Protein 6CVZ (pdb70)

GO terms:
  GO:0061630 ubiquitin protein ligase activity (F, IDA)
  GO:0035861 site of double-strand break (C, IDA)
  GO:0090734 site of DNA damage (C, IDA)
  GO:0005634 nucleus (C, IDA)
  GO:0036297 interstrand cross-link repair (P, IDA)
  GO:0010212 response to ionizing radiation (P, IDA)
  GO:0016567 protein ubiquitination (P, IDA)
  GO:0031297 replication fork processing (P, IDA)
  GO:0006974 DNA damage response (P, IDA)
  GO:0000724 double-strand break repair via homologous recombination (P, IDA)
  GO:0005634 nucleus (C, EXP)
  GO:0005737 cytoplasm (C, EXP)
  GO:0005634 nucleus (C, IMP)
  GO:0036297 interstrand cross-link repair (P, IMP)
  GO:2000001 regulation of DNA damage checkpoint (P, IMP)
  GO:0031571 mitotic G1 DNA damage checkpoint signaling (P, IMP)
  GO:0000724 double-strand break repair via homologous recombination (P, IMP)
  GO:0097371 MDM2/MDM4 family protein binding (F, IPI)
  GO:0005515 protein binding (F, IPI)
  GO:0002039 p53 binding (F, IPI)

Structure (mmCIF, N/CA/C/O backbone):
data_6CVZ
#
_entry.id   6CVZ
#
_cell.length_a   91.991
_cell.length_b   91.991
_cell.length_c   110.738
_cell.angle_alpha   90.000
_cell.angle_beta   90.000
_cell.angle_gamma   120.000
#
_symmetry.space_group_name_H-M   'P 32'
#
loop_
_entity.id
_entity.type
_entity.pdbx_description
1 polymer 'E3 ubiquitin-protein ligase RFWD3'
2 non-polymer 'MAGNESIUM ION'
3 water water
#
loop_
_atom_site.group_PDB
_atom_site.id
_atom_site.type_symbol
_atom_site.label_atom_id
_atom_site.label_alt_id
_atom_site.label_comp_id
_atom_site.label_asym_id
_atom_site.label_entity_id
_atom_site.label_seq_id
_atom_site.pdbx_PDB_ins_code
_atom_site.Cartn_x
_atom_site.Cartn_y
_atom_site.Cartn_z
_atom_site.occupancy
_atom_site.B_iso_or_equiv
_atom_site.auth_seq_id
_atom_site.auth_comp_id
_atom_site.auth_asym_id
_atom_site.auth_atom_id
_atom_site.pdbx_PDB_model_num
ATOM 1 N N . LYS A 1 10 ? -18.601 34.303 -21.625 1.00 58.67 433 LYS A N 1
ATOM 2 C CA . LYS A 1 10 ? -17.667 35.405 -21.239 1.00 59.72 433 LYS A CA 1
ATOM 3 C C . LYS A 1 10 ? -18.332 36.394 -20.278 1.00 60.00 433 LYS A C 1
ATOM 4 O O . LYS A 1 10 ? -19.518 36.702 -20.410 1.00 61.23 433 LYS A O 1
ATOM 6 N N . HIS A 1 11 ? -17.568 36.887 -19.309 1.00 57.20 434 HIS A N 1
ATOM 7 C CA . HIS A 1 11 ? -18.057 37.944 -18.431 1.00 56.66 434 HIS A CA 1
ATOM 8 C C . HIS A 1 11 ? -17.977 39.279 -19.174 1.00 51.58 434 HIS A C 1
ATOM 9 O O . HIS A 1 11 ? -17.235 39.421 -20.144 1.00 49.36 434 HIS A O 1
ATOM 16 N N . LYS A 1 12 ? -18.754 40.251 -18.714 1.00 49.61 435 LYS A N 1
ATOM 17 C CA . LYS A 1 12 ? -18.690 41.607 -19.245 1.00 44.84 435 LYS A CA 1
ATOM 18 C C . LYS A 1 12 ? -19.440 42.552 -18.312 1.00 39.79 435 LYS A C 1
ATOM 19 O O . LYS A 1 12 ? -20.014 42.113 -17.329 1.00 36.27 435 LYS A O 1
ATOM 25 N N . TYR A 1 13 ? -19.428 43.844 -18.623 1.00 36.17 436 TYR A N 1
ATOM 26 C CA . TYR A 1 13 ? -20.155 44.838 -17.825 1.00 34.69 436 TYR A CA 1
ATOM 27 C C . TYR A 1 13 ? -21.634 44.902 -18.213 1.00 34.39 436 TYR A C 1
ATOM 28 O O . TYR A 1 13 ? -21.949 45.056 -19.399 1.00 34.73 436 TYR A O 1
ATOM 37 N N . HIS A 1 14 ? -22.526 44.773 -17.225 1.00 35.85 437 HIS A N 1
ATOM 38 C CA . HIS A 1 14 ? -23.977 44.968 -17.423 1.00 35.80 437 HIS A CA 1
ATOM 39 C C . HIS A 1 14 ? -24.471 46.137 -16.582 1.00 32.49 437 HIS A C 1
ATOM 40 O O . HIS A 1 14 ? -24.087 46.277 -15.434 1.00 33.39 437 HIS A O 1
ATOM 47 N N . PHE A 1 15 ? -25.335 46.954 -17.157 1.00 37.21 438 PHE A N 1
ATOM 48 C CA . PHE A 1 15 ? -25.941 48.095 -16.457 1.00 38.93 438 PHE A CA 1
ATOM 49 C C . PHE A 1 15 ? -26.616 47.681 -15.149 1.00 40.17 438 PHE A C 1
ATOM 50 O O . PHE A 1 15 ? -27.358 46.710 -15.123 1.00 41.95 438 PHE A O 1
ATOM 58 N N . GLN A 1 16 ? -26.350 48.421 -14.077 1.00 41.26 439 GLN A N 1
ATOM 59 C CA . GLN A 1 16 ? -26.957 48.174 -12.761 1.00 44.26 439 GLN A CA 1
ATOM 60 C C . GLN A 1 16 ? -27.975 49.254 -12.389 1.00 43.88 439 GLN A C 1
ATOM 61 O O . GLN A 1 16 ? -29.143 48.962 -12.168 1.00 46.81 439 GLN A O 1
ATOM 67 N N . LYS A 1 17 ? -27.528 50.504 -12.345 1.00 42.87 440 LYS A N 1
ATOM 68 C CA A LYS A 1 17 ? -28.340 51.604 -11.826 0.50 43.03 440 LYS A CA 1
ATOM 69 C CA B LYS A 1 17 ? -28.357 51.603 -11.865 0.50 42.46 440 LYS A CA 1
ATOM 70 C C . LYS A 1 17 ? -27.793 52.944 -12.331 1.00 42.68 440 LYS A C 1
ATOM 71 O O . LYS A 1 17 ? -26.602 53.054 -12.648 1.00 41.42 440 LYS A O 1
ATOM 82 N N . THR A 1 18 ? -28.664 53.947 -12.396 1.00 40.22 441 THR A N 1
ATOM 83 C CA . THR A 1 18 ? -28.305 55.317 -12.748 1.00 41.82 441 THR A CA 1
ATOM 84 C C . THR A 1 18 ? -28.609 56.214 -11.538 1.00 44.30 441 THR A C 1
ATOM 85 O O . THR A 1 18 ? -29.649 56.063 -10.902 1.00 42.58 441 THR A O 1
ATOM 89 N N . PHE A 1 19 ? -27.697 57.128 -11.212 1.00 43.95 442 PHE A N 1
ATOM 90 C CA . PHE A 1 19 ? -27.909 58.086 -10.128 1.00 44.40 442 PHE A CA 1
ATOM 91 C C . PHE A 1 19 ? -27.855 59.498 -10.677 1.00 43.59 442 PHE A C 1
ATOM 92 O O . PHE A 1 19 ? -26.943 59.831 -11.437 1.00 44.06 442 PHE A O 1
ATOM 100 N N . THR A 1 20 ? -28.817 60.335 -10.295 1.00 41.59 443 THR A N 1
ATOM 101 C CA . THR A 1 20 ? -28.728 61.760 -10.605 1.00 40.32 443 THR A CA 1
ATOM 102 C C . THR A 1 20 ? -27.718 62.399 -9.661 1.00 40.00 443 THR A C 1
ATOM 103 O O . THR A 1 20 ? -27.791 62.233 -8.439 1.00 40.27 443 THR A O 1
ATOM 107 N N . VAL A 1 21 ? -26.742 63.086 -10.246 1.00 38.22 444 VAL A N 1
ATOM 108 C CA . VAL A 1 21 ? -25.712 63.775 -9.496 1.00 37.75 444 VAL A CA 1
ATOM 109 C C . VAL A 1 21 ? -26.096 65.249 -9.333 1.00 37.08 444 VAL A C 1
ATOM 110 O O . VAL A 1 21 ? -26.109 65.769 -8.216 1.00 36.00 444 VAL A O 1
ATOM 114 N N . SER A 1 22 ? -26.409 65.894 -10.456 1.00 36.29 445 SER A N 1
ATOM 115 C CA . SER A 1 22 ? -26.630 67.336 -10.519 1.00 36.29 445 SER A CA 1
ATOM 116 C C . SER A 1 22 ? -27.749 67.698 -11.491 1.00 38.13 445 SER A C 1
ATOM 117 O O . SER A 1 22 ? -27.580 67.651 -12.715 1.00 35.24 445 SER A O 1
ATOM 120 N N . GLN A 1 23 ? -28.882 68.120 -10.931 1.00 41.25 446 GLN A N 1
ATOM 121 C CA . GLN A 1 23 ? -29.986 68.616 -11.728 1.00 41.77 446 GLN A CA 1
ATOM 122 C C . GLN A 1 23 ? -29.538 69.817 -12.562 1.00 42.08 446 GLN A C 1
ATOM 123 O O . GLN A 1 23 ? -29.970 69.982 -13.699 1.00 44.07 446 GLN A O 1
ATOM 129 N N . ALA A 1 24 ? -28.645 70.634 -12.014 1.00 40.87 447 ALA A N 1
ATOM 130 C CA . ALA A 1 24 ? -28.130 71.790 -12.743 1.00 40.60 447 ALA A CA 1
ATOM 131 C C . ALA A 1 24 ? -27.076 71.396 -13.789 1.00 39.43 447 ALA A C 1
ATOM 132 O O . ALA A 1 24 ? -26.518 72.267 -14.465 1.00 37.64 447 ALA A O 1
ATOM 134 N N . GLY A 1 25 ? -26.821 70.094 -13.930 1.00 36.36 448 GLY A N 1
ATOM 135 C CA . GLY A 1 25 ? -25.796 69.597 -14.834 1.00 33.04 448 GLY A CA 1
ATOM 136 C C . GLY A 1 25 ? -24.409 70.038 -14.399 1.00 30.53 448 GLY A C 1
ATOM 137 O O . GLY A 1 25 ? -24.127 70.165 -13.203 1.00 29.78 448 GLY A O 1
ATOM 138 N N . ASN A 1 26 ? -23.545 70.231 -15.386 1.00 29.27 449 ASN A N 1
ATOM 139 C CA . ASN A 1 26 ? -22.196 70.750 -15.213 1.00 29.37 449 ASN A CA 1
ATOM 140 C C . ASN A 1 26 ? -21.247 69.842 -14.425 1.00 26.92 449 ASN A C 1
ATOM 141 O O . ASN A 1 26 ? -20.237 70.315 -13.889 1.00 26.34 449 ASN A O 1
ATOM 146 N N . CYS A 1 27 ? -21.564 68.554 -14.374 1.00 26.93 450 CYS A N 1
ATOM 147 C CA . CYS A 1 27 ? -20.635 67.545 -13.854 1.00 26.39 450 CYS A CA 1
ATOM 148 C C . CYS A 1 27 ? -19.530 67.371 -14.871 1.00 26.10 450 CYS A C 1
ATOM 149 O O . CYS A 1 27 ? -19.747 67.589 -16.059 1.00 26.64 450 CYS A O 1
ATOM 152 N N . ARG A 1 28 ? -18.338 66.975 -14.428 1.00 26.54 451 ARG A N 1
ATOM 153 C CA . ARG A 1 28 ? -17.214 66.911 -15.350 1.00 26.27 451 ARG A CA 1
ATOM 154 C C . ARG A 1 28 ? -16.339 65.705 -15.153 1.00 26.53 451 ARG A C 1
ATOM 155 O O . ARG A 1 28 ? -16.052 65.019 -16.126 1.00 25.10 451 ARG A O 1
ATOM 163 N N . ILE A 1 29 ? -15.883 65.473 -13.921 1.00 23.92 452 ILE A N 1
ATOM 164 C CA . ILE A 1 29 ? -14.934 64.385 -13.674 1.00 25.15 452 ILE A CA 1
ATOM 165 C C . ILE A 1 29 ? -15.182 63.639 -12.377 1.00 23.13 452 ILE A C 1
ATOM 166 O O . ILE A 1 29 ? -15.869 64.118 -11.450 1.00 22.86 452 ILE A O 1
ATOM 171 N N . MET A 1 30 ? -14.618 62.436 -12.332 1.00 20.97 453 MET A N 1
ATOM 172 C CA . MET A 1 30 ? -14.804 61.497 -11.240 1.00 21.40 453 MET A CA 1
ATOM 173 C C . MET A 1 30 ? -13.467 60.966 -10.788 1.00 20.38 453 MET A C 1
ATOM 174 O O . MET A 1 30 ? -12.551 60.877 -11.587 1.00 21.65 453 MET A O 1
ATOM 179 N N . ALA A 1 31 ? -13.385 60.571 -9.522 1.00 20.79 454 ALA A N 1
ATOM 180 C CA . ALA A 1 31 ? -12.250 59.832 -9.007 1.00 21.77 454 ALA A CA 1
ATOM 181 C C . ALA A 1 31 ? -12.730 58.829 -7.977 1.00 22.30 454 ALA A C 1
ATOM 182 O O . ALA A 1 31 ? -13.759 59.032 -7.354 1.00 23.93 454 ALA A O 1
ATOM 184 N N . TYR A 1 32 ? -11.994 57.732 -7.824 1.00 22.21 455 TYR A N 1
ATOM 185 C CA . TYR A 1 32 ? -12.329 56.706 -6.831 1.00 23.02 455 TYR A CA 1
ATOM 186 C C . TYR A 1 32 ? -11.248 56.509 -5.769 1.00 22.97 455 TYR A C 1
ATOM 187 O O . TYR A 1 32 ? -10.064 56.371 -6.096 1.00 23.66 455 TYR A O 1
ATOM 196 N N . CYS A 1 33 ? -11.663 56.493 -4.503 1.00 23.93 456 CYS A N 1
ATOM 197 C CA . CYS A 1 33 ? -10.784 56.152 -3.373 1.00 25.15 456 CYS A CA 1
ATOM 198 C C . CYS A 1 33 ? -11.057 54.712 -2.955 1.00 26.26 456 CYS A C 1
ATOM 199 O O . CYS A 1 33 ? -12.092 54.409 -2.328 1.00 24.43 456 CYS A O 1
ATOM 202 N N . ASP A 1 34 ? -10.133 53.827 -3.324 1.00 28.91 457 ASP A N 1
ATOM 203 C CA . ASP A 1 34 ? -10.236 52.399 -3.007 1.00 33.69 457 ASP A CA 1
ATOM 204 C C . ASP A 1 34 ? -10.306 52.148 -1.491 1.00 31.68 457 ASP A C 1
ATOM 205 O O . ASP A 1 34 ? -11.120 51.356 -1.019 1.00 31.23 457 ASP A O 1
ATOM 210 N N . ALA A 1 35 ? -9.475 52.851 -0.731 1.00 31.84 458 ALA A N 1
ATOM 211 C CA . ALA A 1 35 ? -9.381 52.605 0.709 1.00 30.54 458 ALA A CA 1
ATOM 212 C C . ALA A 1 35 ? -10.677 52.932 1.459 1.00 31.37 458 ALA A C 1
ATOM 213 O O . ALA A 1 35 ? -11.027 52.254 2.437 1.00 30.92 458 ALA A O 1
ATOM 215 N N . LEU A 1 36 ? -11.393 53.960 1.015 1.00 28.79 459 LEU A N 1
ATOM 216 C CA . LEU A 1 36 ? -12.620 54.358 1.665 1.00 30.49 459 LEU A CA 1
ATOM 217 C C . LEU A 1 36 ? -13.887 53.954 0.882 1.00 28.64 459 LEU A C 1
ATOM 218 O O . LEU A 1 36 ? -14.987 54.307 1.281 1.00 29.44 459 LEU A O 1
ATOM 223 N N . SER A 1 37 ? -13.729 53.224 -0.221 1.00 28.30 460 SER A N 1
ATOM 224 C CA . SER A 1 37 ? -14.856 52.840 -1.079 1.00 30.18 460 SER A CA 1
ATOM 225 C C . SER A 1 37 ? -15.762 54.012 -1.418 1.00 31.03 460 SER A C 1
ATOM 226 O O . SER A 1 37 ? -16.967 53.999 -1.140 1.00 32.86 460 SER A O 1
ATOM 229 N N . CYS A 1 38 ? -15.178 55.025 -2.046 1.00 27.06 461 CYS A N 1
ATOM 230 C CA . CYS A 1 38 ? -15.870 56.277 -2.262 1.00 28.20 461 CYS A CA 1
ATOM 231 C C . CYS A 1 38 ? -15.597 56.780 -3.665 1.00 26.77 461 CYS A C 1
ATOM 232 O O . CYS A 1 38 ? -14.444 56.987 -4.019 1.00 24.10 461 CYS A O 1
ATOM 235 N N . LEU A 1 39 ? -16.654 56.932 -4.458 1.00 23.91 462 LEU A N 1
ATOM 236 C CA . LEU A 1 39 ? -16.584 57.609 -5.744 1.00 25.79 462 LEU A CA 1
ATOM 237 C C . LEU A 1 39 ? -16.986 59.061 -5.547 1.00 25.74 462 LEU A C 1
ATOM 238 O O . LEU A 1 39 ? -18.042 59.323 -4.955 1.00 28.78 462 LEU A O 1
ATOM 243 N N . VAL A 1 40 ? -16.149 59.995 -6.016 1.00 23.44 463 VAL A N 1
ATOM 244 C CA . VAL A 1 40 ? -16.452 61.431 -5.972 1.00 22.73 463 VAL A CA 1
ATOM 245 C C . VAL A 1 40 ? -16.652 61.972 -7.379 1.00 22.56 463 VAL A C 1
ATOM 246 O O . VAL A 1 40 ? -15.952 61.575 -8.331 1.00 20.78 463 VAL A O 1
ATOM 250 N N A ILE A 1 41 ? -17.619 62.880 -7.515 0.50 22.63 464 ILE A N 1
ATOM 251 N N B ILE A 1 41 ? -17.600 62.895 -7.513 0.50 22.19 464 ILE A N 1
ATOM 252 C CA A ILE A 1 41 ? -18.021 63.433 -8.810 0.50 22.36 464 ILE A CA 1
ATOM 253 C CA B ILE A 1 41 ? -17.980 63.442 -8.811 0.50 21.65 464 ILE A CA 1
ATOM 254 C C A ILE A 1 41 ? -18.073 64.951 -8.708 0.50 22.37 464 ILE A C 1
ATOM 255 C C B ILE A 1 41 ? -18.078 64.951 -8.716 0.50 21.96 464 ILE A C 1
ATOM 256 O O A ILE A 1 41 ? -18.735 65.479 -7.818 0.50 21.56 464 ILE A O 1
ATOM 257 O O B ILE A 1 41 ? -18.773 65.472 -7.845 0.50 21.21 464 ILE A O 1
ATOM 266 N N . SER A 1 42 ? -17.391 65.655 -9.606 1.00 22.07 465 SER A N 1
ATOM 267 C CA . SER A 1 42 ? -17.433 67.110 -9.592 1.00 22.00 465 SER A CA 1
ATOM 268 C C . SER A 1 42 ? -18.815 67.580 -10.049 1.00 23.37 465 SER A C 1
ATOM 269 O O . SER A 1 42 ? -19.396 67.001 -10.959 1.00 22.45 465 SER A O 1
ATOM 272 N N . GLN A 1 43 ? -19.320 68.606 -9.366 1.00 23.17 466 GLN A N 1
ATOM 273 C CA . GLN A 1 43 ? -20.594 69.241 -9.707 1.00 25.03 466 GLN A CA 1
ATOM 274 C C . GLN A 1 43 ? -20.632 70.680 -9.205 1.00 26.14 466 GLN A C 1
ATOM 275 O O . GLN A 1 43 ? -19.919 71.040 -8.276 1.00 24.62 466 GLN A O 1
ATOM 281 N N . PRO A 1 44 ? -21.491 71.514 -9.812 1.00 29.32 467 PRO A N 1
ATOM 282 C CA . PRO A 1 44 ? -21.811 72.781 -9.153 1.00 29.41 467 PRO A CA 1
ATOM 283 C C . PRO A 1 44 ? -22.549 72.522 -7.853 1.00 27.11 467 PRO A C 1
ATOM 284 O O . PRO A 1 44 ? -23.158 71.461 -7.680 1.00 26.72 467 PRO A O 1
ATOM 288 N N . SER A 1 45 ? -22.516 73.479 -6.939 1.00 28.52 468 SER A N 1
ATOM 289 C CA . SER A 1 45 ? -23.190 73.296 -5.641 1.00 30.77 468 SER A CA 1
ATOM 290 C C . SER A 1 45 ? -24.689 73.006 -5.822 1.00 33.24 468 SER A C 1
ATOM 291 O O . SER A 1 45 ? -25.286 73.491 -6.801 1.00 32.34 468 SER A O 1
ATOM 294 N N . PRO A 1 46 ? -25.284 72.179 -4.924 1.00 34.43 469 PRO A N 1
ATOM 295 C CA . PRO A 1 46 ? -26.744 72.007 -4.911 1.00 34.95 469 PRO A CA 1
ATOM 296 C C . PRO A 1 46 ? -27.377 73.369 -4.742 1.00 37.36 469 PRO A C 1
ATOM 297 O O . PRO A 1 46 ? -27.095 74.081 -3.761 1.00 34.86 469 PRO A O 1
ATOM 301 N N . GLN A 1 47 ? -28.178 73.748 -5.726 1.00 37.23 470 GLN A N 1
ATOM 302 C CA . GLN A 1 47 ? -28.583 75.133 -5.876 1.00 38.79 470 GLN A CA 1
ATOM 303 C C . GLN A 1 47 ? -29.658 75.540 -4.880 1.00 36.34 470 GLN A C 1
ATOM 304 O O . GLN A 1 47 ? -30.602 74.791 -4.633 1.00 34.35 470 GLN A O 1
ATOM 310 N N . ALA A 1 48 ? -29.492 76.742 -4.332 1.00 35.47 471 ALA A N 1
ATOM 311 C CA . ALA A 1 48 ? -30.392 77.314 -3.328 1.00 37.86 471 ALA A CA 1
ATOM 312 C C . ALA A 1 48 ? -30.354 76.558 -1.993 1.00 39.07 471 ALA A C 1
ATOM 313 O O . ALA A 1 48 ? -31.251 76.706 -1.162 1.00 37.51 471 ALA A O 1
ATOM 315 N N . SER A 1 49 ? -29.298 75.768 -1.792 1.00 37.60 472 SER A N 1
ATOM 316 C CA . SER A 1 49 ? -29.098 74.989 -0.571 1.00 38.29 472 SER A CA 1
ATOM 317 C C . SER A 1 49 ? -27.716 75.320 0.015 1.00 37.14 472 SER A C 1
ATOM 318 O O . SER A 1 49 ? -27.588 75.710 1.184 1.00 38.50 472 SER A O 1
ATOM 321 N N . PHE A 1 50 ? -26.691 75.174 -0.817 1.00 33.23 473 PHE A N 1
ATOM 322 C CA . PHE A 1 50 ? -25.339 75.619 -0.502 1.00 33.47 473 PHE A CA 1
ATOM 323 C C . PHE A 1 50 ? -25.050 76.896 -1.248 1.00 33.21 473 PHE A C 1
ATOM 324 O O . PHE A 1 50 ? -25.688 77.199 -2.263 1.00 32.75 473 PHE A O 1
ATOM 332 N N . LEU A 1 51 ? -24.027 77.601 -0.784 1.00 34.35 474 LEU A N 1
ATOM 333 C CA . LEU A 1 51 ? -23.503 78.772 -1.484 1.00 35.51 474 LEU A CA 1
ATOM 334 C C . LEU A 1 51 ? -23.007 78.388 -2.882 1.00 34.18 474 LEU A C 1
ATOM 335 O O . LEU A 1 51 ? -22.572 77.277 -3.086 1.00 30.93 474 LEU A O 1
ATOM 340 N N . PRO A 1 52 ? -23.069 79.328 -3.840 1.00 32.98 475 PRO A N 1
ATOM 341 C CA . PRO A 1 52 ? -22.679 79.017 -5.210 1.00 32.39 475 PRO A CA 1
ATOM 342 C C . PRO A 1 52 ? -21.202 78.676 -5.284 1.00 29.00 475 PRO A C 1
ATOM 343 O O . PRO A 1 52 ? -20.396 79.254 -4.562 1.00 27.24 475 PRO A O 1
ATOM 347 N N . GLY A 1 53 ? -20.874 77.746 -6.164 1.00 28.87 476 GLY A N 1
ATOM 348 C CA . GLY A 1 53 ? -19.510 77.249 -6.275 1.00 28.58 476 GLY A CA 1
ATOM 349 C C . GLY A 1 53 ? -19.512 75.874 -6.880 1.00 25.91 476 GLY A C 1
ATOM 350 O O . GLY A 1 53 ? -20.517 75.427 -7.434 1.00 25.72 476 GLY A O 1
ATOM 351 N N . PHE A 1 54 ? -18.373 75.196 -6.741 1.00 26.04 477 PHE A N 1
ATOM 352 C CA . PHE A 1 54 ? -18.164 73.870 -7.259 1.00 25.13 477 PHE A CA 1
ATOM 353 C C . PHE A 1 54 ? -17.539 72.974 -6.185 1.00 24.61 477 PHE A C 1
ATOM 354 O O . PHE A 1 54 ? -16.839 73.436 -5.289 1.00 23.67 477 PHE A O 1
ATOM 362 N N . GLY A 1 55 ? -17.824 71.689 -6.285 1.00 23.59 478 GLY A N 1
ATOM 363 C CA . GLY A 1 55 ? -17.371 70.749 -5.276 1.00 22.83 478 GLY A CA 1
ATOM 364 C C . GLY A 1 55 ? -17.566 69.342 -5.755 1.00 22.28 478 GLY A C 1
ATOM 365 O O . GLY A 1 55 ? -17.672 69.107 -6.959 1.00 21.15 478 GLY A O 1
ATOM 366 N N . VAL A 1 56 ? -17.583 68.396 -4.825 1.00 22.33 479 VAL A N 1
ATOM 367 C CA . VAL A 1 56 ? -17.824 67.015 -5.191 1.00 23.67 479 VAL A CA 1
ATOM 368 C C . VAL A 1 56 ? -18.943 66.414 -4.379 1.00 25.76 479 VAL A C 1
ATOM 369 O O . VAL A 1 56 ? -19.072 66.701 -3.199 1.00 26.73 479 VAL A O 1
ATOM 373 N N . LYS A 1 57 ? -19.731 65.594 -5.062 1.00 30.29 480 LYS A N 1
ATOM 374 C CA . LYS A 1 57 ? -20.629 64.640 -4.440 1.00 31.26 480 LYS A CA 1
ATOM 375 C C . LYS A 1 57 ? -19.853 63.353 -4.174 1.00 31.02 480 LYS A C 1
ATOM 376 O O . LYS A 1 57 ? -19.269 62.781 -5.093 1.00 29.73 480 LYS A O 1
ATOM 379 N N . MET A 1 58 ? -19.839 62.929 -2.918 1.00 30.02 481 MET A N 1
ATOM 380 C CA . MET A 1 58 ? -19.302 61.639 -2.526 1.00 36.04 481 MET A CA 1
ATOM 381 C C . MET A 1 58 ? -20.398 60.602 -2.612 1.00 38.21 481 MET A C 1
ATOM 382 O O . MET A 1 58 ? -21.488 60.804 -2.079 1.00 37.68 481 MET A O 1
ATOM 387 N N . LEU A 1 59 ? -20.101 59.495 -3.272 1.00 38.01 482 LEU A N 1
ATOM 388 C CA . LEU A 1 59 ? -21.005 58.367 -3.352 1.00 39.09 482 LEU A CA 1
ATOM 389 C C . LEU A 1 59 ? -20.314 57.171 -2.695 1.00 38.82 482 LEU A C 1
ATOM 390 O O . LEU A 1 59 ? -19.224 56.782 -3.095 1.00 36.60 482 LEU A O 1
ATOM 395 N N . SER A 1 60 ? -20.944 56.611 -1.666 1.00 37.38 483 SER A N 1
ATOM 396 C CA . SER A 1 60 ? -20.420 55.434 -0.988 1.00 38.83 483 SER A CA 1
ATOM 397 C C . SER A 1 60 ? -20.678 54.190 -1.826 1.00 39.06 483 SER A C 1
ATOM 398 O O . SER A 1 60 ? -21.829 53.814 -2.025 1.00 39.75 483 SER A O 1
ATOM 401 N N . THR A 1 61 ? -19.626 53.535 -2.294 1.00 37.96 484 THR A N 1
ATOM 402 C CA . THR A 1 61 ? -19.799 52.339 -3.117 1.00 39.10 484 THR A CA 1
ATOM 403 C C . THR A 1 61 ? -20.054 51.077 -2.301 1.00 40.25 484 THR A C 1
ATOM 404 O O . THR A 1 61 ? -20.503 50.073 -2.850 1.00 39.96 484 THR A O 1
ATOM 408 N N . ALA A 1 62 ? -19.783 51.117 -1.001 1.00 44.73 485 ALA A N 1
ATOM 409 C CA . ALA A 1 62 ? -20.129 49.994 -0.123 1.00 50.34 485 ALA A CA 1
ATOM 410 C C . ALA A 1 62 ? -21.654 49.862 -0.045 1.00 53.72 485 ALA A C 1
ATOM 411 O O . ALA A 1 62 ? -22.200 48.783 -0.271 1.00 57.45 485 ALA A O 1
ATOM 413 N N . ASN A 1 63 ? -22.323 50.977 0.246 1.00 56.98 486 ASN A N 1
ATOM 414 C CA . ASN A 1 63 ? -23.785 51.029 0.357 1.00 58.78 486 ASN A CA 1
ATOM 415 C C . ASN A 1 63 ? -24.483 51.312 -0.979 1.00 59.29 486 ASN A C 1
ATOM 416 O O . ASN A 1 63 ? -25.680 51.046 -1.119 1.00 54.88 486 ASN A O 1
ATOM 421 N N . MET A 1 64 ? -23.735 51.854 -1.945 1.00 58.65 487 MET A N 1
ATOM 422 C CA . MET A 1 64 ? -24.295 52.436 -3.176 1.00 58.41 487 MET A CA 1
ATOM 423 C C . MET A 1 64 ? -25.394 53.446 -2.833 1.00 56.61 487 MET A C 1
ATOM 424 O O . MET A 1 64 ? -26.445 53.467 -3.464 1.00 55.58 487 MET A O 1
ATOM 429 N N . LYS A 1 65 ? -25.130 54.285 -1.831 1.00 57.78 488 LYS A N 1
ATOM 430 C CA . LYS A 1 65 ? -26.101 55.270 -1.365 1.00 57.95 488 LYS A CA 1
ATOM 431 C C . LYS A 1 65 ? -26.290 56.381 -2.393 1.00 61.78 488 LYS A C 1
ATOM 432 O O . LYS A 1 65 ? -27.416 56.821 -2.652 1.00 65.48 488 LYS A O 1
ATOM 434 N N . SER A 1 67 ? -24.216 60.014 -0.848 1.00 53.11 490 SER A N 1
ATOM 435 C CA . SER A 1 67 ? -23.708 60.527 0.418 1.00 52.76 490 SER A CA 1
ATOM 436 C C . SER A 1 67 ? -23.960 62.024 0.602 1.00 51.38 490 SER A C 1
ATOM 437 O O . SER A 1 67 ? -25.037 62.407 1.053 1.00 53.63 490 SER A O 1
ATOM 439 N N . GLN A 1 68 ? -22.975 62.865 0.271 1.00 46.58 491 GLN A N 1
ATOM 440 C CA . GLN A 1 68 ? -23.067 64.308 0.534 1.00 41.16 491 GLN A CA 1
ATOM 441 C C . GLN A 1 68 ? -22.169 65.156 -0.388 1.00 39.09 491 GLN A C 1
ATOM 442 O O . GLN A 1 68 ? -21.306 64.626 -1.108 1.00 36.21 491 GLN A O 1
ATOM 445 N N . TYR A 1 69 ? -22.390 66.471 -0.335 1.00 34.81 492 TYR A N 1
ATOM 446 C CA . TYR A 1 69 ? -21.651 67.458 -1.126 1.00 30.51 492 TYR A CA 1
ATOM 447 C C . TYR A 1 69 ? -20.625 68.175 -0.261 1.00 29.57 492 TYR A C 1
ATOM 448 O O . TYR A 1 69 ? -20.912 68.571 0.874 1.00 30.66 492 TYR A O 1
ATOM 457 N N . ILE A 1 70 ? -19.429 68.344 -0.808 1.00 27.67 493 ILE A N 1
ATOM 458 C CA . ILE A 1 70 ? -18.353 69.064 -0.153 1.00 26.06 493 ILE A CA 1
ATOM 459 C C . ILE A 1 70 ? -18.040 70.290 -1.018 1.00 24.80 493 ILE A C 1
ATOM 460 O O . ILE A 1 70 ? -17.603 70.115 -2.141 1.00 23.53 493 ILE A O 1
ATOM 465 N N . PRO A 1 71 ? -18.305 71.521 -0.521 1.00 25.21 494 PRO A N 1
ATOM 466 C CA . PRO A 1 71 ? -17.921 72.743 -1.243 1.00 25.40 494 PRO A CA 1
ATOM 467 C C . PRO A 1 71 ? -16.409 72.862 -1.307 1.00 24.71 494 PRO A C 1
ATOM 468 O O . PRO A 1 71 ? -15.756 72.637 -0.301 1.00 25.46 494 PRO A O 1
ATOM 472 N N . MET A 1 72 ? -15.860 73.203 -2.471 1.00 24.24 495 MET A N 1
ATOM 473 C CA . MET A 1 72 ? -14.409 73.276 -2.627 1.00 23.33 495 MET A CA 1
ATOM 474 C C . MET A 1 72 ? -13.894 74.547 -3.335 1.00 22.63 495 MET A C 1
ATOM 475 O O . MET A 1 72 ? -12.961 75.174 -2.845 1.00 24.50 495 MET A O 1
ATOM 480 N N . HIS A 1 73 ? -14.486 74.919 -4.462 1.00 23.04 496 HIS A N 1
ATOM 481 C CA . HIS A 1 73 ? -13.924 75.917 -5.362 1.00 22.99 496 HIS A CA 1
ATOM 482 C C . HIS A 1 73 ? -14.947 76.942 -5.827 1.00 24.84 496 HIS A C 1
ATOM 483 O O . HIS A 1 73 ? -16.166 76.717 -5.747 1.00 25.99 496 HIS A O 1
ATOM 490 N N . GLY A 1 74 ? -14.420 78.027 -6.386 1.00 27.93 497 GLY A N 1
ATOM 491 C CA . GLY A 1 74 ? -15.223 79.156 -6.883 1.00 29.02 497 GLY A CA 1
ATOM 492 C C . GLY A 1 74 ? -15.507 79.100 -8.372 1.00 28.85 497 GLY A C 1
ATOM 493 O O . GLY A 1 74 ? -16.374 79.820 -8.868 1.00 28.33 497 GLY A O 1
ATOM 494 N N . LYS A 1 75 ? -14.786 78.233 -9.092 1.00 28.18 498 LYS A N 1
ATOM 495 C CA . LYS A 1 75 ? -14.980 78.034 -10.530 1.00 28.33 498 LYS A CA 1
ATOM 496 C C . LYS A 1 75 ? -14.812 76.544 -10.872 1.00 26.97 498 LYS A C 1
ATOM 497 O O . LYS A 1 75 ? -14.493 75.750 -9.996 1.00 27.29 498 LYS A O 1
ATOM 503 N N . GLN A 1 76 ? -15.022 76.175 -12.133 1.00 26.05 499 GLN A N 1
ATOM 504 C CA . GLN A 1 76 ? -15.135 74.754 -12.521 1.00 26.35 499 GLN A CA 1
ATOM 505 C C . GLN A 1 76 ? -13.896 73.942 -12.068 1.00 23.47 499 GLN A C 1
ATOM 506 O O . GLN A 1 76 ? -12.784 74.460 -12.011 1.00 21.84 499 GLN A O 1
ATOM 512 N N . ILE A 1 77 ? -14.123 72.669 -11.758 1.00 21.82 500 ILE A N 1
ATOM 513 C CA . ILE A 1 77 ? -13.071 71.763 -11.341 1.00 21.46 500 ILE A CA 1
ATOM 514 C C . ILE A 1 77 ? -12.530 71.098 -12.594 1.00 21.60 500 ILE A C 1
ATOM 515 O O . ILE A 1 77 ? -13.289 70.581 -13.408 1.00 21.98 500 ILE A O 1
ATOM 520 N N A ARG A 1 78 ? -11.209 71.136 -12.779 0.50 22.07 501 ARG A N 1
ATOM 521 N N B ARG A 1 78 ? -11.210 71.134 -12.731 0.50 21.68 501 ARG A N 1
ATOM 522 C CA A ARG A 1 78 ? -10.574 70.542 -13.970 0.50 22.15 501 ARG A CA 1
ATOM 523 C CA B ARG A 1 78 ? -10.533 70.609 -13.904 0.50 21.48 501 ARG A CA 1
ATOM 524 C C A ARG A 1 78 ? -9.701 69.307 -13.688 0.50 21.39 501 ARG A C 1
ATOM 525 C C B ARG A 1 78 ? -9.883 69.244 -13.685 0.50 21.07 501 ARG A C 1
ATOM 526 O O A ARG A 1 78 ? -9.132 68.727 -14.613 0.50 20.95 501 ARG A O 1
ATOM 527 O O B ARG A 1 78 ? -9.728 68.485 -14.653 0.50 20.11 501 ARG A O 1
ATOM 542 N N . GLY A 1 79 ? -9.571 68.912 -12.428 1.00 20.52 502 GLY A N 1
ATOM 543 C CA . GLY A 1 79 ? -8.860 67.661 -12.084 1.00 20.24 502 GLY A CA 1
ATOM 544 C C . GLY A 1 79 ? -9.246 67.183 -10.722 1.00 19.66 502 GLY A C 1
ATOM 545 O O . GLY A 1 79 ? -9.565 67.990 -9.849 1.00 18.56 502 GLY A O 1
ATOM 546 N N . LEU A 1 80 ? -9.239 65.859 -10.537 1.00 19.10 503 LEU A N 1
ATOM 547 C CA . LEU A 1 80 ? -9.534 65.207 -9.269 1.00 18.70 503 LEU A CA 1
ATOM 548 C C . LEU A 1 80 ? -8.682 63.955 -9.223 1.00 19.43 503 LEU A C 1
ATOM 549 O O . LEU A 1 80 ? -8.621 63.212 -10.205 1.00 20.21 503 LEU A O 1
ATOM 554 N N . ALA A 1 81 ? -8.017 63.723 -8.108 1.00 19.15 504 ALA A N 1
ATOM 555 C CA . ALA A 1 81 ? -7.183 62.531 -7.969 1.00 18.88 504 ALA A CA 1
ATOM 556 C C . ALA A 1 81 ? -6.925 62.211 -6.514 1.00 18.62 504 ALA A C 1
ATOM 557 O O . ALA A 1 81 ? -6.655 63.103 -5.712 1.00 17.83 504 ALA A O 1
ATOM 559 N N . PHE A 1 82 ? -6.952 60.923 -6.184 1.00 20.62 505 PHE A N 1
ATOM 560 C CA . PHE A 1 82 ? -6.606 60.471 -4.844 1.00 21.88 505 PHE A CA 1
ATOM 561 C C . PHE A 1 82 ? -5.180 59.944 -4.856 1.00 22.63 505 PHE A C 1
ATOM 562 O O . PHE A 1 82 ? -4.729 59.406 -5.837 1.00 22.98 505 PHE A O 1
ATOM 570 N N A SER A 1 83 ? -4.428 60.135 -3.792 0.50 25.52 506 SER A N 1
ATOM 571 N N B SER A 1 83 ? -4.538 60.072 -3.702 0.50 24.99 506 SER A N 1
ATOM 572 C CA A SER A 1 83 ? -3.175 59.413 -3.761 0.50 27.27 506 SER A CA 1
ATOM 573 C CA B SER A 1 83 ? -3.180 59.608 -3.433 0.50 26.21 506 SER A CA 1
ATOM 574 C C A SER A 1 83 ? -3.297 58.154 -2.984 0.50 28.88 506 SER A C 1
ATOM 575 C C B SER A 1 83 ? -3.195 58.204 -2.815 0.50 28.32 506 SER A C 1
ATOM 576 O O A SER A 1 83 ? -4.129 58.010 -2.100 0.50 26.92 506 SER A O 1
ATOM 577 O O B SER A 1 83 ? -3.891 58.001 -1.824 0.50 26.22 506 SER A O 1
ATOM 582 N N . SER A 1 84 ? -2.421 57.240 -3.350 1.00 31.83 507 SER A N 1
ATOM 583 C CA . SER A 1 84 ? -2.259 55.980 -2.668 1.00 34.14 507 SER A CA 1
ATOM 584 C C . SER A 1 84 ? -1.538 56.152 -1.323 1.00 34.00 507 SER A C 1
ATOM 585 O O . SER A 1 84 ? -1.735 55.351 -0.400 1.00 40.67 507 SER A O 1
ATOM 588 N N . TYR A 1 85 ? -0.763 57.221 -1.169 1.00 27.54 508 TYR A N 1
ATOM 589 C CA . TYR A 1 85 ? 0.018 57.392 0.043 1.00 25.51 508 TYR A CA 1
ATOM 590 C C . TYR A 1 85 ? -0.701 58.086 1.193 1.00 24.09 508 TYR A C 1
ATOM 591 O O . TYR A 1 85 ? -0.339 57.875 2.332 1.00 24.45 508 TYR A O 1
ATOM 600 N N . LEU A 1 86 ? -1.686 58.932 0.897 1.00 21.68 509 LEU A N 1
ATOM 601 C CA . LEU A 1 86 ? -2.358 59.709 1.916 1.00 21.10 509 LEU A CA 1
ATOM 602 C C . LEU A 1 86 ? -3.826 59.349 1.798 1.00 22.02 509 LEU A C 1
ATOM 603 O O . LEU A 1 86 ? -4.510 59.834 0.908 1.00 19.92 509 LEU A O 1
ATOM 608 N N . ARG A 1 87 ? -4.270 58.441 2.665 1.00 21.37 510 ARG A N 1
ATOM 609 C CA . ARG A 1 87 ? -5.592 57.844 2.583 1.00 21.19 510 ARG A CA 1
ATOM 610 C C . ARG A 1 87 ? -6.711 58.885 2.560 1.00 20.04 510 ARG A C 1
ATOM 611 O O . ARG A 1 87 ? -6.870 59.660 3.501 1.00 18.94 510 ARG A O 1
ATOM 619 N N . GLY A 1 88 ? -7.492 58.849 1.486 1.00 19.72 511 GLY A N 1
ATOM 620 C CA . GLY A 1 88 ? -8.668 59.681 1.336 1.00 21.45 511 GLY A CA 1
ATOM 621 C C . GLY A 1 88 ? -8.419 61.144 1.018 1.00 21.19 511 GLY A C 1
ATOM 622 O O . GLY A 1 88 ? -9.350 61.956 1.120 1.00 21.76 511 GLY A O 1
ATOM 623 N N . LEU A 1 89 ? -7.179 61.485 0.651 1.00 20.69 512 LEU A N 1
ATOM 624 C CA . LEU A 1 89 ? -6.821 62.888 0.463 1.00 21.35 512 LEU A CA 1
ATOM 625 C C . LEU A 1 89 ? -6.983 63.248 -1.008 1.00 20.62 512 LEU A C 1
ATOM 626 O O . LEU A 1 89 ? -6.194 62.859 -1.853 1.00 20.11 512 LEU A O 1
ATOM 631 N N . LEU A 1 90 ? -8.066 63.976 -1.288 1.00 19.85 513 LEU A N 1
ATOM 632 C CA . LEU A 1 90 ? -8.454 64.334 -2.645 1.00 19.18 513 LEU A CA 1
ATOM 633 C C . LEU A 1 90 ? -7.748 65.602 -3.134 1.00 18.82 513 LEU A C 1
ATOM 634 O O . LEU A 1 90 ? -7.848 66.649 -2.512 1.00 19.74 513 LEU A O 1
ATOM 639 N N . LEU A 1 91 ? -7.047 65.470 -4.244 1.00 18.04 514 LEU A N 1
ATOM 640 C CA . LEU A 1 91 ? -6.380 66.570 -4.928 1.00 18.18 514 LEU A CA 1
ATOM 641 C C . LEU A 1 91 ? -7.338 67.084 -5.978 1.00 18.89 514 LEU A C 1
ATOM 642 O O . LEU A 1 91 ? -7.916 66.300 -6.719 1.00 18.74 514 LEU A O 1
ATOM 647 N N . SER A 1 92 ? -7.521 68.401 -6.012 1.00 18.07 515 SER A N 1
ATOM 648 C CA . SER A 1 92 ? -8.367 69.036 -6.991 1.00 18.91 515 SER A CA 1
ATOM 649 C C . SER A 1 92 ? -7.660 70.244 -7.594 1.00 19.68 515 SER A C 1
ATOM 650 O O . SER A 1 92 ? -6.799 70.857 -6.939 1.00 19.92 515 SER A O 1
ATOM 653 N N . ALA A 1 93 ? -8.014 70.544 -8.841 1.00 19.70 516 ALA A N 1
ATOM 654 C CA . ALA A 1 93 ? -7.503 71.700 -9.576 1.00 19.75 516 ALA A CA 1
ATOM 655 C C . ALA A 1 93 ? -8.698 72.487 -10.073 1.00 19.96 516 ALA A C 1
ATOM 656 O O . ALA A 1 93 ? -9.669 71.904 -10.495 1.00 20.62 516 ALA A O 1
ATOM 658 N N . SER A 1 94 ? -8.596 73.811 -10.101 1.00 20.62 517 SER A N 1
ATOM 659 C CA . SER A 1 94 ? -9.719 74.606 -10.549 1.00 20.59 517 SER A CA 1
ATOM 660 C C . SER A 1 94 ? -9.277 75.819 -11.348 1.00 20.09 517 SER A C 1
ATOM 661 O O . SER A 1 94 ? -8.200 76.379 -11.145 1.00 19.34 517 SER A O 1
ATOM 664 N N . LEU A 1 95 ? -10.150 76.209 -12.264 1.00 21.61 518 LEU A N 1
ATOM 665 C CA . LEU A 1 95 ? -10.040 77.482 -12.951 1.00 23.22 518 LEU A CA 1
ATOM 666 C C . LEU A 1 95 ? -10.114 78.691 -12.010 1.00 24.88 518 LEU A C 1
ATOM 667 O O . LEU A 1 95 ? -9.886 79.810 -12.461 1.00 25.65 518 LEU A O 1
ATOM 672 N N . ASP A 1 96 ? -10.381 78.487 -10.714 1.00 25.42 519 ASP A N 1
ATOM 673 C CA . ASP A 1 96 ? -10.336 79.564 -9.711 1.00 25.17 519 ASP A CA 1
ATOM 674 C C . ASP A 1 96 ? -8.910 79.921 -9.225 1.00 25.95 519 ASP A C 1
ATOM 675 O O . ASP A 1 96 ? -8.758 80.712 -8.289 1.00 27.00 519 ASP A O 1
ATOM 680 N N . ASN A 1 97 ? -7.898 79.312 -9.857 1.00 25.69 520 ASN A N 1
ATOM 681 C CA . ASN A 1 97 ? -6.462 79.551 -9.654 1.00 26.35 520 ASN A CA 1
ATOM 682 C C . ASN A 1 97 ? -5.865 78.704 -8.537 1.00 24.66 520 ASN A C 1
ATOM 683 O O . ASN A 1 97 ? -4.719 78.927 -8.156 1.00 23.94 520 ASN A O 1
ATOM 688 N N . THR A 1 98 ? -6.606 77.718 -8.039 1.00 23.46 521 THR A N 1
ATOM 689 C CA . THR A 1 98 ? -6.133 76.942 -6.890 1.00 24.93 521 THR A CA 1
ATOM 690 C C . THR A 1 98 ? -6.008 75.425 -7.125 1.00 23.59 521 THR A C 1
ATOM 691 O O . THR A 1 98 ? -6.694 74.824 -7.978 1.00 22.16 521 THR A O 1
ATOM 695 N N . ILE A 1 99 ? -5.067 74.876 -6.374 1.00 23.70 522 ILE A N 1
ATOM 696 C CA . ILE A 1 99 ? -4.945 73.456 -6.054 1.00 23.91 522 ILE A CA 1
ATOM 697 C C . ILE A 1 99 ? -5.410 73.297 -4.603 1.00 23.74 522 ILE A C 1
ATOM 698 O O . ILE A 1 99 ? -4.991 74.052 -3.717 1.00 22.17 522 ILE A O 1
ATOM 703 N N . LYS A 1 100 ? -6.281 72.322 -4.350 1.00 22.09 523 LYS A N 1
ATOM 704 C CA . LYS A 1 100 ? -6.745 72.028 -2.999 1.00 22.11 523 LYS A CA 1
ATOM 705 C C . LYS A 1 100 ? -6.622 70.538 -2.679 1.00 21.15 523 LYS A C 1
ATOM 706 O O . LYS A 1 100 ? -6.579 69.694 -3.590 1.00 20.21 523 LYS A O 1
ATOM 712 N N . LEU A 1 101 ? -6.467 70.272 -1.387 1.00 20.23 524 LEU A N 1
ATOM 713 C CA . LEU A 1 101 ? -6.448 68.947 -0.795 1.00 20.26 524 LEU A CA 1
ATOM 714 C C . LEU A 1 101 ? -7.632 68.930 0.152 1.00 20.43 524 LEU A C 1
ATOM 715 O O . LEU A 1 101 ? -7.761 69.798 1.037 1.00 20.94 524 LEU A O 1
ATOM 720 N N . THR A 1 102 ? -8.497 67.953 -0.054 1.00 19.59 525 THR A N 1
ATOM 721 C CA . THR A 1 102 ? -9.735 67.808 0.691 1.00 21.17 525 THR A CA 1
ATOM 722 C C . THR A 1 102 ? -9.733 66.395 1.236 1.00 22.60 525 THR A C 1
ATOM 723 O O . THR A 1 102 ? -9.472 65.467 0.491 1.00 22.38 525 THR A O 1
ATOM 727 N N . SER A 1 103 ? -9.997 66.237 2.531 1.00 22.37 526 SER A N 1
ATOM 728 C CA . SER A 1 103 ? -9.961 64.915 3.164 1.00 24.68 526 SER A CA 1
ATOM 729 C C . SER A 1 103 ? -11.339 64.287 3.190 1.00 25.19 526 SER A C 1
ATOM 730 O O . SER A 1 103 ? -12.281 64.889 3.711 1.00 23.27 526 SER A O 1
ATOM 733 N N . LEU A 1 104 ? -11.446 63.074 2.650 1.00 26.10 527 LEU A N 1
ATOM 734 C CA . LEU A 1 104 ? -12.692 62.324 2.766 1.00 30.24 527 LEU A CA 1
ATOM 735 C C . LEU A 1 104 ? -12.893 61.815 4.177 1.00 33.49 527 LEU A C 1
ATOM 736 O O . LEU A 1 104 ? -14.022 61.454 4.549 1.00 35.80 527 LEU A O 1
ATOM 741 N N . GLU A 1 105 ? -11.817 61.760 4.965 1.00 33.12 528 GLU A N 1
ATOM 742 C CA . GLU A 1 105 ? -11.944 61.356 6.361 1.00 37.37 528 GLU A CA 1
ATOM 743 C C . GLU A 1 105 ? -12.649 62.458 7.147 1.00 37.91 528 GLU A C 1
ATOM 744 O O . GLU A 1 105 ? -13.574 62.188 7.916 1.00 38.76 528 GLU A O 1
ATOM 750 N N . THR A 1 106 ? -12.224 63.697 6.921 1.00 35.53 529 THR A N 1
ATOM 751 C CA . THR A 1 106 ? -12.742 64.854 7.620 1.00 37.56 529 THR A CA 1
ATOM 752 C C . THR A 1 106 ? -13.915 65.552 6.921 1.00 35.47 529 THR A C 1
ATOM 753 O O . THR A 1 106 ? -14.593 66.341 7.556 1.00 35.65 529 THR A O 1
ATOM 757 N N . ASN A 1 107 ? -14.110 65.300 5.619 1.00 34.43 530 ASN A N 1
ATOM 758 C CA . ASN A 1 107 ? -15.043 66.059 4.756 1.00 33.82 530 ASN A CA 1
ATOM 759 C C . ASN A 1 107 ? -14.797 67.571 4.762 1.00 34.05 530 ASN A C 1
ATOM 760 O O . ASN A 1 107 ? -15.731 68.372 4.722 1.00 32.64 530 ASN A O 1
ATOM 765 N N . THR A 1 108 ? -13.525 67.955 4.761 1.00 31.71 531 THR A N 1
ATOM 766 C CA . THR A 1 108 ? -13.162 69.356 4.734 1.00 30.77 531 THR A CA 1
ATOM 767 C C . THR A 1 108 ? -11.920 69.589 3.885 1.00 28.13 531 THR A C 1
ATOM 768 O O . THR A 1 108 ? -11.091 68.715 3.719 1.00 25.13 531 THR A O 1
ATOM 772 N N . VAL A 1 109 ? -11.812 70.799 3.374 1.00 27.43 532 VAL A N 1
ATOM 773 C CA . VAL A 1 109 ? -10.640 71.228 2.637 1.00 27.57 532 VAL A CA 1
ATOM 774 C C . VAL A 1 109 ? -9.537 71.519 3.650 1.00 27.09 532 VAL A C 1
ATOM 775 O O . VAL A 1 109 ? -9.722 72.325 4.569 1.00 27.16 532 VAL A O 1
ATOM 779 N N . VAL A 1 110 ? -8.399 70.845 3.515 1.00 24.18 533 VAL A N 1
ATOM 780 C CA . VAL A 1 110 ? -7.354 70.981 4.499 1.00 23.87 533 VAL A CA 1
ATOM 781 C C . VAL A 1 110 ? -6.138 71.771 4.023 1.00 24.12 533 VAL A C 1
ATOM 782 O O . VAL A 1 110 ? -5.329 72.153 4.836 1.00 23.40 533 VAL A O 1
ATOM 786 N N A GLN A 1 111 ? -6.010 72.015 2.723 0.50 25.36 534 GLN A N 1
ATOM 787 N N B GLN A 1 111 ? -6.010 71.984 2.713 0.50 22.70 534 GLN A N 1
ATOM 788 C CA A GLN A 1 111 ? -4.876 72.788 2.223 0.50 26.55 534 GLN A CA 1
ATOM 789 C CA B GLN A 1 111 ? -4.884 72.739 2.151 0.50 22.24 534 GLN A CA 1
ATOM 790 C C A GLN A 1 111 ? -5.216 73.385 0.872 0.50 24.75 534 GLN A C 1
ATOM 791 C C B GLN A 1 111 ? -5.311 73.419 0.877 0.50 22.37 534 GLN A C 1
ATOM 792 O O A GLN A 1 111 ? -5.820 72.722 0.036 0.50 23.71 534 GLN A O 1
ATOM 793 O O B GLN A 1 111 ? -6.088 72.858 0.107 0.50 21.60 534 GLN A O 1
ATOM 804 N N . THR A 1 112 ? -4.827 74.646 0.681 1.00 21.73 535 THR A N 1
ATOM 805 C CA . THR A 1 112 ? -5.028 75.359 -0.556 1.00 22.69 535 THR A CA 1
ATOM 806 C C . THR A 1 112 ? -3.719 75.991 -0.987 1.00 23.10 535 THR A C 1
ATOM 807 O O . THR A 1 112 ? -3.027 76.613 -0.148 1.00 24.60 535 THR A O 1
ATOM 811 N N . TYR A 1 113 ? -3.395 75.842 -2.272 1.00 22.24 536 TYR A N 1
ATOM 812 C CA . TYR A 1 113 ? -2.273 76.539 -2.892 1.00 23.80 536 TYR A CA 1
ATOM 813 C C . TYR A 1 113 ? -2.844 77.489 -3.946 1.00 24.65 536 TYR A C 1
ATOM 814 O O . TYR A 1 113 ? -3.652 77.087 -4.787 1.00 23.90 536 TYR A O 1
ATOM 823 N N . ASN A 1 114 ? -2.413 78.745 -3.931 1.00 25.23 537 ASN A N 1
ATOM 824 C CA . ASN A 1 114 ? -2.888 79.711 -4.939 1.00 25.61 537 ASN A CA 1
ATOM 825 C C . ASN A 1 114 ? -1.833 79.746 -6.039 1.00 25.12 537 ASN A C 1
ATOM 826 O O . ASN A 1 114 ? -0.719 80.252 -5.854 1.00 24.75 537 ASN A O 1
ATOM 831 N N . ALA A 1 115 ? -2.182 79.196 -7.193 1.00 24.83 538 ALA A N 1
ATOM 832 C CA . ALA A 1 115 ? -1.229 78.977 -8.254 1.00 25.88 538 ALA A CA 1
ATOM 833 C C . ALA A 1 115 ? -0.982 80.255 -9.048 1.00 27.59 538 ALA A C 1
ATOM 834 O O . ALA A 1 115 ? -0.006 80.337 -9.804 1.00 30.44 538 ALA A O 1
ATOM 836 N N . GLY A 1 116 ? -1.877 81.223 -8.885 1.00 28.81 539 GLY A N 1
ATOM 837 C CA . GLY A 1 116 ? -1.742 82.561 -9.497 1.00 29.97 539 GLY A CA 1
ATOM 838 C C . GLY A 1 116 ? -2.334 82.684 -10.882 1.00 32.70 539 GLY A C 1
ATOM 839 O O . GLY A 1 116 ? -2.336 83.776 -11.455 1.00 31.87 539 GLY A O 1
ATOM 840 N N . ARG A 1 117 ? -2.853 81.571 -11.409 1.00 30.35 540 ARG A N 1
ATOM 841 C CA . ARG A 1 117 ? -3.328 81.461 -12.779 1.00 31.23 540 ARG A CA 1
ATOM 842 C C . ARG A 1 117 ? -4.298 80.262 -12.766 1.00 29.01 540 ARG A C 1
ATOM 843 O O . ARG A 1 117 ? -4.129 79.383 -11.923 1.00 26.37 540 ARG A O 1
ATOM 851 N N . PRO A 1 118 ? -5.275 80.211 -13.690 1.00 27.02 541 PRO A N 1
ATOM 852 C CA . PRO A 1 118 ? -6.182 79.062 -13.737 1.00 25.81 541 PRO A CA 1
ATOM 853 C C . PRO A 1 118 ? -5.438 77.736 -13.873 1.00 24.94 541 PRO A C 1
ATOM 854 O O . PRO A 1 118 ? -4.433 77.649 -14.610 1.00 24.60 541 PRO A O 1
ATOM 858 N N . VAL A 1 119 ? -5.935 76.719 -13.166 1.00 23.42 542 VAL A N 1
ATOM 859 C CA . VAL A 1 119 ? -5.306 75.394 -13.147 1.00 22.31 542 VAL A CA 1
ATOM 860 C C . VAL A 1 119 ? -6.179 74.428 -13.957 1.00 21.72 542 VAL A C 1
ATOM 861 O O . VAL A 1 119 ? -7.335 74.178 -13.599 1.00 23.31 542 VAL A O 1
ATOM 865 N N . TRP A 1 120 ? -5.608 73.893 -15.033 1.00 22.02 543 TRP A N 1
ATOM 866 C CA . TRP A 1 120 ? -6.320 73.075 -15.998 1.00 21.92 543 TRP A CA 1
ATOM 867 C C . TRP A 1 120 ? -6.150 71.564 -15.810 1.00 20.80 543 TRP A C 1
ATOM 868 O O . TRP A 1 120 ? -6.846 70.813 -16.451 1.00 19.59 543 TRP A O 1
ATOM 879 N N . SER A 1 121 ? -5.247 71.141 -14.932 1.00 20.38 544 SER A N 1
ATOM 880 C CA . SER A 1 121 ? -5.020 69.713 -14.675 1.00 19.24 544 SER A CA 1
ATOM 881 C C . SER A 1 121 ? -4.226 69.524 -13.403 1.00 20.25 544 SER A C 1
ATOM 882 O O . SER A 1 121 ? -3.587 70.469 -12.891 1.00 18.32 544 SER A O 1
ATOM 885 N N . CYS A 1 122 ? -4.290 68.309 -12.851 1.00 18.67 545 CYS A N 1
ATOM 886 C CA . CYS A 1 122 ? -3.454 67.963 -11.708 1.00 19.10 545 CYS A CA 1
ATOM 887 C C . CYS A 1 122 ? -3.295 66.453 -11.609 1.00 18.78 545 CYS A C 1
ATOM 888 O O . CYS A 1 122 ? -4.117 65.697 -12.145 1.00 18.25 545 CYS A O 1
ATOM 891 N N . CYS A 1 123 ? -2.242 66.023 -10.920 1.00 19.15 546 CYS A N 1
ATOM 892 C CA . CYS A 1 123 ? -2.107 64.618 -10.582 1.00 19.42 546 CYS A CA 1
ATOM 893 C C . CYS A 1 123 ? -1.103 64.484 -9.469 1.00 19.01 546 CYS A C 1
ATOM 894 O O . CYS A 1 123 ? -0.424 65.453 -9.130 1.00 19.08 546 CYS A O 1
ATOM 897 N N . TRP A 1 124 ? -1.060 63.295 -8.882 1.00 17.97 547 TRP A N 1
ATOM 898 C CA . TRP A 1 124 ? -0.087 62.945 -7.871 1.00 18.41 547 TRP A CA 1
ATOM 899 C C . TRP A 1 124 ? 1.132 62.217 -8.435 1.00 19.32 547 TRP A C 1
ATOM 900 O O . TRP A 1 124 ? 1.036 61.482 -9.421 1.00 20.36 547 TRP A O 1
ATOM 911 N N . CYS A 1 125 ? 2.260 62.376 -7.759 1.00 19.29 548 CYS A N 1
ATOM 912 C CA . CYS A 1 125 ? 3.418 61.527 -7.970 1.00 20.77 548 CYS A CA 1
ATOM 913 C C . CYS A 1 125 ? 3.127 60.124 -7.448 1.00 21.83 548 CYS A C 1
ATOM 914 O O . CYS A 1 125 ? 2.592 59.966 -6.346 1.00 20.90 548 CYS A O 1
ATOM 917 N N . LEU A 1 126 ? 3.503 59.130 -8.237 1.00 21.98 549 LEU A N 1
ATOM 918 C CA . LEU A 1 126 ? 3.365 57.717 -7.861 1.00 24.64 549 LEU A CA 1
ATOM 919 C C . LEU A 1 126 ? 4.704 57.109 -7.488 1.00 25.13 549 LEU A C 1
ATOM 920 O O . LEU A 1 126 ? 4.762 55.952 -7.070 1.00 27.74 549 LEU A O 1
ATOM 925 N N . ASP A 1 127 ? 5.776 57.884 -7.619 1.00 24.51 550 ASP A N 1
ATOM 926 C CA . ASP A 1 127 ? 7.089 57.438 -7.158 1.00 26.08 550 ASP A CA 1
ATOM 927 C C . ASP A 1 127 ? 7.242 57.819 -5.671 1.00 26.95 550 ASP A C 1
ATOM 928 O O . ASP A 1 127 ? 6.231 58.051 -4.996 1.00 28.39 550 ASP A O 1
ATOM 933 N N . GLU A 1 128 ? 8.455 57.862 -5.133 1.00 26.44 551 GLU A N 1
ATOM 934 C CA . GLU A 1 128 ? 8.625 57.970 -3.677 1.00 28.82 551 GLU A CA 1
ATOM 935 C C . GLU A 1 128 ? 8.671 59.405 -3.185 1.00 28.69 551 GLU A C 1
ATOM 936 O O . GLU A 1 128 ? 9.685 59.885 -2.642 1.00 29.29 551 GLU A O 1
ATOM 942 N N . ALA A 1 129 ? 7.552 60.096 -3.380 1.00 25.97 552 ALA A N 1
ATOM 943 C CA . ALA A 1 129 ? 7.386 61.446 -2.886 1.00 26.80 552 ALA A CA 1
ATOM 944 C C . ALA A 1 129 ? 5.906 61.784 -2.814 1.00 25.84 552 ALA A C 1
ATOM 945 O O . ALA A 1 129 ? 5.110 61.267 -3.602 1.00 27.88 552 ALA A O 1
ATOM 947 N N . ASN A 1 130 ? 5.549 62.658 -1.875 1.00 25.39 553 ASN A N 1
ATOM 948 C CA . ASN A 1 130 ? 4.203 63.245 -1.820 1.00 24.31 553 ASN A CA 1
ATOM 949 C C . ASN A 1 130 ? 4.224 64.571 -2.595 1.00 23.42 553 ASN A C 1
ATOM 950 O O . ASN A 1 130 ? 4.150 65.644 -1.996 1.00 23.72 553 ASN A O 1
ATOM 955 N N . TYR A 1 131 ? 4.359 64.471 -3.912 1.00 22.31 554 TYR A N 1
ATOM 956 C CA . TYR A 1 131 ? 4.389 65.596 -4.829 1.00 22.35 554 TYR A CA 1
ATOM 957 C C . TYR A 1 131 ? 3.081 65.697 -5.589 1.00 21.84 554 TYR A C 1
ATOM 958 O O . TYR A 1 131 ? 2.498 64.691 -5.982 1.00 19.54 554 TYR A O 1
ATOM 967 N N . ILE A 1 132 ? 2.683 66.929 -5.831 1.00 21.25 555 ILE A N 1
ATOM 968 C CA . ILE A 1 132 ? 1.532 67.273 -6.626 1.00 22.12 555 ILE A CA 1
ATOM 969 C C . ILE A 1 132 ? 2.016 67.981 -7.875 1.00 21.62 555 ILE A C 1
ATOM 970 O O . ILE A 1 132 ? 2.906 68.827 -7.793 1.00 20.75 555 ILE A O 1
ATOM 975 N N . TYR A 1 133 ? 1.431 67.631 -9.009 1.00 20.22 556 TYR A N 1
ATOM 976 C CA . TYR A 1 133 ? 1.665 68.349 -10.268 1.00 19.95 556 TYR A CA 1
ATOM 977 C C . TYR A 1 133 ? 0.436 69.149 -10.624 1.00 19.74 556 TYR A C 1
ATOM 978 O O . TYR A 1 133 ? -0.666 68.605 -10.662 1.00 19.09 556 TYR A O 1
ATOM 987 N N . ALA A 1 134 ? 0.624 70.443 -10.904 1.00 19.62 557 ALA A N 1
ATOM 988 C CA . ALA A 1 134 ? -0.469 71.353 -11.283 1.00 20.16 557 ALA A CA 1
ATOM 989 C C . ALA A 1 134 ? -0.172 71.996 -12.645 1.00 20.62 557 ALA A C 1
ATOM 990 O O . ALA A 1 134 ? 0.855 72.661 -12.811 1.00 20.41 557 ALA A O 1
ATOM 992 N N . GLY A 1 135 ? -1.060 71.765 -13.613 1.00 19.75 558 GLY A N 1
ATOM 993 C CA . GLY A 1 135 ? -0.880 72.246 -14.972 1.00 20.30 558 GLY A CA 1
ATOM 994 C C . GLY A 1 135 ? -1.632 73.555 -15.102 1.00 21.19 558 GLY A C 1
ATOM 995 O O . GLY A 1 135 ? -2.833 73.602 -14.841 1.00 21.17 558 GLY A O 1
ATOM 996 N N . LEU A 1 136 ? -0.922 74.612 -15.507 1.00 21.61 559 LEU A N 1
ATOM 997 C CA . LEU A 1 136 ? -1.475 75.978 -15.562 1.00 22.90 559 LEU A CA 1
ATOM 998 C C . LEU A 1 136 ? -1.861 76.460 -16.961 1.00 23.10 559 LEU A C 1
ATOM 999 O O . LEU A 1 136 ? -1.469 75.881 -17.983 1.00 23.08 559 LEU A O 1
ATOM 1004 N N . ALA A 1 137 ? -2.603 77.568 -16.992 1.00 25.36 560 ALA A N 1
ATOM 1005 C CA . ALA A 1 137 ? -3.041 78.198 -18.242 1.00 26.55 560 ALA A CA 1
ATOM 1006 C C . ALA A 1 137 ? -1.909 78.605 -19.173 1.00 26.28 560 ALA A C 1
ATOM 1007 O O . ALA A 1 137 ? -2.119 78.683 -20.399 1.00 27.32 560 ALA A O 1
ATOM 1009 N N . ASN A 1 138 ? -0.728 78.865 -18.618 1.00 26.84 561 ASN A N 1
ATOM 1010 C CA . ASN A 1 138 ? 0.441 79.292 -19.425 1.00 27.53 561 ASN A CA 1
ATOM 1011 C C . ASN A 1 138 ? 1.336 78.139 -19.888 1.00 29.78 561 ASN A C 1
ATOM 1012 O O . ASN A 1 138 ? 2.398 78.369 -20.473 1.00 28.96 561 ASN A O 1
ATOM 1017 N N . GLY A 1 139 ? 0.944 76.892 -19.601 1.00 28.02 562 GLY A N 1
ATOM 1018 C CA . GLY A 1 139 ? 1.735 75.740 -20.036 1.00 26.91 562 GLY A CA 1
ATOM 1019 C C . GLY A 1 139 ? 2.793 75.256 -19.073 1.00 25.98 562 GLY A C 1
ATOM 1020 O O . GLY A 1 139 ? 3.491 74.271 -19.353 1.00 28.00 562 GLY A O 1
ATOM 1021 N N . SER A 1 140 ? 2.920 75.925 -17.932 1.00 26.13 563 SER A N 1
ATOM 1022 C CA . SER A 1 140 ? 3.837 75.488 -16.905 1.00 25.47 563 SER A CA 1
ATOM 1023 C C . SER A 1 140 ? 3.186 74.395 -16.058 1.00 24.26 563 SER A C 1
ATOM 1024 O O . SER A 1 140 ? 1.959 74.355 -15.930 1.00 23.59 563 SER A O 1
ATOM 1027 N N . ILE A 1 141 ? 4.029 73.527 -15.511 1.00 22.21 564 ILE A N 1
ATOM 1028 C CA . ILE A 1 141 ? 3.634 72.602 -14.417 1.00 24.01 564 ILE A CA 1
ATOM 1029 C C . ILE A 1 141 ? 4.291 73.084 -13.143 1.00 22.61 564 ILE A C 1
ATOM 1030 O O . ILE A 1 141 ? 5.497 73.230 -13.099 1.00 24.03 564 ILE A O 1
ATOM 1035 N N . LEU A 1 142 ? 3.509 73.326 -12.104 1.00 24.52 565 LEU A N 1
ATOM 1036 C CA . LEU A 1 142 ? 4.064 73.562 -10.781 1.00 23.60 565 LEU A CA 1
ATOM 1037 C C . LEU A 1 142 ? 4.067 72.258 -10.044 1.00 24.53 565 LEU A C 1
ATOM 1038 O O . LEU A 1 142 ? 3.078 71.517 -10.098 1.00 24.59 565 LEU A O 1
ATOM 1043 N N . VAL A 1 143 ? 5.185 71.982 -9.389 1.00 24.29 566 VAL A N 1
ATOM 1044 C CA . VAL A 1 143 ? 5.342 70.835 -8.518 1.00 23.46 566 VAL A CA 1
ATOM 1045 C C . VAL A 1 143 ? 5.250 71.338 -7.076 1.00 25.27 566 VAL A C 1
ATOM 1046 O O . VAL A 1 143 ? 6.053 72.189 -6.637 1.00 25.22 566 VAL A O 1
ATOM 1050 N N . TYR A 1 144 ? 4.260 70.835 -6.338 1.00 21.91 567 TYR A N 1
ATOM 1051 C CA . TYR A 1 144 ? 4.141 71.134 -4.928 1.00 23.52 567 TYR A CA 1
ATOM 1052 C C . TYR A 1 144 ? 4.563 69.907 -4.122 1.00 24.12 567 TYR A C 1
ATOM 1053 O O . TYR A 1 144 ? 4.309 68.753 -4.517 1.00 23.81 567 TYR A O 1
ATOM 1062 N N . ASP A 1 145 ? 5.223 70.165 -3.004 1.00 24.42 568 ASP A N 1
ATOM 1063 C CA . ASP A 1 145 ? 5.570 69.141 -2.025 1.00 25.21 568 ASP A CA 1
ATOM 1064 C C . ASP A 1 145 ? 4.645 69.366 -0.830 1.00 23.32 568 ASP A C 1
ATOM 1065 O O . ASP A 1 145 ? 4.532 70.463 -0.333 1.00 24.51 568 ASP A O 1
ATOM 1070 N N . VAL A 1 146 ? 3.961 68.324 -0.375 1.00 22.88 569 VAL A N 1
ATOM 1071 C CA . VAL A 1 146 ? 3.001 68.473 0.691 1.00 23.42 569 VAL A CA 1
ATOM 1072 C C . VAL A 1 146 ? 3.695 68.970 1.964 1.00 22.79 569 VAL A C 1
ATOM 1073 O O . VAL A 1 146 ? 3.040 69.539 2.819 1.00 24.86 569 VAL A O 1
ATOM 1077 N N . ARG A 1 147 ? 5.003 68.740 2.078 1.00 23.12 570 ARG A N 1
ATOM 1078 C CA . ARG A 1 147 ? 5.802 69.226 3.229 1.00 25.80 570 ARG A CA 1
ATOM 1079 C C . ARG A 1 147 ? 5.956 70.743 3.258 1.00 26.52 570 ARG A C 1
ATOM 1080 O O . ARG A 1 147 ? 6.346 71.293 4.271 1.00 29.28 570 ARG A O 1
ATOM 1088 N N . ASN A 1 148 ? 5.694 71.397 2.133 1.00 25.62 571 ASN A N 1
ATOM 1089 C CA . ASN A 1 148 ? 5.749 72.845 2.024 1.00 25.84 571 ASN A CA 1
ATOM 1090 C C . ASN A 1 148 ? 4.359 73.337 1.656 1.00 25.49 571 ASN A C 1
ATOM 1091 O O . ASN A 1 148 ? 3.905 73.136 0.529 1.00 26.46 571 ASN A O 1
ATOM 1096 N N . THR A 1 149 ? 3.686 73.988 2.597 1.00 26.13 572 THR A N 1
ATOM 1097 C CA . THR A 1 149 ? 2.310 74.467 2.402 1.00 27.52 572 THR A CA 1
ATOM 1098 C C . THR A 1 149 ? 2.165 75.888 1.841 1.00 29.13 572 THR A C 1
ATOM 1099 O O . THR A 1 149 ? 1.046 76.340 1.629 1.00 31.44 572 THR A O 1
ATOM 1103 N N A SER A 1 150 ? 3.271 76.593 1.621 0.80 31.71 573 SER A N 1
ATOM 1104 N N B SER A 1 150 ? 3.285 76.578 1.623 0.20 29.26 573 SER A N 1
ATOM 1105 C CA A SER A 1 150 ? 3.208 77.982 1.188 0.80 34.12 573 SER A CA 1
ATOM 1106 C CA B SER A 1 150 ? 3.275 77.974 1.186 0.20 29.44 573 SER A CA 1
ATOM 1107 C C A SER A 1 150 ? 3.440 78.173 -0.330 0.80 33.27 573 SER A C 1
ATOM 1108 C C B SER A 1 150 ? 3.404 78.122 -0.334 0.20 30.31 573 SER A C 1
ATOM 1109 O O A SER A 1 150 ? 2.763 78.995 -0.947 0.80 32.94 573 SER A O 1
ATOM 1110 O O B SER A 1 150 ? 2.634 78.861 -0.952 0.20 30.23 573 SER A O 1
ATOM 1115 N N . SER A 1 151 ? 4.368 77.417 -0.924 1.00 31.28 574 SER A N 1
ATOM 1116 C CA . SER A 1 151 ? 4.701 77.576 -2.350 1.00 31.23 574 SER A CA 1
ATOM 1117 C C . SER A 1 151 ? 5.183 76.302 -3.052 1.00 28.74 574 SER A C 1
ATOM 1118 O O . SER A 1 151 ? 5.521 75.303 -2.415 1.00 27.40 574 SER A O 1
ATOM 1121 N N . HIS A 1 152 ? 5.229 76.375 -4.384 1.00 28.52 575 HIS A N 1
ATOM 1122 C CA . HIS A 1 152 ? 5.764 75.280 -5.210 1.00 27.50 575 HIS A CA 1
ATOM 1123 C C . HIS A 1 152 ? 7.277 75.179 -5.063 1.00 28.83 575 HIS A C 1
ATOM 1124 O O . HIS A 1 152 ? 7.949 76.170 -4.738 1.00 28.25 575 HIS A O 1
ATOM 1131 N N . VAL A 1 153 ? 7.804 73.985 -5.294 1.00 27.88 576 VAL A N 1
ATOM 1132 C CA . VAL A 1 153 ? 9.225 73.706 -5.151 1.00 27.85 576 VAL A CA 1
ATOM 1133 C C . VAL A 1 153 ? 9.939 73.565 -6.505 1.00 28.59 576 VAL A C 1
ATOM 1134 O O . VAL A 1 153 ? 11.158 73.648 -6.568 1.00 28.69 576 VAL A O 1
ATOM 1138 N N . GLN A 1 154 ? 9.185 73.300 -7.573 1.00 27.73 577 GLN A N 1
ATOM 1139 C CA . GLN A 1 154 ? 9.713 73.294 -8.930 1.00 26.93 577 GLN A CA 1
ATOM 1140 C C . GLN A 1 154 ? 8.681 73.866 -9.880 1.00 28.22 577 GLN A C 1
ATOM 1141 O O . GLN A 1 154 ? 7.458 73.807 -9.641 1.00 28.23 577 GLN A O 1
ATOM 1147 N N . GLU A 1 155 ? 9.171 74.420 -10.981 1.00 28.08 578 GLU A N 1
ATOM 1148 C CA . GLU A 1 155 ? 8.310 74.806 -12.091 1.00 30.19 578 GLU A CA 1
ATOM 1149 C C . GLU A 1 155 ? 8.897 74.207 -13.354 1.00 29.59 578 GLU A C 1
ATOM 1150 O O . GLU A 1 155 ? 10.055 74.448 -13.690 1.00 27.26 578 GLU A O 1
ATOM 1156 N N . LEU A 1 156 ? 8.084 73.435 -14.059 1.00 28.19 579 LEU A N 1
ATOM 1157 C CA . LEU A 1 156 ? 8.498 72.802 -15.301 1.00 27.66 579 LEU A CA 1
ATOM 1158 C C . LEU A 1 156 ? 7.900 73.649 -16.411 1.00 29.27 579 LEU A C 1
ATOM 1159 O O . LEU A 1 156 ? 6.730 73.526 -16.741 1.00 27.51 579 LEU A O 1
ATOM 1164 N N A VAL A 1 157 ? 8.722 74.512 -16.998 0.50 29.72 580 VAL A N 1
ATOM 1165 N N B VAL A 1 157 ? 8.705 74.537 -16.986 0.50 29.15 580 VAL A N 1
ATOM 1166 C CA A VAL A 1 157 ? 8.235 75.533 -17.911 0.50 30.31 580 VAL A CA 1
ATOM 1167 C CA B VAL A 1 157 ? 8.171 75.536 -17.899 0.50 29.31 580 VAL A CA 1
ATOM 1168 C C A VAL A 1 157 ? 7.781 74.921 -19.246 0.50 30.39 580 VAL A C 1
ATOM 1169 C C B VAL A 1 157 ? 7.760 74.914 -19.234 0.50 29.78 580 VAL A C 1
ATOM 1170 O O A VAL A 1 157 ? 8.281 73.879 -19.652 0.50 31.01 580 VAL A O 1
ATOM 1171 O O B VAL A 1 157 ? 8.272 73.874 -19.629 0.50 30.46 580 VAL A O 1
ATOM 1178 N N . ALA A 1 158 ? 6.826 75.569 -19.911 1.00 32.60 581 ALA A N 1
ATOM 1179 C CA . ALA A 1 158 ? 6.348 75.132 -21.226 1.00 36.33 581 ALA A CA 1
ATOM 1180 C C . ALA A 1 158 ? 7.506 75.066 -22.208 1.00 40.51 581 ALA A C 1
ATOM 1181 O O . ALA A 1 158 ? 8.355 75.957 -22.243 1.00 39.43 581 ALA A O 1
ATOM 1183 N N . GLN A 1 159 ? 7.544 73.996 -22.984 1.00 41.98 582 GLN A N 1
ATOM 1184 C CA . GLN A 1 159 ? 8.665 73.736 -23.863 1.00 47.04 582 GLN A CA 1
ATOM 1185 C C . GLN A 1 159 ? 8.508 74.498 -25.172 1.00 49.71 582 GLN A C 1
ATOM 1186 O O . GLN A 1 159 ? 9.434 75.180 -25.613 1.00 54.30 582 GLN A O 1
ATOM 1192 N N . LYS A 1 160 ? 7.338 74.367 -25.784 1.00 50.47 583 LYS A N 1
ATOM 1193 C CA . LYS A 1 160 ? 6.983 75.132 -26.969 1.00 51.20 583 LYS A CA 1
ATOM 1194 C C . LYS A 1 160 ? 6.004 76.255 -26.571 1.00 52.42 583 LYS A C 1
ATOM 1195 O O . LYS A 1 160 ? 6.380 77.161 -25.812 1.00 52.88 583 LYS A O 1
ATOM 1198 N N . ALA A 1 161 ? 4.757 76.187 -27.034 1.00 50.50 584 ALA A N 1
ATOM 1199 C CA . ALA A 1 161 ? 3.782 77.252 -26.803 1.00 48.46 584 ALA A CA 1
ATOM 1200 C C . ALA A 1 161 ? 3.368 77.405 -25.327 1.00 46.35 584 ALA A C 1
ATOM 1201 O O . ALA A 1 161 ? 3.379 76.441 -24.564 1.00 45.11 584 ALA A O 1
ATOM 1203 N N . ARG A 1 162 ? 3.020 78.631 -24.934 1.00 43.07 585 ARG A N 1
ATOM 1204 C CA . ARG A 1 162 ? 2.429 78.888 -23.624 1.00 43.68 585 ARG A CA 1
ATOM 1205 C C . ARG A 1 162 ? 0.915 78.913 -23.782 1.00 43.61 585 ARG A C 1
ATOM 1206 O O . ARG A 1 162 ? 0.335 79.916 -24.207 1.00 48.53 585 ARG A O 1
ATOM 1208 N N . CYS A 1 163 ? 0.292 77.781 -23.462 1.00 36.44 586 CYS A N 1
ATOM 1209 C CA . CYS A 1 163 ? -1.135 77.594 -23.588 1.00 34.47 586 CYS A CA 1
ATOM 1210 C C . CYS A 1 163 ? -1.509 76.470 -22.613 1.00 29.68 586 CYS A C 1
ATOM 1211 O O . CYS A 1 163 ? -0.625 75.774 -22.124 1.00 27.41 586 CYS A O 1
ATOM 1214 N N . PRO A 1 164 ? -2.792 76.342 -22.294 1.00 27.62 587 PRO A N 1
ATOM 1215 C CA . PRO A 1 164 ? -3.147 75.552 -21.115 1.00 26.91 587 PRO A CA 1
ATOM 1216 C C . PRO A 1 164 ? -2.610 74.125 -21.117 1.00 26.30 587 PRO A C 1
ATOM 1217 O O . PRO A 1 164 ? -2.651 73.426 -22.130 1.00 24.27 587 PRO A O 1
ATOM 1221 N N . LEU A 1 165 ? -2.093 73.728 -19.963 1.00 24.63 588 LEU A N 1
ATOM 1222 C CA . LEU A 1 165 ? -1.663 72.375 -19.735 1.00 23.88 588 LEU A CA 1
ATOM 1223 C C . LEU A 1 165 ? -2.888 71.628 -19.199 1.00 23.13 588 LEU A C 1
ATOM 1224 O O . LEU A 1 165 ? -3.235 71.739 -18.017 1.00 22.76 588 LEU A O 1
ATOM 1229 N N . VAL A 1 166 ? -3.524 70.867 -20.084 1.00 21.65 589 VAL A N 1
ATOM 1230 C CA . VAL A 1 166 ? -4.850 70.308 -19.829 1.00 21.60 589 VAL A CA 1
ATOM 1231 C C . VAL A 1 166 ? -4.845 68.862 -19.381 1.00 20.80 589 VAL A C 1
ATOM 1232 O O . VAL A 1 166 ? -5.889 68.357 -18.955 1.00 20.83 589 VAL A O 1
ATOM 1236 N N . SER A 1 167 ? -3.694 68.202 -19.423 1.00 20.35 590 SER A N 1
ATOM 1237 C CA . SER A 1 167 ? -3.618 66.803 -18.982 1.00 19.63 590 SER A CA 1
ATOM 1238 C C . SER A 1 167 ? -2.288 66.452 -18.379 1.00 19.99 590 SER A C 1
ATOM 1239 O O . SER A 1 167 ? -1.209 66.798 -18.956 1.00 19.14 590 SER A O 1
ATOM 1242 N N . LEU A 1 168 ? -2.379 65.790 -17.212 1.00 18.29 591 LEU A N 1
ATOM 1243 C CA . LEU A 1 168 ? -1.259 65.249 -16.476 1.00 18.97 591 LEU A CA 1
ATOM 1244 C C . LEU A 1 168 ? -1.576 63.829 -16.014 1.00 19.53 591 LEU A C 1
ATOM 1245 O O . LEU A 1 168 ? -2.614 63.591 -15.396 1.00 20.09 591 LEU A O 1
ATOM 1250 N N . SER A 1 169 ? -0.663 62.910 -16.296 1.00 20.31 592 SER A N 1
ATOM 1251 C CA . SER A 1 169 ? -0.802 61.523 -15.938 1.00 21.78 592 SER A CA 1
ATOM 1252 C C . SER A 1 169 ? 0.545 60.931 -15.557 1.00 20.33 592 SER A C 1
ATOM 1253 O O . SER A 1 169 ? 1.499 60.986 -16.338 1.00 21.22 592 SER A O 1
ATOM 1256 N N . TYR A 1 170 ? 0.627 60.357 -14.359 1.00 20.29 593 TYR A N 1
ATOM 1257 C CA . TYR A 1 170 ? 1.891 59.874 -13.845 1.00 20.21 593 TYR A CA 1
ATOM 1258 C C . TYR A 1 170 ? 2.136 58.412 -14.228 1.00 22.25 593 TYR A C 1
ATOM 1259 O O . TYR A 1 170 ? 1.260 57.561 -14.056 1.00 22.01 593 TYR A O 1
ATOM 1268 N N . MET A 1 171 ? 3.344 58.149 -14.718 1.00 20.66 594 MET A N 1
ATOM 1269 C CA . MET A 1 171 ? 3.827 56.809 -15.016 1.00 24.86 594 MET A CA 1
ATOM 1270 C C . MET A 1 171 ? 4.886 56.432 -13.974 1.00 23.23 594 MET A C 1
ATOM 1271 O O . MET A 1 171 ? 5.950 57.045 -13.935 1.00 21.75 594 MET A O 1
ATOM 1276 N N . PRO A 1 172 ? 4.599 55.448 -13.121 1.00 25.69 595 PRO A N 1
ATOM 1277 C CA . PRO A 1 172 ? 5.512 55.089 -12.053 1.00 26.72 595 PRO A CA 1
ATOM 1278 C C . PRO A 1 172 ? 6.739 54.356 -12.601 1.00 25.72 595 PRO A C 1
ATOM 1279 O O . PRO A 1 172 ? 6.650 53.744 -13.665 1.00 24.09 595 PRO A O 1
ATOM 1283 N N . ARG A 1 173 ? 7.861 54.434 -11.893 1.00 25.41 596 ARG A N 1
ATOM 1284 C CA . ARG A 1 173 ? 9.015 53.602 -12.203 1.00 29.16 596 ARG A CA 1
ATOM 1285 C C . ARG A 1 173 ? 8.629 52.143 -12.070 1.00 30.07 596 ARG A C 1
ATOM 1286 O O . ARG A 1 173 ? 7.733 51.810 -11.303 1.00 28.34 596 ARG A O 1
ATOM 1290 N N . ALA A 1 174 ? 9.322 51.278 -12.798 1.00 30.31 597 ALA A N 1
ATOM 1291 C CA . ALA A 1 174 ? 9.088 49.847 -12.711 1.00 33.33 597 ALA A CA 1
ATOM 1292 C C . ALA A 1 174 ? 10.351 49.079 -13.079 1.00 36.07 597 ALA A C 1
ATOM 1293 O O . ALA A 1 174 ? 11.227 49.604 -13.762 1.00 37.11 597 ALA A O 1
ATOM 1295 N N . ALA A 1 175 ? 10.422 47.830 -12.635 1.00 38.95 598 ALA A N 1
ATOM 1296 C CA . ALA A 1 175 ? 11.466 46.903 -13.092 1.00 41.42 598 ALA A CA 1
ATOM 1297 C C . ALA A 1 175 ? 11.052 46.321 -14.443 1.00 42.18 598 ALA A C 1
ATOM 1298 O O . ALA A 1 175 ? 10.585 45.187 -14.534 1.00 45.49 598 ALA A O 1
ATOM 1300 N N . SER A 1 176 ? 11.180 47.136 -15.485 1.00 44.00 599 SER A N 1
ATOM 1301 C CA . SER A 1 176 ? 10.823 46.751 -16.840 1.00 42.80 599 SER A CA 1
ATOM 1302 C C . SER A 1 176 ? 11.927 47.204 -17.778 1.00 41.12 599 SER A C 1
ATOM 1303 O O . SER A 1 176 ? 12.318 48.361 -17.785 1.00 40.03 599 SER A O 1
ATOM 1306 N N . ALA A 1 177 ? 12.419 46.271 -18.573 1.00 43.79 600 ALA A N 1
ATOM 1307 C CA . ALA A 1 177 ? 13.498 46.547 -19.499 1.00 42.78 600 ALA A CA 1
ATOM 1308 C C . ALA A 1 177 ? 13.005 47.475 -20.601 1.00 41.45 600 ALA A C 1
ATOM 1309 O O . ALA A 1 177 ? 13.771 48.287 -21.111 1.00 41.11 600 ALA A O 1
ATOM 1311 N N . ALA A 1 178 ? 11.717 47.378 -20.943 1.00 39.75 601 ALA A N 1
ATOM 1312 C CA . ALA A 1 178 ? 11.148 48.206 -22.008 1.00 40.63 601 ALA A CA 1
ATOM 1313 C C . ALA A 1 178 ? 11.175 49.676 -21.623 1.00 39.02 601 ALA A C 1
ATOM 1314 O O . ALA A 1 178 ? 11.597 50.544 -22.418 1.00 39.08 601 ALA A O 1
ATOM 1316 N N . PHE A 1 179 ? 10.738 49.961 -20.397 1.00 33.94 602 PHE A N 1
ATOM 1317 C CA . PHE A 1 179 ? 10.675 51.343 -19.950 1.00 31.76 602 PHE A CA 1
ATOM 1318 C C . PHE A 1 179 ? 10.594 51.430 -18.429 1.00 32.11 602 PHE A C 1
ATOM 1319 O O . PHE A 1 179 ? 9.496 51.397 -17.843 1.00 30.46 602 PHE A O 1
ATOM 1327 N N . PRO A 1 180 ? 11.760 51.538 -17.779 1.00 30.38 603 PRO A N 1
ATOM 1328 C CA . PRO A 1 180 ? 11.804 51.461 -16.337 1.00 29.26 603 PRO A CA 1
ATOM 1329 C C . PRO A 1 180 ? 11.495 52.776 -15.623 1.00 27.42 603 PRO A C 1
ATOM 1330 O O . PRO A 1 180 ? 11.264 52.785 -14.416 1.00 26.17 603 PRO A O 1
ATOM 1334 N N . TYR A 1 181 ? 11.491 53.867 -16.372 1.00 26.47 604 TYR A N 1
ATOM 1335 C CA . TYR A 1 181 ? 11.518 55.182 -15.795 1.00 26.85 604 TYR A CA 1
ATOM 1336 C C . TYR A 1 181 ? 10.131 55.585 -15.344 1.00 26.27 604 TYR A C 1
ATOM 1337 O O . TYR A 1 181 ? 9.135 55.066 -15.821 1.00 26.22 604 TYR A O 1
ATOM 1346 N N . GLY A 1 182 ? 10.116 56.530 -14.429 1.00 26.39 605 GLY A N 1
ATOM 1347 C CA . GLY A 1 182 ? 8.891 57.149 -13.960 1.00 26.08 605 GLY A CA 1
ATOM 1348 C C . GLY A 1 182 ? 8.942 58.630 -14.216 1.00 23.83 605 GLY A C 1
ATOM 1349 O O . GLY A 1 182 ? 10.015 59.229 -14.297 1.00 25.71 605 GLY A O 1
ATOM 1350 N N . GLY A 1 183 ? 7.769 59.221 -14.368 1.00 20.33 606 GLY A N 1
ATOM 1351 C CA . GLY A 1 183 ? 7.639 60.646 -14.485 1.00 20.14 606 GLY A CA 1
ATOM 1352 C C . GLY A 1 183 ? 6.237 61.016 -14.875 1.00 19.17 606 GLY A C 1
ATOM 1353 O O . GLY A 1 183 ? 5.349 60.161 -14.867 1.00 20.27 606 GLY A O 1
ATOM 1354 N N . VAL A 1 184 ? 6.025 62.272 -15.230 1.00 20.27 607 VAL A N 1
ATOM 1355 C CA . VAL A 1 184 ? 4.681 62.727 -15.590 1.00 20.80 607 VAL A CA 1
ATOM 1356 C C . VAL A 1 184 ? 4.514 62.999 -17.078 1.00 21.17 607 VAL A C 1
ATOM 1357 O O . VAL A 1 184 ? 5.290 63.726 -17.685 1.00 21.57 607 VAL A O 1
ATOM 1361 N N . LEU A 1 185 ? 3.502 62.379 -17.678 1.00 19.34 608 LEU A N 1
ATOM 1362 C CA . LEU A 1 185 ? 3.093 62.721 -19.047 1.00 20.25 608 LEU A CA 1
ATOM 1363 C C . LEU A 1 185 ? 2.285 64.006 -18.970 1.00 19.86 608 LEU A C 1
ATOM 1364 O O . LEU A 1 185 ? 1.410 64.143 -18.115 1.00 21.06 608 LEU A O 1
ATOM 1369 N N . ALA A 1 186 ? 2.597 64.952 -19.851 1.00 20.33 609 ALA A N 1
ATOM 1370 C CA . ALA A 1 186 ? 2.005 66.281 -19.824 1.00 20.71 609 ALA A CA 1
ATOM 1371 C C . ALA A 1 186 ? 1.623 66.739 -21.227 1.00 21.87 609 ALA A C 1
ATOM 1372 O O . ALA A 1 186 ? 2.417 66.633 -22.174 1.00 20.84 609 ALA A O 1
ATOM 1374 N N . GLY A 1 187 ? 0.393 67.231 -21.362 1.00 21.27 610 GLY A N 1
ATOM 1375 C CA . GLY A 1 187 ? -0.104 67.665 -22.644 1.00 22.06 610 GLY A CA 1
ATOM 1376 C C . GLY A 1 187 ? -0.716 69.036 -22.531 1.00 23.82 610 GLY A C 1
ATOM 1377 O O . GLY A 1 187 ? -1.577 69.250 -21.668 1.00 22.29 610 GLY A O 1
ATOM 1378 N N . THR A 1 188 ? -0.227 69.975 -23.362 1.00 24.92 611 THR A N 1
ATOM 1379 C CA . THR A 1 188 ? -0.900 71.250 -23.587 1.00 24.48 611 THR A CA 1
ATOM 1380 C C . THR A 1 188 ? -1.722 71.142 -24.853 1.00 25.47 611 THR A C 1
ATOM 1381 O O . THR A 1 188 ? -1.652 70.143 -25.559 1.00 24.19 611 THR A O 1
ATOM 1385 N N . LEU A 1 189 ? -2.449 72.201 -25.188 1.00 26.91 612 LEU A N 1
ATOM 1386 C CA . LEU A 1 189 ? -3.262 72.207 -26.394 1.00 28.82 612 LEU A CA 1
ATOM 1387 C C . LEU A 1 189 ? -2.469 71.988 -27.680 1.00 30.14 612 LEU A C 1
ATOM 1388 O O . LEU A 1 189 ? -3.061 71.598 -28.675 1.00 29.55 612 LEU A O 1
ATOM 1393 N N . GLU A 1 190 ? -1.151 72.224 -27.663 1.00 29.63 613 GLU A N 1
ATOM 1394 C CA . GLU A 1 190 ? -0.336 72.116 -28.864 1.00 32.36 613 GLU A CA 1
ATOM 1395 C C . GLU A 1 190 ? 0.923 71.283 -28.736 1.00 32.46 613 GLU A C 1
ATOM 1396 O O . GLU A 1 190 ? 1.673 71.227 -29.687 1.00 29.56 613 GLU A O 1
ATOM 1402 N N . ASP A 1 191 ? 1.136 70.590 -27.608 1.00 32.61 614 ASP A N 1
ATOM 1403 C CA . ASP A 1 191 ? 2.428 69.981 -27.288 1.00 34.90 614 ASP A CA 1
ATOM 1404 C C . ASP A 1 191 ? 2.271 68.813 -26.301 1.00 31.03 614 ASP A C 1
ATOM 1405 O O . ASP A 1 191 ? 1.361 68.828 -25.480 1.00 28.28 614 ASP A O 1
ATOM 1410 N N . ALA A 1 192 ? 3.151 67.818 -26.381 1.00 28.58 615 ALA A N 1
ATOM 1411 C CA . ALA A 1 192 ? 3.176 66.713 -25.404 1.00 28.49 615 ALA A CA 1
ATOM 1412 C C . ALA A 1 192 ? 4.605 66.344 -25.005 1.00 29.01 615 ALA A C 1
ATOM 1413 O O . ALA A 1 192 ? 5.485 66.231 -25.862 1.00 28.47 615 ALA A O 1
ATOM 1415 N N . SER A 1 193 ? 4.837 66.157 -23.706 1.00 26.34 616 SER A N 1
ATOM 1416 C CA . SER A 1 193 ? 6.149 65.819 -23.186 1.00 25.26 616 SER A CA 1
ATOM 1417 C C . SER A 1 193 ? 6.032 64.787 -22.091 1.00 24.67 616 SER A C 1
ATOM 1418 O O . SER A 1 193 ? 5.011 64.735 -21.395 1.00 25.03 616 SER A O 1
ATOM 1421 N N . PHE A 1 194 ? 7.069 63.974 -21.938 1.00 23.48 617 PHE A N 1
ATOM 1422 C CA . PHE A 1 194 ? 7.277 63.168 -20.738 1.00 23.90 617 PHE A CA 1
ATOM 1423 C C . PHE A 1 194 ? 8.338 63.834 -19.874 1.00 25.64 617 PHE A C 1
ATOM 1424 O O . PHE A 1 194 ? 9.502 63.961 -20.312 1.00 25.94 617 PHE A O 1
ATOM 1432 N N . TRP A 1 195 ? 7.932 64.267 -18.681 1.00 24.67 618 TRP A N 1
ATOM 1433 C CA . TRP A 1 195 ? 8.851 64.813 -17.660 1.00 24.07 618 TRP A CA 1
ATOM 1434 C C . TRP A 1 195 ? 9.359 63.702 -16.730 1.00 25.36 618 TRP A C 1
ATOM 1435 O O . TRP A 1 195 ? 8.695 63.283 -15.760 1.00 25.03 618 TRP A O 1
ATOM 1446 N N . GLU A 1 196 ? 10.538 63.201 -17.071 1.00 23.65 619 GLU A N 1
ATOM 1447 C CA . GLU A 1 196 ? 11.209 62.132 -16.364 1.00 25.06 619 GLU A CA 1
ATOM 1448 C C . GLU A 1 196 ? 11.600 62.628 -14.983 1.00 25.84 619 GLU A C 1
ATOM 1449 O O . GLU A 1 196 ? 12.203 63.696 -14.860 1.00 26.04 619 GLU A O 1
ATOM 1455 N N . GLN A 1 197 ? 11.260 61.865 -13.955 1.00 25.71 620 GLN A N 1
ATOM 1456 C CA . GLN A 1 197 ? 11.728 62.159 -12.599 1.00 26.33 620 GLN A CA 1
ATOM 1457 C C . GLN A 1 197 ? 13.070 61.487 -12.371 1.00 25.73 620 GLN A C 1
ATOM 1458 O O . GLN A 1 197 ? 13.176 60.270 -12.422 1.00 26.35 620 GLN A O 1
ATOM 1464 N N . LYS A 1 198 ? 14.081 62.305 -12.093 1.00 29.04 621 LYS A N 1
ATOM 1465 C CA . LYS A 1 198 ? 15.427 61.828 -11.798 1.00 30.21 621 LYS A CA 1
ATOM 1466 C C . LYS A 1 198 ? 15.530 61.370 -10.356 1.00 32.42 621 LYS A C 1
ATOM 1467 O O . LYS A 1 198 ? 14.664 61.672 -9.544 1.00 30.12 621 LYS A O 1
ATOM 1473 N N . MET A 1 199 ? 16.639 60.703 -10.040 1.00 33.93 622 MET A N 1
ATOM 1474 C CA . MET A 1 199 ? 16.924 60.214 -8.684 1.00 37.14 622 MET A CA 1
ATOM 1475 C C . MET A 1 199 ? 16.866 61.310 -7.628 1.00 35.08 622 MET A C 1
ATOM 1476 O O . MET A 1 199 ? 16.418 61.057 -6.511 1.00 36.63 622 MET A O 1
ATOM 1481 N N . ASP A 1 200 ? 17.302 62.517 -7.986 1.00 32.57 623 ASP A N 1
ATOM 1482 C CA . ASP A 1 200 ? 17.297 63.642 -7.063 1.00 34.25 623 ASP A CA 1
ATOM 1483 C C . ASP A 1 200 ? 15.954 64.366 -7.049 1.00 31.85 623 ASP A C 1
ATOM 1484 O O . ASP A 1 200 ? 15.853 65.448 -6.498 1.00 30.60 623 ASP A O 1
ATOM 1489 N N . PHE A 1 201 ? 14.942 63.777 -7.691 1.00 30.17 624 PHE A N 1
ATOM 1490 C CA . PHE A 1 201 ? 13.562 64.312 -7.717 1.00 29.15 624 PHE A CA 1
ATOM 1491 C C . PHE A 1 201 ? 13.360 65.562 -8.572 1.00 28.42 624 PHE A C 1
ATOM 1492 O O . PHE A 1 201 ? 12.257 66.098 -8.602 1.00 28.49 624 PHE A O 1
ATOM 1500 N N . SER A 1 202 ? 14.392 66.019 -9.301 1.00 27.45 625 SER A N 1
ATOM 1501 C CA . SER A 1 202 ? 14.190 67.007 -10.353 1.00 27.01 625 SER A CA 1
ATOM 1502 C C . SER A 1 202 ? 13.511 66.308 -11.540 1.00 26.27 625 SER A C 1
ATOM 1503 O O . SER A 1 202 ? 13.407 65.084 -11.562 1.00 26.84 625 SER A O 1
ATOM 1506 N N . HIS A 1 203 ? 13.049 67.079 -12.513 1.00 25.78 626 HIS A N 1
ATOM 1507 C CA . HIS A 1 203 ? 12.449 66.498 -13.719 1.00 26.31 626 HIS A CA 1
ATOM 1508 C C . HIS A 1 203 ? 13.096 67.042 -14.990 1.00 27.55 626 HIS A C 1
ATOM 1509 O O . HIS A 1 203 ? 13.505 68.205 -15.041 1.00 30.65 626 HIS A O 1
ATOM 1516 N N . TRP A 1 204 ? 13.139 66.203 -16.015 1.00 27.38 627 TRP A N 1
ATOM 1517 C CA . TRP A 1 204 ? 13.745 66.540 -17.293 1.00 29.87 627 TRP A CA 1
ATOM 1518 C C . TRP A 1 204 ? 12.746 66.217 -18.408 1.00 29.17 627 TRP A C 1
ATOM 1519 O O . TRP A 1 204 ? 12.181 65.126 -18.413 1.00 28.31 627 TRP A O 1
ATOM 1530 N N . PRO A 1 205 ? 12.527 67.164 -19.338 1.00 29.34 628 PRO A N 1
ATOM 1531 C CA . PRO A 1 205 ? 11.532 67.004 -20.401 1.00 29.97 628 PRO A CA 1
ATOM 1532 C C . PRO A 1 205 ? 11.986 66.149 -21.600 1.00 30.85 628 PRO A C 1
ATOM 1533 O O . PRO A 1 205 ? 13.149 66.206 -22.020 1.00 29.48 628 PRO A O 1
ATOM 1537 N N . HIS A 1 206 ? 11.064 65.355 -22.136 1.00 28.55 629 HIS A N 1
ATOM 1538 C CA . HIS A 1 206 ? 11.298 64.579 -23.345 1.00 28.71 629 HIS A CA 1
ATOM 1539 C C . HIS A 1 206 ? 10.121 64.826 -24.254 1.00 29.57 629 HIS A C 1
ATOM 1540 O O . HIS A 1 206 ? 8.987 64.466 -23.913 1.00 27.84 629 HIS A O 1
ATOM 1547 N N . VAL A 1 207 ? 10.372 65.447 -25.407 1.00 28.76 630 VAL A N 1
ATOM 1548 C CA . VAL A 1 207 ? 9.293 65.730 -26.346 1.00 29.86 630 VAL A CA 1
ATOM 1549 C C . VAL A 1 207 ? 8.730 64.398 -26.850 1.00 28.53 630 VAL A C 1
ATOM 1550 O O . VAL A 1 207 ? 9.489 63.481 -27.155 1.00 28.89 630 VAL A O 1
ATOM 1554 N N . LEU A 1 208 ? 7.406 64.284 -26.916 1.00 27.65 631 LEU A N 1
ATOM 1555 C CA . LEU A 1 208 ? 6.786 63.077 -27.448 1.00 28.12 631 LEU A CA 1
ATOM 1556 C C . LEU A 1 208 ? 6.355 63.292 -28.896 1.00 29.22 631 LEU A C 1
ATOM 1557 O O . LEU A 1 208 ? 5.999 64.414 -29.280 1.00 31.31 631 LEU A O 1
ATOM 1562 N N . PRO A 1 209 ? 6.376 62.223 -29.706 1.00 31.27 632 PRO A N 1
ATOM 1563 C CA . PRO A 1 209 ? 6.033 62.366 -31.120 1.00 32.55 632 PRO A CA 1
ATOM 1564 C C . PRO A 1 209 ? 4.515 62.431 -31.347 1.00 34.81 632 PRO A C 1
ATOM 1565 O O . PRO A 1 209 ? 3.930 61.555 -31.984 1.00 38.85 632 PRO A O 1
ATOM 1569 N N . LEU A 1 210 ? 3.904 63.479 -30.810 1.00 35.84 633 LEU A N 1
ATOM 1570 C CA . LEU A 1 210 ? 2.483 63.771 -30.964 1.00 37.53 633 LEU A CA 1
ATOM 1571 C C . LEU A 1 210 ? 2.370 65.241 -31.273 1.00 36.82 633 LEU A C 1
ATOM 1572 O O . LEU A 1 210 ? 3.117 66.043 -30.725 1.00 37.64 633 LEU A O 1
ATOM 1577 N N . GLU A 1 211 ? 1.398 65.603 -32.101 1.00 36.19 634 GLU A N 1
ATOM 1578 C CA . GLU A 1 211 ? 1.179 66.991 -32.468 1.00 37.64 634 GLU A CA 1
ATOM 1579 C C . GLU A 1 211 ? -0.261 67.364 -32.127 1.00 35.06 634 GLU A C 1
ATOM 1580 O O . GLU A 1 211 ? -1.124 67.344 -33.004 1.00 37.58 634 GLU A O 1
ATOM 1586 N N . PRO A 1 212 ? -0.541 67.694 -30.842 1.00 31.72 635 PRO A N 1
ATOM 1587 C CA . PRO A 1 212 ? -1.903 68.087 -30.499 1.00 31.42 635 PRO A CA 1
ATOM 1588 C C . PRO A 1 212 ? -2.343 69.377 -31.178 1.00 32.17 635 PRO A C 1
ATOM 1589 O O . PRO A 1 212 ? -1.517 70.275 -31.412 1.00 32.72 635 PRO A O 1
ATOM 1593 N N . GLY A 1 213 ? -3.637 69.459 -31.458 1.00 30.52 636 GLY A N 1
ATOM 1594 C CA . GLY A 1 213 ? -4.249 70.628 -32.067 1.00 32.86 636 GLY A CA 1
ATOM 1595 C C . GLY A 1 213 ? -5.575 70.950 -31.418 1.00 33.46 636 GLY A C 1
ATOM 1596 O O . GLY A 1 213 ? -6.615 70.907 -32.078 1.00 37.38 636 GLY A O 1
ATOM 1597 N N . GLY A 1 214 ? -5.538 71.245 -30.116 1.00 32.44 637 GLY A N 1
ATOM 1598 C CA . GLY A 1 214 ? -6.703 71.754 -29.381 1.00 32.81 637 GLY A CA 1
ATOM 1599 C C . GLY A 1 214 ? -7.224 70.934 -28.214 1.00 32.56 637 GLY A C 1
ATOM 1600 O O . GLY A 1 214 ? -8.021 71.435 -27.416 1.00 33.03 637 GLY A O 1
ATOM 1601 N N . CYS A 1 215 ? -6.810 69.672 -28.104 1.00 31.06 638 CYS A N 1
ATOM 1602 C CA . CYS A 1 215 ? -7.209 68.863 -26.950 1.00 31.97 638 CYS A CA 1
ATOM 1603 C C . CYS A 1 215 ? -6.315 67.636 -26.864 1.00 28.71 638 CYS A C 1
ATOM 1604 O O . CYS A 1 215 ? -5.750 67.185 -27.879 1.00 27.93 638 CYS A O 1
ATOM 1607 N N . ILE A 1 216 ? -6.160 67.134 -25.645 1.00 24.95 639 ILE A N 1
ATOM 1608 C CA . ILE A 1 216 ? -5.318 65.981 -25.371 1.00 23.53 639 ILE A CA 1
ATOM 1609 C C . ILE A 1 216 ? -5.603 65.480 -23.941 1.00 23.58 639 ILE A C 1
ATOM 1610 O O . ILE A 1 216 ? -5.837 66.290 -23.034 1.00 21.55 639 ILE A O 1
ATOM 1615 N N . ASP A 1 217 ? -5.626 64.152 -23.769 1.00 21.95 640 ASP A N 1
ATOM 1616 C CA . ASP A 1 217 ? -5.907 63.494 -22.482 1.00 22.99 640 ASP A CA 1
ATOM 1617 C C . ASP A 1 217 ? -5.016 62.240 -22.405 1.00 22.56 640 ASP A C 1
ATOM 1618 O O . ASP A 1 217 ? -5.077 61.379 -23.293 1.00 20.55 640 ASP A O 1
ATOM 1623 N N . PHE A 1 218 ? -4.167 62.188 -21.380 1.00 20.15 641 PHE A N 1
ATOM 1624 C CA . PHE A 1 218 ? -3.292 61.065 -21.107 1.00 20.53 641 PHE A CA 1
ATOM 1625 C C . PHE A 1 218 ? -3.930 60.198 -20.010 1.00 20.97 641 PHE A C 1
ATOM 1626 O O . PHE A 1 218 ? -4.376 60.708 -18.981 1.00 19.69 641 PHE A O 1
ATOM 1634 N N . GLN A 1 219 ? -3.920 58.885 -20.210 1.00 20.78 642 GLN A N 1
ATOM 1635 C CA . GLN A 1 219 ? -4.341 57.948 -19.173 1.00 20.98 642 GLN A CA 1
ATOM 1636 C C . GLN A 1 219 ? -3.269 56.877 -19.071 1.00 21.91 642 GLN A C 1
ATOM 1637 O O . GLN A 1 219 ? -2.796 56.402 -20.088 1.00 21.60 642 GLN A O 1
ATOM 1643 N N . THR A 1 220 ? -2.883 56.477 -17.866 1.00 23.25 643 THR A N 1
ATOM 1644 C CA . THR A 1 220 ? -1.780 55.501 -17.770 1.00 26.52 643 THR A CA 1
ATOM 1645 C C . THR A 1 220 ? -2.191 54.172 -17.192 1.00 28.22 643 THR A C 1
ATOM 1646 O O . THR A 1 220 ? -3.038 54.120 -16.340 1.00 29.01 643 THR A O 1
ATOM 1650 N N . GLU A 1 221 ? -1.567 53.112 -17.705 1.00 32.41 644 GLU A N 1
ATOM 1651 C CA . GLU A 1 221 ? -1.705 51.769 -17.179 1.00 36.38 644 GLU A CA 1
ATOM 1652 C C . GLU A 1 221 ? -0.312 51.303 -16.724 1.00 35.95 644 GLU A C 1
ATOM 1653 O O . GLU A 1 221 ? 0.578 51.033 -17.550 1.00 36.22 644 GLU A O 1
ATOM 1659 N N . ASN A 1 222 ? -0.160 51.246 -15.403 1.00 37.86 645 ASN A N 1
ATOM 1660 C CA . ASN A 1 222 ? 1.118 51.027 -14.702 1.00 44.87 645 ASN A CA 1
ATOM 1661 C C . ASN A 1 222 ? 1.885 49.783 -15.102 1.00 46.18 645 ASN A C 1
ATOM 1662 O O . ASN A 1 222 ? 3.056 49.871 -15.499 1.00 48.48 645 ASN A O 1
ATOM 1667 N N . SER A 1 223 ? 1.233 48.633 -14.953 1.00 48.55 646 SER A N 1
ATOM 1668 C CA . SER A 1 223 ? 1.871 47.335 -15.169 1.00 50.08 646 SER A CA 1
ATOM 1669 C C . SER A 1 223 ? 2.462 47.257 -16.558 1.00 49.55 646 SER A C 1
ATOM 1670 O O . SER A 1 223 ? 3.622 46.876 -16.723 1.00 53.65 646 SER A O 1
ATOM 1673 N N . SER A 1 224 ? 1.662 47.655 -17.548 1.00 46.41 647 SER A N 1
ATOM 1674 C CA . SER A 1 224 ? 1.969 47.402 -18.950 1.00 44.00 647 SER A CA 1
ATOM 1675 C C . SER A 1 224 ? 2.859 48.468 -19.606 1.00 39.60 647 SER A C 1
ATOM 1676 O O . SER A 1 224 ? 3.241 48.330 -20.768 1.00 39.51 647 SER A O 1
ATOM 1679 N N . ARG A 1 225 ? 3.183 49.533 -18.877 1.00 35.68 648 ARG A N 1
ATOM 1680 C CA . ARG A 1 225 ? 4.052 50.586 -19.404 1.00 33.41 648 ARG A CA 1
ATOM 1681 C C . ARG A 1 225 ? 3.452 51.192 -20.680 1.00 32.54 648 ARG A C 1
ATOM 1682 O O . ARG A 1 225 ? 4.190 51.556 -21.625 1.00 32.31 648 ARG A O 1
ATOM 1690 N N . HIS A 1 226 ? 2.122 51.234 -20.732 1.00 32.73 649 HIS A N 1
ATOM 1691 C CA . HIS A 1 226 ? 1.411 51.846 -21.854 1.00 32.59 649 HIS A CA 1
ATOM 1692 C C . HIS A 1 226 ? 0.666 53.051 -21.319 1.00 30.39 649 HIS A C 1
ATOM 1693 O O . HIS A 1 226 ? 0.301 53.103 -20.140 1.00 31.12 649 HIS A O 1
ATOM 1700 N N . CYS A 1 227 ? 0.445 54.019 -22.192 1.00 27.93 650 CYS A N 1
ATOM 1701 C CA . CYS A 1 227 ? -0.506 55.071 -21.917 1.00 26.72 650 CYS A CA 1
ATOM 1702 C C . CYS A 1 227 ? -1.518 55.110 -23.052 1.00 24.69 650 CYS A C 1
ATOM 1703 O O . CYS A 1 227 ? -1.262 54.596 -24.149 1.00 26.29 650 CYS A O 1
ATOM 1706 N N . LEU A 1 228 ? -2.676 55.675 -22.761 1.00 21.46 651 LEU A N 1
ATOM 1707 C CA . LEU A 1 228 ? -3.691 55.946 -23.752 1.00 21.51 651 LEU A CA 1
ATOM 1708 C C . LEU A 1 228 ? -3.720 57.455 -23.918 1.00 21.60 651 LEU A C 1
ATOM 1709 O O . LEU A 1 228 ? -3.944 58.171 -22.942 1.00 22.13 651 LEU A O 1
ATOM 1714 N N . VAL A 1 229 ? -3.466 57.923 -25.136 1.00 20.65 652 VAL A N 1
ATOM 1715 C CA . VAL A 1 229 ? -3.464 59.350 -25.424 1.00 23.14 652 VAL A CA 1
ATOM 1716 C C . VAL A 1 229 ? -4.606 59.639 -26.391 1.00 21.81 652 VAL A C 1
ATOM 1717 O O . VAL A 1 229 ? -4.583 59.169 -27.536 1.00 21.50 652 VAL A O 1
ATOM 1721 N N . THR A 1 230 ? -5.593 60.379 -25.906 1.00 22.09 653 THR A N 1
ATOM 1722 C CA . THR A 1 230 ? -6.748 60.789 -26.688 1.00 22.25 653 THR A CA 1
ATOM 1723 C C . THR A 1 230 ? -6.577 62.251 -27.054 1.00 23.18 653 THR A C 1
ATOM 1724 O O . THR A 1 230 ? -6.401 63.111 -26.183 1.00 20.69 653 THR A O 1
ATOM 1728 N N . TYR A 1 231 ? -6.579 62.526 -28.345 1.00 24.25 654 TYR A N 1
ATOM 1729 C CA . TYR A 1 231 ? -6.292 63.875 -28.818 1.00 27.05 654 TYR A CA 1
ATOM 1730 C C . TYR A 1 231 ? -6.774 64.136 -30.234 1.00 28.03 654 TYR A C 1
ATOM 1731 O O . TYR A 1 231 ? -7.077 63.207 -31.007 1.00 26.18 654 TYR A O 1
ATOM 1740 N N . ARG A 1 232 ? -6.802 65.419 -30.578 1.00 29.59 655 ARG A N 1
ATOM 1741 C CA . ARG A 1 232 ? -6.992 65.859 -31.955 1.00 31.17 655 ARG A CA 1
ATOM 1742 C C . ARG A 1 232 ? -5.651 66.315 -32.559 1.00 32.06 655 ARG A C 1
ATOM 1743 O O . ARG A 1 232 ? -4.967 67.173 -32.000 1.00 30.93 655 ARG A O 1
ATOM 1751 N N . PRO A 1 233 ? -5.253 65.730 -33.696 1.00 33.25 656 PRO A N 1
ATOM 1752 C CA . PRO A 1 233 ? -4.030 66.184 -34.352 1.00 34.57 656 PRO A CA 1
ATOM 1753 C C . PRO A 1 233 ? -4.140 67.633 -34.818 1.00 35.62 656 PRO A C 1
ATOM 1754 O O . PRO A 1 233 ? -5.252 68.145 -35.037 1.00 34.77 656 PRO A O 1
ATOM 1758 N N . ASP A 1 234 ? -2.986 68.281 -34.923 1.00 37.78 657 ASP A N 1
ATOM 1759 C CA . ASP A 1 234 ? -2.882 69.652 -35.400 1.00 40.14 657 ASP A CA 1
ATOM 1760 C C . ASP A 1 234 ? -3.027 69.695 -36.920 1.00 41.49 657 ASP A C 1
ATOM 1761 O O . ASP A 1 234 ? -2.064 69.916 -37.639 1.00 44.87 657 ASP A O 1
ATOM 1766 N N . LYS A 1 235 ? -4.246 69.478 -37.391 1.00 44.31 658 LYS A N 1
ATOM 1767 C CA . LYS A 1 235 ? -4.562 69.533 -38.811 1.00 47.90 658 LYS A CA 1
ATOM 1768 C C . LYS A 1 235 ? -5.856 70.322 -38.952 1.00 50.94 658 LYS A C 1
ATOM 1769 O O . LYS A 1 235 ? -6.639 70.420 -37.996 1.00 49.48 658 LYS A O 1
ATOM 1772 N N . ASN A 1 236 ? -6.074 70.903 -40.130 1.00 54.22 659 ASN A N 1
ATOM 1773 C CA . ASN A 1 236 ? -7.254 71.738 -40.361 1.00 55.21 659 ASN A CA 1
ATOM 1774 C C . ASN A 1 236 ? -8.523 70.900 -40.270 1.00 56.69 659 ASN A C 1
ATOM 1775 O O . ASN A 1 236 ? -9.468 71.271 -39.574 1.00 59.10 659 ASN A O 1
ATOM 1777 N N . HIS A 1 237 ? -8.533 69.763 -40.958 1.00 59.12 660 HIS A N 1
ATOM 1778 C CA . HIS A 1 237 ? -9.675 68.861 -40.926 1.00 61.63 660 HIS A CA 1
ATOM 1779 C C . HIS A 1 237 ? -9.185 67.466 -40.559 1.00 59.33 660 HIS A C 1
ATOM 1780 O O . HIS A 1 237 ? -8.481 66.814 -41.327 1.00 59.57 660 HIS A O 1
ATOM 1787 N N . THR A 1 238 ? -9.557 67.032 -39.360 1.00 54.86 661 THR A N 1
ATOM 1788 C CA . THR A 1 238 ? -9.126 65.756 -38.811 1.00 52.43 661 THR A CA 1
ATOM 1789 C C . THR A 1 238 ? -10.203 65.249 -37.857 1.00 50.42 661 THR A C 1
ATOM 1790 O O . THR A 1 238 ? -11.331 65.730 -37.874 1.00 49.59 661 THR A O 1
ATOM 1794 N N . THR A 1 239 ? -9.853 64.283 -37.018 1.00 48.18 662 THR A N 1
ATOM 1795 C CA . THR A 1 239 ? -10.802 63.716 -36.071 1.00 43.93 662 THR A CA 1
ATOM 1796 C C . THR A 1 239 ? -10.058 63.315 -34.786 1.00 38.88 662 THR A C 1
ATOM 1797 O O . THR A 1 239 ? -8.840 63.213 -34.773 1.00 36.20 662 THR A O 1
ATOM 1801 N N . ILE A 1 240 ? -10.790 63.111 -33.705 1.00 36.17 663 ILE A N 1
ATOM 1802 C CA . ILE A 1 240 ? -10.156 62.724 -32.448 1.00 36.33 663 ILE A CA 1
ATOM 1803 C C . ILE A 1 240 ? -9.840 61.243 -32.570 1.00 33.31 663 ILE A C 1
ATOM 1804 O O . ILE A 1 240 ? -10.570 60.498 -33.218 1.00 33.58 663 ILE A O 1
ATOM 1809 N N A ARG A 1 241 ? -8.729 60.840 -31.968 0.50 31.55 664 ARG A N 1
ATOM 1810 N N B ARG A 1 241 ? -8.737 60.833 -31.964 0.50 29.56 664 ARG A N 1
ATOM 1811 C CA A ARG A 1 241 ? -8.344 59.444 -31.899 0.50 31.02 664 ARG A CA 1
ATOM 1812 C CA B ARG A 1 241 ? -8.399 59.428 -31.870 0.50 28.03 664 ARG A CA 1
ATOM 1813 C C A ARG A 1 241 ? -7.755 59.167 -30.516 0.50 29.12 664 ARG A C 1
ATOM 1814 C C B ARG A 1 241 ? -7.732 59.157 -30.529 0.50 27.47 664 ARG A C 1
ATOM 1815 O O A ARG A 1 241 ? -7.275 60.092 -29.833 0.50 26.67 664 ARG A O 1
ATOM 1816 O O B ARG A 1 241 ? -7.174 60.070 -29.890 0.50 25.44 664 ARG A O 1
ATOM 1831 N N . SER A 1 242 ? -7.840 57.905 -30.099 1.00 26.81 665 SER A N 1
ATOM 1832 C CA . SER A 1 242 ? -7.262 57.450 -28.852 1.00 25.76 665 SER A CA 1
ATOM 1833 C C . SER A 1 242 ? -6.201 56.455 -29.247 1.00 26.10 665 SER A C 1
ATOM 1834 O O . SER A 1 242 ? -6.519 55.464 -29.896 1.00 25.81 665 SER A O 1
ATOM 1837 N N . VAL A 1 243 ? -4.941 56.745 -28.907 1.00 24.62 666 VAL A N 1
ATOM 1838 C CA . VAL A 1 243 ? -3.812 55.916 -29.297 1.00 23.03 666 VAL A CA 1
ATOM 1839 C C . VAL A 1 243 ? -3.220 55.209 -28.085 1.00 22.71 666 VAL A C 1
ATOM 1840 O O . VAL A 1 243 ? -2.851 55.852 -27.105 1.00 21.01 666 VAL A O 1
ATOM 1844 N N . LEU A 1 244 ? -3.205 53.880 -28.130 1.00 21.63 667 LEU A N 1
ATOM 1845 C CA . LEU A 1 244 ? -2.558 53.094 -27.108 1.00 22.38 667 LEU A CA 1
ATOM 1846 C C . LEU A 1 244 ? -1.081 53.132 -27.451 1.00 20.98 667 LEU A C 1
ATOM 1847 O O . LEU A 1 244 ? -0.661 52.618 -28.500 1.00 19.80 667 LEU A O 1
ATOM 1852 N N . MET A 1 245 ? -0.305 53.747 -26.569 1.00 23.47 668 MET A N 1
ATOM 1853 C CA . MET A 1 245 ? 1.114 54.012 -26.804 1.00 25.70 668 MET A CA 1
ATOM 1854 C C . MET A 1 245 ? 1.959 53.141 -25.911 1.00 26.80 668 MET A C 1
ATOM 1855 O O . MET A 1 245 ? 1.611 52.931 -24.753 1.00 26.29 668 MET A O 1
ATOM 1860 N N . GLU A 1 246 ? 3.065 52.638 -26.456 1.00 27.52 669 GLU A N 1
ATOM 1861 C CA . GLU A 1 246 ? 4.078 51.939 -25.664 1.00 30.02 669 GLU A CA 1
ATOM 1862 C C . GLU A 1 246 ? 5.243 52.899 -25.443 1.00 29.21 669 GLU A C 1
ATOM 1863 O O . GLU A 1 246 ? 5.785 53.454 -26.390 1.00 29.98 669 GLU A O 1
ATOM 1869 N N . MET A 1 247 ? 5.604 53.112 -24.189 1.00 29.66 670 MET A N 1
ATOM 1870 C CA . MET A 1 247 ? 6.727 53.975 -23.852 1.00 30.65 670 MET A CA 1
ATOM 1871 C C . MET A 1 247 ? 8.033 53.273 -24.248 1.00 31.35 670 MET A C 1
ATOM 1872 O O . MET A 1 247 ? 8.128 52.063 -24.152 1.00 30.40 670 MET A O 1
ATOM 1877 N N . SER A 1 248 ? 9.021 54.037 -24.705 1.00 33.13 671 SER A N 1
ATOM 1878 C CA . SER A 1 248 ? 10.329 53.478 -25.068 1.00 32.81 671 SER A CA 1
ATOM 1879 C C . SER A 1 248 ? 11.435 54.467 -24.730 1.00 32.78 671 SER A C 1
ATOM 1880 O O . SER A 1 248 ? 11.165 55.618 -24.387 1.00 30.88 671 SER A O 1
ATOM 1883 N N . TYR A 1 249 ? 12.683 54.024 -24.862 1.00 32.54 672 TYR A N 1
ATOM 1884 C CA . TYR A 1 249 ? 13.822 54.903 -24.622 1.00 33.08 672 TYR A CA 1
ATOM 1885 C C . TYR A 1 249 ? 15.081 54.385 -25.310 1.00 34.50 672 TYR A C 1
ATOM 1886 O O . TYR A 1 249 ? 15.149 53.211 -25.694 1.00 33.70 672 TYR A O 1
ATOM 1895 N N . ARG A 1 250 ? 16.053 55.284 -25.465 1.00 37.12 673 ARG A N 1
ATOM 1896 C CA . ARG A 1 250 ? 17.441 54.909 -25.763 1.00 39.37 673 ARG A CA 1
ATOM 1897 C C . ARG A 1 250 ? 18.391 55.758 -24.903 1.00 40.43 673 ARG A C 1
ATOM 1898 O O . ARG A 1 250 ? 17.995 56.788 -24.366 1.00 38.90 673 ARG A O 1
ATOM 1901 N N . LEU A 1 251 ? 19.639 55.322 -24.747 1.00 44.43 674 LEU A N 1
ATOM 1902 C CA . LEU A 1 251 ? 20.598 56.085 -23.939 1.00 44.73 674 LEU A CA 1
ATOM 1903 C C . LEU A 1 251 ? 21.407 57.059 -24.795 1.00 45.75 674 LEU A C 1
ATOM 1904 O O . LEU A 1 251 ? 21.776 56.741 -25.919 1.00 46.02 674 LEU A O 1
ATOM 1909 N N . ASP A 1 252 ? 21.654 58.258 -24.273 1.00 47.50 675 ASP A N 1
ATOM 1910 C CA . ASP A 1 252 ? 22.557 59.199 -24.941 1.00 47.68 675 ASP A CA 1
ATOM 1911 C C . ASP A 1 252 ? 24.013 58.865 -24.583 1.00 50.91 675 ASP A C 1
ATOM 1912 O O . ASP A 1 252 ? 24.272 57.854 -23.922 1.00 47.87 675 ASP A O 1
ATOM 1917 N N . ASP A 1 253 ? 24.964 59.687 -25.027 1.00 55.85 676 ASP A N 1
ATOM 1918 C CA . ASP A 1 253 ? 26.390 59.388 -24.807 1.00 57.82 676 ASP A CA 1
ATOM 1919 C C . ASP A 1 253 ? 26.847 59.499 -23.350 1.00 57.28 676 ASP A C 1
ATOM 1920 O O . ASP A 1 253 ? 27.856 58.894 -22.980 1.00 60.52 676 ASP A O 1
ATOM 1925 N N . THR A 1 254 ? 26.112 60.256 -22.535 1.00 53.99 677 THR A N 1
ATOM 1926 C CA . THR A 1 254 ? 26.397 60.366 -21.097 1.00 50.06 677 THR A CA 1
ATOM 1927 C C . THR A 1 254 ? 25.696 59.280 -20.274 1.00 49.18 677 THR A C 1
ATOM 1928 O O . THR A 1 254 ? 25.909 59.188 -19.067 1.00 47.83 677 THR A O 1
ATOM 1930 N N . GLY A 1 255 ? 24.848 58.481 -20.918 1.00 47.90 678 GLY A N 1
ATOM 1931 C CA . GLY A 1 255 ? 24.127 57.402 -20.249 1.00 47.77 678 GLY A CA 1
ATOM 1932 C C . GLY A 1 255 ? 22.749 57.797 -19.754 1.00 44.84 678 GLY A C 1
ATOM 1933 O O . GLY A 1 255 ? 22.078 56.997 -19.107 1.00 44.34 678 GLY A O 1
ATOM 1934 N N . ASN A 1 256 ? 22.325 59.028 -20.036 1.00 44.26 679 ASN A N 1
ATOM 1935 C CA . ASN A 1 256 ? 20.961 59.445 -19.732 1.00 41.81 679 ASN A CA 1
ATOM 1936 C C . ASN A 1 256 ? 19.986 59.008 -20.832 1.00 39.01 679 ASN A C 1
ATOM 1937 O O . ASN A 1 256 ? 20.327 58.988 -22.018 1.00 36.09 679 ASN A O 1
ATOM 1942 N N . PRO A 1 257 ? 18.758 58.664 -20.434 1.00 34.19 680 PRO A N 1
ATOM 1943 C CA . PRO A 1 257 ? 17.782 58.209 -21.411 1.00 32.93 680 PRO A CA 1
ATOM 1944 C C . PRO A 1 257 ? 17.203 59.329 -22.233 1.00 31.63 680 PRO A C 1
ATOM 1945 O O . PRO A 1 257 ? 17.084 60.455 -21.763 1.00 33.25 680 PRO A O 1
ATOM 1949 N N . ILE A 1 258 ? 16.836 59.002 -23.459 1.00 33.76 681 ILE A N 1
ATOM 1950 C CA . ILE A 1 258 ? 15.997 59.846 -24.306 1.00 34.83 681 ILE A CA 1
ATOM 1951 C C . ILE A 1 258 ? 14.674 59.079 -24.412 1.00 34.31 681 ILE A C 1
ATOM 1952 O O . ILE A 1 258 ? 14.655 57.963 -24.906 1.00 33.33 681 ILE A O 1
ATOM 1957 N N . CYS A 1 259 ? 13.578 59.662 -23.927 1.00 33.29 682 CYS A N 1
ATOM 1958 C CA . CYS A 1 259 ? 12.331 58.904 -23.773 1.00 31.43 682 CYS A CA 1
ATOM 1959 C C . CYS A 1 259 ? 11.401 59.226 -24.917 1.00 31.13 682 CYS A C 1
ATOM 1960 O O . CYS A 1 259 ? 11.354 60.350 -25.369 1.00 32.71 682 CYS A O 1
ATOM 1963 N N . SER A 1 260 ? 10.656 58.235 -25.393 1.00 31.92 683 SER A N 1
ATOM 1964 C CA . SER A 1 260 ? 9.682 58.483 -26.465 1.00 32.62 683 SER A CA 1
ATOM 1965 C C . SER A 1 260 ? 8.513 57.523 -26.314 1.00 31.11 683 SER A C 1
ATOM 1966 O O . SER A 1 260 ? 8.352 56.916 -25.265 1.00 29.56 683 SER A O 1
ATOM 1969 N N . CYS A 1 261 ? 7.684 57.407 -27.343 1.00 32.96 684 CYS A N 1
ATOM 1970 C CA . CYS A 1 261 ? 6.644 56.379 -27.340 1.00 31.59 684 CYS A CA 1
ATOM 1971 C C . CYS A 1 261 ? 6.300 56.014 -28.763 1.00 32.27 684 CYS A C 1
ATOM 1972 O O . CYS A 1 261 ? 6.662 56.736 -29.685 1.00 32.37 684 CYS A O 1
ATOM 1975 N N . GLN A 1 262 ? 5.614 54.889 -28.945 1.00 34.41 685 GLN A N 1
ATOM 1976 C CA . GLN A 1 262 ? 5.094 54.532 -30.272 1.00 36.20 685 GLN A CA 1
ATOM 1977 C C . GLN A 1 262 ? 3.715 53.897 -30.227 1.00 31.29 685 GLN A C 1
ATOM 1978 O O . GLN A 1 262 ? 3.372 53.218 -29.264 1.00 28.71 685 GLN A O 1
ATOM 1984 N N . PRO A 1 263 ? 2.921 54.121 -31.286 1.00 30.79 686 PRO A N 1
ATOM 1985 C CA . PRO A 1 263 ? 1.570 53.588 -31.292 1.00 30.20 686 PRO A CA 1
ATOM 1986 C C . PRO A 1 263 ? 1.564 52.080 -31.378 1.00 28.89 686 PRO A C 1
ATOM 1987 O O . PRO A 1 263 ? 2.382 51.495 -32.095 1.00 27.45 686 PRO A O 1
ATOM 1991 N N . VAL A 1 264 ? 0.642 51.485 -30.632 1.00 25.59 687 VAL A N 1
ATOM 1992 C CA . VAL A 1 264 ? 0.295 50.087 -30.729 1.00 24.38 687 VAL A CA 1
ATOM 1993 C C . VAL A 1 264 ? -1.025 49.987 -31.519 1.00 24.88 687 VAL A C 1
ATOM 1994 O O . VAL A 1 264 ? -1.075 49.354 -32.590 1.00 24.15 687 VAL A O 1
ATOM 1998 N N . HIS A 1 265 ? -2.078 50.601 -30.970 1.00 22.61 688 HIS A N 1
ATOM 1999 C CA . HIS A 1 265 ? -3.397 50.640 -31.584 1.00 22.91 688 HIS A CA 1
ATOM 2000 C C . HIS A 1 265 ? -3.883 52.079 -31.651 1.00 24.06 688 HIS A C 1
ATOM 2001 O O . HIS A 1 265 ? -3.631 52.868 -30.737 1.00 24.20 688 HIS A O 1
ATOM 2008 N N . THR A 1 266 ? -4.578 52.411 -32.732 1.00 23.65 689 THR A N 1
ATOM 2009 C CA . THR A 1 266 ? -5.222 53.708 -32.854 1.00 24.62 689 THR A CA 1
ATOM 2010 C C . THR A 1 266 ? -6.717 53.472 -33.039 1.00 26.00 689 THR A C 1
ATOM 2011 O O . THR A 1 266 ? -7.125 52.806 -33.996 1.00 26.43 689 THR A O 1
ATOM 2015 N N . PHE A 1 267 ? -7.523 54.012 -32.123 1.00 24.68 690 PHE A N 1
ATOM 2016 C CA . PHE A 1 267 ? -8.970 53.883 -32.174 1.00 26.80 690 PHE A CA 1
ATOM 2017 C C . PHE A 1 267 ? -9.550 55.239 -32.566 1.00 29.29 690 PHE A C 1
ATOM 2018 O O . PHE A 1 267 ? -9.426 56.228 -31.823 1.00 27.85 690 PHE A O 1
ATOM 2026 N N . PHE A 1 268 ? -10.121 55.310 -33.763 1.00 29.49 691 PHE A N 1
ATOM 2027 C CA . PHE A 1 268 ? -10.615 56.573 -34.266 1.00 31.31 691 PHE A CA 1
ATOM 2028 C C . PHE A 1 268 ? -11.961 56.863 -33.661 1.00 34.52 691 PHE A C 1
ATOM 2029 O O . PHE A 1 268 ? -12.739 55.951 -33.379 1.00 34.93 691 PHE A O 1
ATOM 2037 N N . GLY A 1 269 ? -12.206 58.150 -33.437 1.00 38.98 692 GLY A N 1
ATOM 2038 C CA . GLY A 1 269 ? -13.392 58.609 -32.742 1.00 41.31 692 GLY A CA 1
ATOM 2039 C C . GLY A 1 269 ? -14.072 59.704 -33.522 1.00 44.92 692 GLY A C 1
ATOM 2040 O O . GLY A 1 269 ? -14.201 59.617 -34.746 1.00 47.16 692 GLY A O 1
ATOM 2041 N N . GLY A 1 270 ? -14.468 60.754 -32.812 1.00 48.38 693 GLY A N 1
ATOM 2042 C CA . GLY A 1 270 ? -15.391 61.747 -33.333 1.00 48.19 693 GLY A CA 1
ATOM 2043 C C . GLY A 1 270 ? -14.722 62.980 -33.892 1.00 50.13 693 GLY A C 1
ATOM 2044 O O . GLY A 1 270 ? -13.495 63.064 -33.953 1.00 48.98 693 GLY A O 1
ATOM 2045 N N . PRO A 1 271 ? -15.534 63.961 -34.305 1.00 52.71 694 PRO A N 1
ATOM 2046 C CA . PRO A 1 271 ? -14.996 65.125 -34.991 1.00 51.35 694 PRO A CA 1
ATOM 2047 C C . PRO A 1 271 ? -14.515 66.257 -34.075 1.00 49.82 694 PRO A C 1
ATOM 2048 O O . PRO A 1 271 ? -13.767 67.113 -34.544 1.00 47.10 694 PRO A O 1
ATOM 2052 N N . THR A 1 272 ? -14.913 66.267 -32.795 1.00 49.56 695 THR A N 1
ATOM 2053 C CA . THR A 1 272 ? -14.740 67.470 -31.949 1.00 49.80 695 THR A CA 1
ATOM 2054 C C . THR A 1 272 ? -14.218 67.262 -30.517 1.00 50.62 695 THR A C 1
ATOM 2055 O O . THR A 1 272 ? -14.425 66.202 -29.913 1.00 50.47 695 THR A O 1
ATOM 2059 N N . CYS A 1 273 ? -13.615 68.341 -29.992 1.00 50.16 696 CYS A N 1
ATOM 2060 C CA . CYS A 1 273 ? -12.772 68.362 -28.778 1.00 51.27 696 CYS A CA 1
ATOM 2061 C C . CYS A 1 273 ? -13.430 68.736 -27.458 1.00 50.41 696 CYS A C 1
ATOM 2062 O O . CYS A 1 273 ? -12.810 68.549 -26.428 1.00 47.29 696 CYS A O 1
ATOM 2065 N N . LYS A 1 274 ? -14.622 69.328 -27.450 1.00 54.72 697 LYS A N 1
ATOM 2066 C CA . LYS A 1 274 ? -15.275 69.603 -26.149 1.00 55.77 697 LYS A CA 1
ATOM 2067 C C . LYS A 1 274 ? -16.553 68.796 -25.934 1.00 58.45 697 LYS A C 1
ATOM 2068 O O . LYS A 1 274 ? -16.848 68.376 -24.808 1.00 64.34 697 LYS A O 1
ATOM 2071 N N . LEU A 1 276 ? -14.209 66.001 -25.512 1.00 43.22 699 LEU A N 1
ATOM 2072 C CA . LEU A 1 276 ? -13.223 65.025 -25.092 1.00 42.55 699 LEU A CA 1
ATOM 2073 C C . LEU A 1 276 ? -13.603 64.324 -23.770 1.00 42.75 699 LEU A C 1
ATOM 2074 O O . LEU A 1 276 ? -13.703 64.938 -22.709 1.00 43.32 699 LEU A O 1
ATOM 2079 N N . THR A 1 277 ? -13.816 63.028 -23.872 1.00 36.48 700 THR A N 1
ATOM 2080 C CA . THR A 1 277 ? -14.048 62.159 -22.736 1.00 39.04 700 THR A CA 1
ATOM 2081 C C . THR A 1 277 ? -12.731 61.855 -22.052 1.00 40.09 700 THR A C 1
ATOM 2082 O O . THR A 1 277 ? -11.788 61.366 -22.711 1.00 39.12 700 THR A O 1
ATOM 2086 N N . LYS A 1 278 ? -12.643 62.127 -20.753 1.00 36.32 701 LYS A N 1
ATOM 2087 C CA . LYS A 1 278 ? -11.533 61.573 -19.985 1.00 36.31 701 LYS A CA 1
ATOM 2088 C C . LYS A 1 278 ? -11.713 60.057 -19.971 1.00 38.25 701 LYS A C 1
ATOM 2089 O O . LYS A 1 278 ? -12.574 59.503 -19.272 1.00 41.84 701 LYS A O 1
ATOM 2093 N N . ASN A 1 279 ? -10.883 59.379 -20.742 1.00 33.77 702 ASN A N 1
ATOM 2094 C CA . ASN A 1 279 ? -11.070 57.964 -20.965 1.00 31.38 702 ASN A CA 1
ATOM 2095 C C . ASN A 1 279 ? -10.448 57.135 -19.860 1.00 29.76 702 ASN A C 1
ATOM 2096 O O . ASN A 1 279 ? -10.059 57.670 -18.805 1.00 27.92 702 ASN A O 1
ATOM 2101 N N . ALA A 1 280 ? -10.389 55.825 -20.071 1.00 26.56 703 ALA A N 1
ATOM 2102 C CA . ALA A 1 280 ? -9.831 54.931 -19.084 1.00 26.55 703 ALA A CA 1
ATOM 2103 C C . ALA A 1 280 ? -9.061 53.784 -19.701 1.00 25.17 703 ALA A C 1
ATOM 2104 O O . ALA A 1 280 ? -9.330 53.341 -20.821 1.00 24.62 703 ALA A O 1
ATOM 2106 N N . ILE A 1 281 ? -8.077 53.318 -18.955 1.00 24.01 704 ILE A N 1
ATOM 2107 C CA . ILE A 1 281 ? -7.319 52.153 -19.343 1.00 24.38 704 ILE A CA 1
ATOM 2108 C C . ILE A 1 281 ? -7.013 51.444 -18.033 1.00 25.07 704 ILE A C 1
ATOM 2109 O O . ILE A 1 281 ? -6.675 52.084 -17.048 1.00 24.23 704 ILE A O 1
ATOM 2114 N N . PHE A 1 282 ? -7.250 50.138 -17.993 1.00 25.98 705 PHE A N 1
ATOM 2115 C CA . PHE A 1 282 ? -7.216 49.423 -16.717 1.00 26.82 705 PHE A CA 1
ATOM 2116 C C . PHE A 1 282 ? -7.238 47.920 -16.900 1.00 26.92 705 PHE A C 1
ATOM 2117 O O . PHE A 1 282 ? -7.650 47.421 -17.941 1.00 25.71 705 PHE A O 1
ATOM 2125 N N . GLN A 1 283 ? -6.831 47.212 -15.854 1.00 28.33 706 GLN A N 1
ATOM 2126 C CA . GLN A 1 283 ? -6.766 45.746 -15.878 1.00 31.56 706 GLN A CA 1
ATOM 2127 C C . GLN A 1 283 ? -8.164 45.146 -15.947 1.00 31.97 706 GLN A C 1
ATOM 2128 O O . GLN A 1 283 ? -9.094 45.629 -15.305 1.00 30.18 706 GLN A O 1
ATOM 2134 N N . SER A 1 284 ? -8.314 44.086 -16.743 1.00 34.55 707 SER A N 1
ATOM 2135 C CA . SER A 1 284 ? -9.565 43.340 -16.775 1.00 34.59 707 SER A CA 1
ATOM 2136 C C . SER A 1 284 ? -9.889 42.834 -15.366 1.00 34.09 707 SER A C 1
ATOM 2137 O O . SER A 1 284 ? -8.989 42.398 -14.660 1.00 33.51 707 SER A O 1
ATOM 2140 N N . PRO A 1 285 ? -11.162 42.910 -14.949 1.00 37.16 708 PRO A N 1
ATOM 2141 C CA . PRO A 1 285 ? -11.605 42.268 -13.700 1.00 40.18 708 PRO A CA 1
ATOM 2142 C C . PRO A 1 285 ? -11.274 40.774 -13.614 1.00 46.05 708 PRO A C 1
ATOM 2143 O O . PRO A 1 285 ? -11.111 40.238 -12.513 1.00 48.50 708 PRO A O 1
ATOM 2147 N N . GLU A 1 286 ? -11.154 40.119 -14.768 1.00 47.10 709 GLU A N 1
ATOM 2148 C CA . GLU A 1 286 ? -10.762 38.706 -14.830 1.00 52.25 709 GLU A CA 1
ATOM 2149 C C . GLU A 1 286 ? -9.382 38.369 -14.244 1.00 52.80 709 GLU A C 1
ATOM 2150 O O . GLU A 1 286 ? -9.061 37.193 -14.088 1.00 55.87 709 GLU A O 1
ATOM 2156 N N . ASN A 1 287 ? -8.572 39.377 -13.921 1.00 53.80 710 ASN A N 1
ATOM 2157 C CA . ASN A 1 287 ? -7.240 39.157 -13.316 1.00 54.04 710 ASN A CA 1
ATOM 2158 C C . ASN A 1 287 ? -6.375 38.197 -14.130 1.00 51.56 710 ASN A C 1
ATOM 2159 O O . ASN A 1 287 ? -5.612 37.406 -13.576 1.00 47.40 710 ASN A O 1
ATOM 2164 N N . ASP A 1 288 ? -6.498 38.289 -15.451 1.00 49.40 711 ASP A N 1
ATOM 2165 C CA . ASP A 1 288 ? -5.738 37.454 -16.377 1.00 48.82 711 ASP A CA 1
ATOM 2166 C C . ASP A 1 288 ? -4.588 38.232 -17.022 1.00 47.20 711 ASP A C 1
ATOM 2167 O O . ASP A 1 288 ? -3.921 37.716 -17.916 1.00 50.68 711 ASP A O 1
ATOM 2172 N N . GLY A 1 289 ? -4.359 39.468 -16.567 1.00 44.11 712 GLY A N 1
ATOM 2173 C CA . GLY A 1 289 ? -3.331 40.338 -17.149 1.00 42.09 712 GLY A CA 1
ATOM 2174 C C . GLY A 1 289 ? -3.751 41.088 -18.407 1.00 39.32 712 GLY A C 1
ATOM 2175 O O . GLY A 1 289 ? -2.980 41.909 -18.915 1.00 39.27 712 GLY A O 1
ATOM 2176 N N . ASN A 1 290 ? -4.949 40.801 -18.927 1.00 36.91 713 ASN A N 1
ATOM 2177 C CA . ASN A 1 290 ? -5.509 41.537 -20.070 1.00 37.31 713 ASN A CA 1
ATOM 2178 C C . ASN A 1 290 ? -5.880 42.962 -19.625 1.00 34.37 713 ASN A C 1
ATOM 2179 O O . ASN A 1 290 ? -6.246 43.183 -18.475 1.00 32.99 713 ASN A O 1
ATOM 2184 N N . ILE A 1 291 ? -5.790 43.903 -20.554 1.00 32.57 714 ILE A N 1
ATOM 2185 C CA . ILE A 1 291 ? -6.056 45.317 -20.287 1.00 30.99 714 ILE A CA 1
ATOM 2186 C C . ILE A 1 291 ? -7.228 45.747 -21.153 1.00 29.08 714 ILE A C 1
ATOM 2187 O O . ILE A 1 291 ? -7.359 45.329 -22.306 1.00 27.85 714 ILE A O 1
ATOM 2192 N N . LEU A 1 292 ? -8.095 46.565 -20.572 1.00 28.00 715 LEU A N 1
ATOM 2193 C CA . LEU A 1 292 ? -9.247 47.109 -21.260 1.00 27.96 715 LEU A CA 1
ATOM 2194 C C . LEU A 1 292 ? -9.035 48.590 -21.525 1.00 25.08 715 LEU A C 1
ATOM 2195 O O . LEU A 1 292 ? -8.502 49.307 -20.685 1.00 26.11 715 LEU A O 1
ATOM 2200 N N . VAL A 1 293 ? -9.488 49.048 -22.683 1.00 23.28 716 VAL A N 1
ATOM 2201 C CA . VAL A 1 293 ? -9.394 50.440 -23.056 1.00 24.90 716 VAL A CA 1
ATOM 2202 C C . VAL A 1 293 ? -10.832 50.877 -23.256 1.00 25.79 716 VAL A C 1
ATOM 2203 O O . VAL A 1 293 ? -11.573 50.228 -23.999 1.00 25.41 716 VAL A O 1
ATOM 2207 N N . CYS A 1 294 ? -11.250 51.927 -22.554 1.00 26.67 717 CYS A N 1
ATOM 2208 C CA . CYS A 1 294 ? -12.635 52.395 -22.653 1.00 28.60 717 CYS A CA 1
ATOM 2209 C C . CYS A 1 294 ? -12.581 53.820 -23.180 1.00 29.16 717 CYS A C 1
ATOM 2210 O O . CYS A 1 294 ? -11.876 54.666 -22.611 1.00 27.03 717 CYS A O 1
ATOM 2213 N N . THR A 1 295 ? -13.280 54.068 -24.297 1.00 27.95 718 THR A N 1
ATOM 2214 C CA . THR A 1 295 ? -13.261 55.362 -24.954 1.00 29.72 718 THR A CA 1
ATOM 2215 C C . THR A 1 295 ? -14.682 55.944 -25.111 1.00 32.04 718 THR A C 1
ATOM 2216 O O . THR A 1 295 ? -15.590 55.239 -25.544 1.00 30.35 718 THR A O 1
ATOM 2220 N N . GLY A 1 296 ? -14.852 57.217 -24.745 1.00 32.44 719 GLY A N 1
ATOM 2221 C CA . GLY A 1 296 ? -16.080 57.970 -25.045 1.00 36.00 719 GLY A CA 1
ATOM 2222 C C . GLY A 1 296 ? -15.984 58.656 -26.400 1.00 37.82 719 GLY A C 1
ATOM 2223 O O . GLY A 1 296 ? -15.209 58.225 -27.274 1.00 38.43 719 GLY A O 1
ATOM 2224 N N . ALA A 1 300 ? -20.867 60.977 -30.122 1.00 57.72 723 ALA A N 1
ATOM 2225 C CA . ALA A 1 300 ? -21.729 59.820 -29.911 1.00 56.62 723 ALA A CA 1
ATOM 2226 C C . ALA A 1 300 ? -22.284 59.766 -28.488 1.00 57.59 723 ALA A C 1
ATOM 2227 O O . ALA A 1 300 ? -21.837 60.494 -27.590 1.00 58.80 723 ALA A O 1
ATOM 2229 N N . ASN A 1 301 ? -23.261 58.892 -28.280 1.00 56.65 724 ASN A N 1
ATOM 2230 C CA . ASN A 1 301 ? -23.786 58.656 -26.939 1.00 53.97 724 ASN A CA 1
ATOM 2231 C C . ASN A 1 301 ? -23.447 57.238 -26.521 1.00 49.81 724 ASN A C 1
ATOM 2232 O O . ASN A 1 301 ? -24.310 56.445 -26.153 1.00 50.54 724 ASN A O 1
ATOM 2237 N N . SER A 1 302 ? -22.160 56.926 -26.579 1.00 45.49 725 SER A N 1
ATOM 2238 C CA . SER A 1 302 ? -21.698 55.590 -26.259 1.00 44.31 725 SER A CA 1
ATOM 2239 C C . SER A 1 302 ? -20.325 55.647 -25.598 1.00 37.05 725 SER A C 1
ATOM 2240 O O . SER A 1 302 ? -19.581 56.623 -25.755 1.00 37.34 725 SER A O 1
ATOM 2243 N N . ALA A 1 303 ? -20.034 54.625 -24.811 1.00 32.36 726 ALA A N 1
ATOM 2244 C CA . ALA A 1 303 ? -18.679 54.349 -24.359 1.00 31.04 726 ALA A CA 1
ATOM 2245 C C . ALA A 1 303 ? -18.304 52.976 -24.901 1.00 30.42 726 ALA A C 1
ATOM 2246 O O . ALA A 1 303 ? -19.018 52.006 -24.704 1.00 31.52 726 ALA A O 1
ATOM 2248 N N . LEU A 1 304 ? -17.175 52.914 -25.586 1.00 27.26 727 LEU A N 1
ATOM 2249 C CA . LEU A 1 304 ? -16.703 51.681 -26.205 1.00 27.33 727 LEU A CA 1
ATOM 2250 C C . LEU A 1 304 ? -15.584 51.080 -25.382 1.00 26.67 727 LEU A C 1
ATOM 2251 O O . LEU A 1 304 ? -14.643 51.790 -24.988 1.00 28.23 727 LEU A O 1
ATOM 2256 N N . LEU A 1 305 ? -15.671 49.779 -25.144 1.00 26.25 728 LEU A N 1
ATOM 2257 C CA . LEU A 1 305 ? -14.627 49.025 -24.451 1.00 28.27 728 LEU A CA 1
ATOM 2258 C C . LEU A 1 305 ? -13.867 48.156 -25.432 1.00 27.73 728 LEU A C 1
ATOM 2259 O O . LEU A 1 305 ? -14.482 47.340 -26.126 1.00 25.85 728 LEU A O 1
ATOM 2264 N N . TRP A 1 306 ? -12.542 48.304 -25.443 1.00 24.86 729 TRP A N 1
ATOM 2265 C CA . TRP A 1 306 ? -11.671 47.571 -26.362 1.00 24.95 729 TRP A CA 1
ATOM 2266 C C . TRP A 1 306 ? -10.705 46.674 -25.635 1.00 24.79 729 TRP A C 1
ATOM 2267 O O . TRP A 1 306 ? -10.280 46.975 -24.532 1.00 21.87 729 TRP A O 1
ATOM 2278 N N . ASP A 1 307 ? -10.339 45.572 -26.281 1.00 25.99 730 ASP A N 1
ATOM 2279 C CA . ASP A 1 307 ? -9.312 44.683 -25.753 1.00 26.04 730 ASP A CA 1
ATOM 2280 C C . ASP A 1 307 ? -7.952 45.221 -26.188 1.00 24.40 730 ASP A C 1
ATOM 2281 O O . ASP A 1 307 ? -7.672 45.318 -27.375 1.00 24.21 730 ASP A O 1
ATOM 2286 N N . ALA A 1 308 ? -7.102 45.556 -25.225 1.00 24.63 731 ALA A N 1
ATOM 2287 C CA . ALA A 1 308 ? -5.821 46.182 -25.519 1.00 24.92 731 ALA A CA 1
ATOM 2288 C C . ALA A 1 308 ? -4.855 45.233 -26.235 1.00 27.42 731 ALA A C 1
ATOM 2289 O O . ALA A 1 308 ? -4.068 45.673 -27.075 1.00 27.55 731 ALA A O 1
ATOM 2291 N N . ALA A 1 309 ? -4.920 43.936 -25.923 1.00 28.00 732 ALA A N 1
ATOM 2292 C CA . ALA A 1 309 ? -4.090 42.949 -26.601 1.00 29.62 732 ALA A CA 1
ATOM 2293 C C . ALA A 1 309 ? -4.390 42.900 -28.105 1.00 30.57 732 ALA A C 1
ATOM 2294 O O . ALA A 1 309 ? -3.507 43.164 -28.941 1.00 33.59 732 ALA A O 1
ATOM 2296 N N . SER A 1 310 ? -5.641 42.611 -28.443 1.00 26.05 733 SER A N 1
ATOM 2297 C CA . SER A 1 310 ? -6.017 42.366 -29.819 1.00 25.13 733 SER A CA 1
ATOM 2298 C C . SER A 1 310 ? -6.339 43.623 -30.617 1.00 23.80 733 SER A C 1
ATOM 2299 O O . SER A 1 310 ? -6.208 43.627 -31.847 1.00 22.76 733 SER A O 1
ATOM 2302 N N . GLY A 1 311 ? -6.749 44.682 -29.924 1.00 23.19 734 GLY A N 1
ATOM 2303 C CA . GLY A 1 311 ? -7.273 45.877 -30.579 1.00 24.15 734 GLY A CA 1
ATOM 2304 C C . GLY A 1 311 ? -8.688 45.721 -31.119 1.00 25.67 734 GLY A C 1
ATOM 2305 O O . GLY A 1 311 ? -9.130 46.524 -31.929 1.00 26.04 734 GLY A O 1
ATOM 2306 N N . SER A 1 312 ? -9.421 44.713 -30.659 1.00 26.33 735 SER A N 1
ATOM 2307 C CA . SER A 1 312 ? -10.786 44.485 -31.124 1.00 27.17 735 SER A CA 1
ATOM 2308 C C . SER A 1 312 ? -11.828 44.912 -30.081 1.00 27.84 735 SER A C 1
ATOM 2309 O O . SER A 1 312 ? -11.532 45.047 -28.881 1.00 28.05 735 SER A O 1
ATOM 2312 N N . LEU A 1 313 ? -13.040 45.165 -30.550 1.00 27.24 736 LEU A N 1
ATOM 2313 C CA . LEU A 1 313 ? -14.073 45.736 -29.682 1.00 29.82 736 LEU A CA 1
ATOM 2314 C C . LEU A 1 313 ? -14.727 44.652 -28.832 1.00 31.19 736 LEU A C 1
ATOM 2315 O O . LEU A 1 313 ? -15.081 43.584 -29.341 1.00 31.28 736 LEU A O 1
ATOM 2320 N N . LEU A 1 314 ? -14.871 44.931 -27.536 1.00 30.40 737 LEU A N 1
ATOM 2321 C CA . LEU A 1 314 ? -15.503 44.013 -26.597 1.00 30.65 737 LEU A CA 1
ATOM 2322 C C . LEU A 1 314 ? -16.955 44.367 -26.289 1.00 32.00 737 LEU A C 1
ATOM 2323 O O . LEU A 1 314 ? -17.807 43.478 -26.238 1.00 30.97 737 LEU A O 1
ATOM 2328 N N . GLN A 1 315 ? -17.225 45.648 -26.046 1.00 30.73 738 GLN A N 1
ATOM 2329 C CA . GLN A 1 315 ? -18.571 46.103 -25.648 1.00 33.90 738 GLN A CA 1
ATOM 2330 C C . GLN A 1 315 ? -18.839 47.509 -26.127 1.00 32.17 738 GLN A C 1
ATOM 2331 O O . GLN A 1 315 ? -17.921 48.329 -26.197 1.00 31.20 738 GLN A O 1
ATOM 2337 N N . ASP A 1 316 ? -20.110 47.780 -26.401 1.00 31.80 739 ASP A N 1
ATOM 2338 C CA . ASP A 1 316 ? -20.625 49.106 -26.678 1.00 34.07 739 ASP A CA 1
ATOM 2339 C C . ASP A 1 316 ? -21.648 49.392 -25.571 1.00 36.12 739 ASP A C 1
ATOM 2340 O O . ASP A 1 316 ? -22.734 48.816 -25.577 1.00 36.41 739 ASP A O 1
ATOM 2345 N N . LEU A 1 317 ? -21.296 50.250 -24.610 1.00 36.59 740 LEU A N 1
ATOM 2346 C CA . LEU A 1 317 ? -22.233 50.635 -23.545 1.00 37.38 740 LEU A CA 1
ATOM 2347 C C . LEU A 1 317 ? -23.029 51.866 -23.974 1.00 40.64 740 LEU A C 1
ATOM 2348 O O . LEU A 1 317 ? -22.486 52.974 -24.048 1.00 37.96 740 LEU A O 1
ATOM 2353 N N . GLN A 1 318 ? -24.317 51.677 -24.239 1.00 44.40 741 GLN A N 1
ATOM 2354 C CA . GLN A 1 318 ? -25.164 52.762 -24.733 1.00 47.72 741 GLN A CA 1
ATOM 2355 C C . GLN A 1 318 ? -25.640 53.671 -23.614 1.00 47.87 741 GLN A C 1
ATOM 2356 O O . GLN A 1 318 ? -25.954 53.204 -22.521 1.00 51.94 741 GLN A O 1
ATOM 2362 N N . THR A 1 319 ? -25.692 54.970 -23.896 1.00 48.69 742 THR A N 1
ATOM 2363 C CA . THR A 1 319 ? -26.216 55.952 -22.957 1.00 50.19 742 THR A CA 1
ATOM 2364 C C . THR A 1 319 ? -26.994 57.030 -23.702 1.00 52.56 742 THR A C 1
ATOM 2365 O O . THR A 1 319 ? -26.775 57.270 -24.886 1.00 54.22 742 THR A O 1
ATOM 2369 N N . ASP A 1 320 ? -27.902 57.688 -22.995 1.00 56.64 743 ASP A N 1
ATOM 2370 C CA . ASP A 1 320 ? -28.724 58.733 -23.595 1.00 55.49 743 ASP A CA 1
ATOM 2371 C C . ASP A 1 320 ? -27.963 60.043 -23.819 1.00 53.52 743 ASP A C 1
ATOM 2372 O O . ASP A 1 320 ? -28.431 60.898 -24.573 1.00 52.86 743 ASP A O 1
ATOM 2377 N N . GLN A 1 321 ? -26.801 60.205 -23.183 1.00 48.16 744 GLN A N 1
ATOM 2378 C CA . GLN A 1 321 ? -26.039 61.450 -23.277 1.00 47.16 744 GLN A CA 1
ATOM 2379 C C . GLN A 1 321 ? -24.551 61.173 -23.494 1.00 44.14 744 GLN A C 1
ATOM 2380 O O . GLN A 1 321 ? -24.082 60.077 -23.203 1.00 44.99 744 GLN A O 1
ATOM 2386 N N . PRO A 1 322 ? -23.802 62.166 -24.007 1.00 42.57 745 PRO A N 1
ATOM 2387 C CA . PRO A 1 322 ? -22.351 61.995 -24.164 1.00 39.87 745 PRO A CA 1
ATOM 2388 C C . PRO A 1 322 ? -21.650 61.678 -22.833 1.00 38.12 745 PRO A C 1
ATOM 2389 O O . PRO A 1 322 ? -22.017 62.229 -21.786 1.00 35.53 745 PRO A O 1
ATOM 2393 N N . VAL A 1 323 ? -20.647 60.808 -22.893 1.00 35.30 746 VAL A N 1
ATOM 2394 C CA . VAL A 1 323 ? -19.896 60.400 -21.713 1.00 33.03 746 VAL A CA 1
ATOM 2395 C C . VAL A 1 323 ? -18.701 61.310 -21.536 1.00 30.55 746 VAL A C 1
ATOM 2396 O O . VAL A 1 323 ? -17.875 61.442 -22.434 1.00 30.84 746 VAL A O 1
ATOM 2400 N N . LEU A 1 324 ? -18.617 61.935 -20.363 1.00 27.86 747 LEU A N 1
ATOM 2401 C CA . LEU A 1 324 ? -17.556 62.890 -20.065 1.00 27.66 747 LEU A CA 1
ATOM 2402 C C . LEU A 1 324 ? -16.362 62.263 -19.335 1.00 25.20 747 LEU A C 1
ATOM 2403 O O . LEU A 1 324 ? -15.251 62.782 -19.411 1.00 24.33 747 LEU A O 1
ATOM 2408 N N . ASP A 1 325 ? -16.599 61.165 -18.632 1.00 24.41 748 ASP A N 1
ATOM 2409 C CA . ASP A 1 325 ? -15.562 60.500 -17.840 1.00 23.85 748 ASP A CA 1
ATOM 2410 C C . ASP A 1 325 ? -15.983 59.067 -17.577 1.00 22.90 748 ASP A C 1
ATOM 2411 O O . ASP A 1 325 ? -17.180 58.765 -17.512 1.00 23.21 748 ASP A O 1
ATOM 2416 N N . ILE A 1 326 ? -14.992 58.199 -17.420 1.00 22.50 749 ILE A N 1
ATOM 2417 C CA . ILE A 1 326 ? -15.190 56.762 -17.195 1.00 22.59 749 ILE A CA 1
ATOM 2418 C C . ILE A 1 326 ? -14.254 56.356 -16.060 1.00 23.89 749 ILE A C 1
ATOM 2419 O O . ILE A 1 326 ? -13.078 56.735 -16.086 1.00 22.87 749 ILE A O 1
ATOM 2424 N N . CYS A 1 327 ? -14.752 55.606 -15.068 1.00 23.35 750 CYS A N 1
ATOM 2425 C CA . CYS A 1 327 ? -13.971 55.267 -13.887 1.00 24.95 750 CYS A CA 1
ATOM 2426 C C . CYS A 1 327 ? -14.295 53.855 -13.414 1.00 24.98 750 CYS A C 1
ATOM 2427 O O . CYS A 1 327 ? -15.415 53.598 -13.001 1.00 25.50 750 CYS A O 1
ATOM 2430 N N . PRO A 1 328 ? -13.317 52.934 -13.488 1.00 25.20 751 PRO A N 1
ATOM 2431 C CA . PRO A 1 328 ? -13.498 51.605 -12.904 1.00 26.81 751 PRO A CA 1
ATOM 2432 C C . PRO A 1 328 ? -13.314 51.637 -11.396 1.00 28.22 751 PRO A C 1
ATOM 2433 O O . PRO A 1 328 ? -12.539 52.465 -10.865 1.00 25.99 751 PRO A O 1
ATOM 2437 N N . PHE A 1 329 ? -14.021 50.764 -10.697 1.00 27.82 752 PHE A N 1
ATOM 2438 C CA . PHE A 1 329 ? -13.803 50.613 -9.263 1.00 30.27 752 PHE A CA 1
ATOM 2439 C C . PHE A 1 329 ? -14.127 49.205 -8.776 1.00 31.57 752 PHE A C 1
ATOM 2440 O O . PHE A 1 329 ? -14.852 48.453 -9.437 1.00 28.73 752 PHE A O 1
ATOM 2448 N N . GLU A 1 330 ? -13.521 48.835 -7.654 1.00 34.91 753 GLU A N 1
ATOM 2449 C CA . GLU A 1 330 ? -13.775 47.534 -7.016 1.00 38.56 753 GLU A CA 1
ATOM 2450 C C . GLU A 1 330 ? -14.286 47.756 -5.600 1.00 41.13 753 GLU A C 1
ATOM 2451 O O . GLU A 1 330 ? -13.775 48.619 -4.879 1.00 41.45 753 GLU A O 1
ATOM 2457 N N . VAL A 1 331 ? -15.308 46.997 -5.219 1.00 41.53 754 VAL A N 1
ATOM 2458 C CA . VAL A 1 331 ? -15.833 47.041 -3.852 1.00 45.33 754 VAL A CA 1
ATOM 2459 C C . VAL A 1 331 ? -16.472 45.687 -3.494 1.00 46.89 754 VAL A C 1
ATOM 2460 O O . VAL A 1 331 ? -17.248 45.130 -4.275 1.00 46.44 754 VAL A O 1
ATOM 2464 N N . ASN A 1 332 ? -16.108 45.153 -2.327 1.00 50.23 755 ASN A N 1
ATOM 2465 C CA . ASN A 1 332 ? -16.638 43.867 -1.835 1.00 51.26 755 ASN A CA 1
ATOM 2466 C C . ASN A 1 332 ? -16.436 42.707 -2.823 1.00 50.65 755 ASN A C 1
ATOM 2467 O O . ASN A 1 332 ? -17.376 41.974 -3.123 1.00 51.35 755 ASN A O 1
ATOM 2472 N N . ARG A 1 333 ? -15.207 42.561 -3.326 1.00 51.89 756 ARG A N 1
ATOM 2473 C CA . ARG A 1 333 ? -14.843 41.493 -4.276 1.00 50.49 756 ARG A CA 1
ATOM 2474 C C . ARG A 1 333 ? -15.645 41.480 -5.592 1.00 51.11 756 ARG A C 1
ATOM 2475 O O . ARG A 1 333 ? -15.784 40.429 -6.228 1.00 52.83 756 ARG A O 1
ATOM 2477 N N . ASN A 1 334 ? -16.152 42.642 -6.005 1.00 46.97 757 ASN A N 1
ATOM 2478 C CA . ASN A 1 334 ? -16.878 42.790 -7.269 1.00 44.16 757 ASN A CA 1
ATOM 2479 C C . ASN A 1 334 ? -16.336 44.010 -8.009 1.00 40.98 757 ASN A C 1
ATOM 2480 O O . ASN A 1 334 ? -15.929 44.985 -7.376 1.00 38.35 757 ASN A O 1
ATOM 2485 N N . SER A 1 335 ? -16.337 43.941 -9.338 1.00 37.79 758 SER A N 1
ATOM 2486 C CA . SER A 1 335 ? -15.819 45.012 -10.194 1.00 34.42 758 SER A CA 1
ATOM 2487 C C . SER A 1 335 ? -16.941 45.749 -10.901 1.00 33.52 758 SER A C 1
ATOM 2488 O O . SER A 1 335 ? -17.929 45.145 -11.348 1.00 31.79 758 SER A O 1
ATOM 2491 N N . TYR A 1 336 ? -16.774 47.067 -11.001 1.00 30.48 759 TYR A N 1
ATOM 2492 C CA . TYR A 1 336 ? -17.780 47.950 -11.548 1.00 29.69 759 TYR A CA 1
ATOM 2493 C C . TYR A 1 336 ? -17.158 48.960 -12.490 1.00 27.48 759 TYR A C 1
ATOM 2494 O O . TYR A 1 336 ? -15.946 49.170 -12.478 1.00 26.88 759 TYR A O 1
ATOM 2503 N N . LEU A 1 337 ? -18.013 49.598 -13.266 1.00 27.31 760 LEU A N 1
ATOM 2504 C CA . LEU A 1 337 ? -17.606 50.698 -14.142 1.00 28.63 760 LEU A CA 1
ATOM 2505 C C . LEU A 1 337 ? -18.621 51.809 -13.999 1.00 27.77 760 LEU A C 1
ATOM 2506 O O . LEU A 1 337 ? -19.818 51.532 -14.004 1.00 28.27 760 LEU A O 1
ATOM 2511 N N . ALA A 1 338 ? -18.142 53.050 -13.838 1.00 25.62 761 ALA A N 1
ATOM 2512 C CA . ALA A 1 338 ? -18.995 54.231 -13.844 1.00 25.26 761 ALA A CA 1
ATOM 2513 C C . ALA A 1 338 ? -18.735 55.081 -15.076 1.00 25.06 761 ALA A C 1
ATOM 2514 O O . ALA A 1 338 ? -17.579 55.343 -15.439 1.00 24.72 761 ALA A O 1
ATOM 2516 N N . THR A 1 339 ? -19.805 55.499 -15.732 1.00 25.03 762 THR A N 1
ATOM 2517 C CA . THR A 1 339 ? -19.725 56.467 -16.803 1.00 26.27 762 THR A CA 1
ATOM 2518 C C . THR A 1 339 ? -20.481 57.707 -16.347 1.00 27.14 762 THR A C 1
ATOM 2519 O O . THR A 1 339 ? -21.549 57.602 -15.765 1.00 28.57 762 THR A O 1
ATOM 2523 N N . LEU A 1 340 ? -19.891 58.869 -16.590 1.00 26.53 763 LEU A N 1
ATOM 2524 C CA . LEU A 1 340 ? -20.428 60.143 -16.144 1.00 25.91 763 LEU A CA 1
ATOM 2525 C C . LEU A 1 340 ? -20.938 60.897 -17.330 1.00 26.66 763 LEU A C 1
ATOM 2526 O O . LEU A 1 340 ? -20.242 60.994 -18.344 1.00 26.07 763 LEU A O 1
ATOM 2531 N N . THR A 1 341 ? -22.171 61.397 -17.231 1.00 28.82 764 THR A N 1
ATOM 2532 C CA . THR A 1 341 ? -22.679 62.379 -18.178 1.00 31.54 764 THR A CA 1
ATOM 2533 C C . THR A 1 341 ? -22.881 63.719 -17.454 1.00 33.46 764 THR A C 1
ATOM 2534 O O . THR A 1 341 ? -22.578 63.839 -16.268 1.00 35.71 764 THR A O 1
ATOM 2538 N N . GLU A 1 342 ? -23.427 64.710 -18.153 1.00 32.46 765 GLU A N 1
ATOM 2539 C CA . GLU A 1 342 ? -23.540 66.059 -17.587 1.00 34.55 765 GLU A CA 1
ATOM 2540 C C . GLU A 1 342 ? -24.375 66.136 -16.279 1.00 32.12 765 GLU A C 1
ATOM 2541 O O . GLU A 1 342 ? -24.086 66.955 -15.400 1.00 28.37 765 GLU A O 1
ATOM 2547 N N . LYS A 1 343 ? -25.392 65.288 -16.154 1.00 31.53 766 LYS A N 1
ATOM 2548 C CA . LYS A 1 343 ? -26.256 65.269 -14.975 1.00 35.01 766 LYS A CA 1
ATOM 2549 C C . LYS A 1 343 ? -26.165 63.994 -14.132 1.00 33.96 766 LYS A C 1
ATOM 2550 O O . LYS A 1 343 ? -26.441 64.030 -12.928 1.00 32.12 766 LYS A O 1
ATOM 2556 N N . MET A 1 344 ? -25.790 62.880 -14.761 1.00 34.46 767 MET A N 1
ATOM 2557 C CA . MET A 1 344 ? -25.964 61.546 -14.182 1.00 35.50 767 MET A CA 1
ATOM 2558 C C . MET A 1 344 ? -24.694 60.694 -14.241 1.00 32.85 767 MET A C 1
ATOM 2559 O O . MET A 1 344 ? -23.793 60.969 -15.022 1.00 33.70 767 MET A O 1
ATOM 2564 N N . VAL A 1 345 ? -24.653 59.661 -13.411 1.00 30.56 768 VAL A N 1
ATOM 2565 C CA . VAL A 1 345 ? -23.598 58.646 -13.443 1.00 30.99 768 VAL A CA 1
ATOM 2566 C C . VAL A 1 345 ? -24.278 57.289 -13.573 1.00 31.86 768 VAL A C 1
ATOM 2567 O O . VAL A 1 345 ? -25.301 57.019 -12.904 1.00 33.69 768 VAL A O 1
ATOM 2571 N N . HIS A 1 346 ? -23.737 56.465 -14.460 1.00 28.51 769 HIS A N 1
ATOM 2572 C CA . HIS A 1 346 ? -24.258 55.116 -14.700 1.00 31.05 769 HIS A CA 1
ATOM 2573 C C . HIS A 1 346 ? -23.294 54.091 -14.157 1.00 30.32 769 HIS A C 1
ATOM 2574 O O . HIS A 1 346 ? -22.079 54.173 -14.405 1.00 29.33 769 HIS A O 1
ATOM 2581 N N . ILE A 1 347 ? -23.832 53.149 -13.394 1.00 28.29 770 ILE A N 1
ATOM 2582 C CA . ILE A 1 347 ? -23.050 52.117 -12.787 1.00 30.27 770 ILE A CA 1
ATOM 2583 C C . ILE A 1 347 ? -23.325 50.800 -13.496 1.00 31.79 770 ILE A C 1
ATOM 2584 O O . ILE A 1 347 ? -24.494 50.390 -13.647 1.00 30.12 770 ILE A O 1
ATOM 2589 N N . TYR A 1 348 ? -22.236 50.153 -13.903 1.00 30.14 771 TYR A N 1
ATOM 2590 C CA . TYR A 1 348 ? -22.246 48.852 -14.559 1.00 31.43 771 TYR A CA 1
ATOM 2591 C C . TYR A 1 348 ? -21.478 47.880 -13.673 1.00 32.62 771 TYR A C 1
ATOM 2592 O O . TYR A 1 348 ? -20.535 48.274 -12.977 1.00 33.95 771 TYR A O 1
ATOM 2601 N N . LYS A 1 349 ? -21.885 46.608 -13.676 1.00 32.20 772 LYS A N 1
ATOM 2602 C CA . LYS A 1 349 ? -21.200 45.574 -12.906 1.00 33.16 772 LYS A CA 1
ATOM 2603 C C . LYS A 1 349 ? -20.653 44.486 -13.822 1.00 33.03 772 LYS A C 1
ATOM 2604 O O . LYS A 1 349 ? -21.293 44.115 -14.807 1.00 30.74 772 LYS A O 1
ATOM 2610 N N . TRP A 1 350 ? -19.473 43.971 -13.480 1.00 34.16 773 TRP A N 1
ATOM 2611 C CA . TRP A 1 350 ? -18.840 42.908 -14.243 1.00 35.93 773 TRP A CA 1
ATOM 2612 C C . TRP A 1 350 ? -19.454 41.576 -13.819 1.00 38.22 773 TRP A C 1
ATOM 2613 O O . TRP A 1 350 ? -19.398 41.212 -12.645 1.00 35.57 773 TRP A O 1
ATOM 2624 N N . GLU A 1 351 ? -20.017 40.862 -14.790 1.00 42.66 774 GLU A N 1
ATOM 2625 C CA . GLU A 1 351 ? -20.863 39.694 -14.528 1.00 49.08 774 GLU A CA 1
ATOM 2626 C C . GLU A 1 351 ? -20.732 38.671 -15.650 1.00 52.14 774 GLU A C 1
ATOM 2627 O O . GLU A 1 351 ? -20.807 39.039 -16.819 1.00 52.51 774 GLU A O 1
ATOM 2634 N N . HIS B 1 11 ? -20.504 -12.174 -10.408 1.00 48.97 434 HIS B N 1
ATOM 2635 C CA . HIS B 1 11 ? -20.374 -11.159 -9.318 1.00 46.50 434 HIS B CA 1
ATOM 2636 C C . HIS B 1 11 ? -20.141 -9.769 -9.910 1.00 44.99 434 HIS B C 1
ATOM 2637 O O . HIS B 1 11 ? -19.493 -9.630 -10.953 1.00 45.02 434 HIS B O 1
ATOM 2639 N N . LYS B 1 12 ? -20.684 -8.750 -9.248 1.00 43.55 435 LYS B N 1
ATOM 2640 C CA . LYS B 1 12 ? -20.681 -7.383 -9.784 1.00 43.73 435 LYS B CA 1
ATOM 2641 C C . LYS B 1 12 ? -21.229 -6.407 -8.756 1.00 40.53 435 LYS B C 1
ATOM 2642 O O . LYS B 1 12 ? -21.705 -6.811 -7.699 1.00 40.15 435 LYS B O 1
ATOM 2646 N N . TYR B 1 13 ? -21.154 -5.123 -9.069 1.00 40.32 436 TYR B N 1
ATOM 2647 C CA . TYR B 1 13 ? -21.682 -4.093 -8.191 1.00 38.24 436 TYR B CA 1
ATOM 2648 C C . TYR B 1 13 ? -23.144 -3.790 -8.485 1.00 41.24 436 TYR B C 1
ATOM 2649 O O . TYR B 1 13 ? -23.532 -3.622 -9.643 1.00 40.73 436 TYR B O 1
ATOM 2658 N N . HIS B 1 14 ? -23.928 -3.688 -7.416 1.00 40.00 437 HIS B N 1
ATOM 2659 C CA . HIS B 1 14 ? -25.345 -3.364 -7.488 1.00 40.18 437 HIS B CA 1
ATOM 2660 C C . HIS B 1 14 ? -25.625 -2.049 -6.786 1.00 38.63 437 HIS B C 1
ATOM 2661 O O . HIS B 1 14 ? -25.195 -1.850 -5.642 1.00 36.46 437 HIS B O 1
ATOM 2668 N N . PHE B 1 15 ? -26.359 -1.159 -7.451 1.00 37.69 438 PHE B N 1
ATOM 2669 C CA . PHE B 1 15 ? -26.695 0.122 -6.856 1.00 41.03 438 PHE B CA 1
ATOM 2670 C C . PHE B 1 15 ? -27.493 -0.082 -5.570 1.00 43.67 438 PHE B C 1
ATOM 2671 O O . PHE B 1 15 ? -28.395 -0.911 -5.526 1.00 43.91 438 PHE B O 1
ATOM 2679 N N . GLN B 1 16 ? -27.152 0.686 -4.539 1.00 45.70 439 GLN B N 1
ATOM 2680 C CA . GLN B 1 16 ? -27.848 0.628 -3.258 1.00 48.63 439 GLN B CA 1
ATOM 2681 C C . GLN B 1 16 ? -28.602 1.926 -3.012 1.00 49.09 439 GLN B C 1
ATOM 2682 O O . GLN B 1 16 ? -29.828 1.928 -2.967 1.00 48.93 439 GLN B O 1
ATOM 2688 N N . LYS B 1 17 ? -27.876 3.028 -2.838 1.00 49.41 440 LYS B N 1
ATOM 2689 C CA . LYS B 1 17 ? -28.530 4.317 -2.593 1.00 50.12 440 LYS B CA 1
ATOM 2690 C C . LYS B 1 17 ? -27.647 5.505 -2.936 1.00 48.32 440 LYS B C 1
ATOM 2691 O O . LYS B 1 17 ? -26.440 5.376 -3.145 1.00 44.69 440 LYS B O 1
ATOM 2694 N N . THR B 1 18 ? -28.283 6.665 -2.995 1.00 49.17 441 THR B N 1
ATOM 2695 C CA . THR B 1 18 ? -27.618 7.909 -3.319 1.00 51.57 441 THR B CA 1
ATOM 2696 C C . THR B 1 18 ? -27.721 8.838 -2.128 1.00 52.36 441 THR B C 1
ATOM 2697 O O . THR B 1 18 ? -28.690 8.776 -1.376 1.00 52.17 441 THR B O 1
ATOM 2701 N N . PHE B 1 19 ? -26.701 9.675 -1.954 1.00 53.73 442 PHE B N 1
ATOM 2702 C CA . PHE B 1 19 ? -26.677 10.685 -0.901 1.00 54.98 442 PHE B CA 1
ATOM 2703 C C . PHE B 1 19 ? -26.320 12.033 -1.502 1.00 52.28 442 PHE B C 1
ATOM 2704 O O . PHE B 1 19 ? -25.524 12.109 -2.427 1.00 52.99 442 PHE B O 1
ATOM 2712 N N . THR B 1 20 ? -26.933 13.094 -0.991 1.00 52.36 443 THR B N 1
ATOM 2713 C CA . THR B 1 20 ? -26.666 14.434 -1.488 1.00 51.92 443 THR B CA 1
ATOM 2714 C C . THR B 1 20 ? -25.655 15.136 -0.598 1.00 50.93 443 THR B C 1
ATOM 2715 O O . THR B 1 20 ? -25.984 15.598 0.488 1.00 54.27 443 THR B O 1
ATOM 2719 N N . VAL B 1 21 ? -24.424 15.217 -1.088 1.00 49.83 444 VAL B N 1
ATOM 2720 C CA . VAL B 1 21 ? -23.313 15.805 -0.342 1.00 49.93 444 VAL B CA 1
ATOM 2721 C C . VAL B 1 21 ? -23.358 17.331 -0.385 1.00 51.56 444 VAL B C 1
ATOM 2722 O O . VAL B 1 21 ? -23.049 17.980 0.610 1.00 54.33 444 VAL B O 1
ATOM 2726 N N . SER B 1 22 ? -23.737 17.901 -1.530 1.00 52.99 445 SER B N 1
ATOM 2727 C CA . SER B 1 22 ? -23.678 19.353 -1.711 1.00 53.89 445 SER B CA 1
ATOM 2728 C C . SER B 1 22 ? -24.712 19.900 -2.697 1.00 56.43 445 SER B C 1
ATOM 2729 O O . SER B 1 22 ? -24.550 19.765 -3.916 1.00 56.32 445 SER B O 1
ATOM 2732 N N . GLN B 1 23 ? -25.750 20.546 -2.157 1.00 58.42 446 GLN B N 1
ATOM 2733 C CA . GLN B 1 23 ? -26.748 21.280 -2.954 1.00 56.73 446 GLN B CA 1
ATOM 2734 C C . GLN B 1 23 ? -26.108 22.162 -4.027 1.00 56.92 446 GLN B C 1
ATOM 2735 O O . GLN B 1 23 ? -26.392 22.009 -5.217 1.00 57.46 446 GLN B O 1
ATOM 2737 N N . ALA B 1 24 ? -25.231 23.066 -3.595 1.00 56.00 447 ALA B N 1
ATOM 2738 C CA . ALA B 1 24 ? -24.546 24.000 -4.488 1.00 55.83 447 ALA B CA 1
ATOM 2739 C C . ALA B 1 24 ? -23.609 23.308 -5.491 1.00 58.21 447 ALA B C 1
ATOM 2740 O O . ALA B 1 24 ? -23.246 23.895 -6.515 1.00 57.33 447 ALA B O 1
ATOM 2742 N N . GLY B 1 25 ? -23.203 22.078 -5.184 1.00 56.40 448 GLY B N 1
ATOM 2743 C CA . GLY B 1 25 ? -22.306 21.320 -6.047 1.00 54.33 448 GLY B CA 1
ATOM 2744 C C . GLY B 1 25 ? -20.850 21.629 -5.753 1.00 50.14 448 GLY B C 1
ATOM 2745 O O . GLY B 1 25 ? -20.499 22.002 -4.636 1.00 51.44 448 GLY B O 1
ATOM 2746 N N . ASN B 1 26 ? -20.008 21.456 -6.766 1.00 48.35 449 ASN B N 1
ATOM 2747 C CA . ASN B 1 26 ? -18.572 21.709 -6.674 1.00 46.88 449 ASN B CA 1
ATOM 2748 C C . ASN B 1 26 ? -17.833 20.686 -5.794 1.00 45.02 449 ASN B C 1
ATOM 2749 O O . ASN B 1 26 ? -16.754 20.974 -5.270 1.00 46.08 449 ASN B O 1
ATOM 2751 N N . CYS B 1 27 ? -18.404 19.493 -5.640 1.00 45.63 450 CYS B N 1
ATOM 2752 C CA . CYS B 1 27 ? -17.670 18.379 -5.049 1.00 43.71 450 CYS B CA 1
ATOM 2753 C C . CYS B 1 27 ? -16.603 17.962 -6.044 1.00 41.83 450 CYS B C 1
ATOM 2754 O O . CYS B 1 27 ? -16.773 18.161 -7.242 1.00 41.98 450 CYS B O 1
ATOM 2757 N N . ARG B 1 28 ? -15.499 17.401 -5.555 1.00 38.78 451 ARG B N 1
ATOM 2758 C CA . ARG B 1 28 ? -14.402 17.042 -6.457 1.00 38.48 451 ARG B CA 1
ATOM 2759 C C . ARG B 1 28 ? -13.716 15.721 -6.128 1.00 37.36 451 ARG B C 1
ATOM 2760 O O . ARG B 1 28 ? -13.538 14.879 -7.020 1.00 32.38 451 ARG B O 1
ATOM 2763 N N . ILE B 1 29 ? -13.325 15.523 -4.871 1.00 34.51 452 ILE B N 1
ATOM 2764 C CA . ILE B 1 29 ? -12.534 14.348 -4.547 1.00 34.32 452 ILE B CA 1
ATOM 2765 C C . ILE B 1 29 ? -12.962 13.682 -3.252 1.00 33.39 452 ILE B C 1
ATOM 2766 O O . ILE B 1 29 ? -13.504 14.330 -2.351 1.00 33.90 452 ILE B O 1
ATOM 2771 N N . MET B 1 30 ? -12.740 12.374 -3.202 1.00 32.48 453 MET B N 1
ATOM 2772 C CA . MET B 1 30 ? -13.036 11.537 -2.047 1.00 34.13 453 MET B CA 1
ATOM 2773 C C . MET B 1 30 ? -11.807 10.789 -1.584 1.00 34.36 453 MET B C 1
ATOM 2774 O O . MET B 1 30 ? -10.911 10.514 -2.379 1.00 33.18 453 MET B O 1
ATOM 2779 N N . ALA B 1 31 ? -11.827 10.374 -0.321 1.00 31.12 454 ALA B N 1
ATOM 2780 C CA . ALA B 1 31 ? -10.868 9.411 0.200 1.00 31.15 454 ALA B CA 1
ATOM 2781 C C . ALA B 1 31 ? -11.506 8.640 1.339 1.00 31.66 454 ALA B C 1
ATOM 2782 O O . ALA B 1 31 ? -12.416 9.151 2.010 1.00 32.68 454 ALA B O 1
ATOM 2784 N N . TYR B 1 32 ? -11.002 7.429 1.571 1.00 31.81 455 TYR B N 1
ATOM 2785 C CA . TYR B 1 32 ? -11.572 6.527 2.567 1.00 32.74 455 TYR B CA 1
ATOM 2786 C C . TYR B 1 32 ? -10.571 6.189 3.665 1.00 33.94 455 TYR B C 1
ATOM 2787 O O . TYR B 1 32 ? -9.445 5.807 3.368 1.00 34.32 455 TYR B O 1
ATOM 2796 N N . CYS B 1 33 ? -10.991 6.305 4.922 1.00 33.34 456 CYS B N 1
ATOM 2797 C CA . CYS B 1 33 ? -10.202 5.818 6.048 1.00 34.44 456 CYS B CA 1
ATOM 2798 C C . CYS B 1 33 ? -10.752 4.472 6.522 1.00 36.24 456 CYS B C 1
ATOM 2799 O O . CYS B 1 33 ? -11.808 4.418 7.146 1.00 35.49 456 CYS B O 1
ATOM 2802 N N . ASP B 1 34 ? -10.035 3.393 6.216 1.00 39.07 457 ASP B N 1
ATOM 2803 C CA . ASP B 1 34 ? -10.492 2.040 6.537 1.00 43.48 457 ASP B CA 1
ATOM 2804 C C . ASP B 1 34 ? -10.594 1.773 8.040 1.00 44.32 457 ASP B C 1
ATOM 2805 O O . ASP B 1 34 ? -11.587 1.220 8.505 1.00 44.92 457 ASP B O 1
ATOM 2810 N N . ALA B 1 35 ? -9.569 2.166 8.789 1.00 43.51 458 ALA B N 1
ATOM 2811 C CA . ALA B 1 35 ? -9.516 1.888 10.223 1.00 44.53 458 ALA B CA 1
ATOM 2812 C C . ALA B 1 35 ? -10.674 2.510 11.011 1.00 44.67 458 ALA B C 1
ATOM 2813 O O . ALA B 1 35 ? -11.088 1.964 12.033 1.00 42.64 458 ALA B O 1
ATOM 2815 N N . LEU B 1 36 ? -11.182 3.655 10.548 1.00 45.11 459 LEU B N 1
ATOM 2816 C CA . LEU B 1 36 ? -12.319 4.318 11.194 1.00 44.85 459 LEU B CA 1
ATOM 2817 C C . LEU B 1 36 ? -13.602 4.273 10.354 1.00 43.25 459 LEU B C 1
ATOM 2818 O O . LEU B 1 36 ? -14.568 4.941 10.695 1.00 39.34 459 LEU B O 1
ATOM 2823 N N . SER B 1 37 ? -13.597 3.515 9.255 1.00 44.44 460 SER B N 1
ATOM 2824 C CA . SER B 1 37 ? -14.779 3.354 8.394 1.00 44.02 460 SER B CA 1
ATOM 2825 C C . SER B 1 37 ? -15.456 4.682 8.035 1.00 43.15 460 SER B C 1
ATOM 2826 O O . SER B 1 37 ? -16.653 4.878 8.242 1.00 42.08 460 SER B O 1
ATOM 2829 N N . CYS B 1 38 ? -14.671 5.588 7.467 1.00 42.30 461 CYS B N 1
ATOM 2830 C CA . CYS B 1 38 ? -15.136 6.932 7.178 1.00 41.98 461 CYS B CA 1
ATOM 2831 C C . CYS B 1 38 ? -14.737 7.345 5.754 1.00 42.34 461 CYS B C 1
ATOM 2832 O O . CYS B 1 38 ? -13.556 7.255 5.377 1.00 39.59 461 CYS B O 1
ATOM 2835 N N . LEU B 1 39 ? -15.727 7.774 4.968 1.00 37.57 462 LEU B N 1
ATOM 2836 C CA . LEU B 1 39 ? -15.496 8.358 3.652 1.00 39.01 462 LEU B CA 1
ATOM 2837 C C . LEU B 1 39 ? -15.540 9.873 3.786 1.00 36.37 462 LEU B C 1
ATOM 2838 O O . LEU B 1 39 ? -16.439 10.408 4.434 1.00 39.84 462 LEU B O 1
ATOM 2843 N N . VAL B 1 40 ? -14.563 10.563 3.212 1.00 33.55 463 VAL B N 1
ATOM 2844 C CA . VAL B 1 40 ? -14.570 12.022 3.182 1.00 33.01 463 VAL B CA 1
ATOM 2845 C C . VAL B 1 40 ? -14.685 12.532 1.735 1.00 32.88 463 VAL B C 1
ATOM 2846 O O . VAL B 1 40 ? -14.095 11.940 0.820 1.00 32.32 463 VAL B O 1
ATOM 2850 N N . ILE B 1 41 ? -15.472 13.600 1.543 1.00 30.37 464 ILE B N 1
ATOM 2851 C CA . ILE B 1 41 ? -15.779 14.182 0.234 1.00 32.74 464 ILE B CA 1
ATOM 2852 C C . ILE B 1 41 ? -15.491 15.674 0.284 1.00 32.61 464 ILE B C 1
ATOM 2853 O O . ILE B 1 41 ? -16.010 16.348 1.161 1.00 32.31 464 ILE B O 1
ATOM 2858 N N . SER B 1 42 ? -14.704 16.198 -0.653 1.00 31.37 465 SER B N 1
ATOM 2859 C CA . SER B 1 42 ? -14.469 17.633 -0.722 1.00 34.30 465 SER B CA 1
ATOM 2860 C C . SER B 1 42 ? -15.712 18.376 -1.238 1.00 37.02 465 SER B C 1
ATOM 2861 O O . SER B 1 42 ? -16.446 17.876 -2.088 1.00 35.24 465 SER 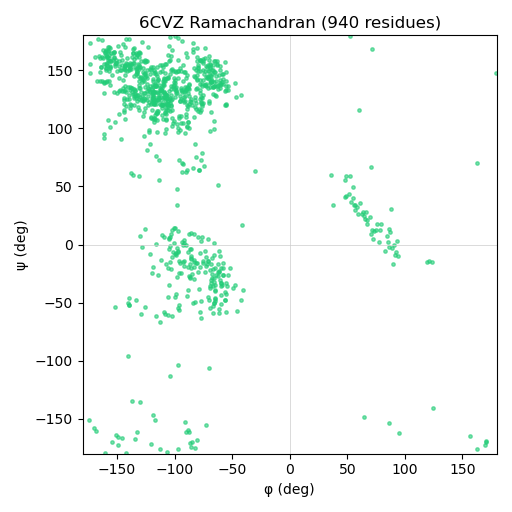B O 1
ATOM 2864 N N . GLN B 1 43 ? -15.927 19.569 -0.699 1.00 39.49 466 GLN B N 1
ATOM 2865 C CA . GLN B 1 43 ? -17.082 20.387 -1.030 1.00 43.02 466 GLN B CA 1
ATOM 2866 C C . GLN B 1 43 ? -16.867 21.837 -0.578 1.00 44.62 466 GLN B C 1
ATOM 2867 O O . GLN B 1 43 ? -16.123 22.089 0.373 1.00 40.66 466 GLN B O 1
ATOM 2873 N N . PRO B 1 44 ? -17.521 22.798 -1.253 1.00 48.45 467 PRO B N 1
ATOM 2874 C CA . PRO B 1 44 ? -17.527 24.160 -0.724 1.00 48.72 467 PRO B CA 1
ATOM 2875 C C . PRO B 1 44 ? -18.360 24.208 0.550 1.00 47.85 467 PRO B C 1
ATOM 2876 O O . PRO B 1 44 ? -19.268 23.392 0.715 1.00 47.94 467 PRO B O 1
ATOM 2880 N N . SER B 1 45 ? -18.044 25.146 1.437 1.00 48.93 468 SER B N 1
ATOM 2881 C CA . SER B 1 45 ? -18.738 25.262 2.722 1.00 53.15 468 SER B CA 1
ATOM 2882 C C . SER B 1 45 ? -20.247 25.395 2.523 1.00 53.01 468 SER B C 1
ATOM 2883 O O . SER B 1 45 ? -20.679 26.159 1.666 1.00 52.77 468 SER B O 1
ATOM 2886 N N . PRO B 1 46 ? -21.044 24.625 3.287 1.00 57.30 469 PRO B N 1
ATOM 2887 C CA . PRO B 1 46 ? -22.489 24.854 3.336 1.00 59.48 469 PRO B CA 1
ATOM 2888 C C . PRO B 1 46 ? -22.828 26.201 3.977 1.00 59.40 469 PRO B C 1
ATOM 2889 O O . PRO B 1 46 ? -22.803 27.229 3.298 1.00 61.40 469 PRO B O 1
ATOM 2893 N N . PRO B 1 52 ? -17.382 29.121 5.493 1.00 46.33 475 PRO B N 1
ATOM 2894 C CA . PRO B 1 52 ? -16.628 30.113 4.722 1.00 50.59 475 PRO B CA 1
ATOM 2895 C C . PRO B 1 52 ? -15.336 29.493 4.172 1.00 49.11 475 PRO B C 1
ATOM 2896 O O . PRO B 1 52 ? -14.338 29.422 4.889 1.00 48.76 475 PRO B O 1
ATOM 2898 N N . GLY B 1 53 ? -15.377 29.030 2.916 1.00 49.06 476 GLY B N 1
ATOM 2899 C CA . GLY B 1 53 ? -14.237 28.366 2.263 1.00 45.85 476 GLY B CA 1
ATOM 2900 C C . GLY B 1 53 ? -14.572 26.976 1.732 1.00 45.41 476 GLY B C 1
ATOM 2901 O O . GLY B 1 53 ? -15.663 26.757 1.187 1.00 41.11 476 GLY B O 1
ATOM 2902 N N . PHE B 1 54 ? -13.623 26.044 1.889 1.00 41.81 477 PHE B N 1
ATOM 2903 C CA . PHE B 1 54 ? -13.779 24.645 1.465 1.00 42.15 477 PHE B CA 1
ATOM 2904 C C . PHE B 1 54 ? -13.392 23.668 2.570 1.00 37.40 477 PHE B C 1
ATOM 2905 O O . PHE B 1 54 ? -12.595 23.992 3.445 1.00 38.87 477 PHE B O 1
ATOM 2913 N N . GLY B 1 55 ? -13.960 22.469 2.518 1.00 36.03 478 GLY B N 1
ATOM 2914 C CA . GLY B 1 55 ? -13.673 21.431 3.509 1.00 35.10 478 GLY B CA 1
ATOM 2915 C C . GLY B 1 55 ? -14.245 20.100 3.095 1.00 35.48 478 GLY B C 1
ATOM 2916 O O . GLY B 1 55 ? -14.485 19.883 1.913 1.00 37.72 478 GLY B O 1
ATOM 2917 N N . VAL B 1 56 ? -14.459 19.196 4.049 1.00 38.60 479 VAL B N 1
ATOM 2918 C CA . VAL B 1 56 ? -14.977 17.859 3.725 1.00 40.29 479 VAL B CA 1
ATOM 2919 C C . VAL B 1 56 ? -16.245 17.484 4.491 1.00 43.58 479 VAL B C 1
ATOM 2920 O O . VAL B 1 56 ? -16.416 17.850 5.654 1.00 42.07 479 VAL B O 1
ATOM 2924 N N . LYS B 1 57 ? -17.130 16.748 3.821 1.00 44.42 480 LYS B N 1
ATOM 2925 C CA . LYS B 1 57 ? -18.239 16.103 4.504 1.00 46.04 480 LYS B CA 1
ATOM 2926 C C . LYS B 1 57 ? -17.733 14.722 4.867 1.00 45.30 480 LYS B C 1
ATOM 2927 O O . LYS B 1 57 ? -17.293 13.986 3.997 1.00 41.92 480 LYS B O 1
ATOM 2930 N N . MET B 1 58 ? -17.756 14.393 6.151 1.00 48.42 481 MET B N 1
ATOM 2931 C CA . MET B 1 58 ? -17.540 13.022 6.595 1.00 53.02 481 MET B CA 1
ATOM 2932 C C . MET B 1 58 ? -18.769 12.187 6.284 1.00 56.70 481 MET B C 1
ATOM 2933 O O . MET B 1 58 ? -19.860 12.714 6.077 1.00 62.35 481 MET B O 1
ATOM 2938 N N . LEU B 1 59 ? -18.582 10.878 6.261 1.00 58.12 482 LEU B N 1
ATOM 2939 C CA . LEU B 1 59 ? -19.686 9.942 6.104 1.00 58.94 482 LEU B CA 1
ATOM 2940 C C . LEU B 1 59 ? -19.254 8.593 6.659 1.00 57.43 482 LEU B C 1
ATOM 2941 O O . LEU B 1 59 ? -18.419 7.909 6.062 1.00 53.36 482 LEU B O 1
ATOM 2946 N N . SER B 1 60 ? -19.799 8.234 7.820 1.00 53.38 483 SER B N 1
ATOM 2947 C CA . SER B 1 60 ? -19.509 6.947 8.442 1.00 55.12 483 SER B CA 1
ATOM 2948 C C . SER B 1 60 ? -20.161 5.855 7.605 1.00 54.44 483 SER B C 1
ATOM 2949 O O . SER B 1 60 ? -21.371 5.899 7.374 1.00 52.25 483 SER B O 1
ATOM 2952 N N . THR B 1 61 ? -19.371 4.885 7.148 1.00 52.71 484 THR B N 1
ATOM 2953 C CA . THR B 1 61 ? -19.905 3.813 6.301 1.00 52.35 484 THR B CA 1
ATOM 2954 C C . THR B 1 61 ? -20.506 2.653 7.093 1.00 53.61 484 THR B C 1
ATOM 2955 O O . THR B 1 61 ? -21.036 1.713 6.503 1.00 51.77 484 THR B O 1
ATOM 2959 N N . ALA B 1 62 ? -20.410 2.706 8.419 1.00 57.39 485 ALA B N 1
ATOM 2960 C CA . ALA B 1 62 ? -21.184 1.812 9.283 1.00 60.71 485 ALA B CA 1
ATOM 2961 C C . ALA B 1 62 ? -22.613 2.361 9.470 1.00 63.06 485 ALA B C 1
ATOM 2962 O O . ALA B 1 62 ? -23.593 1.636 9.286 1.00 62.00 485 ALA B O 1
ATOM 2964 N N . ASN B 1 63 ? -22.716 3.644 9.817 1.00 65.56 486 ASN B N 1
ATOM 2965 C CA . ASN B 1 63 ? -24.006 4.311 10.030 1.00 69.15 486 ASN B CA 1
ATOM 2966 C C . ASN B 1 63 ? -24.697 4.659 8.710 1.00 73.06 486 ASN B C 1
ATOM 2967 O O . ASN B 1 63 ? -25.887 4.395 8.536 1.00 77.36 486 ASN B O 1
ATOM 2969 N N . MET B 1 64 ? -23.944 5.272 7.799 1.00 75.59 487 MET B N 1
ATOM 2970 C CA . MET B 1 64 ? -24.408 5.593 6.448 1.00 78.05 487 MET B CA 1
ATOM 2971 C C . MET B 1 64 ? -25.449 6.709 6.479 1.00 78.89 487 MET B C 1
ATOM 2972 O O . MET B 1 64 ? -25.206 7.777 7.045 1.00 81.99 487 MET B O 1
ATOM 2977 N N . SER B 1 67 ? -22.959 12.481 8.456 1.00 60.61 490 SER B N 1
ATOM 2978 C CA . SER B 1 67 ? -21.932 12.989 9.363 1.00 59.94 490 SER B CA 1
ATOM 2979 C C . SER B 1 67 ? -21.703 14.497 9.184 1.00 57.71 490 SER B C 1
ATOM 2980 O O . SER B 1 67 ? -22.463 15.170 8.494 1.00 57.99 490 SER B O 1
ATOM 2982 N N . GLN B 1 68 ? -20.652 15.021 9.810 1.00 59.41 491 GLN B N 1
ATOM 2983 C CA . GLN B 1 68 ? -20.422 16.468 9.864 1.00 57.61 491 GLN B CA 1
ATOM 2984 C C . GLN B 1 68 ? -19.713 17.030 8.627 1.00 56.70 491 GLN B C 1
ATOM 2985 O O . GLN B 1 68 ? -19.162 16.276 7.810 1.00 53.88 491 GLN B O 1
ATOM 2987 N N . TYR B 1 69 ? -19.760 18.361 8.503 1.00 53.17 492 TYR B N 1
ATOM 2988 C CA . TYR B 1 69 ? -18.891 19.123 7.604 1.00 54.03 492 TYR B CA 1
ATOM 2989 C C . TYR B 1 69 ? -17.718 19.703 8.403 1.00 55.03 492 TYR B C 1
ATOM 2990 O O . TYR B 1 69 ? -17.913 20.240 9.492 1.00 56.70 492 TYR B O 1
ATOM 2999 N N . ILE B 1 70 ? -16.505 19.600 7.860 1.00 53.58 493 ILE B N 1
ATOM 3000 C CA . ILE B 1 70 ? -15.306 20.106 8.529 1.00 52.53 493 ILE B CA 1
ATOM 3001 C C . ILE B 1 70 ? -14.689 21.201 7.659 1.00 51.50 493 ILE B C 1
ATOM 3002 O O . ILE B 1 70 ? -14.352 20.946 6.505 1.00 47.58 493 ILE B O 1
ATOM 3007 N N . PRO B 1 71 ? -14.554 22.429 8.198 1.00 51.65 494 PRO B N 1
ATOM 3008 C CA . PRO B 1 71 ? -13.935 23.488 7.397 1.00 50.62 494 PRO B CA 1
ATOM 3009 C C . PRO B 1 71 ? -12.419 23.328 7.388 1.00 46.67 494 PRO B C 1
ATOM 3010 O O . PRO B 1 71 ? -11.828 22.951 8.405 1.00 45.48 494 PRO B O 1
ATOM 3014 N N . MET B 1 72 ? -11.787 23.591 6.250 1.00 46.33 495 MET B N 1
ATOM 3015 C CA . MET B 1 72 ? -10.365 23.271 6.110 1.00 42.48 495 MET B CA 1
ATOM 3016 C C . MET B 1 72 ? -9.540 24.319 5.381 1.00 40.38 495 MET B C 1
ATOM 3017 O O . MET B 1 72 ? -8.505 24.748 5.884 1.00 42.08 495 MET B O 1
ATOM 3022 N N . HIS B 1 73 ? -9.986 24.724 4.199 1.00 37.79 496 HIS B N 1
ATOM 3023 C CA . HIS B 1 73 ? -9.202 25.593 3.337 1.00 36.93 496 HIS B CA 1
ATOM 3024 C C . HIS B 1 73 ? -9.991 26.791 2.837 1.00 38.04 496 HIS B C 1
ATOM 3025 O O . HIS B 1 73 ? -11.224 26.810 2.886 1.00 42.28 496 HIS B O 1
ATOM 3032 N N . GLY B 1 74 ? -9.260 27.771 2.323 1.00 40.82 497 GLY B N 1
ATOM 3033 C CA . GLY B 1 74 ? -9.837 28.996 1.770 1.00 41.76 497 GLY B CA 1
ATOM 3034 C C . GLY B 1 74 ? -10.112 28.909 0.283 1.00 43.92 497 GLY B C 1
ATOM 3035 O O . GLY B 1 74 ? -10.820 29.756 -0.266 1.00 42.26 497 GLY B O 1
ATOM 3036 N N . LYS B 1 75 ? -9.554 27.890 -0.371 1.00 42.66 498 LYS B N 1
ATOM 3037 C CA . LYS B 1 75 ? -9.785 27.653 -1.788 1.00 42.20 498 LYS B CA 1
ATOM 3038 C C . LYS B 1 75 ? -9.960 26.153 -2.087 1.00 40.64 498 LYS B C 1
ATOM 3039 O O . LYS B 1 75 ? -9.877 25.316 -1.179 1.00 40.49 498 LYS B O 1
ATOM 3045 N N . GLN B 1 76 ? -10.240 25.839 -3.355 1.00 38.07 499 GLN B N 1
ATOM 3046 C CA . GLN B 1 76 ? -10.540 24.481 -3.819 1.00 38.09 499 GLN B CA 1
ATOM 3047 C C . GLN B 1 76 ? -9.511 23.470 -3.290 1.00 33.71 499 GLN B C 1
ATOM 3048 O O . GLN B 1 76 ? -8.303 23.757 -3.240 1.00 30.82 499 GLN B O 1
ATOM 3054 N N . ILE B 1 77 ? -10.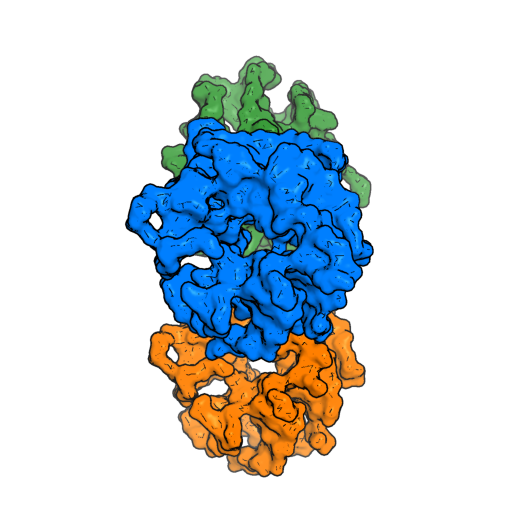009 22.311 -2.878 1.00 30.97 500 ILE B N 1
ATOM 3055 C CA . ILE B 1 77 ? -9.170 21.230 -2.384 1.00 31.25 500 ILE B CA 1
ATOM 3056 C C . ILE B 1 77 ? -8.733 20.374 -3.574 1.00 30.94 500 ILE B C 1
ATOM 3057 O O . ILE B 1 77 ? -9.561 19.964 -4.395 1.00 29.96 500 ILE B O 1
ATOM 3062 N N A ARG B 1 78 ? -7.432 20.103 -3.663 0.50 31.97 501 ARG B N 1
ATOM 3063 N N B ARG B 1 78 ? -7.430 20.107 -3.612 0.50 30.93 501 ARG B N 1
ATOM 3064 C CA A ARG B 1 78 ? -6.856 19.365 -4.801 0.50 32.67 501 ARG B CA 1
ATOM 3065 C CA B ARG B 1 78 ? -6.755 19.445 -4.726 0.50 31.02 501 ARG B CA 1
ATOM 3066 C C A ARG B 1 78 ? -6.231 18.009 -4.431 0.50 31.12 501 ARG B C 1
ATOM 3067 C C B ARG B 1 78 ? -6.357 17.990 -4.439 0.50 30.33 501 ARG B C 1
ATOM 3068 O O A ARG B 1 78 ? -5.682 17.324 -5.296 0.50 32.01 501 ARG B O 1
ATOM 3069 O O B ARG B 1 78 ? -6.137 17.210 -5.370 0.50 31.38 501 ARG B O 1
ATOM 3084 N N . GLY B 1 79 ? -6.306 17.618 -3.162 1.00 29.25 502 GLY B N 1
ATOM 3085 C CA . GLY B 1 79 ? -5.878 16.289 -2.765 1.00 29.08 502 GLY B CA 1
ATOM 3086 C C . GLY B 1 79 ? -6.411 15.948 -1.392 1.00 28.64 502 GLY B C 1
ATOM 3087 O O . GLY B 1 79 ? -6.543 16.806 -0.543 1.00 28.44 502 GLY B O 1
ATOM 3088 N N . LEU B 1 80 ? -6.749 14.684 -1.204 1.00 27.93 503 LEU B N 1
ATOM 3089 C CA . LEU B 1 80 ? -7.153 14.165 0.087 1.00 26.98 503 LEU B CA 1
ATOM 3090 C C . LEU B 1 80 ? -6.582 12.770 0.187 1.00 26.65 503 LEU B C 1
ATOM 3091 O O . LEU B 1 80 ? -6.691 12.007 -0.775 1.00 26.99 503 LEU B O 1
ATOM 3096 N N . ALA B 1 81 ? -5.944 12.437 1.309 1.00 25.75 504 ALA B N 1
ATOM 3097 C CA . ALA B 1 81 ? -5.365 11.102 1.477 1.00 26.77 504 ALA B CA 1
ATOM 3098 C C . ALA B 1 81 ? -5.139 10.734 2.939 1.00 26.58 504 ALA B C 1
ATOM 3099 O O . ALA B 1 81 ? -4.691 11.562 3.726 1.00 26.39 504 ALA B O 1
ATOM 3101 N N . PHE B 1 82 ? -5.415 9.478 3.283 1.00 27.87 505 PHE B N 1
ATOM 3102 C CA . PHE B 1 82 ? -5.108 8.959 4.629 1.00 30.19 505 PHE B CA 1
ATOM 3103 C C . PHE B 1 82 ? -3.855 8.094 4.633 1.00 30.85 505 PHE B C 1
ATOM 3104 O O . PHE B 1 82 ? -3.585 7.395 3.664 1.00 31.69 505 PHE B O 1
ATOM 3112 N N A SER B 1 83 ? -3.076 8.145 5.709 0.50 33.59 506 SER B N 1
ATOM 3113 N N B SER B 1 83 ? -3.115 8.129 5.737 0.50 34.09 506 SER B N 1
ATOM 3114 C CA A SER B 1 83 ? -1.917 7.265 5.810 0.50 34.26 506 SER B CA 1
ATOM 3115 C CA B SER B 1 83 ? -1.908 7.322 5.897 0.50 35.12 506 SER B CA 1
ATOM 3116 C C A SER B 1 83 ? -2.255 6.008 6.547 0.50 35.42 506 SER B C 1
ATOM 3117 C C B SER B 1 83 ? -2.226 6.018 6.589 0.50 35.89 506 SER B C 1
ATOM 3118 O O A SER B 1 83 ? -3.068 6.014 7.462 0.50 33.73 506 SER B O 1
ATOM 3119 O O B SER B 1 83 ? -3.019 6.001 7.523 0.50 34.14 506 SER B O 1
ATOM 3124 N N . SER B 1 84 ? -1.583 4.933 6.149 1.00 37.83 507 SER B N 1
ATOM 3125 C CA . SER B 1 84 ? -1.673 3.665 6.828 1.00 39.52 507 SER B CA 1
ATOM 3126 C C . SER B 1 84 ? -1.010 3.782 8.211 1.00 35.90 507 SER B C 1
ATOM 3127 O O . SER B 1 84 ? -1.437 3.131 9.174 1.00 41.27 507 SER B O 1
ATOM 3130 N N . TYR B 1 85 ? -0.027 4.674 8.335 1.00 29.57 508 TYR B N 1
ATOM 3131 C CA . TYR B 1 85 ? 0.733 4.789 9.582 1.00 28.54 508 TYR B CA 1
ATOM 3132 C C . TYR B 1 85 ? 0.142 5.642 10.708 1.00 26.75 508 TYR B C 1
ATOM 3133 O O . TYR B 1 85 ? 0.457 5.407 11.853 1.00 28.61 508 TYR B O 1
ATOM 3142 N N . LEU B 1 86 ? -0.636 6.661 10.391 1.00 26.17 509 LEU B N 1
ATOM 3143 C CA . LEU B 1 86 ? -1.126 7.599 11.398 1.00 27.22 509 LEU B CA 1
ATOM 3144 C C . LEU B 1 86 ? -2.647 7.568 11.329 1.00 27.74 509 LEU B C 1
ATOM 3145 O O . LEU B 1 86 ? -3.245 8.207 10.471 1.00 26.30 509 LEU B O 1
ATOM 3150 N N . ARG B 1 87 ? -3.256 6.781 12.212 1.00 28.41 510 ARG B N 1
ATOM 3151 C CA . ARG B 1 87 ? -4.697 6.481 12.122 1.00 29.89 510 ARG B CA 1
ATOM 3152 C C . ARG B 1 87 ? -5.592 7.715 12.087 1.00 28.68 510 ARG B C 1
ATOM 3153 O O . ARG B 1 87 ? -5.571 8.538 12.994 1.00 27.27 510 ARG B O 1
ATOM 3161 N N . GLY B 1 88 ? -6.356 7.841 11.006 1.00 29.51 511 GLY B N 1
ATOM 3162 C CA . GLY B 1 88 ? -7.317 8.927 10.834 1.00 30.91 511 GLY B CA 1
ATOM 3163 C C . GLY B 1 88 ? -6.752 10.306 10.530 1.00 30.55 511 GLY B C 1
ATOM 3164 O O . GLY B 1 88 ? -7.480 11.306 10.592 1.00 30.61 511 GLY B O 1
ATOM 3165 N N . LEU B 1 89 ? -5.462 10.381 10.207 1.00 29.15 512 LEU B N 1
ATOM 3166 C CA . LEU B 1 89 ? -4.830 11.657 9.940 1.00 29.41 512 LEU B CA 1
ATOM 3167 C C . LEU B 1 89 ? -4.994 11.989 8.456 1.00 29.32 512 LEU B C 1
ATOM 3168 O O . LEU B 1 89 ? -4.336 11.397 7.612 1.00 29.00 512 LEU B O 1
ATOM 3173 N N . LEU B 1 90 ? -5.882 12.933 8.153 1.00 29.91 513 LEU B N 1
ATOM 3174 C CA . LEU B 1 90 ? -6.205 13.290 6.779 1.00 29.93 513 LEU B CA 1
ATOM 3175 C C . LEU B 1 90 ? -5.236 14.322 6.253 1.00 28.87 513 LEU B C 1
ATOM 3176 O O . LEU B 1 90 ? -5.100 15.393 6.836 1.00 28.69 513 LEU B O 1
ATOM 3181 N N . LEU B 1 91 ? -4.607 14.007 5.127 1.00 27.99 514 LEU B N 1
ATOM 3182 C CA . LEU B 1 91 ? -3.747 14.936 4.427 1.00 27.59 514 LEU B CA 1
ATOM 3183 C C . LEU B 1 91 ? -4.590 15.617 3.366 1.00 27.99 514 LEU B C 1
ATOM 3184 O O . LEU B 1 91 ? -5.344 14.954 2.645 1.00 26.15 514 LEU B O 1
ATOM 3189 N N . SER B 1 92 ? -4.479 16.939 3.286 1.00 27.50 515 SER B N 1
ATOM 3190 C CA . SER B 1 92 ? -5.170 17.687 2.254 1.00 28.80 515 SER B CA 1
ATOM 3191 C C . SER B 1 92 ? -4.231 18.704 1.635 1.00 28.75 515 SER B C 1
ATOM 3192 O O . SER B 1 92 ? -3.284 19.154 2.276 1.00 27.87 515 SER B O 1
ATOM 3195 N N . ALA B 1 93 ? -4.494 19.052 0.378 1.00 28.92 516 ALA B N 1
ATOM 3196 C CA . ALA B 1 93 ? -3.721 20.052 -0.342 1.00 28.83 516 ALA B CA 1
ATOM 3197 C C . ALA B 1 93 ? -4.708 20.989 -1.015 1.00 28.09 516 ALA B C 1
ATOM 3198 O O . ALA B 1 93 ? -5.783 20.555 -1.415 1.00 28.36 516 ALA B O 1
ATOM 3200 N N . SER B 1 94 ? -4.332 22.251 -1.181 1.00 28.45 517 SER B N 1
ATOM 3201 C CA . SER B 1 94 ? -5.274 23.261 -1.658 1.00 28.57 517 SER B CA 1
ATOM 3202 C C . SER B 1 94 ? -4.611 24.353 -2.480 1.00 28.42 517 SER B C 1
ATOM 3203 O O . SER B 1 94 ? -3.419 24.657 -2.321 1.00 27.29 517 SER B O 1
ATOM 3206 N N . LEU B 1 95 ? -5.403 24.946 -3.369 1.00 29.57 518 LEU B N 1
ATOM 3207 C CA . LEU B 1 95 ? -4.970 26.111 -4.132 1.00 32.17 518 LEU B CA 1
ATOM 3208 C C . LEU B 1 95 ? -4.731 27.354 -3.255 1.00 32.78 518 LEU B C 1
ATOM 3209 O O . LEU B 1 95 ? -4.172 28.335 -3.721 1.00 35.27 518 LEU B O 1
ATOM 3214 N N . ASP B 1 96 ? -5.112 27.291 -1.988 1.00 34.02 519 ASP B N 1
ATOM 3215 C CA . ASP B 1 96 ? -4.816 28.359 -1.033 1.00 36.45 519 ASP B CA 1
ATOM 3216 C C . ASP B 1 96 ? -3.356 28.352 -0.561 1.00 39.15 519 ASP B C 1
ATOM 3217 O O . ASP B 1 96 ? -3.006 29.082 0.353 1.00 39.12 519 ASP B O 1
ATOM 3222 N N . ASN B 1 97 ? -2.532 27.494 -1.166 1.00 39.54 520 ASN B N 1
ATOM 3223 C CA . ASN B 1 97 ? -1.091 27.386 -0.901 1.00 37.17 520 ASN B CA 1
ATOM 3224 C C . ASN B 1 97 ? -0.718 26.497 0.294 1.00 34.11 520 ASN B C 1
ATOM 3225 O O . ASN B 1 97 ? 0.457 26.437 0.666 1.00 32.97 520 ASN B O 1
ATOM 3230 N N . THR B 1 98 ? -1.678 25.799 0.888 1.00 31.28 521 THR B N 1
ATOM 3231 C CA . THR B 1 98 ? -1.365 25.001 2.067 1.00 31.94 521 THR B CA 1
ATOM 3232 C C . THR B 1 98 ? -1.486 23.497 1.855 1.00 30.29 521 THR B C 1
ATOM 3233 O O . THR B 1 98 ? -2.186 23.009 0.960 1.00 29.77 521 THR B O 1
ATOM 3237 N N . ILE B 1 99 ? -0.731 22.789 2.674 1.00 31.17 522 ILE B N 1
ATOM 3238 C CA . ILE B 1 99 ? -0.917 21.389 2.947 1.00 31.08 522 ILE B CA 1
ATOM 3239 C C . ILE B 1 99 ? -1.391 21.372 4.390 1.00 31.89 522 ILE B C 1
ATOM 3240 O O . ILE B 1 99 ? -0.829 22.080 5.259 1.00 32.69 522 ILE B O 1
ATOM 3245 N N . LYS B 1 100 ? -2.415 20.593 4.674 1.00 28.47 523 LYS B N 1
ATOM 3246 C CA . LYS B 1 100 ? -2.889 20.494 6.044 1.00 29.85 523 LYS B CA 1
ATOM 3247 C C . LYS B 1 100 ? -3.049 19.043 6.457 1.00 28.08 523 LYS B C 1
ATOM 3248 O O . LYS B 1 100 ? -3.248 18.162 5.612 1.00 29.37 523 LYS B O 1
ATOM 3254 N N . LEU B 1 101 ? -2.890 18.806 7.755 1.00 27.92 524 LEU B N 1
ATOM 3255 C CA . LEU B 1 101 ? -3.227 17.548 8.387 1.00 27.73 524 LEU B CA 1
ATOM 3256 C C . LEU B 1 101 ? -4.394 17.803 9.314 1.00 28.91 524 LEU B C 1
ATOM 3257 O O . LEU B 1 101 ? -4.339 18.731 10.137 1.00 30.67 524 LEU B O 1
ATOM 3262 N N . THR B 1 102 ? -5.419 16.967 9.206 1.00 29.35 525 THR B N 1
ATOM 3263 C CA . THR B 1 102 ? -6.631 17.097 10.011 1.00 32.03 525 THR B CA 1
ATOM 3264 C C . THR B 1 102 ? -6.932 15.744 10.618 1.00 32.52 525 THR B C 1
ATOM 3265 O O . THR B 1 102 ? -6.999 14.762 9.898 1.00 30.70 525 THR B O 1
ATOM 3269 N N . SER B 1 103 ? -7.100 15.689 11.939 1.00 34.19 526 SER B N 1
ATOM 3270 C CA . SER B 1 103 ? -7.367 14.420 12.611 1.00 35.81 526 SER B CA 1
ATOM 3271 C C . SER B 1 103 ? -8.863 14.192 12.697 1.00 37.13 526 SER B C 1
ATOM 3272 O O . SER B 1 103 ? -9.605 15.091 13.087 1.00 37.52 526 SER B O 1
ATOM 3275 N N . LEU B 1 104 ? -9.301 12.992 12.330 1.00 41.39 527 LEU B N 1
ATOM 3276 C CA . LEU B 1 104 ? -10.705 12.617 12.460 1.00 48.36 527 LEU B CA 1
ATOM 3277 C C . LEU B 1 104 ? -11.055 12.208 13.893 1.00 52.85 527 LEU B C 1
ATOM 3278 O O . LEU B 1 104 ? -12.215 12.287 14.294 1.00 53.10 527 LEU B O 1
ATOM 3283 N N . GLU B 1 105 ? -10.067 11.784 14.673 1.00 54.99 528 GLU B N 1
ATOM 3284 C CA . GLU B 1 105 ? -10.324 11.471 16.079 1.00 60.05 528 GLU B CA 1
ATOM 3285 C C . GLU B 1 105 ? -10.933 12.693 16.762 1.00 61.36 528 GLU B C 1
ATOM 3286 O O . GLU B 1 105 ? -11.880 12.571 17.538 1.00 60.45 528 GLU B O 1
ATOM 3292 N N . THR B 1 106 ? -10.405 13.869 16.431 1.00 64.96 529 THR B N 1
ATOM 3293 C CA . THR B 1 106 ? -10.823 15.124 17.053 1.00 65.11 529 THR B CA 1
ATOM 3294 C C . THR B 1 106 ? -11.488 16.120 16.080 1.00 63.01 529 THR B C 1
ATOM 3295 O O . THR B 1 106 ? -11.887 17.211 16.481 1.00 61.58 529 THR B O 1
ATOM 3299 N N . ASN B 1 107 ? -11.619 15.740 14.812 1.00 61.31 530 ASN B N 1
ATOM 3300 C CA . ASN B 1 107 ? -12.176 16.618 13.777 1.00 59.81 530 ASN B CA 1
ATOM 3301 C C . ASN B 1 107 ? -11.561 18.020 13.801 1.00 58.68 530 ASN B C 1
ATOM 3302 O O . ASN B 1 107 ? -12.266 19.014 13.615 1.00 60.11 530 ASN B O 1
ATOM 3304 N N . THR B 1 108 ? -10.245 18.084 14.013 1.00 54.60 531 THR B N 1
ATOM 3305 C CA . THR B 1 108 ? -9.510 19.352 14.076 1.00 51.70 531 THR B CA 1
ATOM 3306 C C . THR B 1 108 ? -8.240 19.323 13.229 1.00 46.66 531 THR B C 1
ATOM 3307 O O . THR B 1 108 ? -7.597 18.283 13.083 1.00 41.13 531 THR B O 1
ATOM 3311 N N . VAL B 1 109 ? -7.881 20.491 12.702 1.00 43.62 532 VAL B N 1
ATOM 3312 C CA . VAL B 1 109 ? -6.637 20.668 11.965 1.00 40.55 532 VAL B CA 1
ATOM 3313 C C . VAL B 1 109 ? -5.482 20.707 12.956 1.00 41.20 532 VAL B C 1
ATOM 3314 O O . VAL B 1 109 ? -5.456 21.552 13.851 1.00 43.27 532 VAL B O 1
ATOM 3318 N N . VAL B 1 110 ? -4.531 19.790 12.802 1.00 37.59 533 VAL B N 1
ATOM 3319 C CA . VAL B 1 110 ? -3.411 19.681 13.741 1.00 36.02 533 VAL B CA 1
ATOM 3320 C C . VAL B 1 110 ? -2.083 20.190 13.206 1.00 35.63 533 VAL B C 1
ATOM 3321 O O . VAL B 1 110 ? -1.123 20.304 13.967 1.00 38.85 533 VAL B O 1
ATOM 3325 N N A GLN B 1 111 ? -2.018 20.497 11.911 0.50 35.36 534 GLN B N 1
ATOM 3326 N N B GLN B 1 111 ? -2.027 20.502 11.912 0.50 35.52 534 GLN B N 1
ATOM 3327 C CA A GLN B 1 111 ? -0.778 20.967 11.290 0.50 35.15 534 GLN B CA 1
ATOM 3328 C CA B GLN B 1 111 ? -0.792 20.965 11.282 0.50 35.43 534 GLN B CA 1
ATOM 3329 C C A GLN B 1 111 ? -1.064 21.635 9.945 0.50 34.77 534 GLN B C 1
ATOM 3330 C C B GLN B 1 111 ? -1.077 21.643 9.944 0.50 34.91 534 GLN B C 1
ATOM 3331 O O A GLN B 1 111 ? -1.894 21.161 9.171 0.50 34.60 534 GLN B O 1
ATOM 3332 O O B GLN B 1 111 ? -1.917 21.184 9.173 0.50 34.68 534 GLN B O 1
ATOM 3343 N N . THR B 1 112 ? -0.380 22.746 9.688 1.00 34.31 535 THR B N 1
ATOM 3344 C CA . THR B 1 112 ? -0.462 23.446 8.426 1.00 35.36 535 THR B CA 1
ATOM 3345 C C . THR B 1 112 ? 0.942 23.757 7.936 1.00 33.98 535 THR B C 1
ATOM 3346 O O . THR B 1 112 ? 1.760 24.264 8.686 1.00 36.36 535 THR B O 1
ATOM 3350 N N . TYR B 1 113 ? 1.208 23.451 6.671 1.00 32.66 536 TYR B N 1
ATOM 3351 C CA . TYR B 1 113 ? 2.413 23.885 5.992 1.00 33.38 536 TYR B CA 1
ATOM 3352 C C . TYR B 1 113 ? 2.023 24.876 4.910 1.00 37.01 536 TYR B C 1
ATOM 3353 O O . TYR B 1 113 ? 1.083 24.620 4.160 1.00 38.86 536 TYR B O 1
ATOM 3362 N N . ASN B 1 114 ? 2.730 26.008 4.836 1.00 39.44 537 ASN B N 1
ATOM 3363 C CA . ASN B 1 114 ? 2.543 26.981 3.762 1.00 41.00 537 ASN B CA 1
ATOM 3364 C C . ASN B 1 114 ? 3.578 26.742 2.667 1.00 41.24 537 ASN B C 1
ATOM 3365 O O . ASN B 1 114 ? 4.758 27.000 2.863 1.00 40.47 537 ASN B O 1
ATOM 3370 N N . ALA B 1 115 ? 3.122 26.275 1.511 1.00 41.18 538 ALA B N 1
ATOM 3371 C CA . ALA B 1 115 ? 4.015 25.917 0.413 1.00 42.94 538 ALA B CA 1
ATOM 3372 C C . ALA B 1 115 ? 4.523 27.136 -0.365 1.00 44.87 538 ALA B C 1
ATOM 3373 O O . ALA B 1 115 ? 5.544 27.049 -1.065 1.00 43.70 538 ALA B O 1
ATOM 3375 N N . GLY B 1 116 ? 3.831 28.267 -0.233 1.00 44.18 539 GLY B N 1
ATOM 3376 C CA . GLY B 1 116 ? 4.244 29.514 -0.894 1.00 46.52 539 GLY B CA 1
ATOM 3377 C C . GLY B 1 116 ? 3.629 29.730 -2.269 1.00 45.93 539 GLY B C 1
ATOM 3378 O O . GLY B 1 116 ? 3.791 30.801 -2.863 1.00 47.15 539 GLY B O 1
ATOM 3379 N N . ARG B 1 117 ? 2.957 28.698 -2.785 1.00 43.85 540 ARG B N 1
ATOM 3380 C CA . ARG B 1 117 ? 2.282 28.723 -4.077 1.00 41.17 540 ARG B CA 1
ATOM 3381 C C . ARG B 1 117 ? 1.130 27.720 -4.006 1.00 38.49 540 ARG B C 1
ATOM 3382 O O . ARG B 1 117 ? 1.090 26.904 -3.101 1.00 35.55 540 ARG B O 1
ATOM 3390 N N . PRO B 1 118 ? 0.194 27.769 -4.967 1.00 37.29 541 PRO B N 1
ATOM 3391 C CA . PRO B 1 118 ? -0.906 26.810 -4.929 1.00 36.43 541 PRO B CA 1
ATOM 3392 C C . PRO B 1 118 ? -0.444 25.346 -5.010 1.00 35.19 541 PRO B C 1
ATOM 3393 O O . PRO B 1 118 ? 0.489 25.019 -5.750 1.00 32.76 541 PRO B O 1
ATOM 3397 N N . VAL B 1 119 ? -1.103 24.479 -4.251 1.00 34.31 542 VAL B N 1
ATOM 3398 C CA . VAL B 1 119 ? -0.749 23.067 -4.218 1.00 32.11 542 VAL B CA 1
ATOM 3399 C C . VAL B 1 119 ? -1.793 22.296 -4.996 1.00 30.91 542 VAL B C 1
ATOM 3400 O O . VAL B 1 119 ? -2.973 22.310 -4.646 1.00 31.46 542 VAL B O 1
ATOM 3404 N N . TRP B 1 120 ? -1.337 21.616 -6.047 1.00 30.18 543 TRP B N 1
ATOM 3405 C CA . TRP B 1 120 ? -2.207 20.944 -6.988 1.00 27.88 543 TRP B CA 1
ATOM 3406 C C . TRP B 1 120 ? -2.371 19.441 -6.774 1.00 26.55 543 TRP B C 1
ATOM 3407 O O . TRP B 1 120 ? -3.204 18.818 -7.436 1.00 26.11 543 TRP B O 1
ATOM 3418 N N . SER B 1 121 ? -1.599 18.862 -5.857 1.00 25.34 544 SER B N 1
ATOM 3419 C CA . SER B 1 121 ? -1.706 17.447 -5.564 1.00 23.97 544 SER B CA 1
ATOM 3420 C C . SER B 1 121 ? -0.983 17.144 -4.264 1.00 25.19 544 SER B C 1
ATOM 3421 O O . SER B 1 121 ? -0.171 17.935 -3.807 1.00 24.97 544 SER B O 1
ATOM 3424 N N . CYS B 1 122 ? -1.283 15.998 -3.672 1.00 24.62 545 CYS B N 1
ATOM 3425 C CA . CYS B 1 122 ? -0.527 15.515 -2.505 1.00 25.46 545 CYS B CA 1
ATOM 3426 C C . CYS B 1 122 ? -0.675 13.987 -2.369 1.00 25.63 545 CYS B C 1
ATOM 3427 O O . CYS B 1 122 ? -1.622 13.409 -2.903 1.00 24.98 545 CYS B O 1
ATOM 3430 N N . CYS B 1 123 ? 0.266 13.336 -1.682 1.00 24.04 546 CYS B N 1
ATOM 3431 C CA . CYS B 1 123 ? 0.109 11.935 -1.301 1.00 23.85 546 CYS B CA 1
ATOM 3432 C C . CYS B 1 123 ? 1.049 11.603 -0.143 1.00 22.42 546 CYS B C 1
ATOM 3433 O O . CYS B 1 123 ? 1.912 12.393 0.194 1.00 23.87 546 CYS B O 1
ATOM 3436 N N . TRP B 1 124 ? 0.822 10.450 0.469 1.00 23.83 547 TRP B N 1
ATOM 3437 C CA . TRP B 1 124 ? 1.643 9.912 1.545 1.00 22.83 547 TRP B CA 1
ATOM 3438 C C . TRP B 1 124 ? 2.700 8.962 1.004 1.00 22.62 547 TRP B C 1
ATOM 3439 O O . TRP B 1 124 ? 2.496 8.270 0.003 1.00 22.54 547 TRP B O 1
ATOM 3450 N N . CYS B 1 125 ? 3.827 8.910 1.701 1.00 24.20 548 CYS B N 1
ATOM 3451 C CA . CYS B 1 125 ? 4.843 7.889 1.467 1.00 24.61 548 CYS B CA 1
ATOM 3452 C C . CYS B 1 125 ? 4.320 6.572 2.015 1.00 24.14 548 CYS B C 1
ATOM 3453 O O . CYS B 1 125 ? 3.698 6.559 3.094 1.00 25.11 548 CYS B O 1
ATOM 3456 N N . LEU B 1 126 ? 4.504 5.491 1.264 1.00 23.89 549 LEU B N 1
ATOM 3457 C CA . LEU B 1 126 ? 4.098 4.143 1.712 1.00 25.44 549 LEU B CA 1
ATOM 3458 C C . LEU B 1 126 ? 5.262 3.302 2.224 1.00 26.68 549 LEU B C 1
ATOM 3459 O O . LEU B 1 126 ? 5.048 2.210 2.711 1.00 27.08 549 LEU B O 1
ATOM 3464 N N . ASP B 1 127 ? 6.488 3.791 2.104 1.00 27.71 550 ASP B N 1
ATOM 3465 C CA . ASP B 1 127 ? 7.642 3.039 2.605 1.00 29.37 550 ASP B CA 1
ATOM 3466 C C . ASP B 1 127 ? 7.887 3.490 4.052 1.00 30.20 550 ASP B C 1
ATOM 3467 O O . ASP B 1 127 ? 6.944 3.935 4.715 1.00 29.31 550 ASP B O 1
ATOM 3472 N N . GLU B 1 128 ? 9.120 3.404 4.549 1.00 29.65 551 GLU B N 1
ATOM 3473 C CA . GLU B 1 128 ? 9.379 3.496 5.988 1.00 31.68 551 GLU B CA 1
ATOM 3474 C C . GLU B 1 128 ? 9.710 4.924 6.438 1.00 31.38 551 GLU B C 1
ATOM 3475 O O . GLU B 1 128 ? 10.808 5.217 6.939 1.00 31.53 551 GLU B O 1
ATOM 3481 N N . ALA B 1 129 ? 8.741 5.812 6.244 1.00 27.67 552 ALA B N 1
ATOM 3482 C CA . ALA B 1 129 ? 8.829 7.192 6.707 1.00 29.32 552 ALA B CA 1
ATOM 3483 C C . ALA B 1 129 ? 7.423 7.759 6.790 1.00 29.21 552 ALA B C 1
ATOM 3484 O O . ALA B 1 129 ? 6.517 7.297 6.086 1.00 30.63 552 ALA B O 1
ATOM 3486 N N . ASN B 1 130 ? 7.257 8.770 7.637 1.00 27.92 553 ASN B N 1
ATOM 3487 C CA . ASN B 1 130 ? 6.023 9.526 7.694 1.00 29.02 553 ASN B CA 1
ATOM 3488 C C . ASN B 1 130 ? 6.249 10.777 6.824 1.00 28.82 553 ASN B C 1
ATOM 3489 O O . ASN B 1 130 ? 6.399 11.875 7.352 1.00 29.92 553 ASN B O 1
ATOM 3494 N N . TYR B 1 131 ? 6.285 10.585 5.505 1.00 26.76 554 TYR B N 1
ATOM 3495 C CA . TYR B 1 131 ? 6.588 11.634 4.529 1.00 26.83 554 TYR B CA 1
ATOM 3496 C C . TYR B 1 131 ? 5.341 12.02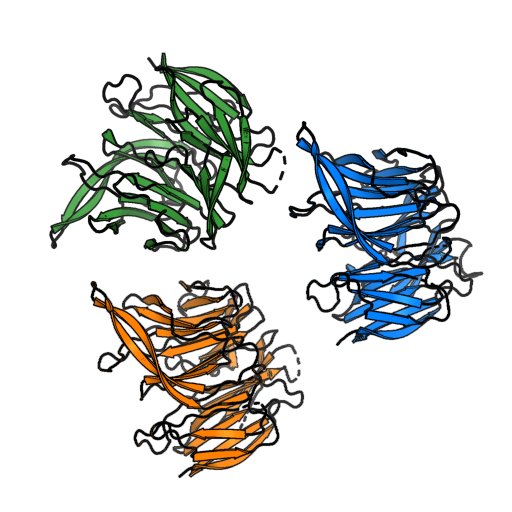0 3.737 1.00 24.81 554 TYR B C 1
ATOM 3497 O O . TYR B 1 131 ? 4.519 11.176 3.432 1.00 24.98 554 TYR B O 1
ATOM 3506 N N . ILE B 1 132 ? 5.224 13.305 3.433 1.00 25.02 555 ILE B N 1
ATOM 3507 C CA . ILE B 1 132 ? 4.144 13.859 2.618 1.00 25.51 555 ILE B CA 1
ATOM 3508 C C . ILE B 1 132 ? 4.753 14.429 1.346 1.00 25.44 555 ILE B C 1
ATOM 3509 O O . ILE B 1 132 ? 5.794 15.079 1.410 1.00 28.62 555 ILE B O 1
ATOM 3514 N N . TYR B 1 133 ? 4.127 14.178 0.200 1.00 25.00 556 TYR B N 1
ATOM 3515 C CA . TYR B 1 133 ? 4.535 14.800 -1.068 1.00 24.14 556 TYR B CA 1
ATOM 3516 C C . TYR B 1 133 ? 3.480 15.811 -1.461 1.00 25.50 556 TYR B C 1
ATOM 3517 O O . TYR B 1 133 ? 2.295 15.485 -1.425 1.00 24.22 556 TYR B O 1
ATOM 3526 N N . ALA B 1 134 ? 3.919 17.021 -1.814 1.00 26.88 557 ALA B N 1
ATOM 3527 C CA . ALA B 1 134 ? 3.039 18.125 -2.207 1.00 27.94 557 ALA B CA 1
ATOM 3528 C C . ALA B 1 134 ? 3.465 18.642 -3.566 1.00 26.45 557 ALA B C 1
ATOM 3529 O O . ALA B 1 134 ? 4.594 19.128 -3.721 1.00 27.97 557 ALA B O 1
ATOM 3531 N N . GLY B 1 135 ? 2.577 18.536 -4.556 1.00 26.81 558 GLY B N 1
ATOM 3532 C CA . GLY B 1 135 ? 2.878 18.957 -5.924 1.00 26.06 558 GLY B CA 1
ATOM 3533 C C . GLY B 1 135 ? 2.446 20.407 -6.108 1.00 28.51 558 GLY B C 1
ATOM 3534 O O . GLY B 1 135 ? 1.299 20.742 -5.845 1.00 28.15 558 GLY B O 1
ATOM 3535 N N . LEU B 1 136 ? 3.355 21.258 -6.582 1.00 28.89 559 LEU B N 1
ATOM 3536 C CA . LEU B 1 136 ? 3.104 22.686 -6.635 1.00 27.72 559 LEU B CA 1
ATOM 3537 C C . LEU B 1 136 ? 2.810 23.175 -8.054 1.00 30.04 559 LEU B C 1
ATOM 3538 O O . LEU B 1 136 ? 2.964 22.444 -9.032 1.00 27.65 559 LEU B O 1
ATOM 3543 N N . ALA B 1 137 ? 2.386 24.432 -8.145 1.00 30.46 560 ALA B N 1
ATOM 3544 C CA . ALA B 1 137 ? 2.010 25.049 -9.415 1.00 31.39 560 ALA B CA 1
ATOM 3545 C C . ALA B 1 137 ? 3.192 25.243 -10.386 1.00 32.93 560 ALA B C 1
ATOM 3546 O O . ALA B 1 137 ? 2.992 25.386 -11.594 1.00 33.31 560 ALA B O 1
ATOM 3548 N N . ASN B 1 138 ? 4.414 25.257 -9.852 1.00 33.79 561 ASN B N 1
ATOM 3549 C CA . ASN B 1 138 ? 5.627 25.440 -10.645 1.00 33.16 561 ASN B CA 1
ATOM 3550 C C . ASN B 1 138 ? 6.329 24.129 -11.009 1.00 33.46 561 ASN B C 1
ATOM 3551 O O . ASN B 1 138 ? 7.470 24.137 -11.486 1.00 34.54 561 ASN B O 1
ATOM 3556 N N . GLY B 1 139 ? 5.653 23.007 -10.784 1.00 30.70 562 GLY B N 1
ATOM 3557 C CA . GLY B 1 139 ? 6.181 21.701 -11.142 1.00 29.85 562 GLY B CA 1
ATOM 3558 C C . GLY B 1 139 ? 7.076 21.062 -10.099 1.00 29.82 562 GLY B C 1
ATOM 3559 O O . GLY B 1 139 ? 7.529 19.934 -10.304 1.00 30.59 562 GLY B O 1
ATOM 3560 N N . SER B 1 140 ? 7.345 21.751 -8.988 1.00 29.73 563 SER B N 1
ATOM 3561 C CA . SER B 1 140 ? 8.122 21.136 -7.905 1.00 29.98 563 SER B CA 1
ATOM 3562 C C . SER B 1 140 ? 7.268 20.206 -7.045 1.00 29.26 563 SER B C 1
ATOM 3563 O O . SER B 1 140 ? 6.049 20.370 -6.966 1.00 27.89 563 SER B O 1
ATOM 3566 N N . ILE B 1 141 ? 7.933 19.229 -6.422 1.00 28.60 564 ILE B N 1
ATOM 3567 C CA . ILE B 1 141 ? 7.349 18.420 -5.361 1.00 29.11 564 ILE B CA 1
ATOM 3568 C C . ILE B 1 141 ? 8.071 18.753 -4.069 1.00 30.20 564 ILE B C 1
ATOM 3569 O O . ILE B 1 141 ? 9.283 18.588 -3.997 1.00 30.14 564 ILE B O 1
ATOM 3574 N N . LEU B 1 142 ? 7.339 19.221 -3.058 1.00 31.01 565 LEU B N 1
ATOM 3575 C CA . LEU B 1 142 ? 7.918 19.407 -1.722 1.00 30.47 565 LEU B CA 1
ATOM 3576 C C . LEU B 1 142 ? 7.693 18.128 -0.933 1.00 30.47 565 LEU B C 1
ATOM 3577 O O . LEU B 1 142 ? 6.628 17.512 -1.006 1.00 28.57 565 LEU B O 1
ATOM 3582 N N . VAL B 1 143 ? 8.735 17.692 -0.242 1.00 29.21 566 VAL B N 1
ATOM 3583 C CA . VAL B 1 143 ? 8.634 16.582 0.679 1.00 29.30 566 VAL B CA 1
ATOM 3584 C C . VAL B 1 143 ? 8.624 17.134 2.107 1.00 29.38 566 VAL B C 1
ATOM 3585 O O . VAL B 1 143 ? 9.526 17.893 2.510 1.00 27.80 566 VAL B O 1
ATOM 3589 N N . TYR B 1 144 ? 7.608 16.750 2.868 1.00 27.79 567 TYR B N 1
ATOM 3590 C CA . TYR B 1 144 ? 7.514 17.125 4.271 1.00 27.83 567 TYR B CA 1
ATOM 3591 C C . TYR B 1 144 ? 7.620 15.866 5.135 1.00 27.94 567 TYR B C 1
ATOM 3592 O O . TYR B 1 144 ? 7.120 14.790 4.782 1.00 27.83 567 TYR B O 1
ATOM 3601 N N . ASP B 1 145 ? 8.299 16.018 6.263 1.00 28.52 568 ASP B N 1
ATOM 3602 C CA . ASP B 1 145 ? 8.452 14.994 7.275 1.00 29.12 568 ASP B CA 1
ATOM 3603 C C . ASP B 1 145 ? 7.607 15.458 8.452 1.00 29.79 568 ASP B C 1
ATOM 3604 O O . ASP B 1 145 ? 7.747 16.589 8.914 1.00 28.85 568 ASP B O 1
ATOM 3609 N N . VAL B 1 146 ? 6.722 14.587 8.925 1.00 29.13 569 VAL B N 1
ATOM 3610 C CA . VAL B 1 146 ? 5.798 14.953 9.987 1.00 31.91 569 VAL B CA 1
ATOM 3611 C C . VAL B 1 146 ? 6.560 15.335 11.273 1.00 31.01 569 VAL B C 1
ATOM 3612 O O . VAL B 1 146 ? 6.040 16.079 12.095 1.00 30.05 569 VAL B O 1
ATOM 3616 N N . ARG B 1 147 ? 7.796 14.845 11.424 1.00 30.26 570 ARG B N 1
ATOM 3617 C CA . ARG B 1 147 ? 8.642 15.187 12.584 1.00 30.54 570 ARG B CA 1
ATOM 3618 C C . ARG B 1 147 ? 9.166 16.629 12.530 1.00 32.26 570 ARG B C 1
ATOM 3619 O O . ARG B 1 147 ? 9.662 17.150 13.537 1.00 31.03 570 ARG B O 1
ATOM 3627 N N . ASN B 1 148 ? 9.106 17.257 11.350 1.00 32.44 571 ASN B N 1
ATOM 3628 C CA . ASN B 1 148 ? 9.564 18.628 11.173 1.00 32.94 571 ASN B CA 1
ATOM 3629 C C . ASN B 1 148 ? 8.371 19.506 10.816 1.00 33.99 571 ASN B C 1
ATOM 3630 O O . ASN B 1 148 ? 7.851 19.456 9.697 1.00 32.43 571 ASN B O 1
ATOM 3635 N N . THR B 1 149 ? 7.943 20.327 11.773 1.00 32.97 572 THR B N 1
ATOM 3636 C CA . THR B 1 149 ? 6.716 21.116 11.625 1.00 34.25 572 THR B CA 1
ATOM 3637 C C . THR B 1 149 ? 6.956 22.510 11.044 1.00 35.77 572 THR B C 1
ATOM 3638 O O . THR B 1 149 ? 6.010 23.269 10.893 1.00 36.41 572 THR B O 1
ATOM 3642 N N . SER B 1 150 ? 8.210 22.845 10.724 1.00 36.92 573 SER B N 1
ATOM 3643 C CA . SER B 1 150 ? 8.563 24.218 10.330 1.00 38.71 573 SER B CA 1
ATOM 3644 C C . SER B 1 150 ? 8.807 24.398 8.828 1.00 39.21 573 SER B C 1
ATOM 3645 O O . SER B 1 150 ? 8.498 25.461 8.275 1.00 38.51 573 SER B O 1
ATOM 3648 N N . SER B 1 151 ? 9.369 23.384 8.168 1.00 37.83 574 SER B N 1
ATOM 3649 C CA . SER B 1 151 ? 9.589 23.466 6.723 1.00 37.61 574 SER B CA 1
ATOM 3650 C C . SER B 1 151 ? 9.710 22.103 6.064 1.00 33.68 574 SER B C 1
ATOM 3651 O O . SER B 1 151 ? 9.816 21.089 6.733 1.00 32.08 574 SER B O 1
ATOM 3654 N N . HIS B 1 152 ? 9.700 22.107 4.736 1.00 33.36 575 HIS B N 1
ATOM 3655 C CA . HIS B 1 152 ? 9.946 20.897 3.944 1.00 32.94 575 HIS B CA 1
ATOM 3656 C C . HIS B 1 152 ? 11.382 20.400 4.098 1.00 33.07 575 HIS B C 1
ATOM 3657 O O . HIS B 1 152 ? 12.284 21.181 4.393 1.00 32.81 575 HIS B O 1
ATOM 3664 N N . VAL B 1 153 ? 11.586 19.102 3.893 1.00 32.00 576 VAL B N 1
ATOM 3665 C CA . VAL B 1 153 ? 12.908 18.498 4.007 1.00 32.76 576 VAL B CA 1
ATOM 3666 C C . VAL B 1 153 ? 13.578 18.198 2.637 1.00 33.93 576 VAL B C 1
ATOM 3667 O O . VAL B 1 153 ? 14.787 18.031 2.572 1.00 31.46 576 VAL B O 1
ATOM 3671 N N . GLN B 1 154 ? 12.797 18.103 1.558 1.00 32.70 577 GLN B N 1
ATOM 3672 C CA . GLN B 1 154 ? 13.353 18.000 0.203 1.00 30.55 577 GLN B CA 1
ATOM 3673 C C . GLN B 1 154 ? 12.478 18.774 -0.769 1.00 32.76 577 GLN B C 1
ATOM 3674 O O . GLN B 1 154 ? 11.286 18.995 -0.522 1.00 28.54 577 GLN B O 1
ATOM 3680 N N . GLU B 1 155 ? 13.098 19.227 -1.856 1.00 33.70 578 GLU B N 1
ATOM 3681 C CA . GLU B 1 155 ? 12.364 19.766 -2.998 1.00 34.69 578 GLU B CA 1
ATOM 3682 C C . GLU B 1 155 ? 12.850 19.027 -4.238 1.00 36.31 578 GLU B C 1
ATOM 3683 O O . GLU B 1 155 ? 14.061 18.992 -4.530 1.00 37.18 578 GLU B O 1
ATOM 3689 N N . LEU B 1 156 ? 11.910 18.409 -4.942 1.00 32.33 579 LEU B N 1
ATOM 3690 C CA . LEU B 1 156 ? 12.210 17.657 -6.155 1.00 33.25 579 LEU B CA 1
ATOM 3691 C C . LEU B 1 156 ? 11.790 18.554 -7.303 1.00 33.00 579 LEU B C 1
ATOM 3692 O O . LEU B 1 156 ? 10.601 18.711 -7.568 1.00 29.23 579 LEU B O 1
ATOM 3697 N N . VAL B 1 157 ? 12.757 19.211 -7.941 1.00 32.70 580 VAL B N 1
ATOM 3698 C CA . VAL B 1 157 ? 12.403 20.298 -8.867 1.00 33.24 580 VAL B CA 1
ATOM 3699 C C . VAL B 1 157 ? 11.853 19.768 -10.176 1.00 32.98 580 VAL B C 1
ATOM 3700 O O . VAL B 1 157 ? 12.130 18.644 -10.573 1.00 32.57 580 VAL B O 1
ATOM 3704 N N . ALA B 1 158 ? 11.076 20.607 -10.845 1.00 37.51 581 ALA B N 1
ATOM 3705 C CA . ALA B 1 158 ? 10.547 20.272 -12.154 1.00 39.43 581 ALA B CA 1
ATOM 3706 C C . ALA B 1 158 ? 11.690 19.923 -13.106 1.00 42.26 581 ALA B C 1
ATOM 3707 O O . ALA B 1 158 ? 12.671 20.655 -13.206 1.00 41.61 581 ALA B O 1
ATOM 3709 N N . GLN B 1 159 ? 11.540 18.809 -13.806 1.00 44.43 582 GLN B N 1
ATOM 3710 C CA . GLN B 1 159 ? 12.549 18.315 -14.725 1.00 49.80 582 GLN B CA 1
ATOM 3711 C C . GLN B 1 159 ? 12.520 19.093 -16.029 1.00 50.99 582 GLN B C 1
ATOM 3712 O O . GLN B 1 159 ? 13.518 19.693 -16.427 1.00 51.52 582 GLN B O 1
ATOM 3718 N N . LYS B 1 160 ? 11.365 19.071 -16.683 1.00 52.87 583 LYS B N 1
ATOM 3719 C CA . LYS B 1 160 ? 11.168 19.796 -17.924 1.00 52.14 583 LYS B CA 1
ATOM 3720 C C . LYS B 1 160 ? 10.501 21.129 -17.584 1.00 50.25 583 LYS B C 1
ATOM 3721 O O . LYS B 1 160 ? 11.170 22.024 -17.059 1.00 52.89 583 LYS B O 1
ATOM 3725 N N . ALA B 1 161 ? 9.199 21.257 -17.836 1.00 47.52 584 ALA B N 1
ATOM 3726 C CA . ALA B 1 161 ? 8.522 22.549 -17.726 1.00 45.43 584 ALA B CA 1
ATOM 3727 C C . ALA B 1 161 ? 7.923 22.789 -16.339 1.00 42.86 584 ALA B C 1
ATOM 3728 O O . ALA B 1 161 ? 7.503 21.853 -15.648 1.00 37.48 584 ALA B O 1
ATOM 3730 N N . ARG B 1 162 ? 7.893 24.058 -15.942 1.00 43.26 585 ARG B N 1
ATOM 3731 C CA . ARG B 1 162 ? 7.377 24.472 -14.646 1.00 42.48 585 ARG B CA 1
ATOM 3732 C C . ARG B 1 162 ? 5.858 24.634 -14.704 1.00 44.24 585 ARG B C 1
ATOM 3733 O O . ARG B 1 162 ? 5.332 25.738 -14.560 1.00 46.09 585 ARG B O 1
ATOM 3735 N N . CYS B 1 163 ? 5.173 23.511 -14.907 1.00 41.72 586 CYS B N 1
ATOM 3736 C CA . CYS B 1 163 ? 3.729 23.459 -15.049 1.00 41.50 586 CYS B CA 1
ATOM 3737 C C . CYS B 1 163 ? 3.157 22.793 -13.807 1.00 36.66 586 CYS B C 1
ATOM 3738 O O . CYS B 1 163 ? 3.843 21.999 -13.174 1.00 36.11 586 CYS B O 1
ATOM 3741 N N . PRO B 1 164 ? 1.901 23.114 -13.449 1.00 33.35 587 PRO B N 1
ATOM 3742 C CA . PRO B 1 164 ? 1.276 22.488 -12.293 1.00 31.48 587 PRO B CA 1
ATOM 3743 C C . PRO B 1 164 ? 1.521 20.984 -12.183 1.00 30.62 587 PRO B C 1
ATOM 3744 O O . PRO B 1 164 ? 1.305 20.245 -13.146 1.00 29.15 587 PRO B O 1
ATOM 3748 N N . LEU B 1 165 ? 1.971 20.545 -11.009 1.00 29.12 588 LEU B N 1
ATOM 3749 C CA . LEU B 1 165 ? 2.062 19.111 -10.718 1.00 28.93 588 LEU B CA 1
ATOM 3750 C C . LEU B 1 165 ? 0.736 18.639 -10.150 1.00 26.68 588 LEU B C 1
ATOM 3751 O O . LEU B 1 165 ? 0.450 18.818 -8.965 1.00 26.69 588 LEU B O 1
ATOM 3756 N N . VAL B 1 166 ? -0.060 18.025 -11.012 1.00 25.12 589 VAL B N 1
ATOM 3757 C CA . VAL B 1 166 ? -1.456 17.739 -10.731 1.00 25.96 589 VAL B CA 1
ATOM 3758 C C . VAL B 1 166 ? -1.754 16.327 -10.229 1.00 25.34 589 VAL B C 1
ATOM 3759 O O . VAL B 1 166 ? -2.892 16.039 -9.855 1.00 23.74 589 VAL B O 1
ATOM 3763 N N . SER B 1 167 ? -0.751 15.450 -10.206 1.00 25.06 590 SER B N 1
ATOM 3764 C CA . SER B 1 167 ? -0.983 14.069 -9.786 1.00 23.65 590 SER B CA 1
ATOM 3765 C C . SER B 1 167 ? 0.236 13.434 -9.134 1.00 24.00 590 SER B C 1
ATOM 3766 O O . SER B 1 167 ? 1.332 13.498 -9.686 1.00 21.13 590 SER B O 1
ATOM 3769 N N . LEU B 1 168 ? 0.005 12.825 -7.967 1.00 23.72 591 LEU B N 1
ATOM 3770 C CA . LEU B 1 168 ? 1.032 12.106 -7.199 1.00 23.93 591 LEU B CA 1
ATOM 3771 C C . LEU B 1 168 ? 0.486 10.757 -6.749 1.00 25.59 591 LEU B C 1
ATOM 3772 O O . LEU B 1 168 ? -0.586 10.679 -6.164 1.00 24.82 591 LEU B O 1
ATOM 3777 N N . SER B 1 169 ? 1.206 9.681 -7.033 1.00 25.21 592 SER B N 1
ATOM 3778 C CA . SER B 1 169 ? 0.757 8.365 -6.635 1.00 26.49 592 SER B CA 1
ATOM 3779 C C . SER B 1 169 ? 1.959 7.524 -6.235 1.00 25.97 592 SER B C 1
ATOM 3780 O O . SER B 1 169 ? 2.894 7.400 -6.997 1.00 22.91 592 SER B O 1
ATOM 3783 N N . TYR B 1 170 ? 1.915 6.956 -5.038 1.00 24.78 593 TYR B N 1
ATOM 3784 C CA . TYR B 1 170 ? 3.082 6.261 -4.486 1.00 24.37 593 TYR B CA 1
ATOM 3785 C C . TYR B 1 170 ? 3.052 4.766 -4.788 1.00 25.51 593 TYR B C 1
ATOM 3786 O O . TYR B 1 170 ? 2.032 4.101 -4.599 1.00 24.06 593 TYR B O 1
ATOM 3795 N N . MET B 1 171 ? 4.184 4.244 -5.256 1.00 24.66 594 MET B N 1
ATOM 3796 C CA . MET B 1 171 ? 4.365 2.830 -5.516 1.00 26.59 594 MET B CA 1
ATOM 3797 C C . MET B 1 171 ? 5.220 2.289 -4.352 1.00 26.55 594 MET B C 1
ATOM 3798 O O . MET B 1 171 ? 6.375 2.709 -4.203 1.00 22.87 594 MET B O 1
ATOM 3803 N N . PRO B 1 172 ? 4.663 1.381 -3.517 1.00 26.52 595 PRO B N 1
ATOM 3804 C CA . PRO B 1 172 ? 5.457 0.865 -2.407 1.00 28.27 595 PRO B CA 1
ATOM 3805 C C . PRO B 1 172 ? 6.658 0.033 -2.876 1.00 27.12 595 PRO B C 1
ATOM 3806 O O . PRO B 1 172 ? 6.578 -0.631 -3.910 1.00 27.27 595 PRO B O 1
ATOM 3810 N N . ARG B 1 173 ? 7.735 0.060 -2.108 1.00 28.86 596 ARG B N 1
ATOM 3811 C CA . ARG B 1 173 ? 8.868 -0.838 -2.347 1.00 31.58 596 ARG B CA 1
ATOM 3812 C C . ARG B 1 173 ? 8.403 -2.271 -2.098 1.00 33.20 596 ARG B C 1
ATOM 3813 O O . ARG B 1 173 ? 7.640 -2.513 -1.155 1.00 32.26 596 ARG B O 1
ATOM 3821 N N . ALA B 1 174 ? 8.838 -3.208 -2.942 1.00 32.60 597 ALA B N 1
ATOM 3822 C CA . ALA B 1 174 ? 8.539 -4.630 -2.761 1.00 32.63 597 ALA B CA 1
ATOM 3823 C C . ALA B 1 174 ? 9.709 -5.487 -3.256 1.00 34.00 597 ALA B C 1
ATOM 3824 O O . ALA B 1 174 ? 9.742 -5.874 -4.418 1.00 29.41 597 ALA B O 1
ATOM 3826 N N . ALA B 1 175 ? 10.642 -5.796 -2.355 1.00 37.15 598 ALA B N 1
ATOM 3827 C CA . ALA B 1 175 ? 11.959 -6.337 -2.727 1.00 40.51 598 ALA B CA 1
ATOM 3828 C C . ALA B 1 175 ? 11.936 -7.602 -3.587 1.00 43.95 598 ALA B C 1
ATOM 3829 O O . ALA B 1 175 ? 12.810 -7.773 -4.428 1.00 51.12 598 ALA B O 1
ATOM 3831 N N . SER B 1 176 ? 10.954 -8.481 -3.412 1.00 44.50 599 SER B N 1
ATOM 3832 C CA . SER B 1 176 ? 10.929 -9.703 -4.239 1.00 47.94 599 SER B CA 1
ATOM 3833 C C . SER B 1 176 ? 10.149 -9.566 -5.573 1.00 47.01 599 SER B C 1
ATOM 3834 O O . SER B 1 176 ? 10.088 -10.517 -6.355 1.00 45.51 599 SER B O 1
ATOM 3837 N N . ALA B 1 177 ? 9.571 -8.399 -5.846 1.00 40.86 600 ALA B N 1
ATOM 3838 C CA . ALA B 1 177 ? 8.750 -8.246 -7.042 1.00 40.83 600 ALA B CA 1
ATOM 3839 C C . ALA B 1 177 ? 9.607 -8.028 -8.285 1.00 39.74 600 ALA B C 1
ATOM 3840 O O . ALA B 1 177 ? 10.779 -7.651 -8.191 1.00 36.40 600 ALA B O 1
ATOM 3842 N N . ALA B 1 178 ? 9.011 -8.261 -9.449 1.00 43.11 601 ALA B N 1
ATOM 3843 C CA . ALA B 1 178 ? 9.666 -7.985 -10.740 1.00 42.09 601 ALA B CA 1
ATOM 3844 C C . ALA B 1 178 ? 10.053 -6.509 -10.916 1.00 39.51 601 ALA B C 1
ATOM 3845 O O . ALA B 1 178 ? 11.072 -6.229 -11.528 1.00 39.27 601 ALA B O 1
ATOM 3847 N N . PHE B 1 179 ? 9.241 -5.573 -10.405 1.00 35.78 602 PHE B N 1
ATOM 3848 C CA . PHE B 1 179 ? 9.656 -4.162 -10.266 1.00 31.44 602 PHE B CA 1
ATOM 3849 C C . PHE B 1 179 ? 9.677 -3.858 -8.769 1.00 29.45 602 PHE B C 1
ATOM 3850 O O . PHE B 1 179 ? 8.635 -3.562 -8.195 1.00 29.14 602 PHE B O 1
ATOM 3858 N N . PRO B 1 180 ? 10.860 -3.945 -8.121 1.00 28.00 603 PRO B N 1
ATOM 3859 C CA . PRO B 1 180 ? 10.926 -3.901 -6.664 1.00 27.25 603 PRO B CA 1
ATOM 3860 C C . PRO B 1 180 ? 10.985 -2.522 -6.011 1.00 25.76 603 PRO B C 1
ATOM 3861 O O . PRO B 1 180 ? 10.817 -2.410 -4.807 1.00 25.44 603 PRO B O 1
ATOM 3865 N N . TYR B 1 181 ? 11.222 -1.490 -6.803 1.00 27.13 604 TYR B N 1
ATOM 3866 C CA . TYR B 1 181 ? 11.480 -0.150 -6.308 1.00 26.82 604 TYR B CA 1
ATOM 3867 C C . TYR B 1 181 ? 10.244 0.543 -5.777 1.00 27.56 604 TYR B C 1
ATOM 3868 O O . TYR B 1 181 ? 9.134 0.301 -6.237 1.00 26.08 604 TYR B O 1
ATOM 3877 N N . GLY B 1 182 ? 10.466 1.400 -4.792 1.00 26.48 605 GLY B N 1
ATOM 3878 C CA . GLY B 1 182 ? 9.406 2.221 -4.244 1.00 27.09 605 GLY B CA 1
ATOM 3879 C C . GLY B 1 182 ? 9.684 3.661 -4.586 1.00 26.98 605 GLY B C 1
ATOM 3880 O O . GLY B 1 182 ? 10.851 4.082 -4.688 1.00 27.58 605 GLY B O 1
ATOM 3881 N N . GLY B 1 183 ? 8.620 4.435 -4.768 1.00 24.35 606 GLY B N 1
ATOM 3882 C CA . GLY B 1 183 ? 8.787 5.844 -5.061 1.00 23.96 606 GLY B CA 1
ATOM 3883 C C . GLY B 1 183 ? 7.498 6.488 -5.477 1.00 23.08 606 GLY B C 1
ATOM 3884 O O . GLY B 1 183 ? 6.455 5.844 -5.424 1.00 22.32 606 GLY B O 1
ATOM 3885 N N . VAL B 1 184 ? 7.574 7.741 -5.918 1.00 23.53 607 VAL B N 1
ATOM 3886 C CA . VAL B 1 184 ? 6.342 8.457 -6.272 1.00 24.51 607 VAL B CA 1
ATOM 3887 C C . VAL B 1 184 ? 6.274 8.741 -7.764 1.00 24.07 607 VAL B C 1
ATOM 3888 O O . VAL B 1 184 ? 7.178 9.327 -8.343 1.00 23.75 607 VAL B O 1
ATOM 3892 N N . LEU B 1 185 ? 5.174 8.315 -8.370 1.00 23.29 608 LEU B N 1
ATOM 3893 C CA . LEU B 1 185 ? 4.831 8.706 -9.734 1.00 24.02 608 LEU B CA 1
ATOM 3894 C C . LEU B 1 185 ? 4.253 10.115 -9.722 1.00 24.39 608 LEU B C 1
ATOM 3895 O O . LEU B 1 185 ? 3.379 10.428 -8.893 1.00 23.88 608 LEU B O 1
ATOM 3900 N N . ALA B 1 186 ? 4.775 10.973 -10.603 1.00 23.30 609 ALA B N 1
ATOM 3901 C CA . ALA B 1 186 ? 4.441 12.395 -10.615 1.00 23.56 609 ALA B CA 1
ATOM 3902 C C . ALA B 1 186 ? 4.126 12.846 -12.032 1.00 24.68 609 ALA B C 1
ATOM 3903 O O . ALA B 1 186 ? 4.937 12.629 -12.950 1.00 23.00 609 ALA B O 1
ATOM 3905 N N . GLY B 1 187 ? 2.971 13.501 -12.202 1.00 24.55 610 GLY B N 1
ATOM 3906 C CA . GLY B 1 187 ? 2.603 14.077 -13.489 1.00 24.89 610 GLY B CA 1
ATOM 3907 C C . GLY B 1 187 ? 2.352 15.575 -13.409 1.00 25.16 610 GLY B C 1
ATOM 3908 O O . GLY B 1 187 ? 1.641 16.039 -12.513 1.00 24.04 610 GLY B O 1
ATOM 3909 N N . THR B 1 188 ? 2.946 16.318 -14.344 1.00 25.68 611 THR B N 1
ATOM 3910 C CA . THR B 1 188 ? 2.576 17.705 -14.622 1.00 26.66 611 THR B CA 1
ATOM 3911 C C . THR B 1 188 ? 1.675 17.736 -15.857 1.00 27.53 611 THR B C 1
ATOM 3912 O O . THR B 1 188 ? 1.370 16.691 -16.465 1.00 26.45 611 THR B O 1
ATOM 3916 N N . LEU B 1 189 ? 1.250 18.934 -16.237 1.00 29.05 612 LEU B N 1
ATOM 3917 C CA . LEU B 1 189 ? 0.415 19.105 -17.408 1.00 31.24 612 LEU B CA 1
ATOM 3918 C C . LEU B 1 189 ? 1.149 18.650 -18.690 1.00 30.80 612 LEU B C 1
ATOM 3919 O O . LEU B 1 189 ? 0.504 18.270 -19.677 1.00 31.38 612 LEU B O 1
ATOM 3924 N N . GLU B 1 190 ? 2.485 18.645 -18.657 1.00 31.15 613 GLU B N 1
ATOM 3925 C CA . GLU B 1 190 ? 3.295 18.348 -19.844 1.00 33.53 613 GLU B CA 1
ATOM 3926 C C . GLU B 1 190 ? 4.257 17.165 -19.727 1.00 32.43 613 GLU B C 1
ATOM 3927 O O . GLU B 1 190 ? 4.884 16.797 -20.718 1.00 29.42 613 GLU B O 1
ATOM 3933 N N . ASP B 1 191 ? 4.429 16.580 -18.545 1.00 33.06 614 ASP B N 1
ATOM 3934 C CA . ASP B 1 191 ? 5.420 15.513 -18.417 1.00 33.12 614 ASP B CA 1
ATOM 3935 C C . ASP B 1 191 ? 5.167 14.593 -17.221 1.00 31.48 614 ASP B C 1
ATOM 3936 O O . ASP B 1 191 ? 4.265 14.839 -16.409 1.00 30.43 614 ASP B O 1
ATOM 3941 N N . ALA B 1 192 ? 5.904 13.489 -17.165 1.00 28.83 615 ALA B N 1
ATOM 3942 C CA . ALA B 1 192 ? 5.726 12.549 -16.075 1.00 27.99 615 ALA B CA 1
ATOM 3943 C C . ALA B 1 192 ? 7.023 11.858 -15.736 1.00 27.81 615 ALA B C 1
ATOM 3944 O O . ALA B 1 192 ? 7.815 11.525 -16.627 1.00 24.92 615 ALA B O 1
ATOM 3946 N N . SER B 1 193 ? 7.205 11.629 -14.435 1.00 26.91 616 SER B N 1
ATOM 3947 C CA . SER B 1 193 ? 8.407 11.030 -13.879 1.00 26.98 616 SER B CA 1
ATOM 3948 C C . SER B 1 193 ? 8.058 10.034 -12.770 1.00 26.32 616 SER B C 1
ATOM 3949 O O . SER B 1 193 ? 6.999 10.141 -12.131 1.00 23.31 616 SER B O 1
ATOM 3952 N N . PHE B 1 194 ? 8.931 9.054 -12.560 1.00 25.55 617 PHE B N 1
ATOM 3953 C CA . PHE B 1 194 ? 8.910 8.244 -11.342 1.00 25.67 617 PHE B CA 1
ATOM 3954 C C . PHE B 1 194 ? 10.094 8.714 -10.513 1.00 27.01 617 PHE B C 1
ATOM 3955 O O . PHE B 1 194 ? 11.246 8.692 -10.972 1.00 27.63 617 PHE B O 1
ATOM 3963 N N . TRP B 1 195 ? 9.801 9.182 -9.308 1.00 25.45 618 TRP B N 1
ATOM 3964 C CA . TRP B 1 195 ? 10.833 9.626 -8.391 1.00 26.56 618 TRP B CA 1
ATOM 3965 C C . TRP B 1 195 ? 11.107 8.461 -7.450 1.00 27.03 618 TRP B C 1
ATOM 3966 O O . TRP B 1 195 ? 10.381 8.237 -6.478 1.00 25.53 618 TRP B O 1
ATOM 3977 N N . GLU B 1 196 ? 12.144 7.694 -7.778 1.00 26.48 619 GLU B N 1
ATOM 3978 C CA . GLU B 1 196 ? 12.565 6.560 -6.958 1.00 26.64 619 GLU B CA 1
ATOM 3979 C C . GLU B 1 196 ? 13.036 7.057 -5.598 1.00 26.59 619 GLU B C 1
ATOM 3980 O O . GLU B 1 196 ? 13.865 7.964 -5.520 1.00 27.22 619 GLU B O 1
ATOM 3986 N N . GLN B 1 197 ? 12.495 6.482 -4.528 1.00 26.06 620 GLN B N 1
ATOM 3987 C CA . GLN B 1 197 ? 13.019 6.750 -3.194 1.00 27.88 620 GLN B CA 1
ATOM 3988 C C . GLN B 1 197 ? 14.131 5.742 -2.895 1.00 27.86 620 GLN B C 1
ATOM 3989 O O . GLN B 1 197 ? 13.892 4.538 -2.844 1.00 27.44 620 GLN B O 1
ATOM 3995 N N . LYS B 1 198 ? 15.341 6.255 -2.727 1.00 31.73 621 LYS B N 1
ATOM 3996 C CA . LYS B 1 198 ? 16.517 5.426 -2.478 1.00 33.41 621 LYS B CA 1
ATOM 3997 C C . LYS B 1 198 ? 16.644 5.095 -0.993 1.00 34.96 621 LYS B C 1
ATOM 3998 O O . LYS B 1 198 ? 15.918 5.629 -0.162 1.00 34.32 621 LYS B O 1
ATOM 4004 N N . MET B 1 199 ? 17.605 4.236 -0.672 1.00 40.79 622 MET B N 1
ATOM 4005 C CA . MET B 1 199 ? 17.735 3.667 0.662 1.00 44.52 622 MET B CA 1
ATOM 4006 C C . MET B 1 199 ? 17.936 4.756 1.723 1.00 41.06 622 MET B C 1
ATOM 4007 O O . MET B 1 199 ? 17.433 4.623 2.839 1.00 42.18 622 MET B O 1
ATOM 4012 N N . ASP B 1 200 ? 18.616 5.847 1.353 1.00 37.06 623 ASP B N 1
ATOM 4013 C CA . ASP B 1 200 ? 18.857 6.990 2.255 1.00 37.86 623 ASP B CA 1
ATOM 4014 C C . ASP B 1 200 ? 17.745 8.045 2.265 1.00 34.61 623 ASP B C 1
ATOM 4015 O O . ASP B 1 200 ? 17.917 9.142 2.827 1.00 33.57 623 ASP B O 1
ATOM 4020 N N . PHE B 1 201 ? 16.621 7.734 1.620 1.00 35.20 624 PHE B N 1
ATOM 4021 C CA . PHE B 1 201 ? 15.444 8.605 1.604 1.00 32.83 624 PHE B CA 1
ATOM 4022 C C . PHE B 1 201 ? 15.528 9.808 0.652 1.00 32.93 624 PHE B C 1
ATOM 4023 O O . PHE B 1 201 ? 14.604 10.612 0.596 1.00 32.35 624 PHE B O 1
ATOM 4031 N N . SER B 1 202 ? 16.631 9.928 -0.092 1.00 31.61 625 SER B N 1
ATOM 4032 C CA . SER B 1 202 ? 16.704 10.842 -1.221 1.00 29.06 625 SER B CA 1
ATOM 4033 C C . SER B 1 202 ? 15.816 10.307 -2.353 1.00 27.75 625 SER B C 1
ATOM 4034 O O . SER B 1 202 ? 15.449 9.135 -2.364 1.00 26.81 625 SER B O 1
ATOM 4037 N N . HIS B 1 203 ? 15.472 11.173 -3.303 1.00 28.66 626 HIS B N 1
ATOM 4038 C CA . HIS B 1 203 ? 14.617 10.779 -4.432 1.00 30.09 626 HIS B CA 1
ATOM 4039 C C . HIS B 1 203 ? 15.308 11.067 -5.751 1.00 30.11 626 HIS B C 1
ATOM 4040 O O . HIS B 1 203 ? 15.930 12.097 -5.887 1.00 32.59 626 HIS B O 1
ATOM 4047 N N . TRP B 1 204 ? 15.199 10.138 -6.698 1.00 31.23 627 TRP B N 1
ATOM 4048 C CA . TRP B 1 204 ? 15.878 10.261 -7.985 1.00 33.54 627 TRP B CA 1
ATOM 4049 C C . TRP B 1 204 ? 14.868 10.167 -9.141 1.00 30.84 627 TRP B C 1
ATOM 4050 O O . TRP B 1 204 ? 14.130 9.171 -9.241 1.00 28.21 627 TRP B O 1
ATOM 4061 N N . PRO B 1 205 ? 14.850 11.192 -10.027 1.00 29.31 628 PRO B N 1
ATOM 4062 C CA . PRO B 1 205 ? 13.879 11.238 -11.120 1.00 29.42 628 PRO B CA 1
ATOM 4063 C C . PRO B 1 205 ? 14.177 10.307 -12.295 1.00 30.49 628 PRO B C 1
ATOM 4064 O O . PRO B 1 205 ? 15.332 10.212 -12.761 1.00 28.98 628 PRO B O 1
ATOM 4068 N N . HIS B 1 206 ? 13.131 9.633 -12.768 1.00 28.10 629 HIS B N 1
ATOM 4069 C CA . HIS B 1 206 ? 13.174 8.802 -13.953 1.00 29.41 629 HIS B CA 1
ATOM 4070 C C . HIS B 1 206 ? 12.063 9.240 -14.919 1.00 29.68 629 HIS B C 1
ATOM 4071 O O . HIS B 1 206 ? 10.859 9.037 -14.629 1.00 27.26 629 HIS B O 1
ATOM 4078 N N . VAL B 1 207 ? 12.442 9.769 -16.084 1.00 30.70 630 VAL B N 1
ATOM 4079 C CA . VAL B 1 207 ? 11.437 10.234 -17.048 1.00 32.08 630 VAL B CA 1
ATOM 4080 C C . VAL B 1 207 ? 10.643 9.053 -17.579 1.00 30.81 630 VAL B C 1
ATOM 4081 O O . VAL B 1 207 ? 11.207 8.011 -17.918 1.00 27.93 630 VAL B O 1
ATOM 4085 N N . LEU B 1 208 ? 9.322 9.212 -17.653 1.00 28.25 631 LEU B N 1
ATOM 4086 C CA . LEU B 1 208 ? 8.458 8.151 -18.166 1.00 29.41 631 LEU B CA 1
ATOM 4087 C C . LEU B 1 208 ? 8.046 8.447 -19.606 1.00 29.63 631 LEU B C 1
ATOM 4088 O O . LEU B 1 208 ? 7.918 9.600 -19.962 1.00 31.69 631 LEU B O 1
ATOM 4093 N N . PRO B 1 209 ? 7.831 7.407 -20.422 1.00 31.96 632 PRO B N 1
ATOM 4094 C CA . PRO B 1 209 ? 7.483 7.570 -21.849 1.00 32.79 632 PRO B CA 1
ATOM 4095 C C . PRO B 1 209 ? 6.037 8.024 -22.048 1.00 32.38 632 PRO B C 1
ATOM 4096 O O . PRO B 1 209 ? 5.201 7.276 -22.556 1.00 34.48 632 PRO B O 1
ATOM 4100 N N . LEU B 1 210 ? 5.761 9.248 -21.626 1.00 34.38 633 LEU B N 1
ATOM 4101 C CA . LEU B 1 210 ? 4.413 9.799 -21.621 1.00 37.21 633 LEU B CA 1
ATOM 4102 C C . LEU B 1 210 ? 4.520 11.277 -21.931 1.00 37.30 633 LEU B C 1
ATOM 4103 O O . LEU B 1 210 ? 5.334 11.965 -21.330 1.00 39.12 633 LEU B O 1
ATOM 4108 N N . GLU B 1 211 ? 3.703 11.759 -22.863 1.00 37.18 634 GLU B N 1
ATOM 4109 C CA . GLU B 1 211 ? 3.637 13.181 -23.180 1.00 37.43 634 GLU B CA 1
ATOM 4110 C C . GLU B 1 211 ? 2.218 13.664 -22.953 1.00 34.26 634 GLU B C 1
ATOM 4111 O O . GLU B 1 211 ? 1.405 13.700 -23.894 1.00 36.09 634 GLU B O 1
ATOM 4117 N N . PRO B 1 212 ? 1.904 14.045 -21.709 1.00 32.45 635 PRO B N 1
ATOM 4118 C CA . PRO B 1 212 ? 0.564 14.566 -21.479 1.00 33.62 635 PRO B CA 1
ATOM 4119 C C . PRO B 1 212 ? 0.388 15.925 -22.143 1.00 31.54 635 PRO B C 1
ATOM 4120 O O . PRO B 1 212 ? 1.370 16.633 -22.377 1.00 30.53 635 PRO B O 1
ATOM 4124 N N . GLY B 1 213 ? -0.855 16.260 -22.460 1.00 31.79 636 GLY B N 1
ATOM 4125 C CA . GLY B 1 213 ? -1.179 17.545 -23.078 1.00 32.72 636 GLY B CA 1
ATOM 4126 C C . GLY B 1 213 ? -2.318 18.212 -22.352 1.00 33.28 636 GLY B C 1
ATOM 4127 O O . GLY B 1 213 ? -3.364 18.483 -22.953 1.00 35.40 636 GLY B O 1
ATOM 4128 N N . GLY B 1 214 ? -2.130 18.458 -21.059 1.00 30.71 637 GLY B N 1
ATOM 4129 C CA . GLY B 1 214 ? -3.069 19.267 -20.280 1.00 32.45 637 GLY B CA 1
ATOM 4130 C C . GLY B 1 214 ? -3.670 18.626 -19.046 1.00 33.02 637 GLY B C 1
ATOM 4131 O O . GLY B 1 214 ? -4.258 19.321 -18.226 1.00 33.23 637 GLY B O 1
ATOM 4132 N N . CYS B 1 215 ? -3.560 17.301 -18.916 1.00 33.43 638 CYS B N 1
ATOM 4133 C CA . CYS B 1 215 ? -4.105 16.613 -17.746 1.00 34.03 638 CYS B CA 1
ATOM 4134 C C . CYS B 1 215 ? -3.537 15.204 -17.645 1.00 31.79 638 CYS B C 1
ATOM 4135 O O . CYS B 1 215 ? -3.234 14.572 -18.649 1.00 29.17 638 CYS B O 1
ATOM 4138 N N . ILE B 1 216 ? -3.401 14.723 -16.416 1.00 29.89 639 ILE B N 1
ATOM 4139 C CA . ILE B 1 216 ? -2.834 13.407 -16.154 1.00 26.59 639 ILE B CA 1
ATOM 4140 C C . ILE B 1 216 ? -3.174 13.021 -14.722 1.00 27.46 639 ILE B C 1
ATOM 4141 O O . ILE B 1 216 ? -3.181 13.885 -13.846 1.00 28.01 639 ILE B O 1
ATOM 4146 N N . ASP B 1 217 ? -3.493 11.745 -14.507 1.00 26.74 640 ASP B N 1
ATOM 4147 C CA . ASP B 1 217 ? -3.887 11.203 -13.198 1.00 27.90 640 ASP B CA 1
ATOM 4148 C C . ASP B 1 217 ? -3.288 9.807 -13.086 1.00 25.43 640 ASP B C 1
ATOM 4149 O O . ASP B 1 217 ? -3.585 8.946 -13.910 1.00 27.67 640 ASP B O 1
ATOM 4154 N N . PHE B 1 218 ? -2.434 9.620 -12.082 1.00 24.94 641 PHE B N 1
ATOM 4155 C CA . PHE B 1 218 ? -1.831 8.321 -11.749 1.00 25.27 641 PHE B CA 1
ATOM 4156 C C . PHE B 1 218 ? -2.558 7.642 -10.590 1.00 24.69 641 PHE B C 1
ATOM 4157 O O . PHE B 1 218 ? -2.801 8.274 -9.562 1.00 24.59 641 PHE B O 1
ATOM 4165 N N . GLN B 1 219 ? -2.872 6.361 -10.754 1.00 24.22 642 GLN B N 1
ATOM 4166 C CA . GLN B 1 219 ? -3.469 5.542 -9.709 1.00 27.10 642 GLN B CA 1
ATOM 4167 C C . GLN B 1 219 ? -2.699 4.236 -9.631 1.00 26.85 642 GLN B C 1
ATOM 4168 O O . GLN B 1 219 ? -2.469 3.604 -10.651 1.00 27.11 642 GLN B O 1
ATOM 4174 N N . THR B 1 220 ? -2.263 3.844 -8.443 1.00 27.39 643 THR B N 1
ATOM 4175 C CA . THR B 1 220 ? -1.430 2.653 -8.312 1.00 28.94 643 THR B CA 1
ATOM 4176 C C . THR B 1 220 ? -2.208 1.530 -7.634 1.00 30.74 643 THR B C 1
ATOM 4177 O O . THR B 1 220 ? -2.963 1.775 -6.696 1.00 31.41 643 THR B O 1
ATOM 4181 N N . GLU B 1 221 ? -2.011 0.307 -8.120 1.00 31.62 644 GLU B N 1
ATOM 4182 C CA . GLU B 1 221 ? -2.613 -0.877 -7.510 1.00 33.91 644 GLU B CA 1
ATOM 4183 C C . GLU B 1 221 ? -1.503 -1.713 -6.860 1.00 34.90 644 GLU B C 1
ATOM 4184 O O . GLU B 1 221 ? -0.643 -2.295 -7.556 1.00 34.82 644 GLU B O 1
ATOM 4190 N N . ASN B 1 222 ? -1.525 -1.753 -5.531 1.00 35.25 645 ASN B N 1
ATOM 4191 C CA . ASN B 1 222 ? -0.403 -2.295 -4.750 1.00 42.28 645 ASN B CA 1
ATOM 4192 C C . ASN B 1 222 ? -0.150 -3.816 -4.919 1.00 43.27 645 ASN B C 1
ATOM 4193 O O . ASN B 1 222 ? 1.004 -4.243 -4.915 1.00 41.50 645 ASN B O 1
ATOM 4198 N N . SER B 1 223 ? -1.197 -4.632 -5.075 1.00 45.13 646 SER B N 1
ATOM 4199 C CA . SER B 1 223 ? -0.997 -6.093 -5.193 1.00 46.25 646 SER B CA 1
ATOM 4200 C C . SER B 1 223 ? -0.343 -6.532 -6.526 1.00 46.08 646 SER B C 1
ATOM 4201 O O . SER B 1 223 ? 0.625 -7.294 -6.529 1.00 46.24 646 SER B O 1
ATOM 4204 N N . SER B 1 224 ? -0.851 -6.031 -7.645 1.00 42.16 647 SER B N 1
ATOM 4205 C CA . SER B 1 224 ? -0.301 -6.350 -8.970 1.00 39.82 647 SER B CA 1
ATOM 4206 C C . SER B 1 224 ? 0.902 -5.482 -9.329 1.00 36.27 647 SER B C 1
ATOM 4207 O O . SER B 1 224 ? 1.653 -5.799 -10.256 1.00 32.01 647 SER B O 1
ATOM 4210 N N . ARG B 1 225 ? 1.038 -4.352 -8.642 1.00 35.02 648 ARG B N 1
ATOM 4211 C CA . ARG B 1 225 ? 2.082 -3.377 -8.943 1.00 33.34 648 ARG B CA 1
ATOM 4212 C C . ARG B 1 225 ? 1.973 -2.755 -10.357 1.00 34.11 648 ARG B C 1
ATOM 4213 O O . ARG B 1 225 ? 2.956 -2.301 -10.9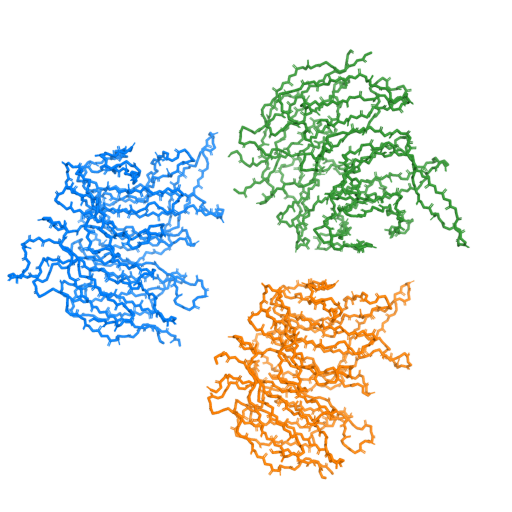17 1.00 34.53 648 ARG B O 1
ATOM 4221 N N . HIS B 1 226 ? 0.766 -2.710 -10.913 1.00 33.56 649 HIS B N 1
ATOM 4222 C CA . HIS B 1 226 ? 0.514 -1.901 -12.102 1.00 32.52 649 HIS B CA 1
ATOM 4223 C C . HIS B 1 226 ? 0.081 -0.505 -11.669 1.00 31.36 649 HIS B C 1
ATOM 4224 O O . HIS B 1 226 ? -0.268 -0.268 -10.500 1.00 27.74 649 HIS B O 1
ATOM 4231 N N . CYS B 1 227 ? 0.114 0.431 -12.607 1.00 31.66 650 CYS B N 1
ATOM 4232 C CA . CYS B 1 227 ? -0.511 1.724 -12.377 1.00 32.35 650 CYS B CA 1
ATOM 4233 C C . CYS B 1 227 ? -1.441 2.009 -13.531 1.00 30.98 650 CYS B C 1
ATOM 4234 O O . CYS B 1 227 ? -1.261 1.471 -14.638 1.00 30.22 650 CYS B O 1
ATOM 4237 N N . LEU B 1 228 ? -2.473 2.790 -13.241 1.00 26.25 651 LEU B N 1
ATOM 4238 C CA . LEU B 1 228 ? -3.389 3.263 -14.251 1.00 24.70 651 LEU B CA 1
ATOM 4239 C C . LEU B 1 228 ? -3.053 4.710 -14.458 1.00 25.07 651 LEU B C 1
ATOM 4240 O O . LEU B 1 228 ? -3.028 5.469 -13.498 1.00 26.81 651 LEU B O 1
ATOM 4245 N N . VAL B 1 229 ? -2.741 5.084 -15.698 1.00 23.95 652 VAL B N 1
ATOM 4246 C CA . VAL B 1 229 ? -2.437 6.464 -16.023 1.00 26.11 652 VAL B CA 1
ATOM 4247 C C . VAL B 1 229 ? -3.523 6.955 -16.966 1.00 25.82 652 VAL B C 1
ATOM 4248 O O . VAL B 1 229 ? -3.634 6.463 -18.079 1.00 26.00 652 VAL B O 1
ATOM 4252 N N . THR B 1 230 ? -4.329 7.899 -16.508 1.00 26.41 653 THR B N 1
ATOM 4253 C CA . THR B 1 230 ? -5.381 8.487 -17.339 1.00 25.52 653 THR B CA 1
ATOM 4254 C C . THR B 1 230 ? -4.908 9.878 -17.753 1.00 25.14 653 THR B C 1
ATOM 4255 O O . THR B 1 230 ? -4.545 10.671 -16.905 1.00 24.14 653 THR B O 1
ATOM 4259 N N . TYR B 1 231 ? -4.885 10.164 -19.056 1.00 25.75 654 TYR B N 1
ATOM 4260 C CA . TYR B 1 231 ? -4.323 11.425 -19.537 1.00 26.99 654 TYR B CA 1
ATOM 4261 C C . TYR B 1 231 ? -4.805 11.763 -20.948 1.00 26.00 654 TYR B C 1
ATOM 4262 O O . TYR B 1 231 ? -5.369 10.919 -21.653 1.00 26.40 654 TYR B O 1
ATOM 4271 N N . ARG B 1 232 ? -4.610 13.016 -21.328 1.00 28.13 655 ARG B N 1
ATOM 4272 C CA . ARG B 1 232 ? -4.850 13.464 -22.704 1.00 30.59 655 ARG B CA 1
ATOM 4273 C C . ARG B 1 232 ? -3.485 13.663 -23.350 1.00 30.57 655 ARG B C 1
ATOM 4274 O O . ARG B 1 232 ? -2.657 14.383 -22.810 1.00 30.15 655 ARG B O 1
ATOM 4282 N N . PRO B 1 233 ? -3.220 12.995 -24.484 1.00 32.11 656 PRO B N 1
ATOM 4283 C CA . PRO B 1 233 ? -1.932 13.206 -25.159 1.00 33.84 656 PRO B CA 1
ATOM 4284 C C . PRO B 1 233 ? -1.770 14.632 -25.642 1.00 33.61 656 PRO B C 1
ATOM 4285 O O . PRO B 1 233 ? -2.767 15.332 -25.868 1.00 33.04 656 PRO B O 1
ATOM 4289 N N . ASP B 1 234 ? -0.521 15.043 -25.792 1.00 36.30 657 ASP B N 1
ATOM 4290 C CA . ASP B 1 234 ? -0.181 16.345 -26.352 1.00 38.72 657 ASP B CA 1
ATOM 4291 C C . ASP B 1 234 ? -0.382 16.290 -27.864 1.00 37.38 657 ASP B C 1
ATOM 4292 O O . ASP B 1 234 ? 0.573 16.117 -28.610 1.00 38.52 657 ASP B O 1
ATOM 4297 N N . LYS B 1 235 ? -1.638 16.402 -28.294 1.00 36.64 658 LYS B N 1
ATOM 4298 C CA . LYS B 1 235 ? -2.004 16.485 -29.707 1.00 38.83 658 LYS B CA 1
ATOM 4299 C C . LYS B 1 235 ? -2.989 17.631 -29.847 1.00 41.09 658 LYS B C 1
ATOM 4300 O O . LYS B 1 235 ? -3.573 18.082 -28.850 1.00 40.48 658 LYS B O 1
ATOM 4304 N N . ASN B 1 236 ? -3.201 18.090 -31.077 1.00 41.04 659 ASN B N 1
ATOM 4305 C CA . ASN B 1 236 ? -4.205 19.117 -31.321 1.00 42.98 659 ASN B CA 1
ATOM 4306 C C . ASN B 1 236 ? -5.596 18.571 -31.025 1.00 41.40 659 ASN B C 1
ATOM 4307 O O . ASN B 1 236 ? -6.351 19.186 -30.288 1.00 41.19 659 ASN B O 1
ATOM 4312 N N . HIS B 1 237 ? -5.920 17.408 -31.586 1.00 43.10 660 HIS B N 1
ATOM 4313 C CA . HIS B 1 237 ? -7.250 16.835 -31.454 1.00 43.41 660 HIS B CA 1
ATOM 4314 C C . HIS B 1 237 ? -7.127 15.374 -31.043 1.00 44.75 660 HIS B C 1
ATOM 4315 O O . HIS B 1 237 ? -6.546 14.565 -31.776 1.00 41.07 660 HIS B O 1
ATOM 4322 N N . THR B 1 238 ? -7.651 15.025 -29.872 1.00 43.77 661 THR B N 1
ATOM 4323 C CA . THR B 1 238 ? -7.363 13.702 -29.306 1.00 45.57 661 THR B CA 1
ATOM 4324 C C . THR B 1 238 ? -8.344 13.321 -28.212 1.00 46.38 661 THR B C 1
ATOM 4325 O O . THR B 1 238 ? -9.215 14.111 -27.835 1.00 47.55 661 THR B O 1
ATOM 4329 N N . THR B 1 239 ? -8.187 12.095 -27.721 1.00 45.93 662 THR B N 1
ATOM 4330 C CA . THR B 1 239 ? -9.071 11.499 -26.723 1.00 45.48 662 THR B CA 1
ATOM 4331 C C . THR B 1 239 ? -8.337 11.401 -25.376 1.00 39.49 662 THR B C 1
ATOM 4332 O O . THR B 1 239 ? -7.111 11.370 -25.327 1.00 37.71 662 THR B O 1
ATOM 4336 N N . ILE B 1 240 ? -9.084 11.365 -24.287 1.00 37.95 663 ILE B N 1
ATOM 4337 C CA . ILE B 1 240 ? -8.541 10.884 -23.016 1.00 36.45 663 ILE B CA 1
ATOM 4338 C C . ILE B 1 240 ? -8.390 9.371 -23.127 1.00 33.64 663 ILE B C 1
ATOM 4339 O O . ILE B 1 240 ? -9.286 8.696 -23.632 1.00 34.13 663 ILE B O 1
ATOM 4344 N N A ARG B 1 241 ? -7.269 8.830 -22.659 0.50 31.66 664 ARG B N 1
ATOM 4345 N N B ARG B 1 241 ? -7.271 8.841 -22.647 0.50 31.29 664 ARG B N 1
ATOM 4346 C CA A ARG B 1 241 ? -7.137 7.370 -22.538 0.50 29.92 664 ARG B CA 1
ATOM 4347 C CA B ARG B 1 241 ? -7.105 7.389 -22.534 0.50 29.41 664 ARG B CA 1
ATOM 4348 C C A ARG B 1 241 ? -6.599 6.998 -21.168 0.50 28.92 664 ARG B C 1
ATOM 4349 C C B ARG B 1 241 ? -6.651 7.034 -21.128 0.50 28.55 664 ARG B C 1
ATOM 4350 O O A ARG B 1 241 ? -5.814 7.743 -20.588 0.50 26.75 664 ARG B O 1
ATOM 4351 O O B ARG B 1 241 ? -5.985 7.833 -20.477 0.50 26.08 664 ARG B O 1
ATOM 4366 N N . SER B 1 242 ? -7.044 5.850 -20.663 1.00 27.72 665 SER B N 1
ATOM 4367 C CA . SER B 1 242 ? -6.559 5.296 -19.394 1.00 27.31 665 SER B CA 1
ATOM 4368 C C . SER B 1 242 ? -5.724 4.087 -19.767 1.00 27.54 665 SER B C 1
ATOM 4369 O O . SER B 1 242 ? -6.243 3.130 -20.354 1.00 29.53 665 SER B O 1
ATOM 4372 N N . VAL B 1 243 ? -4.442 4.125 -19.422 1.00 26.24 666 VAL B N 1
ATOM 4373 C CA . VAL B 1 243 ? -3.494 3.097 -19.816 1.00 26.31 666 VAL B CA 1
ATOM 4374 C C . VAL B 1 243 ? -3.074 2.315 -18.582 1.00 27.14 666 VAL B C 1
ATOM 4375 O O . VAL B 1 243 ? -2.589 2.902 -17.621 1.00 25.09 666 VAL B O 1
ATOM 4379 N N . LEU B 1 244 ? -3.331 1.009 -18.599 1.00 27.15 667 LEU B N 1
ATOM 4380 C CA . LEU B 1 244 ? -2.852 0.109 -17.565 1.00 27.49 667 LEU B CA 1
ATOM 4381 C C . LEU B 1 244 ? -1.395 -0.118 -17.917 1.00 27.77 667 LEU B C 1
ATOM 4382 O O . LEU B 1 244 ? -1.092 -0.700 -18.972 1.00 28.14 667 LEU B O 1
ATOM 4387 N N . MET B 1 245 ? -0.508 0.369 -17.051 1.00 28.70 668 MET B N 1
ATOM 4388 C CA . MET B 1 245 ? 0.935 0.344 -17.292 1.00 31.25 668 MET B CA 1
ATOM 4389 C C . MET B 1 245 ? 1.622 -0.659 -16.389 1.00 33.64 668 MET B C 1
ATOM 4390 O O . MET B 1 245 ? 1.180 -0.879 -15.252 1.00 31.60 668 MET B O 1
ATOM 4395 N N . GLU B 1 246 ? 2.701 -1.260 -16.897 1.00 33.59 669 GLU B N 1
ATOM 4396 C CA . GLU B 1 246 ? 3.575 -2.089 -16.072 1.00 34.95 669 GLU B CA 1
ATOM 4397 C C . GLU B 1 246 ? 4.928 -1.430 -15.984 1.00 34.49 669 GLU B C 1
ATOM 4398 O O . GLU B 1 246 ? 5.516 -1.052 -17.003 1.00 37.14 669 GLU B O 1
ATOM 4404 N N . MET B 1 247 ? 5.396 -1.244 -14.758 1.00 30.70 670 MET B N 1
ATOM 4405 C CA . MET B 1 247 ? 6.668 -0.586 -14.522 1.00 31.62 670 MET B CA 1
ATOM 4406 C C . MET B 1 247 ? 7.787 -1.512 -14.970 1.00 30.19 670 MET B C 1
ATOM 4407 O O . MET B 1 247 ? 7.626 -2.726 -14.930 1.00 31.82 670 MET B O 1
ATOM 4412 N N . SER B 1 248 ? 8.897 -0.944 -15.417 1.00 30.71 671 SER B N 1
ATOM 4413 C CA . SER B 1 248 ? 10.033 -1.764 -15.865 1.00 31.73 671 SER B CA 1
ATOM 4414 C C . SER B 1 248 ? 11.337 -1.062 -15.573 1.00 29.67 671 SER B C 1
ATOM 4415 O O . SER B 1 248 ? 11.352 0.136 -15.271 1.00 27.13 671 SER B O 1
ATOM 4418 N N . TYR B 1 249 ? 12.443 -1.804 -15.643 1.00 30.29 672 TYR B N 1
ATOM 4419 C CA . TYR B 1 249 ? 13.747 -1.194 -15.438 1.00 30.34 672 TYR B CA 1
ATOM 4420 C C . TYR B 1 249 ? 14.883 -1.935 -16.158 1.00 31.22 672 TYR B C 1
ATOM 4421 O O . TYR B 1 249 ? 14.727 -3.088 -16.558 1.00 32.47 672 TYR B O 1
ATOM 4430 N N . ARG B 1 250 ? 15.990 -1.217 -16.339 1.00 34.33 673 ARG B N 1
ATOM 4431 C CA . ARG B 1 250 ? 17.315 -1.767 -16.670 1.00 35.08 673 ARG B CA 1
ATOM 4432 C C . ARG B 1 250 ? 18.310 -1.224 -15.642 1.00 37.18 673 ARG B C 1
ATOM 4433 O O . ARG B 1 250 ? 18.078 -0.172 -15.048 1.00 33.07 673 ARG B O 1
ATOM 4441 N N . LEU B 1 251 ? 19.439 -1.907 -15.454 1.00 35.47 674 LEU B N 1
ATOM 4442 C CA . LEU B 1 251 ? 20.459 -1.434 -14.526 1.00 35.80 674 LEU B CA 1
ATOM 4443 C C . LEU B 1 251 ? 21.553 -0.669 -15.243 1.00 36.68 674 LEU B C 1
ATOM 4444 O O . LEU B 1 251 ? 21.934 -1.035 -16.345 1.00 36.59 674 LEU B O 1
ATOM 4449 N N . ASP B 1 252 ? 22.069 0.377 -14.606 1.00 38.43 675 ASP B N 1
ATOM 4450 C CA . ASP B 1 252 ? 23.256 1.074 -15.105 1.00 39.32 675 ASP B CA 1
ATOM 4451 C C . ASP B 1 252 ? 24.538 0.380 -14.589 1.00 39.14 675 ASP B C 1
ATOM 4452 O O . ASP B 1 252 ? 24.472 -0.669 -13.948 1.00 36.35 675 ASP B O 1
ATOM 4457 N N . ASP B 1 253 ? 25.684 0.979 -14.879 1.00 40.94 676 ASP B N 1
ATOM 4458 C CA . ASP B 1 253 ? 26.988 0.401 -14.556 1.00 44.06 676 ASP B CA 1
ATOM 4459 C C . ASP B 1 253 ? 27.352 0.467 -13.065 1.00 43.05 676 ASP B C 1
ATOM 4460 O O . ASP B 1 253 ? 28.406 -0.034 -12.666 1.00 42.85 676 ASP B O 1
ATOM 4465 N N . THR B 1 254 ? 26.524 1.125 -12.255 1.00 40.72 677 THR B N 1
ATOM 4466 C CA . THR B 1 254 ? 26.743 1.173 -10.813 1.00 39.05 677 THR B CA 1
ATOM 4467 C C . THR B 1 254 ? 25.703 0.345 -10.055 1.00 37.61 677 THR B C 1
ATOM 4468 O O . THR B 1 254 ? 25.673 0.370 -8.833 1.00 38.25 677 THR B O 1
ATOM 4472 N N . GLY B 1 255 ? 24.862 -0.386 -10.774 1.00 33.95 678 GLY B N 1
ATOM 4473 C CA . GLY B 1 255 ? 23.843 -1.231 -10.152 1.00 36.21 678 GLY B CA 1
ATOM 4474 C C . GLY B 1 255 ? 22.611 -0.471 -9.691 1.00 33.40 678 GLY B C 1
ATOM 4475 O O . GLY B 1 255 ? 21.845 -0.967 -8.858 1.00 32.65 678 GLY B O 1
ATOM 4476 N N . ASN B 1 256 ? 22.437 0.738 -10.216 1.00 35.28 679 ASN B N 1
ATOM 4477 C CA . ASN B 1 256 ? 21.219 1.516 -10.008 1.00 37.04 679 ASN B CA 1
ATOM 4478 C C . ASN B 1 256 ? 20.271 1.337 -11.205 1.00 36.46 679 ASN B C 1
ATOM 4479 O O . ASN B 1 256 ? 20.710 1.134 -12.345 1.00 33.79 679 ASN B O 1
ATOM 4484 N N . PRO B 1 257 ? 18.962 1.421 -10.955 1.00 34.05 680 PRO B N 1
ATOM 4485 C CA . PRO B 1 257 ? 18.007 1.240 -12.049 1.00 33.42 680 PRO B CA 1
ATOM 4486 C C . PRO B 1 257 ? 17.809 2.466 -12.947 1.00 32.51 680 PRO B C 1
ATOM 4487 O O . PRO B 1 257 ? 18.000 3.595 -12.516 1.00 30.51 680 PRO B O 1
ATOM 4491 N N . ILE B 1 258 ? 17.447 2.201 -14.197 1.00 32.64 681 ILE B N 1
ATOM 4492 C CA . ILE B 1 258 ? 16.852 3.181 -15.103 1.00 34.75 681 ILE B CA 1
ATOM 4493 C C . ILE B 1 258 ? 15.418 2.716 -15.261 1.00 33.40 681 ILE B C 1
ATOM 4494 O O . ILE B 1 258 ? 15.170 1.702 -15.880 1.00 34.96 681 ILE B O 1
ATOM 4499 N N . CYS B 1 259 ? 14.475 3.443 -14.663 1.00 34.45 682 CYS B N 1
ATOM 4500 C CA . CYS B 1 259 ? 13.067 3.041 -14.648 1.00 31.84 682 CYS B CA 1
ATOM 4501 C C . CYS B 1 259 ? 12.269 3.573 -15.834 1.00 30.62 682 CYS B C 1
ATOM 4502 O O . CYS B 1 259 ? 12.488 4.674 -16.299 1.00 31.57 682 CYS B O 1
ATOM 4505 N N . SER B 1 260 ? 11.348 2.749 -16.307 1.00 29.72 683 SER B N 1
ATOM 4506 C CA . SER B 1 260 ? 10.414 3.134 -17.344 1.00 31.57 683 SER B CA 1
ATOM 4507 C C . SER B 1 260 ? 9.067 2.451 -17.111 1.00 29.63 683 SER B C 1
ATOM 4508 O O . SER B 1 260 ? 8.808 1.919 -16.036 1.00 31.87 683 SER B O 1
ATOM 4511 N N . CYS B 1 261 ? 8.204 2.473 -18.114 1.00 30.28 684 CYS B N 1
ATOM 4512 C CA . CYS B 1 261 ? 6.976 1.726 -18.063 1.00 32.96 684 CYS B CA 1
ATOM 4513 C C . CYS B 1 261 ? 6.504 1.436 -19.470 1.00 32.78 684 CYS B C 1
ATOM 4514 O O . CYS B 1 261 ? 6.990 2.023 -20.429 1.00 35.52 684 CYS B O 1
ATOM 4517 N N . GLN B 1 262 ? 5.580 0.503 -19.588 1.00 35.54 685 GLN B N 1
ATOM 4518 C CA . GLN B 1 262 ? 4.989 0.201 -20.877 1.00 38.49 685 GLN B CA 1
ATOM 4519 C C . GLN B 1 262 ? 3.523 -0.203 -20.727 1.00 35.49 685 GLN B C 1
ATOM 4520 O O . GLN B 1 262 ? 3.114 -0.768 -19.705 1.00 35.01 685 GLN B O 1
ATOM 4526 N N . PRO B 1 263 ? 2.729 0.079 -21.757 1.00 31.56 686 PRO B N 1
ATOM 4527 C CA . PRO B 1 263 ? 1.302 -0.208 -21.716 1.00 30.26 686 PRO B CA 1
ATOM 4528 C C . PRO B 1 263 ? 0.992 -1.693 -21.786 1.00 30.02 686 PRO B C 1
ATOM 4529 O O . PRO B 1 263 ? 1.679 -2.440 -22.496 1.00 30.52 686 PRO B O 1
ATOM 4533 N N . VAL B 1 264 ? -0.038 -2.095 -21.059 1.00 27.87 687 VAL B N 1
ATOM 4534 C CA . VAL B 1 264 ? -0.635 -3.410 -21.155 1.00 29.11 687 VAL B CA 1
ATOM 4535 C C . VAL B 1 264 ? -1.974 -3.284 -21.888 1.00 28.04 687 VAL B C 1
ATOM 4536 O O . VAL B 1 264 ? -2.153 -3.878 -22.965 1.00 27.26 687 VAL B O 1
ATOM 4540 N N . HIS B 1 265 ? -2.897 -2.502 -21.321 1.00 27.24 688 HIS B N 1
ATOM 4541 C CA . HIS B 1 265 ? -4.179 -2.173 -21.992 1.00 26.60 688 HIS B CA 1
ATOM 4542 C C . HIS B 1 265 ? -4.329 -0.667 -22.094 1.00 27.51 688 HIS B C 1
ATOM 4543 O O . HIS B 1 265 ? -3.954 0.057 -21.170 1.00 25.61 688 HIS B O 1
ATOM 4550 N N . THR B 1 266 ? -4.909 -0.204 -23.206 1.00 26.98 689 THR B N 1
ATOM 4551 C CA . THR B 1 266 ? -5.267 1.202 -23.377 1.00 28.41 689 THR B CA 1
ATOM 4552 C C . THR B 1 266 ? -6.770 1.270 -23.590 1.00 28.99 689 THR B C 1
ATOM 4553 O O . THR B 1 266 ? -7.281 0.720 -24.561 1.00 28.22 689 THR B O 1
ATOM 4557 N N . PHE B 1 267 ? -7.470 1.899 -22.649 1.00 29.91 690 PHE B N 1
ATOM 4558 C CA . PHE B 1 267 ? -8.915 2.093 -22.732 1.00 31.68 690 PHE B CA 1
ATOM 4559 C C . PHE B 1 267 ? -9.244 3.554 -23.066 1.00 34.15 690 PHE B C 1
ATOM 4560 O O . PHE B 1 267 ? -8.904 4.469 -22.317 1.00 32.03 690 PHE B O 1
ATOM 4568 N N . PHE B 1 268 ? -9.922 3.777 -24.185 1.00 36.35 691 PHE B N 1
ATOM 4569 C CA . PHE B 1 268 ? -10.199 5.139 -24.625 1.00 37.45 691 PHE B CA 1
ATOM 4570 C C . PHE B 1 268 ? -11.412 5.749 -23.937 1.00 40.83 691 PHE B C 1
ATOM 4571 O O . PHE B 1 268 ? -12.386 5.065 -23.619 1.00 43.73 691 PHE B O 1
ATOM 4579 N N . GLY B 1 269 ? -11.312 7.052 -23.686 1.00 43.48 692 GLY B N 1
ATOM 4580 C CA . GLY B 1 269 ? -12.311 7.807 -22.939 1.00 49.78 692 GLY B CA 1
ATOM 4581 C C . GLY B 1 269 ? -12.894 8.901 -23.809 1.00 53.16 692 GLY B C 1
ATOM 4582 O O . GLY B 1 269 ? -13.007 8.724 -25.020 1.00 56.20 692 GLY B O 1
ATOM 4583 N N . GLY B 1 270 ? -13.243 10.030 -23.189 1.00 58.73 693 GLY B N 1
ATOM 4584 C CA . GLY B 1 270 ? -13.850 11.170 -23.885 1.00 62.34 693 GLY B CA 1
ATOM 4585 C C . GLY B 1 270 ? -12.827 12.116 -24.488 1.00 65.10 693 GLY B C 1
ATOM 4586 O O . GLY B 1 270 ? -11.639 11.796 -24.525 1.00 66.72 693 GLY B O 1
ATOM 4587 N N . PRO B 1 271 ? -13.275 13.292 -24.976 1.00 62.76 694 PRO B N 1
ATOM 4588 C CA . PRO B 1 271 ? -12.347 14.244 -25.583 1.00 59.96 694 PRO B CA 1
ATOM 4589 C C . PRO B 1 271 ? -11.900 15.367 -24.644 1.00 56.55 694 PRO B C 1
ATOM 4590 O O . PRO B 1 271 ? -11.049 16.172 -25.031 1.00 57.12 694 PRO B O 1
ATOM 4594 N N . THR B 1 272 ? -12.440 15.389 -23.422 1.00 54.36 695 THR B N 1
ATOM 4595 C CA . THR B 1 272 ? -12.305 16.512 -22.490 1.00 52.09 695 THR B CA 1
ATOM 4596 C C . THR B 1 272 ? -11.471 16.158 -21.259 1.00 50.44 695 THR B C 1
ATOM 4597 O O . THR B 1 272 ? -11.691 15.112 -20.657 1.00 46.48 695 THR B O 1
ATOM 4601 N N . CYS B 1 273 ? -10.550 17.053 -20.887 1.00 49.43 696 CYS B N 1
ATOM 4602 C CA . CYS B 1 273 ? -9.829 16.991 -19.603 1.00 52.73 696 CYS B CA 1
ATOM 4603 C C . CYS B 1 273 ? -10.689 17.470 -18.450 1.00 56.13 696 CYS B C 1
ATOM 4604 O O . CYS B 1 273 ? -10.983 16.713 -17.524 1.00 58.11 696 CYS B O 1
ATOM 4607 N N . LYS B 1 274 ? -11.067 18.749 -18.510 1.00 56.03 697 LYS B N 1
ATOM 4608 C CA . LYS B 1 274 ? -11.717 19.445 -17.394 1.00 55.61 697 LYS B CA 1
ATOM 4609 C C . LYS B 1 274 ? -12.543 18.508 -16.525 1.00 53.78 697 LYS B C 1
ATOM 4610 O O . LYS B 1 274 ? -12.418 18.530 -15.304 1.00 53.24 697 LYS B O 1
ATOM 4612 N N . THR B 1 277 ? -10.958 14.184 -13.467 1.00 47.62 700 THR B N 1
ATOM 4613 C CA . THR B 1 277 ? -11.369 12.788 -13.613 1.00 45.11 700 THR B CA 1
ATOM 4614 C C . THR B 1 277 ? -10.454 11.772 -12.888 1.00 49.49 700 THR B C 1
ATOM 4615 O O . THR B 1 277 ? -9.743 10.989 -13.547 1.00 50.74 700 THR B O 1
ATOM 4617 N N . LYS B 1 278 ? -10.480 11.752 -11.553 1.00 46.07 701 LYS B N 1
ATOM 4618 C CA . LYS B 1 278 ? -9.742 10.710 -10.816 1.00 46.19 701 LYS B CA 1
ATOM 4619 C C . LYS B 1 278 ? -10.429 9.385 -11.068 1.00 45.97 701 LYS B C 1
ATOM 4620 O O . LYS B 1 278 ? -11.661 9.321 -11.135 1.00 47.24 701 LYS B O 1
ATOM 4626 N N . ASN B 1 279 ? -9.617 8.350 -11.251 1.00 41.54 702 ASN B N 1
ATOM 4627 C CA . ASN B 1 279 ? -10.088 7.025 -11.621 1.00 41.70 702 ASN B CA 1
ATOM 4628 C C . ASN B 1 279 ? -9.683 6.026 -10.555 1.00 39.69 702 ASN B C 1
ATOM 4629 O O . ASN B 1 279 ? -9.196 6.416 -9.478 1.00 37.62 702 ASN B O 1
ATOM 4634 N N . ALA B 1 280 ? -9.880 4.738 -10.815 1.00 35.07 703 ALA B N 1
ATOM 4635 C CA . ALA B 1 280 ? -9.525 3.778 -9.805 1.00 33.87 703 ALA B CA 1
ATOM 4636 C C . ALA B 1 280 ? -9.040 2.479 -10.375 1.00 32.22 703 ALA B C 1
ATOM 4637 O O . ALA B 1 280 ? -9.425 2.074 -11.484 1.00 32.09 703 ALA B O 1
ATOM 4639 N N . ILE B 1 281 ? -8.168 1.842 -9.609 1.00 28.63 704 ILE B N 1
ATOM 4640 C CA . ILE B 1 281 ? -7.724 0.503 -9.912 1.00 28.74 704 ILE B CA 1
ATOM 4641 C C . ILE B 1 281 ? -7.595 -0.197 -8.576 1.00 29.18 704 ILE B C 1
ATOM 4642 O O . ILE B 1 281 ? -7.009 0.348 -7.640 1.00 28.70 704 ILE B O 1
ATOM 4647 N N . PHE B 1 282 ? -8.164 -1.393 -8.478 1.00 30.14 705 PHE B N 1
ATOM 4648 C CA . PHE B 1 282 ? -8.196 -2.104 -7.209 1.00 31.04 705 PHE B CA 1
ATOM 4649 C C . PHE B 1 282 ? -8.508 -3.580 -7.392 1.00 32.68 705 PHE B C 1
ATOM 4650 O O . PHE B 1 282 ? -9.027 -4.004 -8.432 1.00 31.28 705 PHE B O 1
ATOM 4658 N N . GLN B 1 283 ? -8.169 -4.347 -6.363 1.00 33.91 706 GLN B N 1
ATOM 4659 C CA . GLN B 1 283 ? -8.436 -5.781 -6.302 1.00 37.99 706 GLN B CA 1
ATOM 4660 C C . GLN B 1 283 ? -9.919 -6.081 -6.383 1.00 37.58 706 GLN B C 1
ATOM 4661 O O . GLN B 1 283 ? -10.730 -5.385 -5.769 1.00 36.85 706 GLN B O 1
ATOM 4667 N N . SER B 1 284 ? -10.287 -7.109 -7.132 1.00 37.97 707 SER B N 1
ATOM 4668 C CA . SER B 1 284 ? -11.667 -7.570 -7.106 1.00 40.44 707 SER B CA 1
ATOM 4669 C C . SER B 1 284 ? -12.015 -7.994 -5.682 1.00 39.85 707 SER B C 1
ATOM 4670 O O . SER B 1 284 ? -11.195 -8.616 -5.009 1.00 41.23 707 SER B O 1
ATOM 4673 N N . PRO B 1 285 ? -13.217 -7.641 -5.207 1.00 41.65 708 PRO B N 1
ATOM 4674 C CA . PRO B 1 285 ? -13.668 -8.083 -3.879 1.00 44.06 708 PRO B CA 1
ATOM 4675 C C . PRO B 1 285 ? -13.704 -9.592 -3.678 1.00 46.73 708 PRO B C 1
ATOM 4676 O O . PRO B 1 285 ? -13.791 -10.048 -2.536 1.00 48.41 708 PRO B O 1
ATOM 4680 N N . GLU B 1 286 ? -13.647 -10.365 -4.763 1.00 49.93 709 GLU B N 1
ATOM 4681 C CA . GLU B 1 286 ? -13.577 -11.823 -4.643 1.00 53.35 709 GLU B CA 1
ATOM 4682 C C . GLU B 1 286 ? -12.230 -12.310 -4.109 1.00 55.23 709 GLU B C 1
ATOM 4683 O O . GLU B 1 286 ? -12.112 -13.472 -3.709 1.00 55.40 709 GLU B O 1
ATOM 4689 N N . ASN B 1 287 ? -11.225 -11.432 -4.095 1.00 55.73 710 ASN B N 1
ATOM 4690 C CA . ASN B 1 287 ? -9.902 -11.787 -3.603 1.00 59.17 710 ASN B CA 1
ATOM 4691 C C . ASN B 1 287 ? -9.430 -13.056 -4.317 1.00 60.37 710 ASN B C 1
ATOM 4692 O O . ASN B 1 287 ? -9.180 -14.091 -3.693 1.00 62.90 710 ASN B O 1
ATOM 4697 N N . ASP B 1 288 ? -9.360 -12.964 -5.641 1.00 57.81 711 ASP B N 1
ATOM 4698 C CA . ASP B 1 288 ? -8.971 -14.084 -6.500 1.00 58.04 711 ASP B CA 1
ATOM 4699 C C . ASP B 1 288 ? -7.813 -13.713 -7.423 1.00 53.76 711 ASP B C 1
ATOM 4700 O O . ASP B 1 288 ? -7.519 -14.433 -8.372 1.00 52.97 711 ASP B O 1
ATOM 4705 N N . GLY B 1 289 ? -7.161 -12.586 -7.147 1.00 50.17 712 GLY B N 1
ATOM 4706 C CA . GLY B 1 289 ? -6.106 -12.077 -8.014 1.00 50.51 712 GLY B CA 1
ATOM 4707 C C . GLY B 1 289 ? -6.571 -11.146 -9.131 1.00 46.28 712 GLY B C 1
ATOM 4708 O O . GLY B 1 289 ? -5.750 -10.441 -9.701 1.00 44.43 712 GLY B O 1
ATOM 4709 N N . ASN B 1 290 ? -7.867 -11.132 -9.452 1.00 46.07 713 ASN B N 1
ATOM 4710 C CA . ASN B 1 290 ? -8.373 -10.274 -10.535 1.00 44.09 713 ASN B CA 1
ATOM 4711 C C . ASN B 1 290 ? -8.348 -8.817 -10.093 1.00 41.42 713 ASN B C 1
ATOM 4712 O O . ASN B 1 290 ? -8.618 -8.514 -8.926 1.00 40.56 713 ASN B O 1
ATOM 4717 N N . ILE B 1 291 ? -8.023 -7.924 -11.027 1.00 36.65 714 ILE B N 1
ATOM 4718 C CA . ILE B 1 291 ? -7.971 -6.494 -10.756 1.00 35.90 714 ILE B CA 1
ATOM 4719 C C . ILE B 1 291 ? -9.048 -5.806 -11.571 1.00 34.57 714 ILE B C 1
ATOM 4720 O O . ILE B 1 291 ? -9.305 -6.186 -12.705 1.00 32.93 714 ILE B O 1
ATOM 4725 N N . LEU B 1 292 ? -9.685 -4.805 -10.977 1.00 34.83 715 LEU B N 1
ATOM 4726 C CA . LEU B 1 292 ? -10.666 -4.015 -11.684 1.00 34.94 715 LEU B CA 1
ATOM 4727 C C . LEU B 1 292 ? -10.075 -2.653 -11.989 1.00 34.39 715 LEU B C 1
ATOM 4728 O O . LEU B 1 292 ? -9.323 -2.101 -11.191 1.00 33.28 715 LEU B O 1
ATOM 4733 N N . VAL B 1 293 ? -10.428 -2.126 -13.157 1.00 32.81 716 VAL B N 1
ATOM 4734 C CA . VAL B 1 293 ? -10.031 -0.797 -13.585 1.00 30.74 716 VAL B CA 1
ATOM 4735 C C . VAL B 1 293 ? -11.327 -0.036 -13.805 1.00 31.54 716 VAL B C 1
ATOM 4736 O O . VAL B 1 293 ? -12.202 -0.511 -14.518 1.00 29.91 716 VAL B O 1
ATOM 4740 N N A CYS B 1 294 ? -11.432 1.146 -13.210 0.70 32.80 717 CYS B N 1
ATOM 4741 N N B CYS B 1 294 ? -11.441 1.129 -13.175 0.30 32.08 717 CYS B N 1
ATOM 4742 C CA A CYS B 1 294 ? -12.651 1.941 -13.269 0.70 35.61 717 CYS B CA 1
ATOM 4743 C CA B CYS B 1 294 ? -12.633 1.962 -13.280 0.30 33.48 717 CYS B CA 1
ATOM 4744 C C A CYS B 1 294 ? -12.342 3.301 -13.867 0.70 38.95 717 CYS B C 1
ATOM 4745 C C B CYS B 1 294 ? -12.283 3.285 -13.917 0.30 36.21 717 CYS B C 1
ATOM 4746 O O A CYS B 1 294 ? -11.552 4.068 -13.298 0.70 41.89 717 CYS B O 1
ATOM 4747 O O B CYS B 1 294 ? -11.407 4.007 -13.432 0.30 37.47 717 CYS B O 1
ATOM 4752 N N . THR B 1 295 ? -12.971 3.590 -15.012 1.00 36.70 718 THR B N 1
ATOM 4753 C CA . THR B 1 295 ? -12.718 4.791 -15.778 1.00 38.56 718 THR B CA 1
ATOM 4754 C C . THR B 1 295 ? -14.024 5.582 -15.900 1.00 40.79 718 THR B C 1
ATOM 4755 O O . THR B 1 295 ? -15.041 5.030 -16.315 1.00 37.73 718 THR B O 1
ATOM 4759 N N . GLY B 1 296 ? -13.995 6.862 -15.533 1.00 40.39 719 GLY B N 1
ATOM 4760 C CA . GLY B 1 296 ? -15.114 7.773 -15.834 1.00 41.84 719 GLY B CA 1
ATOM 4761 C C . GLY B 1 296 ? -15.138 8.112 -17.317 1.00 44.46 719 GLY B C 1
ATOM 4762 O O . GLY B 1 296 ? -14.309 7.606 -18.087 1.00 42.89 719 GLY B O 1
ATOM 4763 N N . ALA B 1 299 ? -17.604 13.404 -20.667 1.00 68.33 722 ALA B N 1
ATOM 4764 C CA . ALA B 1 299 ? -18.355 13.131 -21.891 1.00 68.87 722 ALA B CA 1
ATOM 4765 C C . ALA B 1 299 ? -19.238 11.870 -21.796 1.00 67.66 722 ALA B C 1
ATOM 4766 O O . ALA B 1 299 ? -19.436 11.164 -22.794 1.00 70.56 722 ALA B O 1
ATOM 4768 N N . ALA B 1 300 ? -19.774 11.605 -20.603 1.00 62.16 723 ALA B N 1
ATOM 4769 C CA . ALA B 1 300 ? -20.712 10.496 -20.386 1.00 58.97 723 ALA B CA 1
ATOM 4770 C C . ALA B 1 300 ? -21.283 10.521 -18.963 1.00 57.28 723 ALA B C 1
ATOM 4771 O O . ALA B 1 300 ? -20.668 11.053 -18.039 1.00 58.10 723 ALA B O 1
ATOM 4773 N N . ASN B 1 301 ? -22.457 9.928 -18.786 1.00 54.88 724 ASN B N 1
ATOM 4774 C CA . ASN B 1 301 ? -22.975 9.658 -17.448 1.00 53.52 724 ASN B CA 1
ATOM 4775 C C . ASN B 1 301 ? -22.655 8.196 -17.112 1.00 49.48 724 ASN B C 1
ATOM 4776 O O . ASN B 1 301 ? -23.515 7.448 -16.648 1.00 42.45 724 ASN B O 1
ATOM 4781 N N . SER B 1 302 ? -21.404 7.804 -17.351 1.00 48.55 725 SER B N 1
ATOM 4782 C CA . SER B 1 302 ? -20.982 6.420 -17.198 1.00 48.79 725 SER B CA 1
ATOM 4783 C C . SER B 1 302 ? -19.706 6.332 -16.375 1.00 46.29 725 SER B C 1
ATOM 4784 O O . SER B 1 302 ? -18.814 7.174 -16.496 1.00 45.16 725 SER B O 1
ATOM 4787 N N . ALA B 1 303 ? -19.659 5.321 -15.513 1.00 42.43 726 ALA B N 1
ATOM 4788 C CA . ALA B 1 303 ? -18.402 4.784 -15.009 1.00 39.12 726 ALA B CA 1
ATOM 4789 C C . ALA B 1 303 ? -18.280 3.358 -15.539 1.00 34.78 726 ALA B C 1
ATOM 4790 O O . ALA B 1 303 ? -19.175 2.537 -15.343 1.00 34.65 726 ALA B O 1
ATOM 4792 N N . LEU B 1 304 ? -17.179 3.066 -16.223 1.00 32.90 727 LEU B N 1
ATOM 4793 C CA . LEU B 1 304 ? -16.960 1.738 -16.792 1.00 31.75 727 LEU B CA 1
ATOM 4794 C C . LEU B 1 304 ? -16.033 0.936 -15.920 1.00 30.72 727 LEU B C 1
ATOM 4795 O O . LEU B 1 304 ? -14.996 1.454 -15.506 1.00 29.77 727 LEU B O 1
ATOM 4800 N N . LEU B 1 305 ? -16.395 -0.320 -15.648 1.00 31.05 728 LEU B N 1
ATOM 4801 C CA . LEU B 1 305 ? -15.516 -1.248 -14.931 1.00 33.69 728 LEU B CA 1
ATOM 4802 C C . LEU B 1 305 ? -14.968 -2.287 -15.896 1.00 34.19 728 LEU B C 1
ATOM 4803 O O . LEU B 1 305 ? -15.741 -2.955 -16.578 1.00 32.27 728 LEU B O 1
ATOM 4808 N N . TRP B 1 306 ? -13.644 -2.419 -15.935 1.00 32.18 729 TRP B N 1
ATOM 4809 C CA . TRP B 1 306 ? -12.976 -3.325 -16.846 1.00 31.85 729 TRP B CA 1
ATOM 4810 C C . TRP B 1 306 ? -12.223 -4.424 -16.088 1.00 32.35 729 TRP B C 1
ATOM 4811 O O . TRP B 1 306 ? -11.681 -4.187 -15.017 1.00 29.03 729 TRP B O 1
ATOM 4822 N N . ASP B 1 307 ? -12.171 -5.610 -16.686 1.00 33.47 730 ASP B N 1
ATOM 4823 C CA . ASP B 1 307 ? -11.293 -6.680 -16.221 1.00 34.67 730 ASP B CA 1
ATOM 4824 C C . ASP B 1 307 ? -9.870 -6.422 -16.686 1.00 35.42 730 ASP B C 1
ATOM 4825 O O . ASP B 1 307 ? -9.600 -6.423 -17.897 1.00 38.43 730 ASP B O 1
ATOM 4830 N N . ALA B 1 308 ? -8.959 -6.217 -15.736 1.00 34.65 731 ALA B N 1
ATOM 4831 C CA . ALA B 1 308 ? -7.565 -5.866 -16.051 1.00 35.19 731 ALA B CA 1
ATOM 4832 C C . ALA B 1 308 ? -6.782 -6.988 -16.724 1.00 36.62 731 ALA B C 1
ATOM 4833 O O . ALA B 1 308 ? -5.818 -6.726 -17.461 1.00 35.02 731 ALA B O 1
ATOM 4835 N N . ALA B 1 309 ? -7.159 -8.231 -16.432 1.00 37.51 732 ALA B N 1
ATOM 4836 C CA . ALA B 1 309 ? -6.506 -9.385 -17.040 1.00 38.91 732 ALA B CA 1
ATOM 4837 C C . ALA B 1 309 ? -6.801 -9.411 -18.539 1.00 39.54 732 ALA B C 1
ATOM 4838 O O . ALA B 1 309 ? -5.885 -9.334 -19.353 1.00 43.30 732 ALA B O 1
ATOM 4840 N N . SER B 1 310 ? -8.086 -9.477 -18.887 1.00 35.01 733 SER B N 1
ATOM 4841 C CA . SER B 1 310 ? -8.514 -9.691 -20.273 1.00 35.94 733 SER B CA 1
ATOM 4842 C C . SER B 1 310 ? -8.627 -8.406 -21.099 1.00 34.59 733 SER B C 1
ATOM 4843 O O . SER B 1 310 ? -8.471 -8.438 -22.312 1.00 31.85 733 SER B O 1
ATOM 4846 N N . GLY B 1 311 ? -8.927 -7.294 -20.439 1.00 34.61 734 GLY B N 1
ATOM 4847 C CA . GLY B 1 311 ? -9.132 -6.013 -21.115 1.00 36.28 734 GLY B CA 1
ATOM 4848 C C . GLY B 1 311 ? -10.555 -5.790 -21.612 1.00 37.58 734 GLY B C 1
ATOM 4849 O O . GLY B 1 311 ? -10.803 -4.868 -22.388 1.00 39.17 734 GLY B O 1
ATOM 4850 N N . SER B 1 312 ? -11.504 -6.608 -21.166 1.00 38.45 735 SER B N 1
ATOM 4851 C CA . SER B 1 312 ? -12.887 -6.471 -21.631 1.00 38.99 735 SER B CA 1
ATOM 4852 C C . SER B 1 312 ? -13.756 -5.813 -20.565 1.00 40.95 735 SER B C 1
ATOM 4853 O O . SER B 1 312 ? -13.428 -5.821 -19.379 1.00 42.37 735 SER B O 1
ATOM 4856 N N . LEU B 1 313 ? -14.873 -5.243 -20.998 1.00 39.67 736 LEU B N 1
ATOM 4857 C CA . LEU B 1 313 ? -15.791 -4.568 -20.093 1.00 37.88 736 LEU B CA 1
ATOM 4858 C C . LEU B 1 313 ? -16.542 -5.549 -19.183 1.00 38.03 736 LEU B C 1
ATOM 4859 O O . LEU B 1 313 ? -17.045 -6.567 -19.646 1.00 34.38 736 LEU B O 1
ATOM 4864 N N . LEU B 1 314 ? -16.624 -5.229 -17.888 1.00 37.65 737 LEU B N 1
ATOM 4865 C CA . LEU B 1 314 ? -17.424 -6.021 -16.950 1.00 37.34 737 LEU B CA 1
ATOM 4866 C C . LEU B 1 314 ? -18.791 -5.413 -16.681 1.00 35.71 737 LEU B C 1
ATOM 4867 O O . LEU B 1 314 ? -19.792 -6.129 -16.620 1.00 34.21 737 LEU B O 1
ATOM 4872 N N . GLN B 1 315 ? -18.819 -4.094 -16.506 1.00 35.48 738 GLN B N 1
ATOM 4873 C CA . GLN B 1 315 ? -20.001 -3.369 -16.074 1.00 37.93 738 GLN B CA 1
ATOM 4874 C C . GLN B 1 315 ? -19.966 -1.923 -16.540 1.00 37.73 738 GLN B C 1
ATOM 4875 O O . GLN B 1 315 ? -18.902 -1.316 -16.584 1.00 34.59 738 GLN B O 1
ATOM 4881 N N . ASP B 1 316 ? -21.140 -1.379 -16.853 1.00 38.81 739 ASP B N 1
ATOM 4882 C CA . ASP B 1 316 ? -21.323 0.041 -17.165 1.00 40.17 739 ASP B CA 1
ATOM 4883 C C . ASP B 1 316 ? -22.247 0.603 -16.077 1.00 41.09 739 ASP B C 1
ATOM 4884 O O . ASP B 1 316 ? -23.436 0.284 -16.059 1.00 39.86 739 ASP B O 1
ATOM 4889 N N . LEU B 1 317 ? -21.710 1.407 -15.159 1.00 39.90 740 LEU B N 1
ATOM 4890 C CA . LEU B 1 317 ? -22.533 2.016 -14.104 1.00 42.38 740 LEU B CA 1
ATOM 4891 C C . LEU B 1 317 ? -23.115 3.342 -14.584 1.00 41.73 740 LEU B C 1
ATOM 4892 O O . LEU B 1 317 ? -22.404 4.339 -14.669 1.00 40.45 740 LEU B O 1
ATOM 4897 N N . GLN B 1 318 ? -24.407 3.358 -14.904 1.00 45.05 741 GLN B N 1
ATOM 4898 C CA . GLN B 1 318 ? -25.049 4.562 -15.453 1.00 50.66 741 GLN B CA 1
ATOM 4899 C C . GLN B 1 318 ? -25.562 5.467 -14.343 1.00 51.37 741 GLN B C 1
ATOM 4900 O O . GLN B 1 318 ? -26.133 4.985 -13.365 1.00 53.81 741 GLN B O 1
ATOM 4906 N N . THR B 1 319 ? -25.358 6.774 -14.509 1.00 52.16 742 THR B N 1
ATOM 4907 C CA . THR B 1 319 ? -25.868 7.786 -13.580 1.00 55.21 742 THR B CA 1
ATOM 4908 C C . THR B 1 319 ? -26.512 8.931 -14.377 1.00 59.64 742 THR B C 1
ATOM 4909 O O . THR B 1 319 ? -26.763 8.782 -15.572 1.00 60.32 742 THR B O 1
ATOM 4913 N N . ASP B 1 320 ? -26.794 10.056 -13.718 1.00 62.76 743 ASP B N 1
ATOM 4914 C CA . ASP B 1 320 ? -27.398 11.221 -14.377 1.00 67.24 743 ASP B CA 1
ATOM 4915 C C . ASP B 1 320 ? -26.409 12.364 -14.650 1.00 67.89 743 ASP B C 1
ATOM 4916 O O . ASP B 1 320 ? -26.717 13.263 -15.436 1.00 68.22 743 ASP B O 1
ATOM 4921 N N . GLN B 1 321 ? -25.237 12.334 -14.009 1.00 68.38 744 GLN B N 1
ATOM 4922 C CA . GLN B 1 321 ? -24.191 13.344 -14.237 1.00 67.20 744 GLN B CA 1
ATOM 4923 C C . GLN B 1 321 ? -22.806 12.693 -14.361 1.00 63.23 744 GLN B C 1
ATOM 4924 O O . GLN B 1 321 ? -22.654 11.506 -14.077 1.00 67.24 744 GLN B O 1
ATOM 4930 N N . PRO B 1 322 ? -21.796 13.465 -14.802 1.00 58.60 745 PRO B N 1
ATOM 4931 C CA . PRO B 1 322 ? -20.422 12.959 -14.929 1.00 56.28 745 PRO B CA 1
ATOM 4932 C C . PRO B 1 322 ? -19.742 12.581 -13.601 1.00 53.50 745 PRO B C 1
ATOM 4933 O O . PRO B 1 322 ? -19.838 13.314 -12.613 1.00 50.21 745 PRO B O 1
ATOM 4937 N N . VAL B 1 323 ? -19.051 11.445 -13.594 1.00 49.85 746 VAL B N 1
ATOM 4938 C CA . VAL B 1 323 ? -18.359 10.971 -12.399 1.00 46.20 746 VAL B CA 1
ATOM 4939 C C . VAL B 1 323 ? -17.003 11.665 -12.279 1.00 44.19 746 VAL B C 1
ATOM 4940 O O . VAL B 1 323 ? -16.180 11.612 -13.190 1.00 43.70 746 VAL B O 1
ATOM 4944 N N . LEU B 1 324 ? -16.774 12.304 -11.141 1.00 40.34 747 LEU B N 1
ATOM 4945 C CA . LEU B 1 324 ? -15.540 13.044 -10.896 1.00 40.60 747 LEU B CA 1
ATOM 4946 C C . LEU B 1 324 ? -14.505 12.233 -10.128 1.00 37.98 747 LEU B C 1
ATOM 4947 O O . LEU B 1 324 ? -13.306 12.516 -10.225 1.00 37.29 747 LEU B O 1
ATOM 4952 N N . ASP B 1 325 ? -14.964 11.237 -9.366 1.00 36.42 748 ASP B N 1
ATOM 4953 C CA . ASP B 1 325 ? -14.070 10.407 -8.559 1.00 34.36 748 ASP B CA 1
ATOM 4954 C C . ASP B 1 325 ? -14.699 9.044 -8.279 1.00 33.02 748 ASP B C 1
ATOM 4955 O O . ASP B 1 325 ? -15.934 8.909 -8.218 1.00 31.55 748 ASP B O 1
ATOM 4960 N N . ILE B 1 326 ? -13.846 8.033 -8.101 1.00 29.14 749 ILE B N 1
ATOM 4961 C CA . ILE B 1 326 ? -14.300 6.677 -7.837 1.00 29.54 749 ILE B CA 1
ATOM 4962 C C . ILE B 1 326 ? -13.477 6.110 -6.683 1.00 30.15 749 ILE B C 1
ATOM 4963 O O . ILE B 1 326 ? -12.252 6.226 -6.686 1.00 28.28 749 ILE B O 1
ATOM 4968 N N . CYS B 1 327 ? -14.151 5.513 -5.702 1.00 31.21 750 CYS B N 1
ATOM 4969 C CA . CYS B 1 327 ? -13.476 5.028 -4.502 1.00 32.24 750 CYS B CA 1
ATOM 4970 C C . CYS B 1 327 ? -14.091 3.721 -3.977 1.00 32.34 750 CYS B C 1
ATOM 4971 O O . CYS B 1 327 ? -15.253 3.692 -3.575 1.00 32.42 750 CYS B O 1
ATOM 4974 N N . PRO B 1 328 ? -13.316 2.626 -3.992 1.00 32.46 751 PRO B N 1
ATOM 4975 C CA . PRO B 1 328 ? -13.818 1.394 -3.403 1.00 32.98 751 PRO B CA 1
ATOM 4976 C C . PRO B 1 328 ? -13.658 1.445 -1.892 1.00 35.07 751 PRO B C 1
ATOM 4977 O O . PRO B 1 328 ? -12.742 2.099 -1.394 1.00 34.63 751 PRO B O 1
ATOM 4981 N N . PHE B 1 329 ? -14.543 0.786 -1.163 1.00 33.57 752 PHE B N 1
ATOM 4982 C CA . PHE B 1 329 ? -14.325 0.612 0.268 1.00 35.94 752 PHE B CA 1
ATOM 498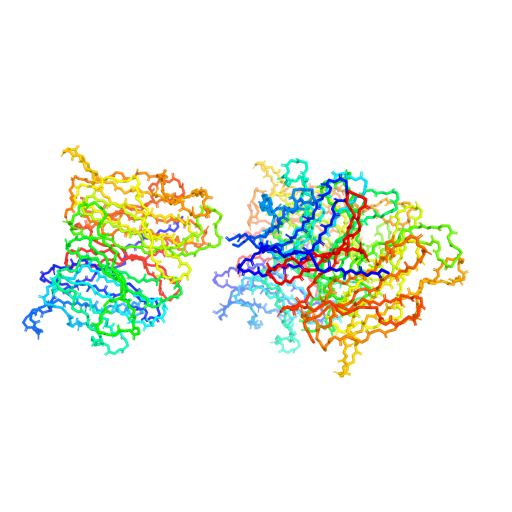3 C C . PHE B 1 329 ? -14.993 -0.635 0.806 1.00 38.25 752 PHE B C 1
ATOM 4984 O O . PHE B 1 329 ? -15.844 -1.244 0.148 1.00 37.74 752 PHE B O 1
ATOM 4992 N N . GLU B 1 330 ? -14.584 -1.004 2.011 1.00 41.03 753 GLU B N 1
ATOM 4993 C CA . GLU B 1 330 ? -15.096 -2.179 2.693 1.00 44.90 753 GLU B CA 1
ATOM 4994 C C . GLU B 1 330 ? -15.536 -1.798 4.095 1.00 46.51 753 GLU B C 1
ATOM 4995 O O . GLU B 1 330 ? -14.928 -0.936 4.738 1.00 47.76 753 GLU B O 1
ATOM 5001 N N . VAL B 1 331 ? -16.610 -2.434 4.550 1.00 47.86 754 VAL B N 1
ATOM 5002 C CA . VAL B 1 331 ? -17.048 -2.340 5.936 1.00 51.60 754 VAL B CA 1
ATOM 5003 C C . VAL B 1 331 ? -17.996 -3.502 6.265 1.00 53.08 754 VAL B C 1
ATOM 5004 O O . VAL B 1 331 ? -18.844 -3.858 5.453 1.00 50.44 754 VAL B O 1
ATOM 5008 N N . ASN B 1 332 ? -17.834 -4.085 7.453 1.00 57.36 755 ASN B N 1
ATOM 5009 C CA . ASN B 1 332 ? -18.650 -5.220 7.908 1.00 58.75 755 ASN B CA 1
ATOM 5010 C C . ASN B 1 332 ? -18.516 -6.455 7.011 1.00 58.10 755 ASN B C 1
ATOM 5011 O O . ASN B 1 332 ? -19.474 -7.209 6.836 1.00 61.43 755 ASN B O 1
ATOM 5016 N N . ARG B 1 333 ? -17.315 -6.673 6.481 1.00 56.77 756 ARG B N 1
ATOM 5017 C CA . ARG B 1 333 ? -17.055 -7.758 5.525 1.00 56.62 756 ARG B CA 1
ATOM 5018 C C . ARG B 1 333 ? -17.962 -7.701 4.274 1.00 56.23 756 ARG B C 1
ATOM 5019 O O . ARG B 1 333 ? -18.353 -8.733 3.725 1.00 56.32 756 ARG B O 1
ATOM 5021 N N . ASN B 1 334 ? -18.289 -6.487 3.839 1.00 50.87 757 ASN B N 1
ATOM 5022 C CA . ASN B 1 334 ? -18.918 -6.255 2.547 1.00 48.38 757 ASN B CA 1
ATOM 5023 C C . ASN B 1 334 ? -18.045 -5.277 1.778 1.00 45.63 757 ASN B C 1
ATOM 5024 O O . ASN B 1 334 ? -17.369 -4.444 2.374 1.00 41.11 757 ASN B O 1
ATOM 5029 N N . SER B 1 335 ? -18.064 -5.385 0.454 1.00 44.36 758 SER B N 1
ATOM 5030 C CA . SER B 1 335 ? -17.304 -4.481 -0.405 1.00 42.85 758 SER B CA 1
ATOM 5031 C C . SER B 1 335 ? -18.244 -3.560 -1.163 1.00 40.20 758 SER B C 1
ATOM 5032 O O . SER B 1 335 ? -19.282 -3.993 -1.656 1.00 39.84 758 SER B O 1
ATOM 5035 N N . TYR B 1 336 ? -17.868 -2.283 -1.236 1.00 36.74 759 TYR B N 1
ATOM 5036 C CA . TYR B 1 336 ? -18.681 -1.262 -1.858 1.00 35.74 759 TYR B CA 1
ATOM 5037 C C . TYR B 1 336 ? -17.857 -0.442 -2.828 1.00 34.68 759 TYR B C 1
ATOM 5038 O O . TYR B 1 336 ? -16.624 -0.476 -2.798 1.00 32.65 759 TYR B O 1
ATOM 5047 N N . LEU B 1 337 ? -18.557 0.294 -3.679 1.00 33.99 760 LEU B N 1
ATOM 5048 C CA . LEU B 1 337 ? -17.932 1.259 -4.578 1.00 33.17 760 LEU B CA 1
ATOM 5049 C C . LEU B 1 337 ? -18.677 2.570 -4.458 1.00 33.65 760 LEU B C 1
ATOM 5050 O O . LEU B 1 337 ? -19.903 2.594 -4.454 1.00 33.96 760 LEU B O 1
ATOM 5055 N N . ALA B 1 338 ? -17.931 3.659 -4.355 1.00 32.43 761 ALA B N 1
ATOM 5056 C CA . ALA B 1 338 ? -18.517 4.990 -4.353 1.00 33.10 761 ALA B CA 1
ATOM 5057 C C . ALA B 1 338 ? -18.133 5.723 -5.637 1.00 34.42 761 ALA B C 1
ATOM 5058 O O . ALA B 1 338 ? -16.967 5.707 -6.048 1.00 33.85 761 ALA B O 1
ATOM 5060 N N . THR B 1 339 ? -19.121 6.342 -6.283 1.00 35.53 762 THR B N 1
ATOM 5061 C CA . THR B 1 339 ? -18.874 7.244 -7.403 1.00 35.10 762 THR B CA 1
ATOM 5062 C C . THR B 1 339 ? -19.344 8.631 -7.006 1.00 35.00 762 THR B C 1
ATOM 5063 O O . THR B 1 339 ? -20.387 8.787 -6.394 1.00 36.00 762 THR B O 1
ATOM 5067 N N . LEU B 1 340 ? -18.556 9.641 -7.337 1.00 35.97 763 LEU B N 1
ATOM 5068 C CA . LEU B 1 340 ? -18.861 11.002 -6.928 1.00 36.26 763 LEU B CA 1
ATOM 5069 C C . LEU B 1 340 ? -19.181 11.883 -8.134 1.00 36.80 763 LEU B C 1
ATOM 5070 O O . LEU B 1 340 ? -18.423 11.931 -9.090 1.00 34.52 763 LEU B O 1
ATOM 5075 N N . THR B 1 341 ? -20.297 12.599 -8.054 1.00 39.04 764 THR B N 1
ATOM 5076 C CA . THR B 1 341 ? -20.637 13.640 -9.006 1.00 42.40 764 THR B CA 1
ATOM 5077 C C . THR B 1 341 ? -20.462 15.019 -8.350 1.00 43.22 764 THR B C 1
ATOM 5078 O O . THR B 1 341 ? -20.052 15.107 -7.196 1.00 40.93 764 THR B O 1
ATOM 5082 N N . GLU B 1 342 ? -20.770 16.079 -9.096 1.00 46.19 765 GLU B N 1
ATOM 5083 C CA . GLU B 1 342 ? -20.824 17.461 -8.574 1.00 49.47 765 GLU B CA 1
ATOM 5084 C C . GLU B 1 342 ? -21.492 17.591 -7.200 1.00 49.11 765 GLU B C 1
ATOM 5085 O O . GLU B 1 342 ? -20.985 18.280 -6.314 1.00 48.11 765 GLU B O 1
ATOM 5091 N N . LYS B 1 343 ? -22.653 16.966 -7.051 1.00 47.73 766 LYS B N 1
ATOM 5092 C CA . LYS B 1 343 ? -23.459 17.127 -5.847 1.00 50.32 766 LYS B CA 1
ATOM 5093 C C . LYS B 1 343 ? -23.695 15.832 -5.065 1.00 50.02 766 LYS B C 1
ATOM 5094 O O . LYS B 1 343 ? -24.042 15.880 -3.888 1.00 51.72 766 LYS B O 1
ATOM 5096 N N . MET B 1 344 ? -23.527 14.678 -5.697 1.00 47.04 767 MET B N 1
ATOM 5097 C CA . MET B 1 344 ? -23.986 13.443 -5.080 1.00 50.13 767 MET B CA 1
ATOM 5098 C C . MET B 1 344 ? -22.938 12.339 -5.097 1.00 46.79 767 MET B C 1
ATOM 5099 O O . MET B 1 344 ? -22.037 12.331 -5.944 1.00 44.82 767 MET B O 1
ATOM 5104 N N . VAL B 1 345 ? -23.066 11.417 -4.151 1.00 44.35 768 VAL B N 1
ATOM 5105 C CA . VAL B 1 345 ? -22.228 10.222 -4.106 1.00 46.07 768 VAL B CA 1
ATOM 5106 C C . VAL B 1 345 ? -23.136 8.994 -4.213 1.00 44.06 768 VAL B C 1
ATOM 5107 O O . VAL B 1 345 ? -24.106 8.858 -3.471 1.00 41.14 768 VAL B O 1
ATOM 5111 N N . HIS B 1 346 ? -22.848 8.121 -5.173 1.00 43.12 769 HIS B N 1
ATOM 5112 C CA . HIS B 1 346 ? -23.637 6.900 -5.351 1.00 41.07 769 HIS B CA 1
ATOM 5113 C C . HIS B 1 346 ? -22.917 5.735 -4.740 1.00 38.94 769 HIS B C 1
ATOM 5114 O O . HIS B 1 346 ? -21.701 5.624 -4.868 1.00 37.17 769 HIS B O 1
ATOM 5121 N N . ILE B 1 347 ? -23.670 4.858 -4.087 1.00 36.82 770 ILE B N 1
ATOM 5122 C CA . ILE B 1 347 ? -23.099 3.738 -3.378 1.00 35.61 770 ILE B CA 1
ATOM 5123 C C . ILE B 1 347 ? -23.580 2.423 -3.964 1.00 37.72 770 ILE B C 1
ATOM 5124 O O . ILE B 1 347 ? -24.795 2.143 -4.009 1.00 35.95 770 ILE B O 1
ATOM 5129 N N . TYR B 1 348 ? -22.615 1.623 -4.406 1.00 36.01 771 TYR B N 1
ATOM 5130 C CA . TYR B 1 348 ? -22.879 0.307 -4.960 1.00 37.13 771 TYR B CA 1
ATOM 5131 C C . TYR B 1 348 ? -22.344 -0.755 -4.011 1.00 36.90 771 TYR B C 1
ATOM 5132 O O . TYR B 1 348 ? -21.370 -0.526 -3.309 1.00 38.56 771 TYR B O 1
ATOM 5141 N N . LYS B 1 349 ? -22.983 -1.918 -3.985 1.00 37.60 772 LYS B N 1
ATOM 5142 C CA . LYS B 1 349 ? -22.547 -3.028 -3.131 1.00 37.92 772 LYS B CA 1
ATOM 5143 C C . LYS B 1 349 ? -22.178 -4.212 -4.005 1.00 37.27 772 LYS B C 1
ATOM 5144 O O . LYS B 1 349 ? -22.951 -4.597 -4.892 1.00 35.42 772 LYS B O 1
ATOM 5148 N N . TRP B 1 350 ? -21.001 -4.788 -3.762 1.00 38.75 773 TRP B N 1
ATOM 5149 C CA . TRP B 1 350 ? -20.578 -5.990 -4.470 1.00 41.30 773 TRP B CA 1
ATOM 5150 C C . TRP B 1 350 ? -21.413 -7.179 -4.011 1.00 44.75 773 TRP B C 1
ATOM 5151 O O . TRP B 1 350 ? -21.433 -7.499 -2.817 1.00 43.90 773 TRP B O 1
ATOM 5162 N N . GLU B 1 351 ? -22.099 -7.815 -4.957 1.00 46.94 774 GLU B N 1
ATOM 5163 C CA . GLU B 1 351 ? -22.801 -9.077 -4.706 1.00 53.39 774 GLU B CA 1
ATOM 5164 C C . GLU B 1 351 ? -22.470 -10.073 -5.809 1.00 55.39 774 GLU B C 1
ATOM 5165 O O . GLU B 1 351 ? -22.575 -9.757 -6.996 1.00 54.16 774 GLU B O 1
ATOM 5172 N N . HIS C 1 11 ? 61.710 44.075 -0.878 1.00 51.93 434 HIS C N 1
ATOM 5173 C CA . HIS C 1 11 ? 60.622 44.670 -1.710 1.00 50.30 434 HIS C CA 1
ATOM 5174 C C . HIS C 1 11 ? 59.259 44.591 -1.021 1.00 51.08 434 HIS C C 1
ATOM 5175 O O . HIS C 1 11 ? 59.048 43.793 -0.093 1.00 47.37 434 HIS C O 1
ATOM 5177 N N . LYS C 1 12 ? 58.342 45.433 -1.489 1.00 49.29 435 LYS C N 1
ATOM 5178 C CA . LYS C 1 12 ? 56.972 45.448 -1.007 1.00 47.54 435 LYS C CA 1
ATOM 5179 C C . LYS C 1 12 ? 56.083 46.149 -2.031 1.00 46.14 435 LYS C C 1
ATOM 5180 O O . LYS C 1 12 ? 56.560 46.564 -3.085 1.00 47.19 435 LYS C O 1
ATOM 5184 N N . TYR C 1 13 ? 54.794 46.265 -1.731 1.00 44.99 436 TYR C N 1
ATOM 5185 C CA . TYR C 1 13 ? 53.851 46.925 -2.625 1.00 45.57 436 TYR C CA 1
ATOM 5186 C C . TYR C 1 13 ? 53.715 48.412 -2.294 1.00 46.90 436 TYR C C 1
ATOM 5187 O O . TYR C 1 13 ? 53.500 48.773 -1.135 1.00 48.57 436 TYR C O 1
ATOM 5196 N N . HIS C 1 14 ? 53.814 49.254 -3.323 1.00 49.01 437 HIS C N 1
ATOM 5197 C CA . HIS C 1 14 ? 53.718 50.722 -3.191 1.00 48.31 437 HIS C CA 1
ATOM 5198 C C . HIS C 1 14 ? 52.540 51.279 -3.995 1.00 47.14 437 HIS C C 1
ATOM 5199 O O . HIS C 1 14 ? 52.428 51.023 -5.187 1.00 48.61 437 HIS C O 1
ATOM 5206 N N . PHE C 1 15 ? 51.666 52.044 -3.353 1.00 47.54 438 PHE C N 1
ATOM 5207 C CA . PHE C 1 15 ? 50.489 52.598 -4.028 1.00 49.15 438 PHE C CA 1
ATOM 5208 C C . PHE C 1 15 ? 50.864 53.379 -5.294 1.00 51.96 438 PHE C C 1
ATOM 5209 O O . PHE C 1 15 ? 51.821 54.151 -5.291 1.00 52.37 438 PHE C O 1
ATOM 5217 N N . GLN C 1 16 ? 50.099 53.161 -6.361 1.00 51.50 439 GLN C N 1
ATOM 5218 C CA . GLN C 1 16 ? 50.307 53.818 -7.649 1.00 52.71 439 GLN C CA 1
ATOM 5219 C C . GLN C 1 16 ? 49.130 54.714 -8.017 1.00 51.66 439 GLN C C 1
ATOM 5220 O O . GLN C 1 16 ? 49.295 55.922 -8.170 1.00 53.71 439 GLN C O 1
ATOM 5224 N N . LYS C 1 17 ? 47.943 54.135 -8.169 1.00 50.69 440 LYS C N 1
ATOM 5225 C CA . LYS C 1 17 ? 46.792 54.916 -8.615 1.00 49.82 440 LYS C CA 1
ATOM 5226 C C . LYS C 1 17 ? 45.479 54.299 -8.196 1.00 49.57 440 LYS C C 1
ATOM 5227 O O . LYS C 1 17 ? 45.405 53.094 -7.941 1.00 49.09 440 LYS C O 1
ATOM 5229 N N . THR C 1 18 ? 44.450 55.145 -8.144 1.00 48.50 441 THR C N 1
ATOM 5230 C CA . THR C 1 18 ? 43.087 54.752 -7.790 1.00 50.47 441 THR C CA 1
ATOM 5231 C C . THR C 1 18 ? 42.136 55.126 -8.914 1.00 53.21 441 THR C C 1
ATOM 5232 O O . THR C 1 18 ? 42.193 56.237 -9.438 1.00 56.04 441 THR C O 1
ATOM 5236 N N . PHE C 1 19 ? 41.264 54.193 -9.274 1.00 56.22 442 PHE C N 1
ATOM 5237 C CA . PHE C 1 19 ? 40.285 54.404 -10.327 1.00 58.22 442 PHE C CA 1
ATOM 5238 C C . PHE C 1 19 ? 38.907 54.212 -9.735 1.00 57.34 442 PHE C C 1
ATOM 5239 O O . PHE C 1 19 ? 38.671 53.243 -9.023 1.00 57.34 442 PHE C O 1
ATOM 5247 N N . THR C 1 20 ? 38.010 55.154 -10.002 1.00 58.30 443 THR C N 1
ATOM 5248 C CA . THR C 1 20 ? 36.626 55.047 -9.552 1.00 59.22 443 THR C CA 1
ATOM 5249 C C . THR C 1 20 ? 35.903 54.046 -10.446 1.00 59.15 443 THR C C 1
ATOM 5250 O O . THR C 1 20 ? 35.845 54.232 -11.658 1.00 57.19 443 THR C O 1
ATOM 5254 N N . VAL C 1 21 ? 35.364 52.990 -9.847 1.00 59.97 444 VAL C N 1
ATOM 5255 C CA . VAL C 1 21 ? 34.623 51.965 -10.584 1.00 61.19 444 VAL C CA 1
ATOM 5256 C C . VAL C 1 21 ? 33.144 52.312 -10.671 1.00 61.51 444 VAL C C 1
ATOM 5257 O O . VAL C 1 21 ? 32.527 52.177 -11.730 1.00 60.72 444 VAL C O 1
ATOM 5259 N N . SER C 1 22 ? 32.584 52.751 -9.544 1.00 60.98 445 SER C N 1
ATOM 5260 C CA . SER C 1 22 ? 31.154 53.010 -9.432 1.00 60.97 445 SER C CA 1
ATOM 5261 C C . SER C 1 22 ? 30.855 54.013 -8.313 1.00 61.54 445 SER C C 1
ATOM 5262 O O . SER C 1 22 ? 30.845 53.655 -7.132 1.00 57.54 445 SER C O 1
ATOM 5265 N N . GLN C 1 23 ? 30.610 55.266 -8.694 1.00 66.49 446 GLN C N 1
ATOM 5266 C CA . GLN C 1 23 ? 30.185 56.301 -7.742 1.00 67.30 446 GLN C CA 1
ATOM 5267 C C . GLN C 1 23 ? 28.833 55.952 -7.099 1.00 67.30 446 GLN C C 1
ATOM 5268 O O . GLN C 1 23 ? 28.547 56.382 -5.981 1.00 68.78 446 GLN C O 1
ATOM 5270 N N . ALA C 1 24 ? 28.011 55.176 -7.807 1.00 66.08 447 ALA C N 1
ATOM 5271 C CA . ALA C 1 24 ? 26.774 54.637 -7.243 1.00 65.93 447 ALA C CA 1
ATOM 5272 C C . ALA C 1 24 ? 27.044 53.606 -6.146 1.00 67.78 447 ALA C C 1
ATOM 5273 O O . ALA C 1 24 ? 26.192 53.383 -5.287 1.00 73.08 447 ALA C O 1
ATOM 5275 N N . GLY C 1 25 ? 28.213 52.961 -6.197 1.00 66.48 448 GLY C N 1
ATOM 5276 C CA . GLY C 1 25 ? 28.659 52.031 -5.149 1.00 62.29 448 GLY C CA 1
ATOM 5277 C C . GLY C 1 25 ? 28.342 50.573 -5.446 1.00 58.28 448 GLY C C 1
ATOM 5278 O O . GLY C 1 25 ? 28.090 50.200 -6.594 1.00 57.42 448 GLY C O 1
ATOM 5279 N N . ASN C 1 26 ? 28.380 49.748 -4.402 1.00 53.35 449 ASN C N 1
ATOM 5280 C CA . ASN C 1 26 ? 27.975 48.335 -4.469 1.00 48.90 449 ASN C CA 1
ATOM 5281 C C . ASN C 1 26 ? 28.835 47.409 -5.374 1.00 46.95 449 ASN C C 1
ATOM 5282 O O . ASN C 1 26 ? 28.339 46.379 -5.837 1.00 44.04 449 ASN C O 1
ATOM 5285 N N . CYS C 1 27 ? 30.104 47.759 -5.614 1.00 46.96 450 CYS C N 1
ATOM 5286 C CA . CYS C 1 27 ? 31.057 46.817 -6.234 1.00 47.26 450 CYS C CA 1
ATOM 5287 C C . CYS C 1 27 ? 31.299 45.671 -5.267 1.00 45.47 450 CYS C C 1
ATOM 5288 O O . CYS C 1 27 ? 31.226 45.860 -4.049 1.00 44.10 450 CYS C O 1
ATOM 5291 N N . ARG C 1 28 ? 31.597 44.492 -5.801 1.00 43.67 451 ARG C N 1
ATOM 5292 C CA . ARG C 1 28 ? 31.678 43.294 -4.974 1.00 45.13 451 ARG C CA 1
ATOM 5293 C C . ARG C 1 28 ? 32.970 42.507 -5.192 1.00 44.80 451 ARG C C 1
ATOM 5294 O O . ARG C 1 28 ? 33.744 42.320 -4.257 1.00 41.87 451 ARG C O 1
ATOM 5298 N N . ILE C 1 29 ? 33.202 42.053 -6.419 1.00 43.74 452 ILE C N 1
ATOM 5299 C CA . ILE C 1 29 ? 34.315 41.142 -6.682 1.00 44.00 452 ILE C CA 1
ATOM 5300 C C . ILE C 1 29 ? 35.071 41.460 -7.959 1.00 41.19 452 ILE C C 1
ATOM 5301 O O . ILE C 1 29 ? 34.536 42.094 -8.876 1.00 38.47 452 ILE C O 1
ATOM 5306 N N . MET C 1 30 ? 36.338 41.042 -7.969 1.00 36.64 453 MET C N 1
ATOM 5307 C CA . MET C 1 30 ? 37.227 41.191 -9.096 1.00 37.36 453 MET C CA 1
ATOM 5308 C C . MET C 1 30 ? 37.711 39.819 -9.545 1.00 36.25 453 MET C C 1
ATOM 5309 O O . MET C 1 30 ? 37.847 38.894 -8.727 1.00 34.37 453 MET C O 1
ATOM 5314 N N . ALA C 1 31 ? 37.986 39.714 -10.841 1.00 33.58 454 ALA C N 1
ATOM 5315 C CA . ALA C 1 31 ? 38.753 38.598 -11.403 1.00 34.19 454 ALA C CA 1
ATOM 5316 C C . ALA C 1 31 ? 39.713 39.133 -12.462 1.00 35.91 454 ALA C C 1
ATOM 5317 O O . ALA C 1 31 ? 39.491 40.210 -13.050 1.00 36.23 454 ALA C O 1
ATOM 5319 N N . TYR C 1 32 ? 40.805 38.409 -12.679 1.00 34.82 455 TYR C N 1
ATOM 5320 C CA . TYR C 1 32 ? 41.811 38.840 -13.640 1.00 36.45 455 TYR C CA 1
ATOM 5321 C C . TYR C 1 32 ? 41.943 37.800 -14.733 1.00 37.43 455 TYR C C 1
ATOM 5322 O O . TYR C 1 32 ? 42.026 36.598 -14.452 1.00 39.09 455 TYR C O 1
ATOM 5331 N N . CYS C 1 33 ? 41.929 38.264 -15.976 1.00 36.81 456 CYS C N 1
ATOM 5332 C CA . CYS C 1 33 ? 42.252 37.415 -17.101 1.00 37.98 456 CYS C CA 1
ATOM 5333 C C . CYS C 1 33 ? 43.673 37.747 -17.512 1.00 38.30 456 CYS C C 1
ATOM 5334 O O . CYS C 1 33 ? 43.944 38.829 -18.025 1.00 39.17 456 CYS C O 1
ATOM 5337 N N . ASP C 1 34 ? 44.585 36.818 -17.236 1.00 41.45 457 ASP C N 1
ATOM 5338 C CA . ASP C 1 34 ? 45.997 37.008 -17.517 1.00 45.51 457 ASP C CA 1
ATOM 5339 C C . ASP C 1 34 ? 46.236 37.120 -19.020 1.00 44.97 457 ASP C C 1
ATOM 5340 O O . ASP C 1 34 ? 47.025 37.956 -19.466 1.00 44.38 457 ASP C O 1
ATOM 5345 N N . ALA C 1 35 ? 45.517 36.311 -19.799 1.00 45.95 458 ALA C N 1
ATOM 5346 C CA . ALA C 1 35 ? 45.743 36.228 -21.248 1.00 45.46 458 ALA C CA 1
ATOM 5347 C C . ALA C 1 35 ? 45.415 37.531 -21.970 1.00 45.46 458 ALA C C 1
ATOM 5348 O O . ALA C 1 35 ? 46.136 37.944 -22.881 1.00 46.28 458 ALA C O 1
ATOM 5350 N N . LEU C 1 36 ? 44.334 38.178 -21.551 1.00 46.39 459 LEU C N 1
ATOM 5351 C CA . LEU C 1 36 ? 43.904 39.441 -22.144 1.00 46.56 459 LEU C CA 1
ATOM 5352 C C . LEU C 1 36 ? 44.305 40.655 -21.305 1.00 46.93 459 LEU C C 1
ATOM 5353 O O . LEU C 1 36 ? 43.806 41.756 -21.535 1.00 46.86 459 LEU C O 1
ATOM 5358 N N . SER C 1 37 ? 45.209 40.455 -20.346 1.00 46.98 460 SER C N 1
ATOM 5359 C CA . SER C 1 37 ? 45.625 41.508 -19.423 1.00 48.36 460 SER C CA 1
ATOM 5360 C C . SER C 1 37 ? 44.465 42.448 -19.050 1.00 47.84 460 SER C C 1
ATOM 5361 O O . SER C 1 37 ? 44.517 43.659 -19.289 1.00 45.26 460 SER C O 1
ATOM 5364 N N . CYS C 1 38 ? 43.429 41.862 -18.452 1.00 44.86 461 CYS C N 1
ATOM 5365 C CA . CYS C 1 38 ? 42.170 42.547 -18.200 1.00 46.29 461 CYS C CA 1
ATOM 5366 C C . CYS C 1 38 ? 41.587 42.215 -16.820 1.00 45.65 461 CYS C C 1
ATOM 5367 O O . CYS C 1 38 ? 41.245 41.058 -16.528 1.00 42.41 461 CYS C O 1
ATOM 5370 N N . LEU C 1 39 ? 41.469 43.235 -15.976 1.00 42.68 462 LEU C N 1
ATOM 5371 C CA . LEU C 1 39 ? 40.812 43.096 -14.684 1.00 41.47 462 LEU C CA 1
ATOM 5372 C C . LEU C 1 39 ? 39.325 43.369 -14.880 1.00 42.27 462 LEU C C 1
ATOM 5373 O O . LEU C 1 39 ? 38.965 44.327 -15.560 1.00 44.49 462 LEU C O 1
ATOM 5378 N N . VAL C 1 40 ? 38.467 42.529 -14.301 1.00 38.95 463 VAL C N 1
ATOM 5379 C CA . VAL C 1 40 ? 37.029 42.756 -14.329 1.00 39.56 463 VAL C CA 1
ATOM 5380 C C . VAL C 1 40 ? 36.482 42.897 -12.907 1.00 39.46 463 VAL C C 1
ATOM 5381 O O . VAL C 1 40 ? 36.759 42.060 -12.030 1.00 37.49 463 VAL C O 1
ATOM 5385 N N . ILE C 1 41 ? 35.723 43.973 -12.705 1.00 37.21 464 ILE C N 1
ATOM 5386 C CA . ILE C 1 41 ? 35.183 44.372 -11.395 1.00 39.34 464 ILE C CA 1
ATOM 5387 C C . ILE C 1 41 ? 33.670 44.329 -11.500 1.00 40.00 464 ILE C C 1
ATOM 5388 O O . ILE C 1 41 ? 33.113 44.997 -12.373 1.00 42.35 464 ILE C O 1
ATOM 5393 N N . SER C 1 42 ? 32.992 43.586 -10.627 1.00 37.64 465 SER C N 1
ATOM 5394 C CA . SER C 1 42 ? 31.529 43.600 -10.625 1.00 39.68 465 SER C CA 1
ATOM 5395 C C . SER C 1 42 ? 31.011 44.955 -10.113 1.00 40.82 465 SER C C 1
ATOM 5396 O O . SER C 1 42 ? 31.601 45.547 -9.217 1.00 38.53 465 SER C O 1
ATOM 5399 N N . GLN C 1 43 ? 29.923 45.437 -10.705 1.00 42.34 466 GLN C N 1
ATOM 5400 C CA . GLN C 1 43 ? 29.330 46.721 -10.335 1.00 42.67 466 GLN C CA 1
ATOM 5401 C C . GLN C 1 43 ? 27.900 46.725 -10.852 1.00 43.98 466 GLN C C 1
ATOM 5402 O O . GLN C 1 43 ? 27.597 46.016 -11.810 1.00 41.04 466 GLN C O 1
ATOM 5408 N N . PRO C 1 44 ? 27.017 47.520 -10.227 1.00 46.10 467 PRO C N 1
ATOM 5409 C CA . PRO C 1 44 ? 25.699 47.732 -10.848 1.00 49.20 467 PRO C CA 1
ATOM 5410 C C . PRO C 1 44 ? 25.799 48.689 -12.048 1.00 49.31 467 PRO C C 1
ATOM 5411 O O . PRO C 1 44 ? 26.780 49.439 -12.156 1.00 48.76 467 PRO C O 1
ATOM 5415 N N . SER C 1 45 ? 24.818 48.657 -12.951 1.00 53.93 468 SER C N 1
ATOM 5416 C CA . SER C 1 45 ? 24.844 49.555 -14.119 1.00 55.40 468 SER C CA 1
ATOM 5417 C C . SER C 1 45 ? 24.800 51.009 -13.648 1.00 56.06 468 SER C C 1
ATOM 5418 O O . SER C 1 45 ? 24.011 51.334 -12.769 1.00 59.33 468 SER C O 1
ATOM 5421 N N . PRO C 1 46 ? 25.670 51.878 -14.210 1.00 59.02 469 PRO C N 1
ATOM 5422 C CA . PRO C 1 46 ? 25.847 53.270 -13.759 1.00 59.38 469 PRO C CA 1
ATOM 5423 C C . PRO C 1 46 ? 24.554 54.020 -13.416 1.00 61.67 469 PRO C C 1
ATOM 5424 O O . PRO C 1 46 ? 23.590 53.974 -14.177 1.00 60.35 469 PRO C O 1
ATOM 5428 N N . PRO C 1 52 ? 18.126 48.219 -12.372 1.00 56.76 475 PRO C N 1
ATOM 5429 C CA . PRO C 1 52 ? 18.075 46.893 -11.764 1.00 58.48 475 PRO C CA 1
ATOM 5430 C C . PRO C 1 52 ? 18.987 45.887 -12.496 1.00 56.51 475 PRO C C 1
ATOM 5431 O O . PRO C 1 52 ? 18.542 44.797 -12.872 1.00 56.14 475 PRO C O 1
ATOM 5435 N N . GLY C 1 53 ? 20.250 46.264 -12.695 1.00 54.53 476 GLY C N 1
ATOM 5436 C CA . GLY C 1 53 ? 21.197 45.441 -13.456 1.00 55.00 476 GLY C CA 1
ATOM 5437 C C . GLY C 1 53 ? 22.589 45.374 -12.853 1.00 53.55 476 GLY C C 1
ATOM 5438 O O . GLY C 1 53 ? 23.009 46.271 -12.109 1.00 50.74 476 GLY C O 1
ATOM 5439 N N . PHE C 1 54 ? 23.304 44.304 -13.203 1.00 54.21 477 PHE C N 1
ATOM 5440 C CA . PHE C 1 54 ? 24.646 44.030 -12.693 1.00 52.71 477 PHE C CA 1
ATOM 5441 C C . PHE C 1 54 ? 25.550 43.414 -13.757 1.00 50.32 477 PHE C C 1
ATOM 5442 O O . PHE C 1 54 ? 25.105 42.651 -14.613 1.00 45.81 477 PHE C O 1
ATOM 5450 N N . GLY C 1 55 ? 26.829 43.763 -13.683 1.00 49.74 478 GLY C N 1
ATOM 5451 C CA . GLY C 1 55 ? 27.826 43.251 -14.609 1.00 48.50 478 GLY C CA 1
ATOM 5452 C C . GLY C 1 55 ? 29.203 43.705 -14.190 1.00 46.93 478 GLY C C 1
ATOM 5453 O O . GLY C 1 55 ? 29.448 43.950 -13.012 1.00 47.07 478 GLY C O 1
ATOM 5454 N N . VAL C 1 56 ? 30.098 43.850 -15.156 1.00 45.88 479 VAL C N 1
ATOM 5455 C CA . VAL C 1 56 ? 31.478 44.176 -14.849 1.00 45.82 479 VAL C CA 1
ATOM 5456 C C . VAL C 1 56 ? 31.986 45.318 -15.701 1.00 48.39 479 VAL C C 1
ATOM 5457 O O . VAL C 1 56 ? 31.606 45.449 -16.869 1.00 48.19 479 VAL C O 1
ATOM 5461 N N . LYS C 1 57 ? 32.845 46.139 -15.104 1.00 48.93 480 LYS C N 1
ATOM 5462 C CA . LYS C 1 57 ? 33.677 47.046 -15.869 1.00 53.05 480 LYS C CA 1
ATOM 5463 C C . LYS C 1 57 ? 34.986 46.330 -16.184 1.00 54.64 480 LYS C C 1
ATOM 5464 O O . LYS C 1 57 ? 35.638 45.801 -15.281 1.00 51.06 480 LYS C O 1
ATOM 5470 N N . MET C 1 58 ? 35.360 46.307 -17.462 1.00 56.52 481 MET C N 1
ATOM 5471 C CA . MET C 1 58 ? 36.671 45.814 -17.882 1.00 57.86 481 MET C CA 1
ATOM 5472 C C . MET C 1 58 ? 37.723 46.905 -17.744 1.00 54.89 481 MET C C 1
ATOM 5473 O O . MET C 1 58 ? 37.720 47.872 -18.509 1.00 55.39 481 MET C O 1
ATOM 5478 N N . LEU C 1 59 ? 38.628 46.743 -16.785 1.00 51.48 482 LEU C N 1
ATOM 5479 C CA . LEU C 1 59 ? 39.802 47.599 -16.696 1.00 53.15 482 LEU C CA 1
ATOM 5480 C C . LEU C 1 59 ? 40.955 46.908 -17.409 1.00 56.24 482 LEU C C 1
ATOM 5481 O O . LEU C 1 59 ? 41.459 45.873 -16.951 1.00 55.88 482 LEU C O 1
ATOM 5483 N N . SER C 1 60 ? 41.360 47.456 -18.550 1.00 58.42 483 SER C N 1
ATOM 5484 C CA . SER C 1 60 ? 42.579 46.988 -19.191 1.00 59.83 483 SER C CA 1
ATOM 5485 C C . SER C 1 60 ? 43.723 47.409 -18.286 1.00 58.75 483 SER C C 1
ATOM 5486 O O . SER C 1 60 ? 43.666 48.483 -17.693 1.00 58.62 483 SER C O 1
ATOM 5489 N N . THR C 1 61 ? 44.737 46.555 -18.164 1.00 57.35 484 THR C N 1
ATOM 5490 C CA . THR C 1 61 ? 45.941 46.867 -17.391 1.00 58.51 484 THR C CA 1
ATOM 5491 C C . THR C 1 61 ? 47.140 47.229 -18.293 1.00 62.83 484 THR C C 1
ATOM 5492 O O . THR C 1 61 ? 48.270 47.359 -17.812 1.00 58.27 484 THR C O 1
ATOM 5496 N N . ALA C 1 62 ? 46.881 47.388 -19.593 1.00 67.92 485 ALA C N 1
ATOM 5497 C CA . ALA C 1 62 ? 47.839 47.987 -20.523 1.00 72.83 485 ALA C CA 1
ATOM 5498 C C . ALA C 1 62 ? 47.488 49.464 -20.698 1.00 75.63 485 ALA C C 1
ATOM 5499 O O . ALA C 1 62 ? 48.326 50.341 -20.483 1.00 76.33 485 ALA C O 1
ATOM 5501 N N . ASN C 1 63 ? 46.240 49.730 -21.081 1.00 79.21 486 ASN C N 1
ATOM 5502 C CA . ASN C 1 63 ? 45.716 51.096 -21.131 1.00 83.62 486 ASN C CA 1
ATOM 5503 C C . ASN C 1 63 ? 45.634 51.707 -19.725 1.00 88.26 486 ASN C C 1
ATOM 5504 O O . ASN C 1 63 ? 45.807 52.915 -19.557 1.00 89.47 486 ASN C O 1
ATOM 5506 N N . MET C 1 64 ? 45.371 50.858 -18.729 1.00 90.92 487 MET C N 1
ATOM 5507 C CA . MET C 1 64 ? 45.232 51.262 -17.321 1.00 89.90 487 MET C CA 1
ATOM 5508 C C . MET C 1 64 ? 44.166 52.350 -17.150 1.00 90.08 487 MET C C 1
ATOM 5509 O O . MET C 1 64 ? 44.284 53.232 -16.300 1.00 92.78 487 MET C O 1
ATOM 5514 N N . LYS C 1 65 ? 43.123 52.263 -17.972 1.00 89.09 488 LYS C N 1
ATOM 5515 C CA . LYS C 1 65 ? 41.969 53.145 -17.892 1.00 89.23 488 LYS C CA 1
ATOM 5516 C C . LYS C 1 65 ? 40.729 52.291 -18.122 1.00 90.22 488 LYS C C 1
ATOM 5517 O O . LYS C 1 65 ? 40.790 51.280 -18.831 1.00 91.87 488 LYS C O 1
ATOM 5519 N N . SER C 1 66 ? 39.611 52.695 -17.522 1.00 88.55 489 SER C N 1
ATOM 5520 C CA . SER C 1 66 ? 38.355 51.947 -17.621 1.00 84.19 489 SER C CA 1
ATOM 5521 C C . SER C 1 66 ? 37.929 51.724 -19.072 1.00 81.39 489 SER C C 1
ATOM 5522 O O . SER C 1 66 ? 38.346 52.449 -19.976 1.00 82.15 489 SER C O 1
ATOM 5524 N N . SER C 1 67 ? 37.108 50.701 -19.282 1.00 77.57 490 SER C N 1
ATOM 5525 C CA . SER C 1 67 ? 36.562 50.394 -20.599 1.00 74.88 490 SER C CA 1
ATOM 5526 C C . SER C 1 67 ? 35.059 50.144 -20.466 1.00 72.96 490 SER C C 1
ATOM 5527 O O . SER C 1 67 ? 34.449 50.552 -19.476 1.00 74.41 490 SER C O 1
ATOM 5529 N N . GLN C 1 68 ? 34.466 49.484 -21.458 1.00 70.96 491 GLN C N 1
ATOM 5530 C CA . GLN C 1 68 ? 33.013 49.349 -21.537 1.00 71.15 491 GLN C CA 1
ATOM 5531 C C . GLN C 1 68 ? 32.439 48.560 -20.364 1.00 69.23 491 GLN C C 1
ATOM 5532 O O . GLN C 1 68 ? 32.999 47.538 -19.966 1.00 75.33 491 GLN C O 1
ATOM 5534 N N . TYR C 1 69 ? 31.334 49.049 -19.802 1.00 65.84 492 TYR C N 1
ATOM 5535 C CA . TYR C 1 69 ? 30.558 48.269 -18.836 1.00 60.01 492 TYR C CA 1
ATOM 5536 C C . TYR C 1 69 ? 29.774 47.213 -19.582 1.00 58.38 492 TYR C C 1
ATOM 5537 O O . TYR C 1 69 ? 29.060 47.533 -20.526 1.00 59.91 492 TYR C O 1
ATOM 5546 N N . ILE C 1 70 ? 29.887 45.964 -19.142 1.00 56.16 493 ILE C N 1
ATOM 5547 C CA . ILE C 1 70 ? 29.192 44.853 -19.778 1.00 55.92 493 ILE C CA 1
ATOM 5548 C C . ILE C 1 70 ? 28.028 44.433 -18.886 1.00 53.91 493 ILE C C 1
ATOM 5549 O O . ILE C 1 70 ? 28.244 44.019 -17.750 1.00 52.74 493 ILE C O 1
ATOM 5554 N N . PRO C 1 71 ? 26.789 44.535 -19.402 1.00 53.77 494 PRO C N 1
ATOM 5555 C CA . PRO C 1 71 ? 25.619 44.151 -18.630 1.00 52.92 494 PRO C CA 1
ATOM 5556 C C . PRO C 1 71 ? 25.479 42.644 -18.628 1.00 51.40 494 PRO C C 1
ATOM 5557 O O . PRO C 1 71 ? 25.678 42.007 -19.666 1.00 52.05 494 PRO C O 1
ATOM 5561 N N . MET C 1 72 ? 25.139 42.067 -17.480 1.00 48.80 495 MET C N 1
ATOM 5562 C CA . MET C 1 72 ? 25.167 40.616 -17.354 1.00 46.48 495 MET C CA 1
ATOM 5563 C C . MET C 1 72 ? 24.026 39.988 -16.577 1.00 44.15 495 MET C C 1
ATOM 5564 O O . MET C 1 72 ? 23.491 38.983 -17.000 1.00 42.81 495 MET C O 1
ATOM 5569 N N . HIS C 1 73 ? 23.686 40.541 -15.417 1.00 43.22 496 HIS C N 1
ATOM 5570 C CA . HIS C 1 73 ? 22.728 39.890 -14.532 1.00 40.64 496 HIS C CA 1
ATOM 5571 C C . HIS C 1 73 ? 21.657 40.883 -14.074 1.00 39.37 496 HIS C C 1
ATOM 5572 O O . HIS C 1 73 ? 21.809 42.101 -14.218 1.00 39.76 496 HIS C O 1
ATOM 5579 N N . GLY C 1 74 ? 20.577 40.349 -13.521 1.00 38.40 497 GLY C N 1
ATOM 5580 C CA . GLY C 1 74 ? 19.485 41.172 -12.983 1.00 42.60 497 GLY C CA 1
ATOM 5581 C C . GLY C 1 74 ? 19.539 41.403 -11.476 1.00 44.88 497 GLY C C 1
ATOM 5582 O O . GLY C 1 74 ? 18.741 42.175 -10.937 1.00 43.49 497 GLY C O 1
ATOM 5583 N N . LYS C 1 75 ? 20.481 40.736 -10.805 1.00 43.46 498 LYS C N 1
ATOM 5584 C CA . LYS C 1 75 ? 20.679 40.850 -9.359 1.00 45.70 498 LYS C CA 1
ATOM 5585 C C . LYS C 1 75 ? 22.187 40.816 -9.081 1.00 47.55 498 LYS C C 1
ATOM 5586 O O . LYS C 1 75 ? 22.994 40.743 -10.016 1.00 44.24 498 LYS C O 1
ATOM 5590 N N . GLN C 1 76 ? 22.567 40.887 -7.806 1.00 45.73 499 GLN C N 1
ATOM 5591 C CA . GLN C 1 76 ? 23.982 40.978 -7.437 1.00 46.63 499 GLN C CA 1
ATOM 5592 C C . GLN C 1 76 ? 24.841 39.796 -7.942 1.00 43.36 499 GLN C C 1
ATOM 5593 O O . GLN C 1 76 ? 24.429 38.632 -7.912 1.00 35.03 499 GLN C O 1
ATOM 5599 N N . ILE C 1 77 ? 26.049 40.115 -8.400 1.00 40.82 500 ILE C N 1
ATOM 5600 C CA . ILE C 1 77 ? 26.995 39.085 -8.835 1.00 38.80 500 ILE C CA 1
ATOM 5601 C C . ILE C 1 77 ? 27.713 38.508 -7.597 1.00 38.38 500 ILE C C 1
ATOM 5602 O O . ILE C 1 77 ? 28.282 39.262 -6.797 1.00 39.70 500 ILE C O 1
ATOM 5607 N N A ARG C 1 78 ? 27.665 37.188 -7.435 0.50 36.89 501 ARG C N 1
ATOM 5608 N N B ARG C 1 78 ? 27.657 37.186 -7.453 0.50 36.00 501 ARG C N 1
ATOM 5609 C CA A ARG C 1 78 ? 28.294 36.518 -6.292 0.50 37.94 501 ARG C CA 1
ATOM 5610 C CA B ARG C 1 78 ? 28.251 36.472 -6.320 0.50 36.49 501 ARG C CA 1
ATOM 5611 C C A ARG C 1 78 ? 29.571 35.732 -6.633 0.50 37.23 501 ARG C C 1
ATOM 5612 C C B ARG C 1 78 ? 29.567 35.745 -6.637 0.50 36.39 501 ARG C C 1
ATOM 5613 O O A ARG C 1 78 ? 30.253 35.250 -5.730 0.50 36.36 501 ARG C O 1
ATOM 5614 O O B ARG C 1 78 ? 30.273 35.321 -5.723 0.50 35.51 501 ARG C O 1
ATOM 5629 N N . GLY C 1 79 ? 29.887 35.587 -7.917 1.00 35.43 502 GLY C N 1
ATOM 5630 C CA . GLY C 1 79 ? 31.080 34.828 -8.331 1.00 34.94 502 GLY C CA 1
ATOM 5631 C C . GLY C 1 79 ? 31.570 35.251 -9.695 1.00 33.17 502 GLY C C 1
ATOM 5632 O O . GLY C 1 79 ? 30.759 35.480 -10.597 1.00 30.59 502 GLY C O 1
ATOM 5633 N N . LEU C 1 80 ? 32.891 35.391 -9.819 1.00 32.46 503 LEU C N 1
ATOM 5634 C CA . LEU C 1 80 ? 33.565 35.728 -11.081 1.00 32.19 503 LEU C CA 1
ATOM 5635 C C . LEU C 1 80 ? 34.842 34.890 -11.190 1.00 32.73 503 LEU C C 1
ATOM 5636 O O . LEU C 1 80 ? 35.662 34.892 -10.268 1.00 31.17 503 LEU C O 1
ATOM 5641 N N . ALA C 1 81 ? 35.037 34.194 -12.312 1.00 30.52 504 ALA C N 1
ATOM 5642 C CA . ALA C 1 81 ? 36.249 33.381 -12.490 1.00 29.18 504 ALA C CA 1
ATOM 5643 C C . ALA C 1 81 ? 36.572 33.138 -13.967 1.00 27.82 504 ALA C C 1
ATOM 5644 O O . ALA C 1 81 ? 35.677 32.909 -14.756 1.00 25.52 504 ALA C O 1
ATOM 5646 N N . PHE C 1 82 ? 37.853 33.182 -14.318 1.00 29.23 505 PHE C N 1
ATOM 5647 C CA . PHE C 1 82 ? 38.308 32.843 -15.659 1.00 30.00 505 PHE C CA 1
ATOM 5648 C C . PHE C 1 82 ? 38.961 31.462 -15.618 1.00 29.69 505 PHE C C 1
ATOM 5649 O O . PHE C 1 82 ? 39.512 31.081 -14.584 1.00 29.37 505 PHE C O 1
ATOM 5657 N N A SER C 1 83 ? 38.890 30.700 -16.709 0.50 31.00 506 SER C N 1
ATOM 5658 N N B SER C 1 83 ? 38.899 30.728 -16.731 0.50 30.72 506 SER C N 1
ATOM 5659 C CA A SER C 1 83 ? 39.712 29.481 -16.826 0.50 31.78 506 SER C CA 1
ATOM 5660 C CA B SER C 1 83 ? 39.659 29.475 -16.888 0.50 31.33 506 SER C CA 1
ATOM 5661 C C A SER C 1 83 ? 40.857 29.722 -17.780 0.50 31.95 506 SER C C 1
ATOM 5662 C C B SER C 1 83 ? 40.845 29.700 -17.811 0.50 31.67 506 SER C C 1
ATOM 5663 O O A SER C 1 83 ? 40.706 30.469 -18.740 0.50 30.20 506 SER C O 1
ATOM 5664 O O B SER C 1 83 ? 40.708 30.424 -18.791 0.50 29.97 506 SER C O 1
ATOM 5669 N N . SER C 1 84 ? 42.001 29.082 -17.525 1.00 32.98 507 SER C N 1
ATOM 5670 C CA . SER C 1 84 ? 43.122 29.129 -18.489 1.00 36.19 507 SER C CA 1
ATOM 5671 C C . SER C 1 84 ? 42.767 28.286 -19.716 1.00 35.29 507 SER C C 1
ATOM 5672 O O . SER C 1 84 ? 43.268 28.548 -20.834 1.00 36.13 507 SER C O 1
ATOM 5675 N N . TYR C 1 85 ? 41.855 27.318 -19.557 1.00 29.68 508 TYR C N 1
ATOM 5676 C CA . TYR C 1 85 ? 41.513 26.478 -20.708 1.00 27.55 508 TYR C CA 1
ATOM 5677 C C . TYR C 1 85 ? 40.756 27.200 -21.800 1.00 27.21 508 TYR C C 1
ATOM 5678 O O . TYR C 1 85 ? 40.947 26.880 -22.962 1.00 27.69 508 TYR C O 1
ATOM 5687 N N . LEU C 1 86 ? 39.881 28.142 -21.452 1.00 25.41 509 LEU C N 1
ATOM 5688 C CA . LEU C 1 86 ? 39.081 28.856 -22.452 1.00 26.65 509 LEU C CA 1
ATOM 5689 C C . LEU C 1 86 ? 39.355 30.372 -22.362 1.00 27.06 509 LEU C C 1
ATOM 5690 O O . LEU C 1 86 ? 38.833 31.067 -21.482 1.00 26.91 509 LEU C O 1
ATOM 5695 N N A ARG C 1 87 ? 40.195 30.872 -23.268 0.50 27.38 510 ARG C N 1
ATOM 5696 N N B ARG C 1 87 ? 40.190 30.865 -23.276 0.50 28.81 510 ARG C N 1
ATOM 5697 C CA A ARG C 1 87 ? 40.710 32.237 -23.162 0.50 28.06 510 ARG C CA 1
ATOM 5698 C CA B ARG C 1 87 ? 40.669 32.254 -23.276 0.50 30.54 510 ARG C CA 1
ATOM 5699 C C A ARG C 1 87 ? 39.631 33.318 -23.131 0.50 29.43 510 ARG C C 1
ATOM 5700 C C B ARG C 1 87 ? 39.584 33.319 -23.137 0.50 30.86 510 ARG C C 1
ATOM 5701 O O A ARG C 1 87 ? 38.833 33.463 -24.062 0.50 29.24 510 ARG C O 1
ATOM 5702 O O B ARG C 1 87 ? 38.724 33.459 -24.013 0.50 30.32 510 ARG C O 1
ATOM 5717 N N . GLY C 1 88 ? 39.632 34.076 -22.040 1.00 30.17 511 GLY C N 1
ATOM 5718 C CA . GLY C 1 88 ? 38.698 35.177 -21.842 1.00 31.15 511 GLY C CA 1
ATOM 5719 C C . GLY C 1 88 ? 37.260 34.801 -21.557 1.00 30.35 511 GLY C C 1
ATOM 5720 O O . GLY C 1 88 ? 36.382 35.659 -21.640 1.00 31.60 511 GLY C O 1
ATOM 5721 N N . LEU C 1 89 ? 36.998 33.538 -21.216 1.00 30.99 512 LEU C N 1
ATOM 5722 C CA . LEU C 1 89 ? 35.630 33.086 -20.996 1.00 29.57 512 LEU C CA 1
ATOM 5723 C C . LEU C 1 89 ? 35.323 33.225 -19.510 1.00 30.52 512 LEU C C 1
ATOM 5724 O O . LEU C 1 89 ? 35.803 32.449 -18.683 1.00 29.75 512 LEU C O 1
ATOM 5729 N N . LEU C 1 90 ? 34.542 34.250 -19.186 1.00 30.85 513 LEU C N 1
ATOM 5730 C CA . LEU C 1 90 ? 34.279 34.628 -17.800 1.00 31.71 513 LEU C CA 1
ATOM 5731 C C . LEU C 1 90 ? 33.089 33.847 -17.275 1.00 31.35 513 LEU C C 1
ATOM 5732 O O . LEU C 1 90 ? 31.995 33.923 -17.841 1.00 33.83 513 LEU C O 1
ATOM 5737 N N . LEU C 1 91 ? 33.306 33.079 -16.205 1.00 30.18 514 LEU C N 1
ATOM 5738 C CA . LEU C 1 91 ? 32.239 32.411 -15.477 1.00 31.35 514 LEU C CA 1
ATOM 5739 C C . LEU C 1 91 ? 31.679 33.354 -14.400 1.00 33.20 514 LEU C C 1
ATOM 5740 O O . LEU C 1 91 ? 32.440 34.043 -13.697 1.00 30.72 514 LEU C O 1
ATOM 5745 N N . SER C 1 92 ? 30.357 33.371 -14.278 1.00 34.86 515 SER C N 1
ATOM 5746 C CA . SER C 1 92 ? 29.699 34.184 -13.270 1.00 35.99 515 SER C CA 1
ATOM 5747 C C . SER C 1 92 ? 28.548 33.425 -12.641 1.00 37.61 515 SER C C 1
ATOM 5748 O O . SER C 1 92 ? 27.967 32.530 -13.252 1.00 35.80 515 SER C O 1
ATOM 5751 N N . ALA C 1 93 ? 28.268 33.775 -11.384 1.00 37.79 516 ALA C N 1
ATOM 5752 C CA . ALA C 1 93 ? 27.107 33.304 -10.656 1.00 37.13 516 ALA C CA 1
ATOM 5753 C C . ALA C 1 93 ? 26.385 34.554 -10.147 1.00 36.69 516 ALA C C 1
ATOM 5754 O O . ALA C 1 93 ? 27.020 35.579 -9.859 1.00 34.01 516 ALA C O 1
ATOM 5756 N N . SER C 1 94 ? 25.062 34.483 -10.058 1.00 39.72 517 SER C N 1
ATOM 5757 C CA . SER C 1 94 ? 24.292 35.628 -9.570 1.00 38.07 517 SER C CA 1
ATOM 5758 C C . SER C 1 94 ? 23.080 35.221 -8.770 1.00 37.30 517 SER C C 1
ATOM 5759 O O . SER C 1 94 ? 22.579 34.105 -8.878 1.00 30.95 517 SER C O 1
ATOM 5762 N N . LEU C 1 95 ? 22.618 36.174 -7.965 1.00 36.58 518 LEU C N 1
ATOM 5763 C CA . LEU C 1 95 ? 21.397 35.988 -7.201 1.00 38.07 518 LEU C CA 1
ATOM 5764 C C . LEU C 1 95 ? 20.173 36.011 -8.110 1.00 38.35 518 LEU C C 1
ATOM 5765 O O . LEU C 1 95 ? 19.098 35.585 -7.690 1.00 40.55 518 LEU C O 1
ATOM 5770 N N . ASP C 1 96 ? 20.336 36.467 -9.355 1.00 37.61 519 ASP C N 1
ATOM 5771 C CA . ASP C 1 96 ? 19.246 36.404 -10.351 1.00 38.60 519 ASP C CA 1
ATOM 5772 C C . ASP C 1 96 ? 18.929 34.984 -10.840 1.00 38.36 519 ASP C C 1
ATOM 5773 O O . ASP C 1 96 ? 18.120 34.828 -11.753 1.00 38.45 519 ASP C O 1
ATOM 5778 N N . ASN C 1 97 ? 19.586 33.973 -10.259 1.00 38.04 520 ASN C N 1
ATOM 5779 C CA . ASN C 1 97 ? 19.364 32.542 -10.581 1.00 38.08 520 ASN C CA 1
ATOM 5780 C C . ASN C 1 97 ? 20.293 31.951 -11.673 1.00 37.40 520 ASN C C 1
ATOM 5781 O O . ASN C 1 97 ? 20.289 30.734 -11.906 1.00 32.05 520 ASN C O 1
ATOM 5786 N N . THR C 1 98 ? 21.099 32.792 -12.318 1.00 37.20 521 THR C N 1
ATOM 5787 C CA . THR C 1 98 ? 21.867 32.327 -13.480 1.00 37.38 521 THR C CA 1
ATOM 5788 C C . THR C 1 98 ? 23.369 32.040 -13.201 1.00 41.07 521 THR C C 1
ATOM 5789 O O . THR C 1 98 ? 23.992 32.616 -12.293 1.00 39.14 521 THR C O 1
ATOM 5793 N N . ILE C 1 99 ? 23.898 31.099 -13.984 1.00 41.84 522 ILE C N 1
ATOM 5794 C CA . ILE C 1 99 ? 25.336 30.888 -14.174 1.00 40.75 522 ILE C CA 1
ATOM 5795 C C . ILE C 1 99 ? 25.580 31.211 -15.636 1.00 38.37 522 ILE C C 1
ATOM 5796 O O . ILE C 1 99 ? 25.029 30.543 -16.503 1.00 40.03 522 ILE C O 1
ATOM 5801 N N . LYS C 1 100 ? 26.343 32.269 -15.901 1.00 37.24 523 LYS C N 1
ATOM 5802 C CA . LYS C 1 100 ? 26.610 32.687 -17.270 1.00 37.70 523 LYS C CA 1
ATOM 5803 C C . LYS C 1 100 ? 28.086 32.448 -17.649 1.00 38.70 523 LYS C C 1
ATOM 5804 O O . LYS C 1 100 ? 28.972 32.391 -16.781 1.00 36.79 523 LYS C O 1
ATOM 5810 N N . LEU C 1 101 ? 28.312 32.283 -18.952 1.00 37.41 524 LEU C N 1
ATOM 5811 C CA . LEU C 1 101 ? 29.629 32.463 -19.563 1.00 36.92 524 LEU C CA 1
ATOM 5812 C C . LEU C 1 101 ? 29.601 33.683 -20.468 1.00 34.83 524 LEU C C 1
ATOM 5813 O O . LEU C 1 101 ? 28.757 33.798 -21.361 1.00 37.98 524 LEU C O 1
ATOM 5818 N N . THR C 1 102 ? 30.529 34.598 -20.256 1.00 35.71 525 THR C N 1
ATOM 5819 C CA . THR C 1 102 ? 30.597 35.812 -21.043 1.00 37.30 525 THR C CA 1
ATOM 5820 C C . THR C 1 102 ? 31.986 35.948 -21.650 1.00 37.50 525 THR C C 1
ATOM 5821 O O . THR C 1 102 ? 32.997 35.914 -20.940 1.00 36.90 525 THR C O 1
ATOM 5825 N N . SER C 1 103 ? 32.051 36.092 -22.969 1.00 38.36 526 SER C N 1
ATOM 5826 C CA . SER C 1 103 ? 33.338 36.186 -23.635 1.00 39.59 526 SER C CA 1
ATOM 5827 C C . SER C 1 103 ? 33.802 37.631 -23.667 1.00 41.48 526 SER C C 1
ATOM 5828 O O . SER C 1 103 ? 33.066 38.516 -24.091 1.00 43.08 526 SER C O 1
ATOM 5831 N N . LEU C 1 104 ? 35.026 37.862 -23.208 1.00 46.09 527 LEU C N 1
ATOM 5832 C CA . LEU C 1 104 ? 35.673 39.167 -23.347 1.00 52.03 527 LEU C CA 1
ATOM 5833 C C . LEU C 1 104 ? 36.166 39.417 -24.771 1.00 54.20 527 LEU C C 1
ATOM 5834 O O . LEU C 1 104 ? 36.528 40.545 -25.109 1.00 54.50 527 LEU C O 1
ATOM 5839 N N . GLU C 1 105 ? 36.222 38.366 -25.587 1.00 56.55 528 GLU C N 1
ATOM 5840 C CA . GLU C 1 105 ? 36.583 38.513 -26.990 1.00 59.01 528 GLU C CA 1
ATOM 5841 C C . GLU C 1 105 ? 35.552 39.400 -27.674 1.00 61.75 528 GLU C C 1
ATOM 5842 O O . GLU C 1 105 ? 35.903 40.432 -28.244 1.00 64.39 528 GLU C O 1
ATOM 5844 N N . THR C 1 106 ? 34.281 39.008 -27.575 1.00 64.77 529 THR C N 1
ATOM 5845 C CA . THR C 1 106 ? 33.171 39.729 -28.220 1.00 67.20 529 THR C CA 1
ATOM 5846 C C . THR C 1 106 ? 32.308 40.559 -27.253 1.00 67.03 529 THR C C 1
ATOM 5847 O O . THR C 1 106 ? 31.295 41.137 -27.662 1.00 67.18 529 THR C O 1
ATOM 5851 N N . ASN C 1 107 ? 32.714 40.631 -25.985 1.00 63.10 530 ASN C N 1
ATOM 5852 C CA . ASN C 1 107 ? 31.931 41.306 -24.937 1.00 59.64 530 ASN C CA 1
ATOM 5853 C C . ASN C 1 107 ? 30.469 40.859 -24.945 1.00 57.18 530 ASN C C 1
ATOM 5854 O O . ASN C 1 107 ? 29.551 41.660 -24.775 1.00 60.61 530 ASN C O 1
ATOM 5859 N N . THR C 1 108 ? 30.271 39.559 -25.122 1.00 55.73 531 THR C N 1
ATOM 5860 C CA . THR C 1 108 ? 28.954 38.992 -25.338 1.00 52.82 531 THR C CA 1
ATOM 5861 C C . THR C 1 108 ? 28.704 37.880 -24.343 1.00 48.83 531 THR C C 1
ATOM 5862 O O . THR C 1 108 ? 29.597 37.080 -24.058 1.00 44.40 531 THR C O 1
ATOM 5866 N N . VAL C 1 109 ? 27.478 37.804 -23.837 1.00 44.68 532 VAL C N 1
ATOM 5867 C CA . VAL C 1 109 ? 27.051 36.643 -23.064 1.00 43.27 532 VAL C CA 1
ATOM 5868 C C . VAL C 1 109 ? 26.754 35.494 -24.046 1.00 45.51 532 VAL C C 1
ATOM 5869 O O . VAL C 1 109 ? 25.909 35.644 -24.936 1.00 42.60 532 VAL C O 1
ATOM 5873 N N . VAL C 1 110 ? 27.447 34.360 -23.881 1.00 41.09 533 VAL C N 1
ATOM 5874 C CA . VAL C 1 110 ? 27.365 33.237 -24.829 1.00 40.62 533 VAL C CA 1
ATOM 5875 C C . VAL C 1 110 ? 26.695 31.985 -24.296 1.00 39.90 533 VAL C C 1
ATOM 5876 O O . VAL C 1 110 ? 26.391 31.078 -25.063 1.00 42.03 533 VAL C O 1
ATOM 5880 N N . GLN C 1 111 ? 26.490 31.899 -22.987 1.00 40.33 534 GLN C N 1
ATOM 5881 C CA . GLN C 1 111 ? 25.843 30.745 -22.407 1.00 41.57 534 GLN C CA 1
ATOM 5882 C C . GLN C 1 111 ? 25.226 31.124 -21.076 1.00 43.89 534 GLN C C 1
ATOM 5883 O O . GLN C 1 111 ? 25.824 31.856 -20.294 1.00 42.27 534 GLN C O 1
ATOM 5889 N N . THR C 1 112 ? 24.007 30.652 -20.848 1.00 44.27 535 THR C N 1
ATOM 5890 C CA . THR C 1 112 ? 23.279 30.938 -19.613 1.00 45.16 535 THR C CA 1
ATOM 5891 C C . THR C 1 112 ? 22.675 29.632 -19.146 1.00 43.91 535 THR C C 1
ATOM 5892 O O . THR C 1 112 ? 21.905 29.014 -19.877 1.00 50.29 535 THR C O 1
ATOM 5896 N N . TYR C 1 113 ? 23.051 29.198 -17.948 1.00 42.69 536 TYR C N 1
ATOM 5897 C CA . TYR C 1 113 ? 22.399 28.080 -17.291 1.00 40.47 536 TYR C CA 1
ATOM 5898 C C . TYR C 1 113 ? 21.404 28.658 -16.266 1.00 43.43 536 TYR C C 1
ATOM 5899 O O . TYR C 1 113 ? 21.699 29.657 -15.595 1.00 40.47 536 TYR C O 1
ATOM 5908 N N . ASN C 1 114 ? 20.222 28.049 -16.183 1.00 45.75 537 ASN C N 1
ATOM 5909 C CA . ASN C 1 114 ? 19.201 28.417 -15.199 1.00 47.07 537 ASN C CA 1
ATOM 5910 C C . ASN C 1 114 ? 19.143 27.316 -14.144 1.00 44.42 537 ASN C C 1
ATOM 5911 O O . ASN C 1 114 ? 18.543 26.276 -14.357 1.00 44.03 537 ASN C O 1
ATOM 5916 N N . ALA C 1 115 ? 19.798 27.545 -13.005 1.00 47.15 538 ALA C N 1
ATOM 5917 C CA . ALA C 1 115 ? 19.750 26.591 -11.899 1.00 46.53 538 ALA C CA 1
ATOM 5918 C C . ALA C 1 115 ? 18.379 26.631 -11.201 1.00 47.09 538 ALA C C 1
ATOM 5919 O O . ALA C 1 115 ? 17.984 25.658 -10.571 1.00 50.81 538 ALA C O 1
ATOM 5921 N N . GLY C 1 116 ? 17.675 27.761 -11.319 1.00 46.05 539 GLY C N 1
ATOM 5922 C CA . GLY C 1 116 ? 16.301 27.917 -10.817 1.00 46.13 539 GLY C CA 1
ATOM 5923 C C . GLY C 1 116 ? 16.242 28.381 -9.371 1.00 46.05 539 GLY C C 1
ATOM 5924 O O . GLY C 1 116 ? 15.289 28.074 -8.663 1.00 44.11 539 GLY C O 1
ATOM 5925 N N . ARG C 1 117 ? 17.246 29.161 -8.958 1.00 45.08 540 ARG C N 1
ATOM 5926 C CA . ARG C 1 117 ? 17.614 29.319 -7.553 1.00 44.17 540 ARG C CA 1
ATOM 5927 C C . ARG C 1 117 ? 18.814 30.269 -7.466 1.00 42.40 540 ARG C C 1
ATOM 5928 O O . ARG C 1 117 ? 19.642 30.276 -8.385 1.00 36.42 540 ARG C O 1
ATOM 5936 N N . PRO C 1 118 ? 18.921 31.069 -6.386 1.00 40.15 541 PRO C N 1
ATOM 5937 C CA . PRO C 1 118 ? 20.043 32.019 -6.397 1.00 39.87 541 PRO C CA 1
ATOM 5938 C C . PRO C 1 118 ? 21.390 31.291 -6.293 1.00 38.15 541 PRO C C 1
ATOM 5939 O O . PRO C 1 118 ? 21.502 30.269 -5.604 1.00 35.51 541 PRO C O 1
ATOM 5943 N N . VAL C 1 119 ? 22.377 31.776 -7.036 1.00 37.28 542 VAL C N 1
ATOM 5944 C CA . VAL C 1 119 ? 23.677 31.111 -7.073 1.00 35.77 542 VAL C CA 1
ATOM 5945 C C . VAL C 1 119 ? 24.594 31.984 -6.265 1.00 33.52 542 VAL C C 1
ATOM 5946 O O . VAL C 1 119 ? 24.842 33.143 -6.637 1.00 33.01 542 VAL C O 1
ATOM 5950 N N . TRP C 1 120 ? 25.071 31.419 -5.152 1.00 35.70 543 TRP C N 1
ATOM 5951 C CA . TRP C 1 120 ? 25.897 32.133 -4.192 1.00 35.45 543 TRP C CA 1
ATOM 5952 C C . TRP C 1 120 ? 27.408 31.959 -4.460 1.00 34.43 543 TRP C C 1
ATOM 5953 O O . TRP C 1 120 ? 28.202 32.751 -3.946 1.00 32.21 543 TRP C O 1
ATOM 5964 N N . SER C 1 121 ? 27.798 30.976 -5.283 1.00 34.20 544 SER C N 1
ATOM 5965 C CA . SER C 1 121 ? 29.221 30.781 -5.615 1.00 31.12 544 SER C CA 1
ATOM 5966 C C . SER C 1 121 ? 29.484 30.036 -6.944 1.00 32.06 544 SER C C 1
ATOM 5967 O O . SER C 1 121 ? 28.615 29.345 -7.457 1.00 32.27 544 SER C O 1
ATOM 5970 N N . CYS C 1 122 ? 30.693 30.177 -7.490 1.00 28.39 545 CYS C N 1
ATOM 5971 C CA . CYS C 1 122 ? 31.051 29.426 -8.694 1.00 28.06 545 CYS C CA 1
ATOM 5972 C C . CYS C 1 122 ? 32.558 29.256 -8.808 1.00 26.86 545 CYS C C 1
ATOM 5973 O O . CYS C 1 122 ? 33.313 30.061 -8.269 1.00 27.10 545 CYS C O 1
ATOM 5976 N N . CYS C 1 123 ? 32.991 28.197 -9.486 1.00 26.15 546 CYS C N 1
ATOM 5977 C CA . CYS C 1 123 ? 34.409 28.093 -9.869 1.00 25.38 546 CYS C CA 1
ATOM 5978 C C . CYS C 1 123 ? 34.614 27.121 -11.025 1.00 25.70 546 CYS C C 1
ATOM 5979 O O . CYS C 1 123 ? 33.711 26.354 -11.383 1.00 23.55 546 CYS C O 1
ATOM 5982 N N . TRP C 1 124 ? 35.806 27.169 -11.621 1.00 24.05 547 TRP C N 1
ATOM 5983 C CA . TRP C 1 124 ? 36.181 26.227 -12.686 1.00 23.36 547 TRP C CA 1
ATOM 5984 C C . TRP C 1 124 ? 36.917 24.995 -12.165 1.00 24.10 547 TRP C C 1
ATOM 5985 O O . TRP C 1 124 ? 37.629 25.071 -11.164 1.00 26.07 547 TRP C O 1
ATOM 5996 N N . CYS C 1 125 ? 36.841 23.876 -12.890 1.00 23.55 548 CYS C N 1
ATOM 5997 C CA . CYS C 1 125 ? 37.705 22.751 -12.621 1.00 24.41 548 CYS C CA 1
ATOM 5998 C C . CYS C 1 125 ? 39.110 23.115 -13.132 1.00 26.32 548 CYS C C 1
ATOM 5999 O O . CYS C 1 125 ? 39.232 23.693 -14.209 1.00 27.16 548 CYS C O 1
ATOM 6002 N N . LEU C 1 126 ? 40.145 22.797 -12.360 1.00 26.24 549 LEU C N 1
ATOM 6003 C CA . LEU C 1 126 ? 41.554 23.018 -12.806 1.00 27.74 549 LEU C CA 1
ATOM 6004 C C . LEU C 1 126 ? 42.221 21.720 -13.226 1.00 28.84 549 LEU C C 1
ATOM 6005 O O . LEU C 1 126 ? 43.383 21.720 -13.671 1.00 30.57 549 LEU C O 1
ATOM 6010 N N . ASP C 1 127 ? 41.490 20.612 -13.110 1.00 29.84 550 ASP C N 1
ATOM 6011 C CA . ASP C 1 127 ? 41.981 19.316 -13.580 1.00 29.28 550 ASP C CA 1
ATOM 6012 C C . ASP C 1 127 ? 41.572 19.189 -15.063 1.00 28.20 550 ASP C C 1
ATOM 6013 O O . ASP C 1 127 ? 41.285 20.213 -15.694 1.00 27.98 550 ASP C O 1
ATOM 6018 N N . GLU C 1 128 ? 41.532 17.980 -15.615 1.00 28.06 551 GLU C N 1
ATOM 6019 C CA . GLU C 1 128 ? 41.393 17.815 -17.077 1.00 30.16 551 GLU C CA 1
ATOM 6020 C C . GLU C 1 128 ? 39.933 17.735 -17.567 1.00 29.99 551 GLU C C 1
ATOM 6021 O O . GLU C 1 128 ? 39.478 16.731 -18.139 1.00 30.18 551 GLU C O 1
ATOM 6027 N N . ALA C 1 129 ? 39.203 18.819 -17.349 1.00 28.44 552 ALA C N 1
ATOM 6028 C CA . ALA C 1 129 ? 37.840 18.913 -17.820 1.00 28.70 552 ALA C CA 1
ATOM 6029 C C . ALA C 1 129 ? 37.428 20.361 -17.898 1.00 27.88 552 ALA C C 1
ATOM 6030 O O . ALA C 1 129 ? 37.953 21.207 -17.147 1.00 28.85 552 ALA C O 1
ATOM 6032 N N . ASN C 1 130 ? 36.497 20.658 -18.801 1.00 25.72 553 ASN C N 1
ATOM 6033 C CA . ASN C 1 130 ? 35.884 21.984 -18.849 1.00 25.30 553 ASN C CA 1
ATOM 6034 C C . ASN C 1 130 ? 34.608 21.919 -18.003 1.00 27.93 553 ASN C C 1
ATOM 6035 O O . ASN C 1 130 ? 33.487 21.926 -18.551 1.00 25.32 553 ASN C O 1
ATOM 6040 N N . TYR C 1 131 ? 34.818 21.799 -16.686 1.00 26.52 554 TYR C N 1
ATOM 6041 C CA . TYR C 1 131 ? 33.739 21.747 -15.680 1.00 26.76 554 TYR C CA 1
ATOM 6042 C C . TYR C 1 131 ? 33.587 23.047 -14.906 1.00 28.10 554 TYR C C 1
ATOM 6043 O O . TYR C 1 131 ? 34.566 23.762 -14.587 1.00 25.12 554 TYR C O 1
ATOM 6052 N N . ILE C 1 132 ? 32.331 23.311 -14.568 1.00 26.95 555 ILE C N 1
ATOM 6053 C CA . ILE C 1 132 ? 31.914 24.442 -13.781 1.00 28.44 555 ILE C CA 1
ATOM 6054 C C . ILE C 1 132 ? 31.253 23.866 -12.527 1.00 28.09 555 ILE C C 1
ATOM 6055 O O . ILE C 1 132 ? 30.491 22.872 -12.603 1.00 26.73 555 ILE C O 1
ATOM 6060 N N . TYR C 1 133 ? 31.590 24.445 -11.376 1.00 28.31 556 TYR C N 1
ATOM 6061 C CA . TYR C 1 133 ? 30.891 24.161 -10.104 1.00 27.86 556 TYR C CA 1
ATOM 6062 C C . TYR C 1 133 ? 30.062 25.373 -9.721 1.00 28.54 556 TYR C C 1
ATOM 6063 O O . TYR C 1 133 ? 30.563 26.482 -9.705 1.00 27.27 556 TYR C O 1
ATOM 6072 N N . ALA C 1 134 ? 28.780 25.168 -9.413 1.00 29.18 557 ALA C N 1
ATOM 6073 C CA . ALA C 1 134 ? 27.912 26.270 -9.016 1.00 29.39 557 ALA C CA 1
ATOM 6074 C C . ALA C 1 134 ? 27.314 25.989 -7.630 1.00 31.14 557 ALA C C 1
ATOM 6075 O O . ALA C 1 134 ? 26.744 24.937 -7.400 1.00 32.07 557 ALA C O 1
ATOM 6077 N N . GLY C 1 135 ? 27.462 26.949 -6.719 1.00 31.34 558 GLY C N 1
ATOM 6078 C CA . GLY C 1 135 ? 26.941 26.806 -5.370 1.00 32.09 558 GLY C CA 1
ATOM 6079 C C . GLY C 1 135 ? 25.629 27.543 -5.233 1.00 28.67 558 GLY C C 1
ATOM 6080 O O . GLY C 1 135 ? 25.533 28.746 -5.499 1.00 32.78 558 GLY C O 1
ATOM 6081 N N . LEU C 1 136 ? 24.622 26.828 -4.767 1.00 31.59 559 LEU C N 1
ATOM 6082 C CA . LEU C 1 136 ? 23.269 27.347 -4.749 1.00 31.32 559 LEU C CA 1
ATOM 6083 C C . LEU C 1 136 ? 22.812 27.733 -3.337 1.00 35.46 559 LEU C C 1
ATOM 6084 O O . LEU C 1 136 ? 23.414 27.322 -2.344 1.00 35.20 559 LEU C O 1
ATOM 6089 N N . ALA C 1 137 ? 21.738 28.522 -3.274 1.00 37.72 560 ALA C N 1
ATOM 6090 C CA . ALA C 1 137 ? 21.125 28.931 -2.002 1.00 41.09 560 ALA C CA 1
ATOM 6091 C C . ALA C 1 137 ? 20.683 27.751 -1.126 1.00 41.58 560 ALA C C 1
ATOM 6092 O O . ALA C 1 137 ? 20.532 27.916 0.093 1.00 44.10 560 ALA C O 1
ATOM 6094 N N . ASN C 1 138 ? 20.499 26.568 -1.720 1.00 39.49 561 ASN C N 1
ATOM 6095 C CA . ASN C 1 138 ? 20.046 25.398 -0.964 1.00 38.31 561 ASN C CA 1
ATOM 6096 C C . ASN C 1 138 ? 21.144 24.419 -0.566 1.00 39.99 561 ASN C C 1
ATOM 6097 O O . ASN C 1 138 ? 20.841 23.297 -0.161 1.00 35.62 561 ASN C O 1
ATOM 6102 N N . GLY C 1 139 ? 22.412 24.829 -0.660 1.00 39.54 562 GLY C N 1
ATOM 6103 C CA . GLY C 1 139 ? 23.524 23.979 -0.215 1.00 39.19 562 GLY C CA 1
ATOM 6104 C C . GLY C 1 139 ? 24.028 22.982 -1.248 1.00 39.39 562 GLY C C 1
ATOM 6105 O O . GLY C 1 139 ? 24.946 22.191 -0.976 1.00 37.25 562 GLY C O 1
ATOM 6106 N N . SER C 1 140 ? 23.445 23.025 -2.443 1.00 36.25 563 SER C N 1
ATOM 6107 C CA . SER C 1 140 ? 23.849 22.121 -3.503 1.00 35.23 563 SER C CA 1
ATOM 6108 C C . SER C 1 140 ? 24.956 22.756 -4.343 1.00 30.24 563 SER C C 1
ATOM 6109 O O . SER C 1 140 ? 25.001 23.995 -4.490 1.00 29.43 563 SER C O 1
ATOM 6112 N N . ILE C 1 141 ? 25.819 21.888 -4.860 1.00 31.35 564 ILE C N 1
ATOM 6113 C CA . ILE C 1 141 ? 26.770 22.207 -5.953 1.00 31.75 564 ILE C CA 1
ATOM 6114 C C . ILE C 1 141 ? 26.360 21.541 -7.280 1.00 30.60 564 ILE C C 1
ATOM 6115 O O . ILE C 1 141 ? 26.397 20.338 -7.382 1.00 30.55 564 ILE C O 1
ATOM 6120 N N . LEU C 1 142 ? 26.029 22.341 -8.287 1.00 31.94 565 LEU C N 1
ATOM 6121 C CA . LEU C 1 142 ? 25.782 21.810 -9.636 1.00 33.11 565 LEU C CA 1
ATOM 6122 C C . LEU C 1 142 ? 27.105 21.803 -10.406 1.00 31.24 565 LEU C C 1
ATOM 6123 O O . LEU C 1 142 ? 27.845 22.775 -10.339 1.00 32.75 565 LEU C O 1
ATOM 6128 N N . VAL C 1 143 ? 27.386 20.685 -11.077 1.00 31.57 566 VAL C N 1
ATOM 6129 C CA . VAL C 1 143 ? 28.554 20.505 -11.930 1.00 33.43 566 VAL C CA 1
ATOM 6130 C C . VAL C 1 143 ? 28.096 20.516 -13.389 1.00 34.79 566 VAL C C 1
ATOM 6131 O O . VAL C 1 143 ? 27.435 19.569 -13.859 1.00 35.04 566 VAL C O 1
ATOM 6135 N N . TYR C 1 144 ? 28.422 21.598 -14.081 1.00 32.63 567 TYR C N 1
ATOM 6136 C CA . TYR C 1 144 ? 28.113 21.754 -15.486 1.00 33.19 567 TYR C CA 1
ATOM 6137 C C . TYR C 1 144 ? 29.332 21.419 -16.333 1.00 34.81 567 TYR C C 1
ATOM 6138 O O . TYR C 1 144 ? 30.489 21.623 -15.916 1.00 29.41 567 TYR C O 1
ATOM 6147 N N . ASP C 1 145 ? 29.063 20.890 -17.521 1.00 33.06 568 ASP C N 1
ATOM 6148 C CA . ASP C 1 145 ? 30.102 20.520 -18.479 1.00 33.12 568 ASP C CA 1
ATOM 6149 C C . ASP C 1 145 ? 29.822 21.437 -19.642 1.00 34.08 568 ASP C C 1
ATOM 6150 O O . ASP C 1 145 ? 28.703 21.468 -20.151 1.00 32.93 568 ASP C O 1
ATOM 6155 N N . VAL C 1 146 ? 30.821 22.216 -20.055 1.00 30.97 569 VAL C N 1
ATOM 6156 C CA . VAL C 1 146 ? 30.633 23.189 -21.121 1.00 29.67 569 VAL C CA 1
ATOM 6157 C C . VAL C 1 146 ? 30.157 22.462 -22.401 1.00 27.59 569 VAL C C 1
ATOM 6158 O O . VAL C 1 146 ? 29.504 23.071 -23.236 1.00 27.50 569 VAL C O 1
ATOM 6162 N N . ARG C 1 147 ? 30.498 21.184 -22.538 1.00 27.74 570 ARG C N 1
ATOM 6163 C CA . ARG C 1 147 ? 30.034 20.328 -23.656 1.00 31.47 570 ARG C CA 1
ATOM 6164 C C . ARG C 1 147 ? 28.525 20.025 -23.619 1.00 34.28 570 ARG C C 1
ATOM 6165 O O . ARG C 1 147 ? 27.992 19.486 -24.597 1.00 34.89 570 ARG C O 1
ATOM 6173 N N . ASN C 1 148 ? 27.865 20.343 -22.493 1.00 33.50 571 ASN C N 1
ATOM 6174 C CA . ASN C 1 148 ? 26.397 20.232 -22.338 1.00 33.89 571 ASN C CA 1
ATOM 6175 C C . ASN C 1 148 ? 25.779 21.583 -22.008 1.00 35.85 571 ASN C C 1
ATOM 6176 O O . ASN C 1 148 ? 25.945 22.101 -20.906 1.00 38.01 571 ASN C O 1
ATOM 6181 N N . THR C 1 149 ? 25.037 22.157 -22.944 1.00 35.16 572 THR C N 1
ATOM 6182 C CA . THR C 1 149 ? 24.503 23.490 -22.745 1.00 38.63 572 THR C CA 1
ATOM 6183 C C . THR C 1 149 ? 23.092 23.475 -22.141 1.00 38.44 572 THR C C 1
ATOM 6184 O O . THR C 1 149 ? 22.529 24.535 -21.882 1.00 41.42 572 THR C O 1
ATOM 6188 N N . SER C 1 150 ? 22.563 22.283 -21.892 1.00 40.95 573 SER C N 1
ATOM 6189 C CA . SER C 1 150 ? 21.168 22.099 -21.482 1.00 44.61 573 SER C CA 1
ATOM 6190 C C . SER C 1 150 ? 20.974 21.989 -19.970 1.00 45.32 573 SER C C 1
ATOM 6191 O O . SER C 1 150 ? 20.193 22.748 -19.391 1.00 48.55 573 SER C O 1
ATOM 6194 N N . SER C 1 151 ? 21.654 21.029 -19.348 1.00 44.52 574 SER C N 1
ATOM 6195 C CA . SER C 1 151 ? 21.540 20.804 -17.905 1.00 44.14 574 SER C CA 1
ATOM 6196 C C . SER C 1 151 ? 22.902 20.564 -17.271 1.00 44.34 574 SER C C 1
ATOM 6197 O O . SER C 1 151 ? 23.889 20.280 -17.971 1.00 42.03 574 SER C O 1
ATOM 6200 N N . HIS C 1 152 ? 22.943 20.655 -15.940 1.00 39.81 575 HIS C N 1
ATOM 6201 C CA . HIS C 1 152 ? 24.099 20.178 -15.169 1.00 38.41 575 HIS C CA 1
ATOM 6202 C C . HIS C 1 152 ? 24.220 18.693 -15.366 1.00 40.05 575 HIS C C 1
ATOM 6203 O O . HIS C 1 152 ? 23.232 18.046 -15.718 1.00 41.39 575 HIS C O 1
ATOM 6210 N N . VAL C 1 153 ? 25.422 18.156 -15.141 1.00 39.79 576 VAL C N 1
ATOM 6211 C CA . VAL C 1 153 ? 25.716 16.721 -15.281 1.00 38.06 576 VAL C CA 1
ATOM 6212 C C . VAL C 1 153 ? 25.923 15.971 -13.957 1.00 39.34 576 VAL C C 1
ATOM 6213 O O . VAL C 1 153 ? 25.915 14.737 -13.941 1.00 34.65 576 VAL C O 1
ATOM 6217 N N . GLN C 1 154 ? 26.166 16.704 -12.867 1.00 38.91 577 GLN C N 1
ATOM 6218 C CA . GLN C 1 154 ? 26.203 16.123 -11.513 1.00 38.92 577 GLN C CA 1
ATOM 6219 C C . GLN C 1 154 ? 25.565 17.107 -10.554 1.00 36.30 577 GLN C C 1
ATOM 622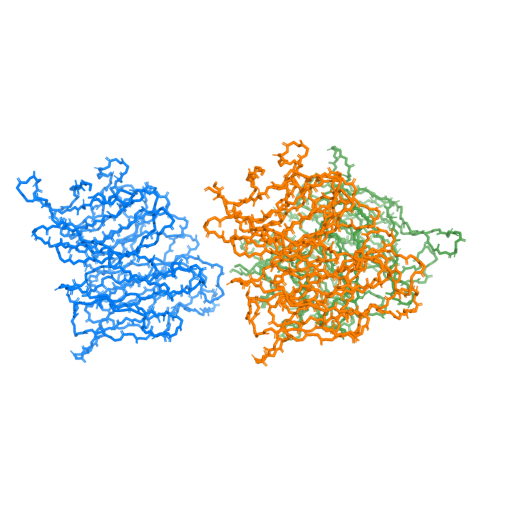0 O O . GLN C 1 154 ? 25.512 18.314 -10.813 1.00 34.49 577 GLN C O 1
ATOM 6226 N N . GLU C 1 155 ? 25.053 16.582 -9.447 1.00 41.70 578 GLU C N 1
ATOM 6227 C CA . GLU C 1 155 ? 24.661 17.407 -8.315 1.00 42.34 578 GLU C CA 1
ATOM 6228 C C . GLU C 1 155 ? 25.357 16.833 -7.101 1.00 42.45 578 GLU C C 1
ATOM 6229 O O . GLU C 1 155 ? 25.225 15.648 -6.812 1.00 40.98 578 GLU C O 1
ATOM 6235 N N . LEU C 1 156 ? 26.121 17.680 -6.412 1.00 40.07 579 LEU C N 1
ATOM 6236 C CA . LEU C 1 156 ? 26.793 17.282 -5.187 1.00 39.16 579 LEU C CA 1
ATOM 6237 C C . LEU C 1 156 ? 25.915 17.884 -4.080 1.00 39.30 579 LEU C C 1
ATOM 6238 O O . LEU C 1 156 ? 25.922 19.098 -3.858 1.00 37.20 579 LEU C O 1
ATOM 6243 N N A VAL C 1 157 ? 25.145 17.023 -3.417 0.50 41.21 580 VAL C N 1
ATOM 6244 N N B VAL C 1 157 ? 25.119 17.036 -3.431 0.50 40.67 580 VAL C N 1
ATOM 6245 C CA A VAL C 1 157 ? 24.089 17.458 -2.503 0.50 42.91 580 VAL C CA 1
ATOM 6246 C CA B VAL C 1 157 ? 24.081 17.515 -2.519 0.50 41.98 580 VAL C CA 1
ATOM 6247 C C A VAL C 1 157 ? 24.649 17.909 -1.157 0.50 42.49 580 VAL C C 1
ATOM 6248 C C B VAL C 1 157 ? 24.650 17.923 -1.169 0.50 41.92 580 VAL C C 1
ATOM 6249 O O A VAL C 1 157 ? 25.664 17.383 -0.697 0.50 40.35 580 VAL C O 1
ATOM 6250 O O B VAL C 1 157 ? 25.660 17.380 -0.718 0.50 39.87 580 VAL C O 1
ATOM 6257 N N . ALA C 1 158 ? 23.972 18.869 -0.523 1.00 45.58 581 ALA C N 1
ATOM 6258 C CA . ALA C 1 158 ? 24.348 19.328 0.827 1.00 47.79 581 ALA C CA 1
ATOM 6259 C C . ALA C 1 158 ? 24.512 18.155 1.800 1.00 48.07 581 ALA C C 1
ATOM 6260 O O . ALA C 1 158 ? 23.657 17.274 1.860 1.00 45.62 581 ALA C O 1
ATOM 6262 N N . GLN C 1 159 ? 25.616 18.145 2.546 1.00 48.57 582 GLN C N 1
ATOM 6263 C CA . GLN C 1 159 ? 25.943 17.039 3.445 1.00 52.84 582 GLN C CA 1
ATOM 6264 C C . GLN C 1 159 ? 25.462 17.256 4.889 1.00 54.47 582 GLN C C 1
ATOM 6265 O O . GLN C 1 159 ? 25.720 16.414 5.751 1.00 54.05 582 GLN C O 1
ATOM 6271 N N . LYS C 1 160 ? 24.783 18.374 5.152 1.00 54.13 583 LYS C N 1
ATOM 6272 C CA . LYS C 1 160 ? 24.309 18.684 6.505 1.00 54.43 583 LYS C CA 1
ATOM 6273 C C . LYS C 1 160 ? 23.053 19.553 6.538 1.00 55.36 583 LYS C C 1
ATOM 6274 O O . LYS C 1 160 ? 22.072 19.184 7.175 1.00 64.36 583 LYS C O 1
ATOM 6276 N N . ALA C 1 161 ? 23.074 20.697 5.862 1.00 57.60 584 ALA C N 1
ATOM 6277 C CA . ALA C 1 161 ? 22.004 21.689 6.010 1.00 58.05 584 ALA C CA 1
ATOM 6278 C C . ALA C 1 161 ? 21.639 22.406 4.711 1.00 57.27 584 ALA C C 1
ATOM 6279 O O . ALA C 1 161 ? 22.519 22.829 3.943 1.00 52.92 584 ALA C O 1
ATOM 6281 N N . ARG C 1 162 ? 20.336 22.552 4.479 1.00 55.75 585 ARG C N 1
ATOM 6282 C CA . ARG C 1 162 ? 19.841 23.374 3.383 1.00 55.95 585 ARG C CA 1
ATOM 6283 C C . ARG C 1 162 ? 20.227 24.822 3.687 1.00 56.25 585 ARG C C 1
ATOM 6284 O O . ARG C 1 162 ? 19.565 25.519 4.470 1.00 55.58 585 ARG C O 1
ATOM 6286 N N . CYS C 1 163 ? 21.313 25.260 3.059 1.00 51.27 586 CYS C N 1
ATOM 6287 C CA . CYS C 1 163 ? 22.055 26.412 3.531 1.00 52.45 586 CYS C CA 1
ATOM 6288 C C . CYS C 1 163 ? 22.927 26.945 2.383 1.00 44.79 586 CYS C C 1
ATOM 6289 O O . CYS C 1 163 ? 23.601 26.160 1.752 1.00 43.61 586 CYS C O 1
ATOM 6292 N N . PRO C 1 164 ? 22.894 28.265 2.087 1.00 42.61 587 PRO C N 1
ATOM 6293 C CA . PRO C 1 164 ? 23.661 28.761 0.930 1.00 40.44 587 PRO C CA 1
ATOM 6294 C C . PRO C 1 164 ? 25.112 28.237 0.848 1.00 39.28 587 PRO C C 1
ATOM 6295 O O . PRO C 1 164 ? 25.858 28.309 1.826 1.00 34.21 587 PRO C O 1
ATOM 6299 N N . LEU C 1 165 ? 25.472 27.665 -0.303 1.00 37.65 588 LEU C N 1
ATOM 6300 C CA . LEU C 1 165 ? 26.838 27.204 -0.530 1.00 35.52 588 LEU C CA 1
ATOM 6301 C C . LEU C 1 165 ? 27.591 28.388 -1.116 1.00 32.74 588 LEU C C 1
ATOM 6302 O O . LEU C 1 165 ? 27.434 28.742 -2.295 1.00 31.41 588 LEU C O 1
ATOM 6307 N N . VAL C 1 166 ? 28.370 29.025 -0.248 1.00 29.71 589 VAL C N 1
ATOM 6308 C CA . VAL C 1 166 ? 28.868 30.377 -0.474 1.00 30.45 589 VAL C CA 1
ATOM 6309 C C . VAL C 1 166 ? 30.325 30.422 -0.924 1.00 27.29 589 VAL C C 1
ATOM 6310 O O . VAL C 1 166 ? 30.787 31.465 -1.347 1.00 29.59 589 VAL C O 1
ATOM 6314 N N . SER C 1 167 ? 31.037 29.305 -0.847 1.00 27.29 590 SER C N 1
ATOM 6315 C CA . SER C 1 167 ? 32.426 29.288 -1.313 1.00 27.20 590 SER C CA 1
ATOM 6316 C C . SER C 1 167 ? 32.802 28.016 -2.037 1.00 24.71 590 SER C C 1
ATOM 6317 O O . SER C 1 167 ? 32.511 26.910 -1.586 1.00 25.24 590 SER C O 1
ATOM 6320 N N . LEU C 1 168 ? 33.503 28.187 -3.154 1.00 24.72 591 LEU C N 1
ATOM 6321 C CA . LEU C 1 168 ? 33.985 27.089 -3.949 1.00 23.31 591 LEU C CA 1
ATOM 6322 C C . LEU C 1 168 ? 35.388 27.448 -4.416 1.00 24.63 591 LEU C C 1
ATOM 6323 O O . LEU C 1 168 ? 35.566 28.487 -5.046 1.00 25.38 591 LEU C O 1
ATOM 6328 N N . SER C 1 169 ? 36.348 26.584 -4.131 1.00 24.00 592 SER C N 1
ATOM 6329 C CA . SER C 1 169 ? 37.715 26.790 -4.569 1.00 25.34 592 SER C CA 1
ATOM 6330 C C . SER C 1 169 ? 38.346 25.477 -4.988 1.00 22.73 592 SER C C 1
ATOM 6331 O O . SER C 1 169 ? 38.416 24.530 -4.208 1.00 24.22 592 SER C O 1
ATOM 6334 N N . TYR C 1 170 ? 38.860 25.441 -6.210 1.00 23.32 593 TYR C N 1
ATOM 6335 C CA . TYR C 1 170 ? 39.442 24.234 -6.747 1.00 22.80 593 TYR C CA 1
ATOM 6336 C C . TYR C 1 170 ? 40.935 24.079 -6.396 1.00 25.59 593 TYR C C 1
ATOM 6337 O O . TYR C 1 170 ? 41.729 25.018 -6.533 1.00 25.12 593 TYR C O 1
ATOM 6346 N N . MET C 1 171 ? 41.293 22.872 -5.952 1.00 26.11 594 MET C N 1
ATOM 6347 C CA . MET C 1 171 ? 42.675 22.459 -5.706 1.00 29.38 594 MET C CA 1
ATOM 6348 C C . MET C 1 171 ? 43.055 21.473 -6.799 1.00 27.57 594 MET C C 1
ATOM 6349 O O . MET C 1 171 ? 42.493 20.382 -6.844 1.00 25.70 594 MET C O 1
ATOM 6354 N N . PRO C 1 172 ? 44.006 21.825 -7.675 1.00 30.21 595 PRO C N 1
ATOM 6355 C CA . PRO C 1 172 ? 44.297 20.879 -8.755 1.00 30.26 595 PRO C CA 1
ATOM 6356 C C . PRO C 1 172 ? 45.098 19.694 -8.233 1.00 31.98 595 PRO C C 1
ATOM 6357 O O . PRO C 1 172 ? 45.741 19.796 -7.179 1.00 29.54 595 PRO C O 1
ATOM 6361 N N . ARG C 1 173 ? 45.050 18.574 -8.945 1.00 31.41 596 ARG C N 1
ATOM 6362 C CA . ARG C 1 173 ? 45.824 17.404 -8.548 1.00 36.09 596 ARG C CA 1
ATOM 6363 C C . ARG C 1 173 ? 47.303 17.733 -8.785 1.00 36.23 596 ARG C C 1
ATOM 6364 O O . ARG C 1 173 ? 47.622 18.627 -9.582 1.00 33.37 596 ARG C O 1
ATOM 6372 N N . ALA C 1 174 ? 48.196 17.061 -8.063 1.00 38.59 597 ALA C N 1
ATOM 6373 C CA . ALA C 1 174 ? 49.635 17.320 -8.179 1.00 39.84 597 ALA C CA 1
ATOM 6374 C C . ALA C 1 174 ? 50.503 16.149 -7.705 1.00 43.07 597 ALA C C 1
ATOM 6375 O O . ALA C 1 174 ? 50.026 15.235 -7.037 1.00 41.02 597 ALA C O 1
ATOM 6377 N N . ALA C 1 175 ? 51.794 16.210 -8.033 1.00 48.25 598 ALA C N 1
ATOM 6378 C CA . ALA C 1 175 ? 52.741 15.135 -7.711 1.00 53.18 598 ALA C CA 1
ATOM 6379 C C . ALA C 1 175 ? 53.121 15.023 -6.220 1.00 56.76 598 ALA C C 1
ATOM 6380 O O . ALA C 1 175 ? 53.752 14.039 -5.817 1.00 61.62 598 ALA C O 1
ATOM 6382 N N . SER C 1 176 ? 52.742 16.011 -5.411 1.00 56.38 599 SER C N 1
ATOM 6383 C CA . SER C 1 176 ? 53.136 16.068 -4.003 1.00 56.98 599 SER C CA 1
ATOM 6384 C C . SER C 1 176 ? 52.649 14.876 -3.182 1.00 56.54 599 SER C C 1
ATOM 6385 O O . SER C 1 176 ? 51.496 14.471 -3.274 1.00 55.12 599 SER C O 1
ATOM 6388 N N . ALA C 1 177 ? 53.542 14.319 -2.373 1.00 58.11 600 ALA C N 1
ATOM 6389 C CA . ALA C 1 177 ? 53.170 13.232 -1.478 1.00 57.00 600 ALA C CA 1
ATOM 6390 C C . ALA C 1 177 ? 52.246 13.751 -0.375 1.00 56.42 600 ALA C C 1
ATOM 6391 O O . ALA C 1 177 ? 51.304 13.061 0.023 1.00 54.43 600 ALA C O 1
ATOM 6393 N N . ALA C 1 178 ? 52.504 14.971 0.104 1.00 52.76 601 ALA C N 1
ATOM 6394 C CA . ALA C 1 178 ? 51.718 15.550 1.198 1.00 49.06 601 ALA C CA 1
ATOM 6395 C C . ALA C 1 178 ? 50.225 15.563 0.854 1.00 47.00 601 ALA C C 1
ATOM 6396 O O . ALA C 1 178 ? 49.381 15.225 1.694 1.00 49.89 601 ALA C O 1
ATOM 6398 N N . PHE C 1 179 ? 49.903 15.932 -0.387 1.00 42.75 602 PHE C N 1
ATOM 6399 C CA . PHE C 1 179 ? 48.516 15.930 -0.845 1.00 37.32 602 PHE C CA 1
ATOM 6400 C C . PHE C 1 179 ? 48.409 15.934 -2.380 1.00 37.14 602 PHE C C 1
ATOM 6401 O O . PHE C 1 179 ? 48.446 16.998 -3.027 1.00 32.36 602 PHE C O 1
ATOM 6409 N N . PRO C 1 180 ? 48.272 14.734 -2.968 1.00 35.06 603 PRO C N 1
ATOM 6410 C CA . PRO C 1 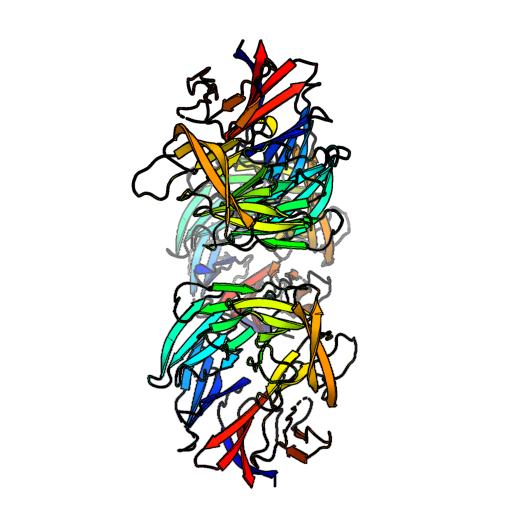180 ? 48.251 14.632 -4.416 1.00 36.34 603 PRO C CA 1
ATOM 6411 C C . PRO C 1 180 ? 46.886 14.831 -5.062 1.00 33.48 603 PRO C C 1
ATOM 6412 O O . PRO C 1 180 ? 46.822 14.977 -6.272 1.00 35.68 603 PRO C O 1
ATOM 6416 N N . TYR C 1 181 ? 45.818 14.833 -4.272 1.00 33.47 604 TYR C N 1
ATOM 6417 C CA . TYR C 1 181 ? 44.463 14.786 -4.804 1.00 33.38 604 TYR C CA 1
ATOM 6418 C C . TYR C 1 181 ? 43.999 16.146 -5.294 1.00 31.75 604 TYR C C 1
ATOM 6419 O O . TYR C 1 181 ? 44.473 17.182 -4.832 1.00 27.73 604 TYR C O 1
ATOM 6428 N N . GLY C 1 182 ? 43.095 16.115 -6.261 1.00 27.20 605 GLY C N 1
ATOM 6429 C CA . GLY C 1 182 ? 42.541 17.317 -6.838 1.00 26.76 605 GLY C CA 1
ATOM 6430 C C . GLY C 1 182 ? 41.063 17.265 -6.567 1.00 26.73 605 GLY C C 1
ATOM 6431 O O . GLY C 1 182 ? 40.500 16.175 -6.419 1.00 26.93 605 GLY C O 1
ATOM 6432 N N . GLY C 1 183 ? 40.434 18.432 -6.489 1.00 24.27 606 GLY C N 1
ATOM 6433 C CA . GLY C 1 183 ? 39.010 18.512 -6.188 1.00 23.64 606 GLY C CA 1
ATOM 6434 C C . GLY C 1 183 ? 38.580 19.883 -5.737 1.00 24.35 606 GLY C C 1
ATOM 6435 O O . GLY C 1 183 ? 39.386 20.825 -5.747 1.00 22.68 606 GLY C O 1
ATOM 6436 N N . VAL C 1 184 ? 37.309 20.020 -5.354 1.00 23.27 607 VAL C N 1
ATOM 6437 C CA . VAL C 1 184 ? 36.778 21.330 -5.001 1.00 24.25 607 VAL C CA 1
ATOM 6438 C C . VAL C 1 184 ? 36.513 21.468 -3.493 1.00 26.24 607 VAL C C 1
ATOM 6439 O O . VAL C 1 184 ? 35.866 20.623 -2.871 1.00 24.45 607 VAL C O 1
ATOM 6443 N N . LEU C 1 185 ? 37.069 22.521 -2.906 1.00 24.96 608 LEU C N 1
ATOM 6444 C CA . LEU C 1 185 ? 36.760 22.896 -1.539 1.00 24.94 608 LEU C CA 1
ATOM 6445 C C . LEU C 1 185 ? 35.442 23.665 -1.542 1.00 24.43 608 LEU C C 1
ATOM 6446 O O . LEU C 1 185 ? 35.241 24.558 -2.359 1.00 23.55 608 LEU C O 1
ATOM 6451 N N . ALA C 1 186 ? 34.556 23.322 -0.616 1.00 25.06 609 ALA C N 1
ATOM 6452 C CA . ALA C 1 186 ? 33.188 23.842 -0.639 1.00 25.28 609 ALA C CA 1
ATOM 6453 C C . ALA C 1 186 ? 32.764 24.230 0.753 1.00 24.25 609 ALA C C 1
ATOM 6454 O O . ALA C 1 186 ? 32.956 23.452 1.676 1.00 24.36 609 ALA C O 1
ATOM 6456 N N . GLY C 1 187 ? 32.158 25.395 0.878 1.00 25.90 610 GLY C N 1
ATOM 6457 C CA . GLY C 1 187 ? 31.691 25.900 2.170 1.00 26.66 610 GLY C CA 1
ATOM 6458 C C . GLY C 1 187 ? 30.268 26.421 2.116 1.00 29.61 610 GLY C C 1
ATOM 6459 O O . GLY C 1 187 ? 29.951 27.299 1.321 1.00 28.34 610 GLY C O 1
ATOM 6460 N N . THR C 1 188 ? 29.410 25.871 2.975 1.00 32.90 611 THR C N 1
ATOM 6461 C CA . THR C 1 188 ? 28.127 26.500 3.268 1.00 35.55 611 THR C CA 1
ATOM 6462 C C . THR C 1 188 ? 28.278 27.387 4.510 1.00 37.59 611 THR C C 1
ATOM 6463 O O . THR C 1 188 ? 29.323 27.387 5.169 1.00 34.98 611 THR C O 1
ATOM 6467 N N . LEU C 1 189 ? 27.219 28.108 4.853 1.00 38.14 612 LEU C N 1
ATOM 6468 C CA . LEU C 1 189 ? 27.239 28.945 6.056 1.00 39.77 612 LEU C CA 1
ATOM 6469 C C . LEU C 1 189 ? 27.422 28.128 7.328 1.00 40.50 612 LEU C C 1
ATOM 6470 O O . LEU C 1 189 ? 27.759 28.689 8.364 1.00 41.98 612 LEU C O 1
ATOM 6475 N N . GLU C 1 190 ? 27.206 26.814 7.266 1.00 38.48 613 GLU C N 1
ATOM 6476 C CA . GLU C 1 190 ? 27.338 25.973 8.451 1.00 41.63 613 GLU C CA 1
ATOM 6477 C C . GLU C 1 190 ? 28.229 24.737 8.309 1.00 39.76 613 GLU C C 1
ATOM 6478 O O . GLU C 1 190 ? 28.425 24.026 9.282 1.00 41.58 613 GLU C O 1
ATOM 6484 N N . ASP C 1 191 ? 28.792 24.472 7.129 1.00 37.61 614 ASP C N 1
ATOM 6485 C CA . ASP C 1 191 ? 29.581 23.246 6.931 1.00 35.54 614 ASP C CA 1
ATOM 6486 C C . ASP C 1 191 ? 30.655 23.404 5.850 1.00 33.81 614 ASP C C 1
ATOM 6487 O O . ASP C 1 191 ? 30.560 24.295 5.022 1.00 35.26 614 ASP C O 1
ATOM 6489 N N . ALA C 1 192 ? 31.653 22.524 5.851 1.00 34.17 615 ALA C N 1
ATOM 6490 C CA . ALA C 1 192 ? 32.722 22.572 4.836 1.00 36.04 615 ALA C CA 1
ATOM 6491 C C . ALA C 1 192 ? 33.201 21.182 4.442 1.00 34.36 615 ALA C C 1
ATOM 6492 O O . ALA C 1 192 ? 33.448 20.336 5.305 1.00 35.01 615 ALA C O 1
ATOM 6494 N N . SER C 1 193 ? 33.360 20.946 3.139 1.00 34.02 616 SER C N 1
ATOM 6495 C CA . SER C 1 193 ? 33.841 19.638 2.629 1.00 31.68 616 SER C CA 1
ATOM 6496 C C . SER C 1 193 ? 34.850 19.819 1.502 1.00 29.74 616 SER C C 1
ATOM 6497 O O . SER C 1 193 ? 34.827 20.839 0.832 1.00 27.27 616 SER C O 1
ATOM 6500 N N . PHE C 1 194 ? 35.719 18.830 1.307 1.00 28.67 617 PHE C N 1
ATOM 6501 C CA . PHE C 1 194 ? 36.545 18.729 0.105 1.00 28.34 617 PHE C CA 1
ATOM 6502 C C . PHE C 1 194 ? 35.916 17.651 -0.772 1.00 28.77 617 PHE C C 1
ATOM 6503 O O . PHE C 1 194 ? 35.775 16.521 -0.333 1.00 28.89 617 PHE C O 1
ATOM 6511 N N . TRP C 1 195 ? 35.504 18.004 -1.981 1.00 29.74 618 TRP C N 1
ATOM 6512 C CA . TRP C 1 195 ? 34.985 17.003 -2.920 1.00 30.68 618 TRP C CA 1
ATOM 6513 C C . TRP C 1 195 ? 36.086 16.569 -3.874 1.00 29.84 618 TRP C C 1
ATOM 6514 O O . TRP C 1 195 ? 36.436 17.287 -4.832 1.00 29.59 618 TRP C O 1
ATOM 6525 N N . GLU C 1 196 ? 36.667 15.415 -3.566 1.00 29.74 619 GLU C N 1
ATOM 6526 C CA . GLU C 1 196 ? 37.726 14.811 -4.347 1.00 32.51 619 GLU C CA 1
ATOM 6527 C C . GLU C 1 196 ? 37.189 14.436 -5.733 1.00 34.43 619 GLU C C 1
ATOM 6528 O O . GLU C 1 196 ? 36.159 13.795 -5.826 1.00 36.17 619 GLU C O 1
ATOM 6534 N N . GLN C 1 197 ? 37.868 14.843 -6.799 1.00 33.84 620 GLN C N 1
ATOM 6535 C CA . GLN C 1 197 ? 37.494 14.398 -8.144 1.00 33.19 620 GLN C CA 1
ATOM 6536 C C . GLN C 1 197 ? 38.253 13.109 -8.434 1.00 33.85 620 GLN C C 1
ATOM 6537 O O . GLN C 1 197 ? 39.482 13.085 -8.435 1.00 33.34 620 GLN C O 1
ATOM 6543 N N . LYS C 1 198 ? 37.514 12.038 -8.691 1.00 35.52 621 LYS C N 1
ATOM 6544 C CA . LYS C 1 198 ? 38.119 10.747 -8.981 1.00 37.88 621 LYS C CA 1
ATOM 6545 C C . LYS C 1 198 ? 38.465 10.701 -10.466 1.00 39.13 621 LYS C C 1
ATOM 6546 O O . LYS C 1 198 ? 38.030 11.563 -11.238 1.00 38.76 621 LYS C O 1
ATOM 6550 N N . MET C 1 199 ? 39.243 9.698 -10.861 1.00 41.90 622 MET C N 1
ATOM 6551 C CA . MET C 1 199 ? 39.733 9.613 -12.242 1.00 44.78 622 MET C CA 1
ATOM 6552 C C . MET C 1 199 ? 38.601 9.431 -13.242 1.00 42.89 622 MET C C 1
ATOM 6553 O O . MET C 1 199 ? 38.724 9.841 -14.393 1.00 44.12 622 MET C O 1
ATOM 6558 N N . ASP C 1 200 ? 37.487 8.856 -12.787 1.00 42.94 623 ASP C N 1
ATOM 6559 C CA . ASP C 1 200 ? 36.269 8.751 -13.604 1.00 42.04 623 ASP C CA 1
ATOM 6560 C C . ASP C 1 200 ? 35.419 10.033 -13.567 1.00 39.47 623 ASP C C 1
ATOM 6561 O O . ASP C 1 200 ? 34.294 10.055 -14.053 1.00 36.52 623 ASP C O 1
ATOM 6566 N N . PHE C 1 201 ? 35.974 11.095 -12.978 1.00 38.84 624 PHE C N 1
ATOM 6567 C CA . PHE C 1 201 ? 35.342 12.418 -12.885 1.00 38.47 624 PHE C CA 1
ATOM 6568 C C . PHE C 1 201 ? 34.142 12.507 -11.947 1.00 34.98 624 PHE C C 1
ATOM 6569 O O . PHE C 1 201 ? 33.453 13.524 -11.915 1.00 34.85 624 PHE C O 1
ATOM 6577 N N . SER C 1 202 ? 33.901 11.449 -11.177 1.00 36.19 625 SER C N 1
ATOM 6578 C CA . SER C 1 202 ? 32.930 11.500 -10.093 1.00 33.78 625 SER C CA 1
ATOM 6579 C C . SER C 1 202 ? 33.588 12.249 -8.925 1.00 35.25 625 SER C C 1
ATOM 6580 O O . SER C 1 202 ? 34.828 12.310 -8.829 1.00 32.59 625 SER C O 1
ATOM 6583 N N . HIS C 1 203 ? 32.751 12.796 -8.049 1.00 35.54 626 HIS C N 1
ATOM 6584 C CA . HIS C 1 203 ? 33.221 13.552 -6.897 1.00 37.37 626 HIS C CA 1
ATOM 6585 C C . HIS C 1 203 ? 32.770 12.899 -5.594 1.00 40.22 626 HIS C C 1
ATOM 6586 O O . HIS C 1 203 ? 31.586 12.605 -5.423 1.00 39.11 626 HIS C O 1
ATOM 6593 N N . TRP C 1 204 ? 33.729 12.686 -4.693 1.00 41.20 627 TRP C N 1
ATOM 6594 C CA . TRP C 1 204 ? 33.481 12.057 -3.400 1.00 45.44 627 TRP C CA 1
ATOM 6595 C C . TRP C 1 204 ? 33.828 13.045 -2.267 1.00 45.69 627 TRP C C 1
ATOM 6596 O O . TRP C 1 204 ? 34.946 13.560 -2.233 1.00 41.46 627 TRP C O 1
ATOM 6607 N N . PRO C 1 205 ? 32.881 13.283 -1.337 1.00 42.20 628 PRO C N 1
ATOM 6608 C CA . PRO C 1 205 ? 33.058 14.293 -0.291 1.00 41.27 628 PRO C CA 1
ATOM 6609 C C . PRO C 1 205 ? 33.893 13.826 0.898 1.00 38.52 628 PRO C C 1
ATOM 6610 O O . PRO C 1 205 ? 33.932 12.632 1.225 1.00 35.94 628 PRO C O 1
ATOM 6614 N N . HIS C 1 206 ? 34.586 14.783 1.513 1.00 35.74 629 HIS C N 1
ATOM 6615 C CA . HIS C 1 206 ? 35.314 14.562 2.752 1.00 34.97 629 HIS C CA 1
ATOM 6616 C C . HIS C 1 206 ? 34.996 15.755 3.660 1.00 37.62 629 HIS C C 1
ATOM 6617 O O . HIS C 1 206 ? 35.163 16.916 3.256 1.00 32.88 629 HIS C O 1
ATOM 6624 N N . VAL C 1 207 ? 34.524 15.474 4.872 1.00 36.82 630 VAL C N 1
ATOM 6625 C CA . VAL C 1 207 ? 34.169 16.535 5.801 1.00 36.64 630 VAL C CA 1
ATOM 6626 C C . VAL C 1 207 ? 35.460 17.144 6.290 1.00 32.50 630 VAL C C 1
ATOM 6627 O O . VAL C 1 207 ? 36.409 16.426 6.568 1.00 30.28 630 VAL C O 1
ATOM 6631 N N . LEU C 1 208 ? 35.513 18.469 6.390 1.00 31.25 631 LEU C N 1
ATOM 6632 C CA . LEU C 1 208 ? 36.757 19.115 6.815 1.00 29.82 631 LEU C CA 1
ATOM 6633 C C . LEU C 1 208 ? 36.611 19.526 8.259 1.00 30.40 631 LEU C C 1
ATOM 6634 O O . LEU C 1 208 ? 35.501 19.808 8.678 1.00 27.38 631 LEU C O 1
ATOM 6639 N N . PRO C 1 209 ? 37.731 19.558 9.014 1.00 31.05 632 PRO C N 1
ATOM 6640 C CA . PRO C 1 209 ? 37.684 19.840 10.455 1.00 33.32 632 PRO C CA 1
ATOM 6641 C C . PRO C 1 209 ? 37.532 21.322 10.807 1.00 35.02 632 PRO C C 1
ATOM 6642 O O . PRO C 1 209 ? 38.418 21.934 11.412 1.00 37.29 632 PRO C O 1
ATOM 6646 N N . LEU C 1 210 ? 36.407 21.893 10.412 1.00 36.07 633 LEU C N 1
ATOM 6647 C CA . LEU C 1 210 ? 36.026 23.187 10.901 1.00 39.60 633 LEU C CA 1
ATOM 6648 C C . LEU C 1 210 ? 34.519 23.311 10.916 1.00 39.04 633 LEU C C 1
ATOM 6649 O O . LEU C 1 210 ? 33.806 22.570 10.241 1.00 38.05 633 LEU C O 1
ATOM 6654 N N . GLU C 1 211 ? 34.049 24.243 11.723 1.00 38.53 634 GLU C N 1
ATOM 6655 C CA . GLU C 1 211 ? 32.631 24.404 11.985 1.00 41.14 634 GLU C CA 1
ATOM 6656 C C . GLU C 1 211 ? 32.278 25.849 11.697 1.00 37.37 634 GLU C C 1
ATOM 6657 O O . GLU C 1 211 ? 32.465 26.705 12.565 1.00 36.08 634 GLU C O 1
ATOM 6663 N N . PRO C 1 212 ? 31.819 26.140 10.459 1.00 36.79 635 PRO C N 1
ATOM 6664 C CA . PRO C 1 212 ? 31.391 27.481 10.088 1.00 37.45 635 PRO C CA 1
ATOM 6665 C C . PRO C 1 212 ? 30.132 27.941 10.809 1.00 37.70 635 PRO C C 1
ATOM 6666 O O . PRO C 1 212 ? 29.247 27.132 11.074 1.00 38.37 635 PRO C O 1
ATOM 6670 N N . GLY C 1 213 ? 30.055 29.239 11.076 1.00 37.50 636 GLY C N 1
ATOM 6671 C CA . GLY C 1 213 ? 28.916 29.839 11.765 1.00 40.56 636 GLY C CA 1
ATOM 6672 C C . GLY C 1 213 ? 28.468 31.135 11.125 1.00 40.86 636 GLY C C 1
ATOM 6673 O O . GLY C 1 213 ? 28.486 32.185 11.771 1.00 41.55 636 GLY C O 1
ATOM 6674 N N . GLY C 1 214 ? 28.084 31.076 9.849 1.00 39.28 637 GLY C N 1
ATOM 6675 C CA . GLY C 1 214 ? 27.520 32.246 9.165 1.00 39.13 637 GLY C CA 1
ATOM 6676 C C . GLY C 1 214 ? 28.236 32.761 7.924 1.00 39.11 637 GLY C C 1
ATOM 6677 O O . GLY C 1 214 ? 27.681 33.571 7.197 1.00 36.14 637 GLY C O 1
ATOM 6678 N N . CYS C 1 215 ? 29.473 32.325 7.691 1.00 37.47 638 CYS C N 1
ATOM 6679 C CA . CYS C 1 215 ? 30.240 32.782 6.523 1.00 37.26 638 CYS C CA 1
ATOM 6680 C C . CYS C 1 215 ? 31.545 32.003 6.409 1.00 35.10 638 CYS C C 1
ATOM 6681 O O . CYS C 1 215 ? 32.102 31.573 7.412 1.00 31.33 638 CYS C O 1
ATOM 6684 N N . ILE C 1 216 ? 31.999 31.792 5.174 1.00 31.64 639 ILE C N 1
ATOM 6685 C CA . ILE C 1 216 ? 33.220 31.046 4.916 1.00 29.81 639 ILE C CA 1
ATOM 6686 C C . ILE C 1 216 ? 33.704 31.382 3.501 1.00 31.13 639 ILE C C 1
ATOM 6687 O O . ILE C 1 216 ? 32.898 31.538 2.585 1.00 30.44 639 ILE C O 1
ATOM 6692 N N . ASP C 1 217 ? 35.015 31.528 3.342 1.00 30.83 640 ASP C N 1
ATOM 6693 C CA . ASP C 1 217 ? 35.637 31.881 2.059 1.00 31.71 640 ASP C CA 1
ATOM 6694 C C . ASP C 1 217 ? 36.891 31.016 1.959 1.00 28.86 640 ASP C C 1
ATOM 6695 O O . ASP C 1 217 ? 37.748 31.076 2.833 1.00 28.39 640 ASP C O 1
ATOM 6700 N N . PHE C 1 218 ? 36.966 30.195 0.911 1.00 25.95 641 PHE C N 1
ATOM 6701 C CA . PHE C 1 218 ? 38.147 29.412 0.593 1.00 24.94 641 PHE C CA 1
ATOM 6702 C C . PHE C 1 218 ? 38.941 30.076 -0.538 1.00 25.19 641 PHE C C 1
ATOM 6703 O O . PHE C 1 218 ? 38.368 30.511 -1.533 1.00 24.71 641 PHE C O 1
ATOM 6711 N N . GLN C 1 219 ? 40.258 30.111 -0.382 1.00 23.16 642 GLN C N 1
ATOM 6712 C CA . GLN C 1 219 ? 41.186 30.507 -1.439 1.00 25.23 642 GLN C CA 1
ATOM 6713 C C . GLN C 1 219 ? 42.298 29.479 -1.498 1.00 25.08 642 GLN C C 1
ATOM 6714 O O . GLN C 1 219 ? 42.805 29.070 -0.470 1.00 25.40 642 GLN C O 1
ATOM 6720 N N A THR C 1 220 ? 42.665 29.053 -2.704 0.50 26.47 643 THR C N 1
ATOM 6721 N N B THR C 1 220 ? 42.681 29.057 -2.698 0.50 25.48 643 THR C N 1
ATOM 6722 C CA A THR C 1 220 ? 43.704 28.034 -2.886 0.50 27.60 643 THR C CA 1
ATOM 6723 C CA B THR C 1 220 ? 43.722 28.038 -2.839 0.50 25.98 643 THR C CA 1
ATOM 6724 C C A THR C 1 220 ? 44.986 28.641 -3.444 0.50 29.37 643 THR C C 1
ATOM 6725 C C B THR C 1 220 ? 44.981 28.579 -3.498 0.50 28.39 643 THR C C 1
ATOM 6726 O O A THR C 1 220 ? 44.936 29.570 -4.230 0.50 30.29 643 THR C O 1
ATOM 6727 O O B THR C 1 220 ? 44.912 29.375 -4.423 0.50 29.14 643 THR C O 1
ATOM 6734 N N . GLU C 1 221 ? 46.130 28.109 -3.028 1.00 29.83 644 GLU C N 1
ATOM 6735 C CA . GLU C 1 221 ? 47.402 28.449 -3.643 1.00 33.46 644 GLU C CA 1
ATOM 6736 C C . GLU C 1 221 ? 47.978 27.138 -4.187 1.00 32.80 644 GLU C C 1
ATOM 6737 O O . GLU C 1 221 ? 48.404 26.269 -3.430 1.00 31.30 644 GLU C O 1
ATOM 6743 N N . ASN C 1 222 ? 47.976 27.038 -5.509 1.00 36.46 645 ASN C N 1
ATOM 6744 C CA . ASN C 1 222 ? 48.212 25.783 -6.236 1.00 43.53 645 ASN C CA 1
ATOM 6745 C C . ASN C 1 222 ? 49.575 25.122 -5.966 1.00 45.77 645 ASN C C 1
ATOM 6746 O O . ASN C 1 222 ? 49.652 23.929 -5.626 1.00 45.65 645 ASN C O 1
ATOM 6751 N N . SER C 1 223 ? 50.638 25.904 -6.099 1.00 49.43 646 SER C N 1
ATOM 6752 C CA . SER C 1 223 ? 52.010 25.407 -5.945 1.00 49.23 646 SER C CA 1
ATOM 6753 C C . SER C 1 223 ? 52.257 24.729 -4.586 1.00 48.97 646 SER C C 1
ATOM 6754 O O . SER C 1 223 ? 52.806 23.622 -4.515 1.00 52.01 646 SER C O 1
ATOM 6757 N N . SER C 1 224 ? 51.833 25.389 -3.513 1.00 45.18 647 SER C N 1
ATOM 6758 C CA . SER C 1 224 ? 52.148 24.945 -2.146 1.00 42.56 647 SER C CA 1
ATOM 6759 C C . SER C 1 224 ? 51.208 23.893 -1.529 1.00 40.84 647 SER C C 1
ATOM 6760 O O . SER C 1 224 ? 51.513 23.361 -0.463 1.00 41.61 647 SER C O 1
ATOM 6763 N N . ARG C 1 225 ? 50.071 23.603 -2.163 1.00 41.07 648 ARG C N 1
ATOM 6764 C CA . ARG C 1 225 ? 49.059 22.678 -1.577 1.00 36.42 648 ARG C CA 1
ATOM 6765 C C . ARG C 1 225 ? 48.449 23.219 -0.271 1.00 35.25 648 ARG C C 1
ATOM 6766 O O . ARG C 1 225 ? 48.058 22.439 0.621 1.00 33.70 648 ARG C O 1
ATOM 6774 N N . HIS C 1 226 ? 48.405 24.545 -0.137 1.00 34.52 649 HIS C N 1
ATOM 6775 C CA . HIS C 1 226 ? 47.754 25.182 1.013 1.00 34.35 649 HIS C CA 1
ATOM 6776 C C . HIS C 1 226 ? 46.454 25.820 0.558 1.00 30.23 649 HIS C C 1
ATOM 6777 O O . HIS C 1 226 ? 46.308 26.165 -0.614 1.00 29.04 649 HIS C O 1
ATOM 6784 N N . CYS C 1 227 ? 45.508 25.981 1.483 1.00 28.79 650 CYS C N 1
ATOM 6785 C CA . CYS C 1 227 ? 44.384 26.874 1.251 1.00 28.72 650 CYS C CA 1
ATOM 6786 C C . CYS C 1 227 ? 44.271 27.886 2.389 1.00 28.69 650 CYS C C 1
ATOM 6787 O O . CYS C 1 227 ? 44.821 27.684 3.484 1.00 30.24 650 CYS C O 1
ATOM 6790 N N . LEU C 1 228 ? 43.630 29.005 2.087 1.00 24.50 651 LEU C N 1
ATOM 6791 C CA . LEU C 1 228 ? 43.282 29.993 3.087 1.00 24.11 651 LEU C CA 1
ATOM 6792 C C . LEU C 1 228 ? 41.768 29.908 3.305 1.00 24.54 651 LEU C C 1
ATOM 6793 O O . LEU C 1 228 ? 40.994 30.038 2.367 1.00 25.96 651 LEU C O 1
ATOM 6798 N N . VAL C 1 229 ? 41.364 29.636 4.538 1.00 23.73 652 VAL C N 1
ATOM 6799 C CA . VAL C 1 229 ? 39.966 29.555 4.895 1.00 24.96 652 VAL C CA 1
ATOM 6800 C C . VAL C 1 229 ? 39.654 30.689 5.852 1.00 25.45 652 VAL C C 1
ATOM 6801 O O . VAL C 1 229 ? 40.182 30.722 6.977 1.00 25.30 652 VAL C O 1
ATOM 6805 N N . THR C 1 230 ? 38.804 31.601 5.409 1.00 24.53 653 THR C N 1
ATOM 6806 C CA . THR C 1 230 ? 38.419 32.747 6.216 1.00 26.38 653 THR C CA 1
ATOM 6807 C C . THR C 1 230 ? 36.964 32.556 6.611 1.00 26.03 653 THR C C 1
ATOM 6808 O O . THR C 1 230 ? 36.102 32.433 5.745 1.00 29.19 653 THR C O 1
ATOM 6812 N N . TYR C 1 231 ? 36.687 32.496 7.913 1.00 25.98 654 TYR C N 1
ATOM 6813 C CA . TYR C 1 231 ? 35.354 32.133 8.366 1.00 27.47 654 TYR C CA 1
ATOM 6814 C C . TYR C 1 231 ? 35.056 32.597 9.787 1.00 29.08 654 TYR C C 1
ATOM 6815 O O . TYR C 1 231 ? 35.964 32.927 10.545 1.00 28.71 654 TYR C O 1
ATOM 6824 N N . ARG C 1 232 ? 33.771 32.646 10.114 1.00 30.37 655 ARG C N 1
ATOM 6825 C CA . ARG C 1 232 ? 33.323 32.822 11.493 1.00 31.93 655 ARG C CA 1
ATOM 6826 C C . ARG C 1 232 ? 33.032 31.461 12.093 1.00 31.30 655 ARG C C 1
ATOM 6827 O O . ARG C 1 232 ? 32.226 30.718 11.546 1.00 32.28 655 ARG C O 1
ATOM 6835 N N . PRO C 1 233 ? 33.670 31.114 13.222 1.00 30.85 656 PRO C N 1
ATOM 6836 C CA . PRO C 1 233 ? 33.327 29.833 13.852 1.00 32.31 656 PRO C CA 1
ATOM 6837 C C . PRO C 1 233 ? 31.891 29.782 14.378 1.00 34.59 656 PRO C C 1
ATOM 6838 O O . PRO C 1 233 ? 31.278 30.830 14.607 1.00 34.47 656 PRO C O 1
ATOM 6842 N N . ASP C 1 234 ? 31.370 28.570 14.541 1.00 34.19 657 ASP C N 1
ATOM 6843 C CA . ASP C 1 234 ? 30.040 28.360 15.134 1.00 38.53 657 ASP C CA 1
ATOM 6844 C C . ASP C 1 234 ? 30.184 28.410 16.654 1.00 38.16 657 ASP C C 1
ATOM 6845 O O . ASP C 1 234 ? 30.405 27.381 17.310 1.00 40.15 657 ASP C O 1
ATOM 6850 N N . LYS C 1 235 ? 30.109 29.627 17.182 1.00 37.94 658 LYS C N 1
ATOM 6851 C CA . LYS C 1 235 ? 30.310 29.910 18.606 1.00 37.70 658 LYS C CA 1
ATOM 6852 C C . LYS C 1 235 ? 29.480 31.127 18.933 1.00 38.81 658 LYS C C 1
ATOM 6853 O O . LYS C 1 235 ? 29.219 31.948 18.060 1.00 37.31 658 LYS C O 1
ATOM 6857 N N . ASN C 1 236 ? 29.117 31.270 20.202 1.00 39.97 659 ASN C N 1
ATOM 6858 C CA . ASN C 1 236 ? 28.258 32.370 20.632 1.00 43.32 659 ASN C CA 1
ATOM 6859 C C . ASN C 1 236 ? 28.952 33.730 20.480 1.00 41.60 659 ASN C C 1
ATOM 6860 O O . ASN C 1 236 ? 28.419 34.654 19.871 1.00 46.23 659 ASN C O 1
ATOM 6865 N N . HIS C 1 237 ? 30.143 33.853 21.039 1.00 39.19 660 HIS C N 1
ATOM 6866 C CA . HIS C 1 237 ? 30.910 35.080 20.916 1.00 39.94 660 HIS C CA 1
ATOM 6867 C C . HIS C 1 237 ? 32.212 34.738 20.240 1.00 40.40 660 HIS C C 1
ATOM 6868 O O . HIS C 1 237 ? 33.066 34.082 20.835 1.00 38.36 660 HIS C O 1
ATOM 6875 N N . THR C 1 238 ? 32.366 35.161 18.993 1.00 39.24 661 THR C N 1
ATOM 6876 C CA . THR C 1 238 ? 33.592 34.874 18.282 1.00 38.89 661 THR C CA 1
ATOM 6877 C C . THR C 1 238 ? 33.905 35.978 17.282 1.00 41.69 661 THR C C 1
ATOM 6878 O O . THR C 1 238 ? 33.268 37.044 17.284 1.00 41.77 661 THR C O 1
ATOM 6882 N N . THR C 1 239 ? 34.926 35.754 16.467 1.00 40.22 662 THR C N 1
ATOM 6883 C CA . THR C 1 239 ? 35.286 36.710 15.451 1.00 40.14 662 THR C CA 1
ATOM 6884 C C . THR C 1 239 ? 35.743 35.955 14.204 1.00 38.06 662 THR C C 1
ATOM 6885 O O . THR C 1 239 ? 35.926 34.746 14.247 1.00 39.56 662 THR C O 1
ATOM 6889 N N . ILE C 1 240 ? 35.914 36.672 13.105 1.00 37.65 663 ILE C N 1
ATOM 6890 C CA . ILE C 1 240 ? 36.368 36.059 11.849 1.00 37.87 663 ILE C CA 1
ATOM 6891 C C . ILE C 1 240 ? 37.842 35.742 12.014 1.00 35.81 663 ILE C C 1
ATOM 6892 O O . ILE C 1 240 ? 38.590 36.541 12.570 1.00 33.80 663 ILE C O 1
ATOM 6897 N N . ARG C 1 241 ? 38.253 34.568 11.550 1.00 31.94 664 ARG C N 1
ATOM 6898 C CA . ARG C 1 241 ? 39.669 34.238 11.446 1.00 29.44 664 ARG C CA 1
ATOM 6899 C C . ARG C 1 241 ? 39.973 33.799 10.005 1.00 27.59 664 ARG C C 1
ATOM 6900 O O . ARG C 1 241 ? 39.092 33.246 9.324 1.00 25.56 664 ARG C O 1
ATOM 6908 N N . SER C 1 242 ? 41.176 34.116 9.541 1.00 25.29 665 SER C N 1
ATOM 6909 C CA . SER C 1 242 ? 41.709 33.615 8.270 1.00 26.99 665 SER C CA 1
ATOM 6910 C C . SER C 1 242 ? 42.764 32.592 8.656 1.00 26.09 665 SER C C 1
ATOM 6911 O O . SER C 1 242 ? 43.716 32.925 9.355 1.00 26.23 665 SER C O 1
ATOM 6914 N N . VAL C 1 243 ? 42.592 31.345 8.213 1.00 25.59 666 VAL C N 1
ATOM 6915 C CA . VAL C 1 243 ? 43.455 30.256 8.625 1.00 23.87 666 VAL C CA 1
ATOM 6916 C C . VAL C 1 243 ? 44.145 29.661 7.415 1.00 25.13 666 VAL C C 1
ATOM 6917 O O . VAL C 1 243 ? 43.481 29.189 6.475 1.00 24.07 666 VAL C O 1
ATOM 6921 N N . LEU C 1 244 ? 45.476 29.681 7.455 1.00 23.21 667 LEU C N 1
ATOM 6922 C CA . LEU C 1 244 ? 46.294 29.043 6.440 1.00 24.20 667 LEU C CA 1
ATOM 6923 C C . LEU C 1 244 ? 46.358 27.573 6.795 1.00 25.04 667 LEU C C 1
ATOM 6924 O O . LEU C 1 244 ? 46.874 27.212 7.854 1.00 23.88 667 LEU C O 1
ATOM 6929 N N . MET C 1 245 ? 45.809 26.746 5.902 1.00 26.04 668 MET C N 1
ATOM 6930 C CA . MET C 1 245 ? 45.656 25.303 6.099 1.00 27.53 668 MET C CA 1
ATOM 6931 C C . MET C 1 245 ? 46.574 24.536 5.187 1.00 28.32 668 MET C C 1
ATOM 6932 O O . MET C 1 245 ? 46.710 24.879 4.017 1.00 28.41 668 MET C O 1
ATOM 6937 N N . GLU C 1 246 ? 47.192 23.484 5.715 1.00 30.37 669 GLU C N 1
ATOM 6938 C CA . GLU C 1 246 ? 47.881 22.513 4.877 1.00 33.89 669 GLU C CA 1
ATOM 6939 C C . GLU C 1 246 ? 46.936 21.336 4.703 1.00 33.23 669 GLU C C 1
ATOM 6940 O O . GLU C 1 246 ? 46.341 20.855 5.675 1.00 33.26 669 GLU C O 1
ATOM 6946 N N . MET C 1 247 ? 46.746 20.916 3.459 1.00 33.55 670 MET C N 1
ATOM 6947 C CA . MET C 1 247 ? 45.894 19.772 3.159 1.00 34.50 670 MET C CA 1
ATOM 6948 C C . MET C 1 247 ? 46.621 18.485 3.541 1.00 33.67 670 MET C C 1
ATOM 6949 O O . MET C 1 247 ? 47.838 18.399 3.424 1.00 35.84 670 MET C O 1
ATOM 6954 N N . SER C 1 248 ? 45.858 17.497 3.984 1.00 34.52 671 SER C N 1
ATOM 6955 C CA . SER C 1 248 ? 46.412 16.212 4.382 1.00 34.46 671 SER C CA 1
ATOM 6956 C C . SER C 1 248 ? 45.406 15.096 4.120 1.00 33.79 671 SER C C 1
ATOM 6957 O O . SER C 1 248 ? 44.233 15.345 3.822 1.00 31.61 671 SER C O 1
ATOM 6960 N N . TYR C 1 249 ? 45.864 13.860 4.268 1.00 35.77 672 TYR C N 1
ATOM 6961 C CA . TYR C 1 249 ? 44.959 12.721 4.175 1.00 35.34 672 TYR C CA 1
ATOM 6962 C C . TYR C 1 249 ? 45.573 11.513 4.865 1.00 36.87 672 TYR C C 1
ATOM 6963 O O . TYR C 1 249 ? 46.773 11.475 5.098 1.00 33.37 672 TYR C O 1
ATOM 6972 N N . ARG C 1 250 ? 44.734 10.540 5.200 1.00 40.74 673 ARG C N 1
ATOM 6973 C CA . ARG C 1 250 ? 45.209 9.219 5.611 1.00 46.32 673 ARG C CA 1
ATOM 6974 C C . ARG C 1 250 ? 44.361 8.173 4.888 1.00 47.57 673 ARG C C 1
ATOM 6975 O O . ARG C 1 250 ? 43.339 8.514 4.292 1.00 45.51 673 ARG C O 1
ATOM 6983 N N . LEU C 1 251 ? 44.780 6.912 4.953 1.00 51.51 674 LEU C N 1
ATOM 6984 C CA . LEU C 1 251 ? 44.102 5.829 4.222 1.00 52.63 674 LEU C CA 1
ATOM 6985 C C . LEU C 1 251 ? 43.170 5.019 5.122 1.00 53.32 674 LEU C C 1
ATOM 6986 O O . LEU C 1 251 ? 43.498 4.697 6.273 1.00 53.38 674 LEU C O 1
ATOM 6991 N N . ASP C 1 252 ? 41.995 4.713 4.587 1.00 54.51 675 ASP C N 1
ATOM 6992 C CA . ASP C 1 252 ? 40.951 4.018 5.332 1.00 57.93 675 ASP C CA 1
ATOM 6993 C C . ASP C 1 252 ? 41.088 2.488 5.157 1.00 60.36 675 ASP C C 1
ATOM 6994 O O . ASP C 1 252 ? 42.158 2.000 4.761 1.00 57.59 675 ASP C O 1
ATOM 6999 N N . ASP C 1 253 ? 40.008 1.755 5.449 1.00 62.21 676 ASP C N 1
ATOM 7000 C CA . ASP C 1 253 ? 39.982 0.281 5.382 1.00 63.27 676 ASP C CA 1
ATOM 7001 C C . ASP C 1 253 ? 39.733 -0.292 3.982 1.00 62.64 676 ASP C C 1
ATOM 7002 O O . ASP C 1 253 ? 39.930 -1.491 3.761 1.00 64.85 676 ASP C O 1
ATOM 7007 N N . THR C 1 254 ? 39.265 0.545 3.058 1.00 58.37 677 THR C N 1
ATOM 7008 C CA . THR C 1 254 ? 39.165 0.184 1.647 1.00 57.53 677 THR C CA 1
ATOM 7009 C C . THR C 1 254 ? 40.299 0.790 0.806 1.00 57.04 677 THR C C 1
ATOM 7010 O O . THR C 1 254 ? 40.230 0.777 -0.421 1.00 59.02 677 THR C O 1
ATOM 7012 N N . GLY C 1 255 ? 41.338 1.320 1.453 1.00 56.49 678 GLY C N 1
ATOM 7013 C CA . GLY C 1 255 ? 42.481 1.922 0.744 1.00 54.27 678 GLY C CA 1
ATOM 7014 C C . GLY C 1 255 ? 42.240 3.261 0.037 1.00 52.55 678 GLY C C 1
ATOM 7015 O O . GLY C 1 255 ? 43.071 3.701 -0.765 1.00 52.73 678 GLY C O 1
ATOM 7016 N N . ASN C 1 256 ? 41.108 3.904 0.322 1.00 51.45 679 ASN C N 1
ATOM 7017 C CA . ASN C 1 256 ? 40.769 5.210 -0.244 1.00 48.49 679 ASN C CA 1
ATOM 7018 C C . ASN C 1 256 ? 41.126 6.324 0.740 1.00 48.20 679 ASN C C 1
ATOM 7019 O O . ASN C 1 256 ? 41.043 6.124 1.952 1.00 42.36 679 ASN C O 1
ATOM 7024 N N . PRO C 1 257 ? 41.487 7.511 0.220 1.00 47.12 680 PRO C N 1
ATOM 7025 C CA . PRO C 1 257 ? 41.964 8.563 1.106 1.00 46.55 680 PRO C CA 1
ATOM 7026 C C . PRO 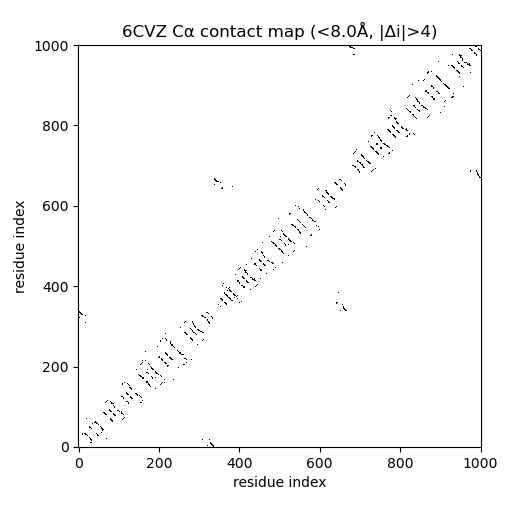C 1 257 ? 40.865 9.129 1.990 1.00 45.79 680 PRO C C 1
ATOM 7027 O O . PRO C 1 257 ? 39.716 9.200 1.580 1.00 47.74 680 PRO C O 1
ATOM 7031 N N . ILE C 1 258 ? 41.237 9.499 3.210 1.00 46.27 681 ILE C N 1
ATOM 7032 C CA . ILE C 1 258 ? 40.424 10.339 4.071 1.00 45.70 681 ILE C CA 1
ATOM 7033 C C . ILE C 1 258 ? 41.132 11.697 4.077 1.00 42.32 681 ILE C C 1
ATOM 7034 O O . ILE C 1 258 ? 42.211 11.824 4.647 1.00 43.03 681 ILE C O 1
ATOM 7039 N N . CYS C 1 259 ? 40.548 12.680 3.401 1.00 39.47 682 CYS C N 1
ATOM 7040 C CA . CYS C 1 259 ? 41.190 13.984 3.213 1.00 38.26 682 CYS C CA 1
ATOM 7041 C C . CYS C 1 259 ? 40.839 14.901 4.358 1.00 36.17 682 CYS C C 1
ATOM 7042 O O . CYS C 1 259 ? 39.738 14.857 4.885 1.00 34.08 682 CYS C O 1
ATOM 7045 N N . SER C 1 260 ? 41.791 15.750 4.725 1.00 37.81 683 SER C N 1
ATOM 7046 C CA . SER C 1 260 ? 41.601 16.662 5.833 1.00 35.22 683 SER C CA 1
ATOM 7047 C C . SER C 1 260 ? 42.498 17.874 5.645 1.00 33.11 683 SER C C 1
ATOM 7048 O O . SER C 1 260 ? 43.075 18.077 4.588 1.00 32.40 683 SER C O 1
ATOM 7051 N N . CYS C 1 261 ? 42.586 18.687 6.686 1.00 33.79 684 CYS C N 1
ATOM 7052 C CA . CYS C 1 261 ? 43.516 19.788 6.701 1.00 33.57 684 CYS C CA 1
ATOM 7053 C C . CYS C 1 261 ? 43.778 20.190 8.142 1.00 31.40 684 CYS C C 1
ATOM 7054 O O . CYS C 1 261 ? 42.965 19.917 9.016 1.00 31.16 684 CYS C O 1
ATOM 7057 N N . GLN C 1 262 ? 44.927 20.812 8.369 1.00 33.78 685 GLN C N 1
ATOM 7058 C CA . GLN C 1 262 ? 45.327 21.288 9.698 1.00 33.27 685 GLN C CA 1
ATOM 7059 C C . GLN C 1 262 ? 45.855 22.713 9.576 1.00 29.70 685 GLN C C 1
ATOM 7060 O O . GLN C 1 262 ? 46.453 23.072 8.556 1.00 26.91 685 GLN C O 1
ATOM 7066 N N . PRO C 1 263 ? 45.630 23.518 10.618 1.00 30.53 686 PRO C N 1
ATOM 7067 C CA . PRO C 1 263 ? 46.063 24.916 10.605 1.00 28.67 686 PRO C CA 1
ATOM 7068 C C . PRO C 1 263 ? 47.571 25.051 10.642 1.00 26.63 686 PRO C C 1
ATOM 7069 O O . PRO C 1 263 ? 48.242 24.265 11.286 1.00 29.22 686 PRO C O 1
ATOM 7073 N N . VAL C 1 264 ? 48.081 26.055 9.952 1.00 25.77 687 VAL C N 1
ATOM 7074 C CA . VAL C 1 264 ? 49.469 26.449 10.027 1.00 25.54 687 VAL C CA 1
ATOM 7075 C C . VAL C 1 264 ? 49.501 27.779 10.800 1.00 25.94 687 VAL C C 1
ATOM 7076 O O . VAL C 1 264 ? 50.084 27.859 11.891 1.00 24.77 687 VAL C O 1
ATOM 7080 N N . HIS C 1 265 ? 48.819 28.791 10.266 1.00 23.65 688 HIS C N 1
ATOM 7081 C CA . HIS C 1 265 ? 48.692 30.087 10.938 1.00 25.82 688 HIS C CA 1
ATOM 7082 C C . HIS C 1 265 ? 47.226 30.457 11.038 1.00 25.36 688 HIS C C 1
ATOM 7083 O O . HIS C 1 265 ? 46.441 30.172 10.131 1.00 24.91 688 HIS C O 1
ATOM 7090 N N . THR C 1 266 ? 46.874 31.147 12.107 1.00 24.28 689 THR C N 1
ATOM 7091 C CA . THR C 1 266 ? 45.548 31.718 12.254 1.00 24.57 689 THR C CA 1
ATOM 7092 C C . THR C 1 266 ? 45.710 33.242 12.452 1.00 26.66 689 THR C C 1
ATOM 7093 O O . THR C 1 266 ? 46.391 33.690 13.386 1.00 25.77 689 THR C O 1
ATOM 7097 N N . PHE C 1 267 ? 45.084 34.008 11.569 1.00 24.91 690 PHE C N 1
ATOM 7098 C CA . PHE C 1 267 ? 45.129 35.471 11.579 1.00 26.54 690 PHE C CA 1
ATOM 7099 C C . PHE C 1 267 ? 43.738 35.969 11.948 1.00 28.07 690 PHE C C 1
ATOM 7100 O O . PHE C 1 267 ? 42.750 35.651 11.282 1.00 29.93 690 PHE C O 1
ATOM 7108 N N . PHE C 1 268 ? 43.622 36.711 13.043 1.00 28.68 691 PHE C N 1
ATOM 7109 C CA . PHE C 1 268 ? 42.300 37.099 13.518 1.00 30.70 691 PHE C CA 1
ATOM 7110 C C . PHE C 1 268 ? 41.915 38.399 12.830 1.00 36.90 691 PHE C C 1
ATOM 7111 O O . PHE C 1 268 ? 42.747 39.299 12.682 1.00 40.49 691 PHE C O 1
ATOM 7119 N N . GLY C 1 269 ? 40.680 38.458 12.340 1.00 39.98 692 GLY C N 1
ATOM 7120 C CA . GLY C 1 269 ? 40.220 39.599 11.545 1.00 45.09 692 GLY C CA 1
ATOM 7121 C C . GLY C 1 269 ? 39.070 40.353 12.195 1.00 47.70 692 GLY C C 1
ATOM 7122 O O . GLY C 1 269 ? 38.947 40.378 13.425 1.00 47.15 692 GLY C O 1
ATOM 7123 N N . GLY C 1 270 ? 38.223 40.958 11.358 1.00 52.34 693 GLY C N 1
ATOM 7124 C CA . GLY C 1 270 ? 37.092 41.764 11.821 1.00 55.62 693 GLY C CA 1
ATOM 7125 C C . GLY C 1 270 ? 35.978 40.947 12.452 1.00 59.38 693 GLY C C 1
ATOM 7126 O O . GLY C 1 270 ? 35.855 39.754 12.184 1.00 60.20 693 GLY C O 1
ATOM 7127 N N . PRO C 1 271 ? 35.134 41.593 13.274 1.00 62.47 694 PRO C N 1
ATOM 7128 C CA . PRO C 1 271 ? 34.163 40.865 14.093 1.00 63.15 694 PRO C CA 1
ATOM 7129 C C . PRO C 1 271 ? 32.888 40.358 13.396 1.00 61.12 694 PRO C C 1
ATOM 7130 O O . PRO C 1 271 ? 32.133 39.621 14.035 1.00 63.44 694 PRO C O 1
ATOM 7134 N N . THR C 1 272 ? 32.651 40.720 12.129 1.00 58.13 695 THR C N 1
ATOM 7135 C CA . THR C 1 272 ? 31.384 40.385 11.442 1.00 56.70 695 THR C CA 1
ATOM 7136 C C . THR C 1 272 ? 31.567 39.821 10.019 1.00 58.42 695 THR C C 1
ATOM 7137 O O . THR C 1 272 ? 32.612 40.018 9.390 1.00 57.38 695 THR C O 1
ATOM 7141 N N . CYS C 1 273 ? 30.516 39.151 9.532 1.00 55.07 696 CYS C N 1
ATOM 7142 C CA . CYS C 1 273 ? 30.502 38.442 8.242 1.00 56.12 696 CYS C CA 1
ATOM 7143 C C . CYS C 1 273 ? 30.097 39.301 7.068 1.00 59.26 696 CYS C C 1
ATOM 7144 O O . CYS C 1 273 ? 30.627 39.133 5.969 1.00 60.69 696 CYS C O 1
ATOM 7147 N N . LYS C 1 274 ? 29.118 40.179 7.279 1.00 61.59 697 LYS C N 1
ATOM 7148 C CA . LYS C 1 274 ? 28.640 41.079 6.228 1.00 62.01 697 LYS C CA 1
ATOM 7149 C C . LYS C 1 274 ? 29.811 41.630 5.411 1.00 61.79 697 LYS C C 1
ATOM 7150 O O . LYS C 1 274 ? 29.720 41.743 4.181 1.00 61.01 697 LYS C O 1
ATOM 7152 N N . LEU C 1 275 ? 30.910 41.940 6.106 1.00 59.39 698 LEU C N 1
ATOM 7153 C CA . LEU C 1 275 ? 32.136 42.448 5.493 1.00 57.56 698 LEU C CA 1
ATOM 7154 C C . LEU C 1 275 ? 33.207 41.378 5.251 1.00 56.23 698 LEU C C 1
ATOM 7155 O O . LEU C 1 275 ? 34.397 41.681 5.348 1.00 59.29 698 LEU C O 1
ATOM 7157 N N . LEU C 1 276 ? 32.805 40.145 4.937 1.00 54.65 699 LEU C N 1
ATOM 7158 C CA . LEU C 1 276 ? 33.764 39.062 4.681 1.00 54.89 699 LEU C CA 1
ATOM 7159 C C . LEU C 1 276 ? 34.528 39.334 3.388 1.00 55.53 699 LEU C C 1
ATOM 7160 O O . LEU C 1 276 ? 33.944 39.340 2.299 1.00 53.00 699 LEU C O 1
ATOM 7165 N N . THR C 1 277 ? 35.833 39.558 3.523 1.00 53.04 700 THR C N 1
ATOM 7166 C CA . THR C 1 277 ? 36.688 39.853 2.383 1.00 52.94 700 THR C CA 1
ATOM 7167 C C . THR C 1 277 ? 36.982 38.562 1.643 1.00 52.89 700 THR C C 1
ATOM 7168 O O . THR C 1 277 ? 37.433 37.579 2.248 1.00 50.41 700 THR C O 1
ATOM 7172 N N . LYS C 1 278 ? 36.722 38.556 0.339 1.00 50.97 701 LYS C N 1
ATOM 7173 C CA . LYS C 1 278 ? 37.256 37.501 -0.516 1.00 47.74 701 LYS C CA 1
ATOM 7174 C C . LYS C 1 278 ? 38.764 37.740 -0.563 1.00 46.39 701 LYS C C 1
ATOM 7175 O O . LYS C 1 278 ? 39.260 38.584 -1.312 1.00 46.69 701 LYS C O 1
ATOM 7178 N N . ASN C 1 279 ? 39.491 37.002 0.266 1.00 42.90 702 ASN C N 1
ATOM 7179 C CA . ASN C 1 279 ? 40.898 37.286 0.505 1.00 40.35 702 ASN C CA 1
ATOM 7180 C C . ASN C 1 279 ? 41.787 36.733 -0.591 1.00 37.94 702 ASN C C 1
ATOM 7181 O O . ASN C 1 279 ? 41.304 36.340 -1.657 1.00 37.22 702 ASN C O 1
ATOM 7186 N N . ALA C 1 280 ? 43.088 36.729 -0.348 1.00 33.05 703 ALA C N 1
ATOM 7187 C CA . ALA C 1 280 ? 44.005 36.310 -1.348 1.00 32.84 703 ALA C CA 1
ATOM 7188 C C . ALA C 1 280 ? 45.160 35.582 -0.717 1.00 32.31 703 ALA C C 1
ATOM 7189 O O . ALA C 1 280 ? 45.622 35.940 0.377 1.00 32.40 703 ALA C O 1
ATOM 7191 N N . ILE C 1 281 ? 45.589 34.538 -1.417 1.00 30.07 704 ILE C N 1
ATOM 7192 C CA . ILE C 1 281 ? 46.828 33.841 -1.127 1.00 29.61 704 ILE C CA 1
ATOM 7193 C C . ILE C 1 281 ? 47.541 33.568 -2.448 1.00 30.43 704 ILE C C 1
ATOM 7194 O O . ILE C 1 281 ? 46.953 33.006 -3.380 1.00 30.10 704 ILE C O 1
ATOM 7199 N N . PHE C 1 282 ? 48.817 33.929 -2.529 1.00 31.20 705 PHE C N 1
ATOM 7200 C CA . PHE C 1 282 ? 49.543 33.849 -3.800 1.00 31.63 705 PHE C CA 1
ATOM 7201 C C . PHE C 1 282 ? 51.063 33.880 -3.620 1.00 33.58 705 PHE C C 1
ATOM 7202 O O . PHE C 1 282 ? 51.563 34.290 -2.572 1.00 31.52 705 PHE C O 1
ATOM 7210 N N . GLN C 1 283 ? 51.784 33.418 -4.641 1.00 34.02 706 GLN C N 1
ATOM 7211 C CA . GLN C 1 283 ? 53.246 33.421 -4.634 1.00 35.34 706 GLN C CA 1
ATOM 7212 C C . GLN C 1 283 ? 53.798 34.848 -4.583 1.00 36.15 706 GLN C C 1
ATOM 7213 O O . GLN C 1 283 ? 53.249 35.776 -5.211 1.00 31.29 706 GLN C O 1
ATOM 7219 N N . SER C 1 284 ? 54.867 35.030 -3.810 1.00 36.12 707 SER C N 1
ATOM 7220 C CA . SER C 1 284 ? 55.566 36.314 -3.797 1.00 38.22 707 SER C CA 1
ATOM 7221 C C . SER C 1 284 ? 56.121 36.608 -5.188 1.00 38.96 707 SER C C 1
ATOM 7222 O O . SER C 1 284 ? 56.666 35.717 -5.834 1.00 39.18 707 SER C O 1
ATOM 7225 N N . PRO C 1 285 ? 55.982 37.859 -5.655 1.00 43.37 708 PRO C N 1
ATOM 7226 C CA . PRO C 1 285 ? 56.617 38.304 -6.897 1.00 48.42 708 PRO C CA 1
ATOM 7227 C C . PRO C 1 285 ? 58.097 37.920 -7.023 1.00 52.76 708 PRO C C 1
ATOM 7228 O O . PRO C 1 285 ? 58.560 37.614 -8.124 1.00 56.25 708 PRO C O 1
ATOM 7232 N N . GLU C 1 286 ? 58.820 37.914 -5.906 1.00 57.57 709 GLU C N 1
ATOM 7233 C CA . GLU C 1 286 ? 60.237 37.540 -5.904 1.00 61.24 709 GLU C CA 1
ATOM 7234 C C . GLU C 1 286 ? 60.543 36.199 -6.567 1.00 60.43 709 GLU C C 1
ATOM 7235 O O . GLU C 1 286 ? 61.689 35.952 -6.931 1.00 62.41 709 GLU C O 1
ATOM 7241 N N . ASN C 1 287 ? 59.536 35.336 -6.703 1.00 59.87 710 ASN C N 1
ATOM 7242 C CA . ASN C 1 287 ? 59.692 34.036 -7.361 1.00 60.03 710 ASN C CA 1
ATOM 7243 C C . ASN C 1 287 ? 60.607 33.131 -6.550 1.00 59.98 710 ASN C C 1
ATOM 7244 O O . ASN C 1 287 ? 61.252 32.235 -7.095 1.00 61.20 710 ASN C O 1
ATOM 7246 N N . ASP C 1 288 ? 60.631 33.364 -5.239 1.00 60.71 711 ASP C N 1
ATOM 7247 C CA . ASP C 1 288 ? 61.557 32.691 -4.331 1.00 60.63 711 ASP C CA 1
ATOM 7248 C C . ASP C 1 288 ? 60.907 31.533 -3.561 1.00 57.89 711 ASP C C 1
ATOM 7249 O O . ASP C 1 288 ? 61.560 30.897 -2.740 1.00 63.41 711 ASP C O 1
ATOM 7254 N N . GLY C 1 289 ? 59.631 31.260 -3.824 1.00 55.56 712 GLY C N 1
ATOM 7255 C CA . GLY C 1 289 ? 58.898 30.245 -3.078 1.00 51.98 712 GLY C CA 1
ATOM 7256 C C . GLY C 1 289 ? 58.103 30.779 -1.895 1.00 49.66 712 GLY C C 1
ATOM 7257 O O . GLY C 1 289 ? 57.312 30.043 -1.307 1.00 50.08 712 GLY C O 1
ATOM 7258 N N . ASN C 1 290 ? 58.305 32.044 -1.529 1.00 47.91 713 ASN C N 1
ATOM 7259 C CA . ASN C 1 290 ? 57.488 32.677 -0.489 1.00 46.71 713 ASN C CA 1
ATOM 7260 C C . ASN C 1 290 ? 56.051 32.889 -0.983 1.00 43.61 713 ASN C C 1
ATOM 7261 O O . ASN C 1 290 ? 55.838 33.279 -2.134 1.00 40.45 713 ASN C O 1
ATOM 7266 N N . ILE C 1 291 ? 55.086 32.631 -0.100 1.00 39.81 714 ILE C N 1
ATOM 7267 C CA . ILE C 1 291 ? 53.666 32.883 -0.351 1.00 38.90 714 ILE C CA 1
ATOM 7268 C C . ILE C 1 291 ? 53.227 34.054 0.517 1.00 35.74 714 ILE C C 1
ATOM 7269 O O . ILE C 1 291 ? 53.658 34.169 1.673 1.00 34.51 714 ILE C O 1
ATOM 7274 N N . LEU C 1 292 ? 52.362 34.903 -0.038 1.00 33.84 715 LEU C N 1
ATOM 7275 C CA . LEU C 1 292 ? 51.782 36.025 0.680 1.00 34.16 715 LEU C CA 1
ATOM 7276 C C . LEU C 1 292 ? 50.314 35.762 0.944 1.00 32.32 715 LEU C C 1
ATOM 7277 O O . LEU C 1 292 ? 49.588 35.271 0.068 1.00 31.85 715 LEU C O 1
ATOM 7282 N N . VAL C 1 293 ? 49.894 36.092 2.158 1.00 26.96 716 VAL C N 1
ATOM 7283 C CA . VAL C 1 293 ? 48.520 35.988 2.554 1.00 28.72 716 VAL C CA 1
ATOM 7284 C C . VAL C 1 293 ? 48.025 37.399 2.755 1.00 31.48 716 VAL C C 1
ATOM 7285 O O . VAL C 1 293 ? 48.612 38.167 3.521 1.00 31.26 716 VAL C O 1
ATOM 7289 N N . CYS C 1 294 ? 46.958 37.746 2.062 1.00 32.11 717 CYS C N 1
ATOM 7290 C CA . CYS C 1 294 ? 46.438 39.093 2.142 1.00 38.42 717 CYS C CA 1
ATOM 7291 C C . CYS C 1 294 ? 45.061 38.998 2.738 1.00 40.11 717 CYS C C 1
ATOM 7292 O O . CYS C 1 294 ? 44.205 38.290 2.199 1.00 46.09 717 CYS C O 1
ATOM 7295 N N . THR C 1 295 ? 44.851 39.664 3.872 1.00 37.82 718 THR C N 1
ATOM 7296 C CA . THR C 1 295 ? 43.561 39.619 4.561 1.00 39.77 718 THR C CA 1
ATOM 7297 C C . THR C 1 295 ? 42.981 41.020 4.816 1.00 43.33 718 THR C C 1
ATOM 7298 O O . THR C 1 295 ? 43.669 41.906 5.316 1.00 36.74 718 THR C O 1
ATOM 7302 N N . GLY C 1 296 ? 41.715 41.209 4.454 1.00 45.00 719 GLY C N 1
ATOM 7303 C CA . GLY C 1 296 ? 40.961 42.370 4.908 1.00 48.18 719 GLY C CA 1
ATOM 7304 C C . GLY C 1 296 ? 40.865 42.358 6.427 1.00 50.18 719 GLY C C 1
ATOM 7305 O O . GLY C 1 296 ? 40.800 41.298 7.054 1.00 46.57 719 GLY C O 1
ATOM 7306 N N . ASP C 1 297 ? 40.883 43.542 7.026 1.00 54.25 720 ASP C N 1
ATOM 7307 C CA . ASP C 1 297 ? 40.749 43.671 8.471 1.00 57.95 720 ASP C CA 1
ATOM 7308 C C . ASP C 1 297 ? 39.812 44.831 8.785 1.00 59.20 720 ASP C C 1
ATOM 7309 O O . ASP C 1 297 ? 38.713 44.902 8.242 1.00 58.35 720 ASP C O 1
ATOM 7314 N N . ALA C 1 300 ? 39.458 48.147 11.269 1.00 69.22 723 ALA C N 1
ATOM 7315 C CA . ALA C 1 300 ? 40.135 49.123 10.423 1.00 65.20 723 ALA C CA 1
ATOM 7316 C C . ALA C 1 300 ? 39.554 49.160 8.999 1.00 65.79 723 ALA C C 1
ATOM 7317 O O . ALA C 1 300 ? 38.605 48.430 8.679 1.00 61.55 723 ALA C O 1
ATOM 7319 N N . ASN C 1 301 ? 40.116 50.049 8.176 1.00 64.37 724 ASN C N 1
ATOM 7320 C CA . ASN C 1 301 ? 39.866 50.104 6.731 1.00 62.52 724 ASN C CA 1
ATOM 7321 C C . ASN C 1 301 ? 41.182 49.793 6.037 1.00 58.79 724 ASN C C 1
ATOM 7322 O O . ASN C 1 301 ? 41.862 50.676 5.506 1.00 53.86 724 ASN C O 1
ATOM 7327 N N . SER C 1 302 ? 41.530 48.514 6.036 1.00 54.81 725 SER C N 1
ATOM 7328 C CA . SER C 1 302 ? 42.904 48.109 5.802 1.00 52.91 725 SER C CA 1
ATOM 7329 C C . SER C 1 302 ? 42.978 46.763 5.088 1.00 49.05 725 SER C C 1
ATOM 7330 O O . SER C 1 302 ? 42.030 45.977 5.119 1.00 48.84 725 SER C O 1
ATOM 7333 N N . ALA C 1 303 ? 44.102 46.513 4.432 1.00 44.10 726 ALA C N 1
ATOM 7334 C CA . ALA C 1 303 ? 44.420 45.176 3.956 1.00 42.90 726 ALA C CA 1
ATOM 7335 C C . ALA C 1 303 ? 45.788 44.845 4.490 1.00 40.42 726 ALA C C 1
ATOM 7336 O O . ALA C 1 303 ? 46.750 45.601 4.301 1.00 37.71 726 ALA C O 1
ATOM 7338 N N . LEU C 1 304 ? 45.863 43.712 5.176 1.00 36.54 727 LEU C N 1
ATOM 7339 C CA . LEU C 1 304 ? 47.097 43.261 5.778 1.00 36.86 727 LEU C CA 1
ATOM 7340 C C . LEU C 1 304 ? 47.733 42.203 4.902 1.00 35.67 727 LEU C C 1
ATOM 7341 O O . LEU C 1 304 ? 47.050 41.277 4.433 1.00 34.86 727 LEU C O 1
ATOM 7346 N N A LEU C 1 305 ? 49.032 42.349 4.663 0.30 34.27 728 LEU C N 1
ATOM 7347 N N B LEU C 1 305 ? 49.034 42.338 4.675 0.70 33.91 728 LEU C N 1
ATOM 7348 C CA A LEU C 1 305 ? 49.810 41.347 3.956 0.30 34.14 728 LEU C CA 1
ATOM 7349 C CA B LEU C 1 305 ? 49.798 41.353 3.941 0.70 34.68 728 LEU C CA 1
ATOM 7350 C C A LEU C 1 305 ? 50.708 40.630 4.941 0.30 34.34 728 LEU C C 1
ATOM 7351 C C B LEU C 1 305 ? 50.711 40.634 4.919 0.70 35.23 728 LEU C C 1
ATOM 7352 O O A LEU C 1 305 ? 51.459 41.270 5.677 0.30 34.73 728 LEU C O 1
ATOM 7353 O O B LEU C 1 305 ? 51.480 41.281 5.628 0.70 35.84 728 LEU C O 1
ATOM 7362 N N . TRP C 1 306 ? 50.625 39.304 4.945 1.00 33.38 729 TRP C N 1
ATOM 7363 C CA . TRP C 1 306 ? 51.417 38.465 5.823 1.00 32.93 729 TRP C CA 1
ATOM 7364 C C . TRP C 1 306 ? 52.369 37.583 5.028 1.00 34.13 729 TRP C C 1
ATOM 7365 O O . TRP C 1 306 ? 52.065 37.190 3.901 1.00 35.08 729 TRP C O 1
ATOM 7376 N N . ASP C 1 307 ? 53.525 37.287 5.621 1.00 33.79 730 ASP C N 1
ATOM 7377 C CA . ASP C 1 307 ? 54.447 36.255 5.133 1.00 38.11 730 ASP C CA 1
ATOM 7378 C C . ASP C 1 307 ? 53.992 34.862 5.619 1.00 38.98 730 ASP C C 1
ATOM 7379 O O . ASP C 1 307 ? 53.938 34.603 6.834 1.00 39.98 730 ASP C O 1
ATOM 7384 N N . ALA C 1 308 ? 53.673 33.970 4.686 1.00 38.13 731 ALA C N 1
ATOM 7385 C CA . ALA C 1 308 ? 53.149 32.637 5.030 1.00 40.16 731 ALA C CA 1
ATOM 7386 C C . ALA C 1 308 ? 54.150 31.744 5.761 1.00 40.79 731 ALA C C 1
ATOM 7387 O O . ALA C 1 308 ? 53.746 30.875 6.522 1.00 40.98 731 ALA C O 1
ATOM 7389 N N . ALA C 1 309 ? 55.441 31.938 5.517 1.00 38.72 732 ALA C N 1
ATOM 7390 C CA . ALA C 1 309 ? 56.452 31.094 6.141 1.00 40.45 732 ALA C CA 1
ATOM 7391 C C . ALA C 1 309 ? 56.522 31.391 7.640 1.00 39.76 732 ALA C C 1
ATOM 7392 O O . ALA C 1 309 ? 56.355 30.492 8.459 1.00 39.69 732 ALA C O 1
ATOM 7394 N N . SER C 1 310 ? 56.721 32.667 7.975 1.00 37.86 733 SER C N 1
ATOM 7395 C CA . SER C 1 310 ? 56.918 33.110 9.368 1.00 36.93 733 SER C CA 1
ATOM 7396 C C . SER C 1 310 ? 55.627 33.402 10.138 1.00 37.14 733 SER C C 1
ATOM 7397 O O . SER C 1 310 ? 55.597 33.315 11.379 1.00 37.19 733 SER C O 1
ATOM 7400 N N . GLY C 1 311 ? 54.577 33.790 9.412 1.00 33.26 734 GLY C N 1
ATOM 7401 C CA . GLY C 1 311 ? 53.325 34.203 10.031 1.00 32.74 734 GLY C CA 1
ATOM 7402 C C . GLY C 1 311 ? 53.386 35.624 10.573 1.00 33.59 734 GLY C C 1
ATOM 7403 O O . GLY C 1 311 ? 52.493 36.045 11.289 1.00 29.81 734 GLY C O 1
ATOM 7404 N N . SER C 1 312 ? 54.425 36.370 10.209 1.00 35.74 735 SER C N 1
ATOM 7405 C CA . SER C 1 312 ? 54.547 37.769 10.626 1.00 37.51 735 SER C CA 1
ATOM 7406 C C . SER C 1 312 ? 54.032 38.678 9.526 1.00 37.79 735 SER C C 1
ATOM 7407 O O . SER C 1 312 ? 53.993 38.295 8.347 1.00 36.93 735 SER C O 1
ATOM 7410 N N . LEU C 1 313 ? 53.680 39.895 9.927 1.00 37.79 736 LEU C N 1
ATOM 7411 C CA . LEU C 1 313 ? 53.122 40.903 9.043 1.00 38.71 736 LEU C CA 1
ATOM 7412 C C . LEU C 1 313 ? 54.201 41.511 8.155 1.00 40.41 736 LEU C C 1
ATOM 7413 O O . LEU C 1 313 ? 55.326 41.736 8.600 1.00 38.69 736 LEU C O 1
ATOM 7418 N N . LEU C 1 314 ? 53.845 41.783 6.902 1.00 39.84 737 LEU C N 1
ATOM 7419 C CA . LEU C 1 314 ? 54.753 42.440 5.966 1.00 41.73 737 LEU C CA 1
ATOM 7420 C C . LEU C 1 314 ? 54.356 43.883 5.730 1.00 42.92 737 LEU C C 1
ATOM 7421 O O . LEU C 1 314 ? 55.219 44.751 5.724 1.00 48.31 737 LEU C O 1
ATOM 7426 N N . GLN C 1 315 ? 53.064 44.128 5.525 1.00 41.75 738 GLN C N 1
ATOM 7427 C CA . GLN C 1 315 ? 52.550 45.461 5.232 1.00 42.60 738 GLN C CA 1
ATOM 7428 C C . GLN C 1 315 ? 51.131 45.626 5.707 1.00 42.56 738 GLN C C 1
ATOM 7429 O O . GLN C 1 315 ? 50.353 44.663 5.741 1.00 38.68 738 GLN C O 1
ATOM 7435 N N . ASP C 1 316 ? 50.784 46.876 5.985 1.00 40.73 739 ASP C N 1
ATOM 7436 C CA . ASP C 1 316 ? 49.413 47.305 6.183 1.00 45.63 739 ASP C CA 1
ATOM 7437 C C . ASP C 1 316 ? 49.153 48.297 5.054 1.00 46.69 739 ASP C C 1
ATOM 7438 O O . ASP C 1 316 ? 49.779 49.350 5.022 1.00 46.92 739 ASP C O 1
ATOM 7443 N N . LEU C 1 317 ? 48.283 47.926 4.107 1.00 47.65 740 LEU C N 1
ATOM 7444 C CA . LEU C 1 317 ? 47.840 48.817 3.022 1.00 49.37 740 LEU C CA 1
ATOM 7445 C C . LEU C 1 317 ? 46.597 49.564 3.473 1.00 50.53 740 LEU C C 1
ATOM 7446 O O . LEU C 1 317 ? 45.536 48.965 3.648 1.00 50.02 740 LEU C O 1
ATOM 7451 N N . GLN C 1 318 ? 46.719 50.874 3.654 1.00 52.70 741 GLN C N 1
ATOM 7452 C CA . GLN C 1 318 ? 45.682 51.636 4.333 1.00 56.66 741 GLN C CA 1
ATOM 7453 C C . GLN C 1 318 ? 44.838 52.428 3.342 1.00 58.76 741 GLN C C 1
ATOM 7454 O O . GLN C 1 318 ? 45.383 53.162 2.521 1.00 58.74 741 GLN C O 1
ATOM 7460 N N . THR C 1 319 ? 43.514 52.278 3.439 1.00 59.28 742 THR C N 1
ATOM 7461 C CA . THR C 1 319 ? 42.567 52.935 2.532 1.00 60.41 742 THR C CA 1
ATOM 7462 C C . THR C 1 319 ? 41.482 53.693 3.307 1.00 62.21 742 THR C C 1
ATOM 7463 O O . THR C 1 319 ? 41.420 53.616 4.538 1.00 57.81 742 THR C O 1
ATOM 7467 N N . ASP C 1 320 ? 40.635 54.422 2.576 1.00 66.05 743 ASP C N 1
ATOM 7468 C CA . ASP C 1 320 ? 39.562 55.234 3.169 1.00 64.37 743 ASP C CA 1
ATOM 7469 C C . ASP C 1 320 ? 38.278 54.444 3.420 1.00 65.19 743 ASP C C 1
ATOM 7470 O O . ASP C 1 320 ? 37.439 54.867 4.213 1.00 65.45 743 ASP C O 1
ATOM 7472 N N . GLN C 1 321 ? 38.124 53.308 2.740 1.00 65.11 744 GLN C N 1
ATOM 7473 C CA . GLN C 1 321 ? 36.947 52.452 2.890 1.00 62.61 744 GLN C CA 1
ATOM 7474 C C . GLN C 1 321 ? 37.357 50.988 3.067 1.00 61.39 744 GLN C C 1
ATOM 7475 O O . GLN C 1 321 ? 38.496 50.628 2.763 1.00 55.42 744 GLN C O 1
ATOM 7481 N N . PRO C 1 322 ? 36.432 50.138 3.569 1.00 59.89 745 PRO C N 1
ATOM 7482 C CA . PRO C 1 322 ? 36.721 48.706 3.722 1.00 58.18 745 PRO C CA 1
ATOM 7483 C C . PRO C 1 322 ? 37.094 48.006 2.408 1.00 56.82 745 PRO C C 1
ATOM 7484 O O . PRO C 1 322 ? 36.603 48.375 1.344 1.00 56.54 745 PRO C O 1
ATOM 7488 N N . VAL C 1 323 ? 37.971 47.010 2.501 1.00 56.32 746 VAL C N 1
ATOM 7489 C CA . VAL C 1 323 ? 38.388 46.229 1.339 1.00 52.31 746 VAL C CA 1
ATOM 7490 C C . VAL C 1 323 ? 37.486 45.014 1.237 1.00 50.82 746 VAL C C 1
ATOM 7491 O O . VAL C 1 323 ? 37.368 44.244 2.191 1.00 51.19 746 VAL C O 1
ATOM 7495 N N . LEU C 1 324 ? 36.847 44.861 0.076 1.00 46.12 747 LEU C N 1
ATOM 7496 C CA . LEU C 1 324 ? 35.913 43.771 -0.184 1.00 42.58 747 LEU C CA 1
ATOM 7497 C C . LEU C 1 324 ? 36.535 42.594 -0.936 1.00 39.44 747 LEU C C 1
ATOM 7498 O O . LEU C 1 324 ? 36.083 41.459 -0.786 1.00 37.49 747 LEU C O 1
ATOM 7503 N N . ASP C 1 325 ? 37.552 42.867 -1.743 1.00 38.78 748 ASP C N 1
ATOM 7504 C CA . ASP C 1 325 ? 38.228 41.843 -2.543 1.00 39.01 748 ASP C CA 1
ATOM 7505 C C . ASP C 1 325 ? 39.638 42.314 -2.856 1.00 38.10 748 ASP C C 1
ATOM 7506 O O . ASP C 1 325 ? 39.908 43.508 -2.890 1.00 36.97 748 ASP C O 1
ATOM 7511 N N . ILE C 1 326 ? 40.531 41.352 -3.062 1.00 37.84 749 ILE C N 1
ATOM 7512 C CA . ILE C 1 326 ? 41.948 41.593 -3.285 1.00 38.22 749 ILE C CA 1
ATOM 7513 C C . ILE C 1 326 ? 42.409 40.646 -4.390 1.00 40.44 749 ILE C C 1
ATOM 7514 O O . ILE C 1 326 ? 42.076 39.444 -4.362 1.00 36.17 749 ILE C O 1
ATOM 7519 N N . CYS C 1 327 ? 43.187 41.172 -5.336 1.00 39.72 750 CYS C N 1
ATOM 7520 C CA . CYS C 1 327 ? 43.548 40.425 -6.548 1.00 40.29 750 CYS C CA 1
ATOM 7521 C C . CYS C 1 327 ? 44.936 40.799 -7.086 1.00 39.33 750 CYS C C 1
ATOM 7522 O O . CYS C 1 327 ? 45.151 41.935 -7.537 1.00 40.14 750 CYS C O 1
ATOM 7525 N N . PRO C 1 328 ? 45.900 39.862 -7.025 1.00 37.59 751 PRO C N 1
ATOM 7526 C CA . PRO C 1 328 ? 47.194 40.161 -7.627 1.00 39.07 751 PRO C CA 1
ATOM 7527 C C . PRO C 1 328 ? 47.137 40.019 -9.140 1.00 43.18 751 PRO C C 1
ATOM 7528 O O . PRO C 1 328 ? 46.244 39.353 -9.659 1.00 38.75 751 PRO C O 1
ATOM 7532 N N . PHE C 1 329 ? 48.073 40.653 -9.841 1.00 45.32 752 PHE C N 1
ATOM 7533 C CA . PHE C 1 329 ? 48.211 40.435 -11.278 1.00 48.41 752 PHE C CA 1
ATOM 7534 C C . PHE C 1 329 ? 49.586 40.831 -11.780 1.00 50.84 752 PHE C C 1
ATOM 7535 O O . PHE C 1 329 ? 50.326 41.548 -11.103 1.00 50.40 752 PHE C O 1
ATOM 7543 N N . GLU C 1 330 ? 49.917 40.343 -12.971 1.00 52.37 753 GLU C N 1
ATOM 7544 C CA . GLU C 1 330 ? 51.199 40.614 -13.601 1.00 52.93 753 GLU C CA 1
ATOM 7545 C C . GLU C 1 330 ? 50.962 41.125 -15.019 1.00 55.09 753 GLU C C 1
ATOM 7546 O O . GLU C 1 330 ? 50.075 40.639 -15.719 1.00 52.49 753 GLU C O 1
ATOM 7548 N N . VAL C 1 331 ? 51.744 42.119 -15.425 1.00 58.28 754 VAL C N 1
ATOM 7549 C CA . VAL C 1 331 ? 51.641 42.688 -16.769 1.00 63.14 754 VAL C CA 1
ATOM 7550 C C . VAL C 1 331 ? 52.902 43.492 -17.075 1.00 67.01 754 VAL C C 1
ATOM 7551 O O . VAL C 1 331 ? 53.437 44.167 -16.196 1.00 69.90 754 VAL C O 1
ATOM 7555 N N . ASN C 1 332 ? 53.383 43.396 -18.315 1.00 70.45 755 ASN C N 1
ATOM 7556 C CA . ASN C 1 332 ? 54.618 44.071 -18.735 1.00 70.04 755 ASN C CA 1
ATOM 7557 C C . ASN C 1 332 ? 55.830 43.678 -17.875 1.00 69.92 755 ASN C C 1
ATOM 7558 O O . ASN C 1 332 ? 56.756 44.474 -17.708 1.00 72.01 755 ASN C O 1
ATOM 7560 N N . ARG C 1 333 ? 55.814 42.453 -17.342 1.00 67.63 756 ARG C N 1
ATOM 7561 C CA . ARG C 1 333 ? 56.881 41.937 -16.472 1.00 64.39 756 ARG C CA 1
ATOM 7562 C C . ARG C 1 333 ? 57.011 42.633 -15.100 1.00 62.99 756 ARG C C 1
ATOM 7563 O O . ARG C 1 333 ? 58.073 42.565 -14.478 1.00 63.08 756 ARG C O 1
ATOM 7565 N N . ASN C 1 334 ? 55.945 43.291 -14.635 1.00 57.93 757 ASN C N 1
ATOM 7566 C CA . ASN C 1 334 ? 55.889 43.857 -13.277 1.00 55.54 757 ASN C CA 1
ATOM 7567 C C . ASN C 1 334 ? 54.701 43.245 -12.527 1.00 52.67 757 ASN C C 1
ATOM 7568 O O . ASN C 1 334 ? 53.662 42.975 -13.130 1.00 49.41 757 ASN C O 1
ATOM 7573 N N . SER C 1 335 ? 54.849 43.065 -11.212 1.00 51.81 758 SER C N 1
ATOM 7574 C CA . SER C 1 335 ? 53.781 42.512 -10.353 1.00 46.37 758 SER C CA 1
ATOM 7575 C C . SER C 1 335 ? 52.992 43.595 -9.613 1.00 45.41 758 SER C C 1
ATOM 7576 O O . SER C 1 335 ? 53.574 44.491 -8.973 1.00 45.35 758 SER C O 1
ATOM 7579 N N . TYR C 1 336 ? 51.667 43.503 -9.696 1.00 42.33 759 TYR C N 1
ATOM 7580 C CA . TYR C 1 336 ? 50.771 44.467 -9.070 1.00 43.21 759 TYR C CA 1
ATOM 7581 C C . TYR C 1 336 ? 49.815 43.774 -8.129 1.00 41.68 759 TYR C C 1
ATOM 7582 O O . TYR C 1 336 ? 49.713 42.546 -8.111 1.00 40.58 759 TYR C O 1
ATOM 7591 N N . LEU C 1 337 ? 49.113 44.590 -7.359 1.00 39.01 760 LEU C N 1
ATOM 7592 C CA . LEU C 1 337 ? 48.062 44.137 -6.476 1.00 40.08 760 LEU C CA 1
ATOM 7593 C C . LEU C 1 337 ? 46.929 45.128 -6.580 1.00 38.21 760 LEU C C 1
ATOM 7594 O O . LEU C 1 337 ? 47.164 46.329 -6.538 1.00 41.46 760 LEU C O 1
ATOM 7599 N N . ALA C 1 338 ? 45.711 44.621 -6.726 1.00 37.71 761 ALA C N 1
ATOM 7600 C CA . ALA C 1 338 ? 44.508 45.440 -6.777 1.00 37.36 761 ALA C CA 1
ATOM 7601 C C . ALA C 1 338 ? 43.675 45.192 -5.541 1.00 38.90 761 ALA C C 1
ATOM 7602 O O . ALA C 1 338 ? 43.483 44.037 -5.147 1.00 40.91 761 ALA C O 1
ATOM 7604 N N . THR C 1 339 ? 43.199 46.266 -4.908 1.00 38.98 762 THR C N 1
ATOM 7605 C CA . THR C 1 339 ? 42.303 46.133 -3.764 1.00 39.26 762 THR C CA 1
ATOM 7606 C C . THR C 1 339 ? 41.024 46.877 -4.070 1.00 38.70 762 THR C C 1
ATOM 7607 O O . THR C 1 339 ? 41.054 48.006 -4.566 1.00 40.74 762 THR C O 1
ATOM 7611 N N . LEU C 1 340 ? 39.900 46.240 -3.778 1.00 38.08 763 LEU C N 1
ATOM 7612 C CA . LEU C 1 340 ? 38.597 46.753 -4.177 1.00 41.46 763 LEU C CA 1
ATOM 7613 C C . LEU C 1 340 ? 37.772 47.169 -2.977 1.00 43.72 763 LEU C C 1
ATOM 7614 O O . LEU C 1 340 ? 37.560 46.373 -2.041 1.00 40.00 763 LEU C O 1
ATOM 7619 N N . THR C 1 341 ? 37.292 48.410 -3.038 1.00 43.81 764 THR C N 1
ATOM 7620 C CA . THR C 1 341 ? 36.335 48.945 -2.088 1.00 48.29 764 THR C CA 1
ATOM 7621 C C . THR C 1 341 ? 34.969 48.987 -2.764 1.00 50.26 764 THR C C 1
ATOM 7622 O O . THR C 1 341 ? 34.855 48.639 -3.941 1.00 47.99 764 THR C O 1
ATOM 7626 N N . GLU C 1 342 ? 33.945 49.421 -2.024 1.00 53.86 765 GLU C N 1
ATOM 7627 C CA . GLU C 1 342 ? 32.584 49.616 -2.569 1.00 57.11 765 GLU C CA 1
ATOM 7628 C C . GLU C 1 342 ? 32.548 50.435 -3.872 1.00 54.94 765 GLU C C 1
ATOM 7629 O O . GLU C 1 342 ? 31.741 50.155 -4.755 1.00 56.35 765 GLU C O 1
ATOM 7635 N N . LYS C 1 343 ? 33.407 51.448 -3.970 1.00 54.20 766 LYS C N 1
ATOM 7636 C CA . LYS C 1 343 ? 33.389 52.396 -5.088 1.00 54.03 766 LYS C CA 1
ATOM 7637 C C . LYS C 1 343 ? 34.672 52.456 -5.921 1.00 53.09 766 LYS C C 1
ATOM 7638 O O . LYS C 1 343 ? 34.633 52.867 -7.088 1.00 53.41 766 LYS C O 1
ATOM 7640 N N . MET C 1 344 ? 35.804 52.078 -5.337 1.00 51.04 767 MET C N 1
ATOM 7641 C CA . MET C 1 344 ? 37.085 52.256 -6.009 1.00 53.57 767 MET C CA 1
ATOM 7642 C C . MET C 1 344 ? 37.923 50.991 -6.045 1.00 51.20 767 MET C C 1
ATOM 7643 O O . MET C 1 344 ? 37.744 50.087 -5.227 1.00 45.98 767 MET C O 1
ATOM 7648 N N . VAL C 1 345 ? 38.847 50.963 -7.003 1.00 48.03 768 VAL C N 1
ATOM 7649 C CA . VAL C 1 345 ? 39.913 49.980 -7.058 1.00 49.32 768 VAL C CA 1
ATOM 7650 C C . VAL C 1 345 ? 41.224 50.723 -6.880 1.00 48.08 768 VAL C C 1
ATOM 7651 O O . VAL C 1 345 ? 41.502 51.661 -7.618 1.00 46.85 768 VAL C O 1
ATOM 7655 N N . HIS C 1 346 ? 42.010 50.314 -5.888 1.00 48.23 769 HIS C N 1
ATOM 7656 C CA . HIS C 1 346 ? 43.347 50.850 -5.679 1.00 48.42 769 HIS C CA 1
ATOM 7657 C C . HIS C 1 346 ? 44.357 49.877 -6.268 1.00 47.60 769 HIS C C 1
ATOM 7658 O O . HIS C 1 346 ? 44.185 48.662 -6.141 1.00 49.42 769 HIS C O 1
ATOM 7665 N N . ILE C 1 347 ? 45.407 50.409 -6.895 1.00 43.84 770 ILE C N 1
ATOM 7666 C CA . ILE C 1 347 ? 46.459 49.597 -7.501 1.00 43.35 770 ILE C CA 1
ATOM 7667 C C . ILE C 1 347 ? 47.782 49.913 -6.826 1.00 44.93 770 ILE C C 1
ATOM 7668 O O . ILE C 1 347 ? 48.101 51.087 -6.595 1.00 43.43 770 ILE C O 1
ATOM 7673 N N . TYR C 1 348 ? 48.547 48.857 -6.540 1.00 41.46 771 TYR C N 1
ATOM 7674 C CA . TYR C 1 348 ? 49.866 48.947 -5.939 1.00 41.10 771 TYR C CA 1
ATOM 7675 C C . TYR C 1 348 ? 50.854 48.193 -6.826 1.00 42.22 771 TYR C C 1
ATOM 7676 O O . TYR C 1 348 ? 50.457 47.322 -7.604 1.00 45.51 771 TYR C O 1
ATOM 7685 N N . LYS C 1 349 ? 52.134 48.512 -6.700 1.00 42.48 772 LYS C N 1
ATOM 7686 C CA . LYS C 1 349 ? 53.171 47.914 -7.538 1.00 45.45 772 LYS C CA 1
ATOM 7687 C C . LYS C 1 349 ? 54.309 47.407 -6.677 1.00 46.31 772 LYS C C 1
ATOM 7688 O O . LYS C 1 349 ? 54.761 48.098 -5.762 1.00 46.19 772 LYS C O 1
ATOM 7694 N N . TRP C 1 350 ? 54.766 46.195 -6.975 1.00 46.47 773 TRP C N 1
ATOM 7695 C CA . TRP C 1 350 ? 55.896 45.583 -6.276 1.00 48.25 773 TRP C CA 1
ATOM 7696 C C . TRP C 1 350 ? 57.207 46.209 -6.768 1.00 52.58 773 TRP C C 1
ATOM 7697 O O . TRP C 1 350 ? 57.532 46.129 -7.950 1.00 56.21 773 TRP C O 1
ATOM 7708 N N . GLU C 1 351 ? 57.950 46.837 -5.862 1.00 57.50 774 GLU C N 1
ATOM 7709 C CA . GLU C 1 351 ? 59.229 47.467 -6.207 1.00 58.72 774 GLU C CA 1
ATOM 7710 C C . GLU C 1 351 ? 60.085 47.664 -4.959 1.00 61.51 774 GLU C C 1
ATOM 7711 O O . GLU C 1 351 ? 59.850 47.037 -3.922 1.00 61.35 774 GLU C O 1
#

Foldseek 3Di:
DWDWDFDDKDFFAPPFQKFEWEAQFVQQKIWIKDFPHPPPDDTAIFIDIARNQVRPTDTQHDGHAGWQEWYDDPVDHQWIWTFFQRQWIWTAHPVVSGTDAIERNVAHWQYKYAEPEPFGWIWTWGQQGKIFICGPVDRHGGDDIRHHDPGGGTFNEKEWAYADPDPFGRWIAIWIDGQFFTWGFTQDPVRHTDTAGEPAGAHGAWYWEDDHPQQWIWIWGFHNDPFTFIKIFTKHKGWDADPVRDIRIYIDGDEIGTDGGDDVAANWYKYDDLVPPRWIWTWGWQQWIWIATPVPRHTDDIHGDPATFNYKDWHDDPSWIWIWTDGRTMIIIITTD/DDWFFDDKDFFAPVFPKFDWDAQFVQQKIWIWDAPCQAIFTFIARNVVRGDTADDDRAGKQEWYDDPPPHQWIWTFFQNQWIWTAHPVVSGTDAIDRNPGGWQYKYAFNEPFRWIWTWGQQGKIFICGPVDRHGTDDIRHHDPGGGTFHEKEWAYAQCVDQPRFTFIWIDGQFFIWTFTQDPVRHTHTAGEPAGAHGDWYWEAEHPVGWIWIWGFHNDPFTWIKIFTKHKHWDADPVRDTRIYIDGDEIGTDGRDDVFHWYKYDDLVPPPWIWTWGWVFQWIWIATPVPGHTDDTDGDDATFNYKDWHDDPSWIWIWTDDRTMIIIITDD/DDWFFDDKDWFAPVFQWFEWEAQQVQQWIWIWDADVCWIFTWIQRPVVRHIDDTQTDASAGWQEWYDDPVDHQFIWTFAQRQWTWTAHPVVSGTDAIDRNPAHWQYKDAENEPFRWIWTWGQQQKTFIQGPVDRHGGDDIDHHPDGGFTWHEKEWAQADPDPQGRFTFIWIDGQFFTWTFTQDPVRHTDIAGEPATAHGDWYWDDEHPQQWIWIWGWGNDDFTAIKIFIWHKGWDADPVRDTRIYIDTDDIHTAGRDHVQAANWDWYDDLVPPRWIWTWGWHQQWIWIATSVPRDTDDIHHDPAHWRYKDWHDDPRWIKIWTDGRTMIIIITDD

Sequence (1001 aa):
KHKYHFQKKTFTVSQAGNCRIMAYCDALSCLVIISQPSPQASFLPGFGVKMLSTANMKSQYIPMHGKQIRRGLAFSSSYLRGLLLSASLDNTIKLTSLETNTVVQQTYNAGRPVWSCCWCLDEANYIYAGLANGSILVYDVRNTSSSHVQELVVAQKARCPLVSLSYMPRAASAAFPYGGVLAGTLEDASFWEQKMDFSHWPHVLPLEPGGCIDFQTENSSRHCLVTYRPDKNHTTIRRSVLMEMSYRLDDTGNPICSCQPVHTFFGGPTCKLTKNAIFQSPENDGNILVCTGANSALLWDAASGSLLQDLQTDQPVLDICPFEVNRNSYLATLTEKMVHIYKWEHKYHFQKTFTVSQAGNCRIMAYCDALSCLVISQPSPPGFGVKMLSTANMSQYIPMHGKQIRRGLAFSSSYLRGLLLSASLDNTIKLTSLETNTVVQQTYNAGRPVWSCCWCLDEANYIYAGLANGSILVYDVRNTSSHVQELVAQKARCPLVSLSYMPRAASAAFPYGGVLAGTLEDASFWEQKMDFSHWPHVLPLEPGGCIDFQTENSSRHCLVTYRPDKNHTTIRRSVLMEMSYRLDDTGNPICSCQPVHTFFGGPTCKTKNAIFQSPENDGNILVCCTGAANSALLWDAASGSLLQDLQTDQPVLDICPFEVNRNSYLATLTEKMVHIYKWEHKYHFQKTFTVSQAGNCRIMAYCDALSCLVISQPSPPGFGVKMLSTANMKSSQYIPMHGKQIRRGLAFSSSYLRRGLLLSASLDNTIKLTSLETNTVVQTYNAGRPVWSCCWCLDEANYIYAGLANGSILVYDVRNTSSHVQELVVAQKARCPLVSLSYMPRAASAAFPYGGVLAGTLEDASFWEQKMDFSHWPHVLPLEPGGCIDFQTTENSSRHCLVTYRPDKNHTTIRSVLMEMSYRLDDTGNPICSCQPVHTFFGGPTCKLLTKNAIFQSPENDGNILVCTGDANSALLLWDAASGSLLQDLQTDQPVLDICPFEVNRNSYLATLTEKMVHIYKWE

Radius of gyration: 35.37 Å; Cα contacts (8 Å, |Δi|>4): 2957; chains: 3; bounding box: 92×97×62 Å

Solvent-accessible surface area: 42452 Å² total; per-residue (Å²): 149,98,91,4,77,116,90,119,38,39,92,23,7,158,50,2,57,0,75,20,13,10,34,6,105,64,58,26,5,0,0,2,0,8,11,2,45,110,115,91,83,155,118,15,43,0,0,30,26,13,29,2,57,118,47,77,80,58,20,5,74,14,12,54,119,24,0,91,8,21,21,32,8,101,107,55,180,0,24,0,0,0,0,0,38,33,45,18,0,30,3,0,13,10,131,85,73,54,48,69,65,60,4,119,16,58,108,45,0,63,5,11,12,8,1,62,15,158,18,52,18,0,0,0,0,6,27,39,2,3,0,7,0,4,11,42,204,54,71,102,50,73,65,40,82,10,89,23,83,92,34,80,14,26,4,31,8,16,13,10,0,19,77,39,97,26,102,70,0,26,48,1,0,0,0,4,0,8,50,96,17,1,2,0,17,6,11,54,153,110,69,45,15,161,33,13,99,2,80,8,117,1,15,37,8,1,2,4,46,28,11,71,82,36,14,42,0,0,0,6,22,49,19,96,71,106,184,36,39,15,50,6,4,3,6,67,6,25,75,75,103,56,161,90,45,67,11,95,2,35,5,78,85,65,37,52,14,128,48,34,104,102,27,155,56,15,45,4,6,14,21,70,8,29,78,136,84,54,61,14,5,0,0,11,49,126,59,16,0,51,1,43,22,11,77,71,20,58,85,90,17,70,9,122,18,120,90,72,7,36,10,6,15,46,7,116,11,116,112,54,18,17,0,0,0,0,1,79,102,55,0,14,1,10,36,35,109,92,64,6,78,113,84,43,52,62,100,22,7,105,97,4,45,1,32,11,14,12,34,6,101,66,60,26,5,0,0,1,4,4,26,32,130,134,23,48,0,0,26,43,18,38,2,68,88,74,88,60,54,8,89,16,9,53,123,65,3,70,2,15,21,36,11,100,107,53,167,1,22,0,0,0,0,0,34,36,44,19,0,31,3,0,16,17,112,91,52,59,55,82,31,62,7,113,15,50,113,47,0,64,5,13,13,10,1,59,9,154,18,50,17,0,0,0,0,4,28,40,2,4,1,6,0,4,10,40,203,51,89,105,51,73,62,42,60,10,68,28,78,108,33,73,19,29,4,34,8,18,13,10,0,24,73,34,96,123,31,101,10,25,41,1,0,0,0,4,0,8,53,93,11,1,5,0,15,12,4,58,160,108,67,46,16,143,31,9,92,2,80,7,121,2,17,36,27,9,19,4,45,26,8,83,67,44,24,44,1,0,0,10,28,45,20,104,87,147,162,21,44,20,27,5,6,2,5,64,14,36,89,163,106,55,144,98,52,51,9,76,4,38,7,90,80,64,39,57,13,133,35,27,86,83,38,130,74,66,5,5,14,20,69,8,39,95,127,85,59,64,12,4,0,0,11,49,100,58,59,17,0,44,2,42,21,9,78,75,21,61,83,95,28,72,9,122,22,114,91,64,12,47,6,7,17,46,7,108,15,123,110,60,18,20,0,0,0,0,1,94,23,52,0,16,1,10,17,36,124,93,63,7,77,117,73,36,52,73,90,11,8,102,82,11,56,1,33,17,13,10,34,6,104,66,72,30,4,4,0,4,2,2,23,50,126,127,18,41,0,0,42,30,25,36,5,87,77,60,56,67,50,61,48,6,95,15,12,41,74,48,2,77,8,21,21,35,8,112,102,53,184,1,24,0,0,0,0,0,38,33,49,21,0,31,3,0,17,9,84,95,68,63,51,81,32,61,5,117,23,50,43,47,0,75,6,13,12,9,1,67,12,129,19,49,18,0,0,0,0,5,27,48,1,5,1,7,0,4,12,41,206,52,87,103,54,70,66,44,89,11,82,30,95,84,30,97,8,32,6,34,8,16,14,9,0,22,115,41,114,36,92,74,0,40,50,3,0,0,0,4,0,13,49,106,25,5,10,0,16,9,22,54,142,113,64,49,17,158,28,13,118,3,81,17,129,2,14,35,8,2,8,6,48,26,11,72,81,32,17,39,0,0,0,4,20,56,13,96,84,130,163,38,38,10,70,6,3,3,4,75,6,23,71,160,96,54,163,80,53,83,18,73,2,30,2,84,85,66,36,48,11,121,25,23,101,82,31,111,56,40,10,39,4,6,13,21,64,8,36,103,92,85,48,58,23,4,0,0,6,13,66,102,60,3,0,24,1,43,22,9,81,72,20,58,85,88,21,72,9,154,22,74,86,58,8,27,10,7,17,46,12,55,23,91,110,55,31,20,0,0,0,0,0,81,30,49,8,16,8,10,40,34,120

Secondary structure (DSSP, 8-state):
---EEEEEEEE--TT-----EEEETTTTEEEEEEEPPTTTSPSSEEEEEEETTTT--EEEEEESS-EEEEEE-SSSTTEEEEEETTSEEEEEETTTTEEEEEEE-SS-EEEEEE--SSS-EEEEEETTS-EEEEETT-SSS-SEEE--SS----EEEEEEE---S-SS----EEEEEETTEEEEEEEPTTS-EEEEE-S--EEEEEEEEEETTTTEEEEEEEESSSS---EEEEEEEEEEE-TTS-EEEEEEEEEEEE--S-----B-EEEE-TT-SS-EEEEE---EEEEEETTT--EEEEEE-SS---EEEEEEETTEEEEEEE-SSEEEEEEE-/--EEEEEEEE--TT-----EEEETTTTEEEEEEE----EEEEEEETTT---EEEEESS-EEEEEE-SSSTTEEEEEETTSEEEEEETTTTEEEEEEE-SS-EEEEEE--SSS-EEEEEETTS-EEEEETT-SSS-SEEE--SS----EEEEEEE---TTSSS---EEEEEESS-EEEEEEPTTS-EEEEE-S--EEEEEEEEEETTTTEEEEEEEESSSS---EEEEEEEEEEE-TTS-EEEEEEEEEEEE--S------EEEE-TT-SS-EEEEE---SEEEEEETTT--EEEEEE-SS---EEEEEEETTEEEEEEE-SSEEEEEEE-/--EEEEEEEES-TT-----EEEETTTTEEEEEEE----EEEEEEESSS-SEEEEEEEESS-EEEEEE-SSSTTEEEEEETTSEEEEEETTTTEEEEEEE-SS-EEEEEE--SSS-EEEEEETTS-EEEEETT-SSS-SEEE--SS-S--EEEEEEE---S-SS----EEEEEESS-EEEEEEPTTS-EEEEE-S--EEEEEEEEEETTTTEEEEEEEESSSS---EEEEEEEEEEE-TTS-EEEEEEEEEEEE--S-STT--B-EEEE-TT-SS-EEEEEE---EEEEEETTT--EEEEEE-SS---EEEEEEETTEEEEEEE-SSEEEEEEE-

Nearest PDB structures (foldseek):
  6cvz-assembly2_B  TM=1.003E+00  e=4.934E-62  Homo sapiens
  6cvz-assembly1_A  TM=9.960E-01  e=1.109E-55  Homo sapiens
  6cvz-assembly3_C  TM=9.959E-01  e=2.267E-55  Homo sapiens
  5igo-assembly2_B  TM=7.386E-01  e=6.084E-09  Arabidopsis thaliana
  5igo-assembly1_A  TM=7.085E-01  e=3.602E-09  Arabidopsis thaliana

InterPro domains:
  IPR001680 WD40 repeat [SM00320] (486-526)
  IPR001680 WD40 repeat [SM00320] (529-568)
  IPR001680 WD40 repeat [SM00320] (733-772)
  IPR001841 Zinc finger, RING-type [PF13639] (285-331)
  IPR001841 Zinc finger, RING-type [PS50089] (287-331)
  IPR001841 Zinc finger, RING-type [SM00184] (287-330)
  IPR013083 Zinc finger, RING/FYVE/PHD-type [G3DSA:3.30.40.10] (273-366)
  IPR015943 WD40/YVTN repeat-like-containing domain superfamily [G3DSA:2.130.10.10] (396-774)
  IPR036322 WD40-repeat-containing domain superfamily [SSF50978] (478-752)
  IPR037381 E3 ubiquitin-protein ligase RFWD3 [PTHR16047] (170-773)
  IPR056527 E3 ubiquitin-protein ligase RFWD3-like, WD40 domain [PF23419] (436-772)

Organism: Homo sapiens (NCBI:txid9606)

B-factor: mean 37.7, std 11.57, range [10.36, 92.78]